Protein AF-0000000083794815 (afdb_homodimer)

InterPro domains:
  IPR000515 ABC transporter type 1, transmembrane domain MetI-like [PF00528] (229-434)
  IPR000515 ABC transporter type 1, transmembrane domain MetI-like [PS50928] (213-435)
  IPR000515 ABC transporter type 1, transmembrane domain MetI-like [cd06261] (213-428)
  IPR035906 MetI-like superfamily [G3DSA:1.10.3720.10] (189-442)
  IPR035906 MetI-like superfamily [SSF161098] (193-431)

Structure (mmCIF, N/CA/C/O backbone):
data_AF-0000000083794815-model_v1
#
loop_
_entity.id
_entity.type
_entity.pdbx_description
1 polymer 'Maltose/maltodextrin transport system permease protein'
#
loop_
_atom_site.group_PDB
_atom_site.id
_atom_site.type_symbol
_atom_site.label_atom_id
_atom_site.label_alt_id
_atom_site.label_comp_id
_atom_site.label_asym_id
_atom_site.label_entity_id
_atom_site.label_seq_id
_atom_site.pdbx_PDB_ins_code
_atom_site.Cartn_x
_atom_site.Cartn_y
_atom_site.Cartn_z
_atom_site.occupancy
_atom_site.B_iso_or_equiv
_atom_site.auth_seq_id
_atom_site.auth_comp_id
_atom_site.auth_asym_id
_atom_site.auth_atom_id
_atom_site.pdbx_PDB_model_num
ATOM 1 N N . MET A 1 1 ? 19.203 52.062 29.016 1 80.19 1 MET A N 1
ATOM 2 C CA . MET A 1 1 ? 17.906 52.625 29.406 1 80.19 1 MET A CA 1
ATOM 3 C C . MET A 1 1 ? 16.891 52.438 28.297 1 80.19 1 MET A C 1
ATOM 5 O O . MET A 1 1 ? 15.734 52.094 28.562 1 80.19 1 MET A O 1
ATOM 9 N N . LYS A 1 2 ? 17.328 52.5 27 1 87.75 2 LYS A N 1
ATOM 10 C CA . LYS A 1 2 ? 16.391 52.438 25.891 1 87.75 2 LYS A CA 1
ATOM 11 C C . LYS A 1 2 ? 15.875 51 25.688 1 87.75 2 LYS A C 1
ATOM 13 O O . LYS A 1 2 ? 14.703 50.812 25.359 1 87.75 2 LYS A O 1
ATOM 18 N N . ARG A 1 3 ? 16.688 50.031 25.984 1 91.44 3 ARG A N 1
ATOM 19 C CA . ARG A 1 3 ? 16.328 48.625 25.766 1 91.44 3 ARG A CA 1
ATOM 20 C C . ARG A 1 3 ? 15.188 48.219 26.688 1 91.44 3 ARG A C 1
ATOM 22 O O . ARG A 1 3 ? 14.242 47.562 26.25 1 91.44 3 ARG A O 1
ATOM 29 N N . LYS A 1 4 ? 15.242 48.562 27.922 1 92 4 LYS A N 1
ATOM 30 C CA . LYS A 1 4 ? 14.203 48.188 28.891 1 92 4 LYS A CA 1
ATOM 31 C C . LYS A 1 4 ? 12.898 48.938 28.578 1 92 4 LYS A C 1
ATOM 33 O O . LYS A 1 4 ? 11.812 48.344 28.688 1 92 4 LYS A O 1
ATOM 38 N N . LYS A 1 5 ? 13 50.25 28.219 1 92.12 5 LYS A N 1
ATOM 39 C CA . LYS A 1 5 ? 11.805 51.031 27.891 1 92.12 5 LYS A CA 1
ATOM 40 C C . LYS A 1 5 ? 11.109 50.469 26.656 1 92.12 5 LYS A C 1
ATOM 42 O O . LYS A 1 5 ? 9.883 50.375 26.625 1 92.12 5 LYS A O 1
ATOM 47 N N . ALA A 1 6 ? 11.906 50.156 25.656 1 93.62 6 ALA A N 1
ATOM 48 C CA . ALA A 1 6 ? 11.352 49.594 24.438 1 93.62 6 ALA A CA 1
ATOM 49 C C . ALA A 1 6 ? 10.648 48.281 24.719 1 93.62 6 ALA A C 1
ATOM 51 O O . ALA A 1 6 ? 9.586 48 24.156 1 93.62 6 ALA A O 1
ATOM 52 N N . LEU A 1 7 ? 11.234 47.406 25.547 1 93.31 7 LEU A N 1
ATOM 53 C CA . LEU A 1 7 ? 10.672 46.125 25.906 1 93.31 7 LEU A CA 1
ATOM 54 C C . LEU A 1 7 ? 9.367 46.281 26.688 1 93.31 7 LEU A C 1
ATOM 56 O O . LEU A 1 7 ? 8.375 45.625 26.391 1 93.31 7 LEU A O 1
ATOM 60 N N . ILE A 1 8 ? 9.398 47.188 27.672 1 93.62 8 ILE A N 1
ATOM 61 C CA . ILE A 1 8 ? 8.234 47.406 28.531 1 93.62 8 ILE A CA 1
ATOM 62 C C . ILE A 1 8 ? 7.066 47.906 27.703 1 93.62 8 ILE A C 1
ATOM 64 O O . ILE A 1 8 ? 5.926 47.469 27.891 1 93.62 8 ILE A O 1
ATOM 68 N N . LEU A 1 9 ? 7.309 48.812 26.766 1 92.75 9 LEU A N 1
ATOM 69 C CA . LEU A 1 9 ? 6.254 49.344 25.906 1 92.75 9 LEU A CA 1
ATOM 70 C C . LEU A 1 9 ? 5.691 48.281 25 1 92.75 9 LEU A C 1
ATOM 72 O O . LEU A 1 9 ? 4.492 48.25 24.719 1 92.75 9 LEU A O 1
ATOM 76 N N . SER A 1 10 ? 6.566 47.438 24.578 1 94.69 10 SER A N 1
ATOM 77 C CA . SER A 1 10 ? 6.176 46.438 23.594 1 94.69 10 SER A CA 1
ATOM 78 C C . SER A 1 10 ? 5.445 45.281 24.266 1 94.69 10 SER A C 1
ATOM 80 O O . SER A 1 10 ? 4.855 44.438 23.578 1 94.69 10 SER A O 1
ATOM 82 N N . ILE A 1 11 ? 5.477 45.125 25.594 1 94 11 ILE A N 1
ATOM 83 C CA . ILE A 1 11 ? 4.805 44.031 26.312 1 94 11 ILE A CA 1
ATOM 84 C C . ILE A 1 11 ? 3.291 44.219 26.188 1 94 11 ILE A C 1
ATOM 86 O O . ILE A 1 11 ? 2.564 43.219 25.984 1 94 11 ILE A O 1
ATOM 90 N N . PHE A 1 12 ? 2.861 45.469 26.25 1 90.75 12 PHE A N 1
ATOM 91 C CA . PHE A 1 12 ? 1.423 45.688 26.266 1 90.75 12 PHE A CA 1
ATOM 92 C C . PHE A 1 12 ? 0.91 46.031 24.859 1 90.75 12 PHE A C 1
ATOM 94 O O . PHE A 1 12 ? -0.138 45.5 24.453 1 90.75 12 PHE A O 1
ATOM 101 N N . PHE A 1 13 ? 1.57 46.875 24.172 1 95 13 PHE A N 1
ATOM 102 C CA . PHE A 1 13 ? 1.242 47.219 22.797 1 95 13 PHE A CA 1
ATOM 103 C C . PHE A 1 13 ? 2.344 46.781 21.844 1 95 13 PHE A C 1
ATOM 105 O O . PHE A 1 13 ? 3.396 47.406 21.766 1 95 13 PHE A O 1
ATOM 112 N N . TRP A 1 14 ? 1.891 45.719 21.125 1 96.56 14 TRP A N 1
ATOM 113 C CA . TRP A 1 14 ? 2.893 45.125 20.25 1 96.56 14 TRP A CA 1
ATOM 114 C C . TRP A 1 14 ? 3.438 46.188 19.281 1 96.56 14 TRP A C 1
ATOM 116 O O . TRP A 1 14 ? 2.67 46.906 18.641 1 96.56 14 TRP A O 1
ATOM 126 N N . GLY A 1 15 ? 4.746 46.281 19.109 1 95.38 15 GLY A N 1
ATOM 127 C CA . GLY A 1 15 ? 5.387 47.156 18.141 1 95.38 15 GLY A CA 1
ATOM 128 C C . GLY A 1 15 ? 5.621 48.562 18.688 1 95.38 15 GLY A C 1
ATOM 129 O O . GLY A 1 15 ? 6.254 49.375 18.031 1 95.38 15 GLY A O 1
ATOM 130 N N . SER A 1 16 ? 5.195 48.969 19.844 1 95.19 16 SER A N 1
ATOM 131 C CA . SER A 1 16 ? 5.316 50.312 20.391 1 95.19 16 SER A CA 1
ATOM 132 C C . SER A 1 16 ? 6.773 50.688 20.672 1 95.19 16 SER A C 1
ATOM 134 O O . SER A 1 16 ? 7.188 51.812 20.453 1 95.19 16 SER A O 1
ATOM 136 N N . GLY A 1 17 ? 7.516 49.688 21.156 1 93.69 17 GLY A N 1
ATOM 137 C CA . GLY A 1 17 ? 8.938 49.938 21.359 1 93.69 17 GLY A CA 1
ATOM 138 C C . GLY A 1 17 ? 9.664 50.25 20.062 1 93.69 17 GLY A C 1
ATOM 139 O O . GLY A 1 17 ? 10.5 51.156 20 1 93.69 17 GLY A O 1
ATOM 140 N N . GLN A 1 18 ? 9.344 49.5 19.078 1 94.94 18 GLN A N 1
ATOM 141 C CA . GLN A 1 18 ? 9.93 49.719 17.75 1 94.94 18 GLN A CA 1
ATOM 142 C C . GLN A 1 18 ? 9.484 51.031 17.156 1 94.94 18 GLN A C 1
ATOM 144 O O . GLN A 1 18 ? 10.273 51.75 16.531 1 94.94 18 GLN A O 1
ATOM 149 N N . PHE A 1 19 ? 8.211 51.406 17.391 1 94.25 19 PHE A N 1
ATOM 150 C CA . PHE A 1 19 ? 7.617 52.594 16.797 1 94.25 19 PHE A CA 1
ATOM 151 C C . PHE A 1 19 ? 8.117 53.844 17.5 1 94.25 19 PHE A C 1
ATOM 153 O O . PHE A 1 19 ? 8.609 54.781 16.844 1 94.25 19 PHE A O 1
ATOM 160 N N . PHE A 1 20 ? 8.148 53.969 18.828 1 93.44 20 PHE A N 1
ATOM 161 C CA . PHE A 1 20 ? 8.391 55.219 19.547 1 93.44 20 PHE A CA 1
ATOM 162 C C . PHE A 1 20 ? 9.859 55.344 19.938 1 93.44 20 PHE A C 1
ATOM 164 O O . PHE A 1 20 ? 10.414 56.438 19.922 1 93.44 20 PHE A O 1
ATOM 171 N N . ILE A 1 21 ? 10.469 54.281 20.25 1 92.75 21 ILE A N 1
ATOM 172 C CA . ILE A 1 21 ? 11.82 54.344 20.781 1 92.75 21 ILE A CA 1
ATOM 173 C C . ILE A 1 21 ? 12.836 54.094 19.672 1 92.75 21 ILE A C 1
ATOM 175 O O . ILE A 1 21 ? 13.781 54.875 19.5 1 92.75 21 ILE A O 1
ATOM 179 N N . CYS A 1 22 ? 12.656 53.062 18.875 1 93.94 22 CYS A N 1
ATOM 180 C CA . CYS A 1 22 ? 13.633 52.688 17.859 1 93.94 22 CYS A CA 1
ATOM 181 C C . CYS A 1 22 ? 13.391 53.406 16.562 1 93.94 22 CYS A C 1
ATOM 183 O O . CYS A 1 22 ? 14.18 53.312 15.617 1 93.94 22 CYS A O 1
ATOM 185 N N . LYS A 1 23 ? 12.344 54.156 16.359 1 93.31 23 LYS A N 1
ATOM 186 C CA . LYS A 1 23 ? 12 54.969 15.211 1 93.31 23 LYS A CA 1
ATOM 187 C C . LYS A 1 23 ? 11.797 54.125 13.969 1 93.31 23 LYS A C 1
ATOM 189 O O . LYS A 1 23 ? 12.141 54.531 12.859 1 93.31 23 LYS A O 1
ATOM 194 N N . GLN A 1 24 ? 11.438 52.938 14.188 1 94.75 24 GLN A N 1
ATOM 195 C CA . GLN A 1 24 ? 11.016 52.062 13.102 1 94.75 24 GLN A CA 1
ATOM 196 C C . GLN A 1 24 ? 9.5 52 12.992 1 94.75 24 GLN A C 1
ATOM 198 O O . GLN A 1 24 ? 8.875 51.031 13.414 1 94.75 24 GLN A O 1
ATOM 203 N N . ARG A 1 25 ? 8.938 52.938 12.375 1 94.19 25 ARG A N 1
ATOM 204 C CA . ARG A 1 25 ? 7.5 53.188 12.398 1 94.19 25 ARG A CA 1
ATOM 205 C C . ARG A 1 25 ? 6.746 52.094 11.641 1 94.19 25 ARG A C 1
ATOM 207 O O . ARG A 1 25 ? 5.727 51.594 12.117 1 94.19 25 ARG A O 1
ATOM 214 N N . LEU A 1 26 ? 7.262 51.75 10.492 1 94.5 26 LEU A N 1
ATOM 215 C CA . LEU A 1 26 ? 6.555 50.75 9.695 1 94.5 26 LEU A CA 1
ATOM 216 C C . LEU A 1 26 ? 6.59 49.375 10.375 1 94.5 26 LEU A C 1
ATOM 218 O O . LEU A 1 26 ? 5.582 48.688 10.398 1 94.5 26 LEU A O 1
ATOM 222 N N . LYS A 1 27 ? 7.699 49.031 10.922 1 94.38 27 LYS A N 1
ATOM 223 C CA . LYS A 1 27 ? 7.824 47.75 11.633 1 94.38 27 LYS A CA 1
ATOM 224 C C . LYS A 1 27 ? 6.914 47.719 12.859 1 94.38 27 LYS A C 1
ATOM 226 O O . LYS A 1 27 ? 6.254 46.719 13.125 1 94.38 27 LYS A O 1
ATOM 231 N N . GLY A 1 28 ? 6.949 48.75 13.555 1 94.88 28 GLY A N 1
ATOM 232 C CA . GLY A 1 28 ? 6.078 48.844 14.719 1 94.88 28 GLY A CA 1
ATOM 233 C C . GLY A 1 28 ? 4.605 48.719 14.375 1 94.88 28 GLY A C 1
ATOM 234 O O . GLY A 1 28 ? 3.846 48.062 15.07 1 94.88 28 GLY A O 1
ATOM 235 N N . LEU A 1 29 ? 4.215 49.344 13.281 1 95.5 29 LEU A N 1
ATOM 236 C CA . LEU A 1 29 ? 2.822 49.312 12.852 1 95.5 29 LEU A CA 1
ATOM 237 C C . LEU A 1 29 ? 2.414 47.906 12.43 1 95.5 29 LEU A C 1
ATOM 239 O O . LEU A 1 29 ? 1.273 47.5 12.656 1 95.5 29 LEU A O 1
ATOM 243 N N . ILE A 1 30 ? 3.289 47.219 11.805 1 94.75 30 ILE A N 1
ATOM 244 C CA . ILE A 1 30 ? 3 45.844 11.375 1 94.75 30 ILE A CA 1
ATOM 245 C C . ILE A 1 30 ? 2.773 44.938 12.594 1 94.75 30 ILE A C 1
ATOM 247 O O . ILE A 1 30 ? 1.829 44.156 12.625 1 94.75 30 ILE A O 1
ATOM 251 N N . LEU A 1 31 ? 3.619 45.094 13.555 1 95.94 31 LEU A N 1
ATOM 252 C CA . LEU A 1 31 ? 3.486 44.281 14.766 1 95.94 31 LEU A CA 1
ATOM 253 C C . LEU A 1 31 ? 2.213 44.656 15.523 1 95.94 31 LEU A C 1
ATOM 255 O O . LEU A 1 31 ? 1.548 43.781 16.078 1 95.94 31 LEU A O 1
ATOM 259 N N . PHE A 1 32 ? 1.9 45.906 15.508 1 95.81 32 PHE A N 1
ATOM 260 C CA . PHE A 1 32 ? 0.659 46.344 16.141 1 95.81 32 PHE A CA 1
ATOM 261 C C . PHE A 1 32 ? -0.549 45.812 15.391 1 95.81 32 PHE A C 1
ATOM 263 O O . PHE A 1 32 ? -1.56 45.438 16 1 95.81 32 PHE A O 1
ATOM 270 N N . ALA A 1 33 ? -0.427 45.75 14.133 1 95.75 33 ALA A N 1
ATOM 271 C CA . ALA A 1 33 ? -1.502 45.219 13.305 1 95.75 33 ALA A CA 1
ATOM 272 C C . ALA A 1 33 ? -1.792 43.781 13.68 1 95.75 33 ALA A C 1
ATOM 274 O O . ALA A 1 33 ? -2.943 43.312 13.633 1 95.75 33 ALA A O 1
ATOM 275 N N . PHE A 1 34 ? -0.787 43 14 1 94.94 34 PHE A N 1
ATOM 276 C CA . PHE A 1 34 ? -0.978 41.625 14.414 1 94.94 34 PHE A CA 1
ATOM 277 C C . PHE A 1 34 ? -1.766 41.531 15.719 1 94.94 34 PHE A C 1
ATOM 279 O O . PHE A 1 34 ? -2.615 40.656 15.891 1 94.94 34 PHE A O 1
ATOM 286 N N . GLN A 1 35 ? -1.425 42.375 16.625 1 95.69 35 GLN A N 1
ATOM 287 C CA . GLN A 1 35 ? -2.17 42.438 17.875 1 95.69 35 GLN A CA 1
ATOM 288 C C . GLN A 1 35 ? -3.633 42.781 17.641 1 95.69 35 GLN A C 1
ATOM 290 O O . GLN A 1 35 ? -4.531 42.188 18.219 1 95.69 35 GLN A O 1
ATOM 295 N N . LEU A 1 36 ? -3.824 43.812 16.781 1 94.5 36 LEU A N 1
ATOM 296 C CA . LEU A 1 36 ? -5.184 44.219 16.453 1 94.5 36 LEU A CA 1
ATOM 297 C C . LEU A 1 36 ? -5.945 43.094 15.773 1 94.5 36 LEU A C 1
ATOM 299 O O . LEU A 1 36 ? -7.148 42.906 15.992 1 94.5 36 LEU A O 1
ATOM 303 N N . LEU A 1 37 ? -5.227 42.406 14.977 1 93.81 37 LEU A N 1
ATOM 304 C CA . LEU A 1 37 ? -5.844 41.281 14.289 1 93.81 37 LEU A CA 1
ATOM 305 C C . LEU A 1 37 ? -6.309 40.219 15.297 1 93.81 37 LEU A C 1
ATOM 307 O O . LEU A 1 37 ? -7.41 39.688 15.172 1 93.81 37 LEU A O 1
ATOM 311 N N . MET A 1 38 ? -5.516 39.875 16.219 1 93.69 38 MET A N 1
ATOM 312 C CA . MET A 1 38 ? -5.852 38.906 17.234 1 93.69 38 MET A CA 1
ATOM 313 C C . MET A 1 38 ? -7.09 39.312 18.016 1 93.69 38 MET A C 1
ATOM 315 O O . MET A 1 38 ? -8.016 38.531 18.203 1 93.69 38 MET A O 1
ATOM 319 N N . ILE A 1 39 ? -7.129 40.562 18.391 1 93.12 39 ILE A N 1
ATOM 320 C CA . ILE A 1 39 ? -8.242 41.094 19.172 1 93.12 39 ILE A CA 1
ATOM 321 C C . ILE A 1 39 ? -9.5 41.156 18.297 1 93.12 39 ILE A C 1
ATOM 323 O O . ILE A 1 39 ? -10.594 40.812 18.766 1 93.12 39 ILE A O 1
ATOM 327 N N . SER A 1 40 ? -9.32 41.562 17.078 1 91.69 40 SER A N 1
ATOM 328 C CA . SER A 1 40 ? -10.445 41.688 16.172 1 91.69 40 SER A CA 1
ATOM 329 C C . SER A 1 40 ? -11.07 40.312 15.891 1 91.69 40 SER A C 1
ATOM 331 O O . SER A 1 40 ? -12.289 40.188 15.797 1 91.69 40 SER A O 1
ATOM 333 N N . ILE A 1 41 ? -10.258 39.312 15.734 1 89.5 41 ILE A N 1
ATOM 334 C CA . ILE A 1 41 ? -10.758 37.969 15.5 1 89.5 41 ILE A CA 1
ATOM 335 C C . ILE A 1 41 ? -11.664 37.531 16.656 1 89.5 41 ILE A C 1
ATOM 337 O O . ILE A 1 41 ? -12.75 37 16.422 1 89.5 41 ILE A O 1
ATOM 341 N N . GLU A 1 42 ? -11.289 37.781 17.859 1 90.5 42 GLU A N 1
ATOM 342 C CA . GLU A 1 42 ? -12.078 37.406 19.031 1 90.5 42 GLU A CA 1
ATOM 343 C C . GLU A 1 42 ? -13.352 38.25 19.125 1 90.5 42 GLU A C 1
ATOM 345 O O . GLU A 1 42 ? -14.438 37.688 19.359 1 90.5 42 GLU A O 1
ATOM 350 N N . LEU A 1 43 ? -13.258 39.5 18.859 1 89.81 43 LEU A N 1
ATOM 351 C CA . LEU A 1 43 ? -14.375 40.406 19.047 1 89.81 43 LEU A CA 1
ATOM 352 C C . LEU A 1 43 ? -15.422 40.219 17.953 1 89.81 43 LEU A C 1
ATOM 354 O O . LEU A 1 43 ? -16.625 40.281 18.234 1 89.81 43 LEU A O 1
ATOM 358 N N . PHE A 1 44 ? -14.977 39.969 16.812 1 86.38 44 PHE A N 1
ATOM 359 C CA . PHE A 1 44 ? -15.922 39.938 15.703 1 86.38 44 PHE A CA 1
ATOM 360 C C . PHE A 1 44 ? -16.469 38.5 15.516 1 86.38 44 PHE A C 1
ATOM 362 O O . PHE A 1 44 ? -17.484 38.312 14.844 1 86.38 44 PHE A O 1
ATOM 369 N N . SER A 1 45 ? -15.875 37.562 16.047 1 87 45 SER A N 1
ATOM 370 C CA . SER A 1 45 ? -16.375 36.188 15.93 1 87 45 SER A CA 1
ATOM 371 C C . SER A 1 45 ? -17.344 35.875 17.062 1 87 45 SER A C 1
ATOM 373 O O . SER A 1 45 ? -18.109 34.906 16.969 1 87 45 SER A O 1
ATOM 375 N N . GLY A 1 46 ? -17.312 36.656 18.062 1 86.62 46 GLY A N 1
ATOM 376 C CA . GLY A 1 46 ? -18.203 36.438 19.188 1 86.62 46 GLY A CA 1
ATOM 377 C C . GLY A 1 46 ? -19.125 37.625 19.453 1 86.62 46 GLY A C 1
ATOM 378 O O . GLY A 1 46 ? -19.328 38.469 18.578 1 86.62 46 GLY A O 1
ATOM 379 N N . TYR A 1 47 ? -19.797 37.562 20.578 1 89.12 47 TYR A N 1
ATOM 380 C CA . TYR A 1 47 ? -20.766 38.594 20.922 1 89.12 47 TYR A CA 1
ATOM 381 C C . TYR A 1 47 ? -20.25 39.438 22.078 1 89.12 47 TYR A C 1
ATOM 383 O O . TYR A 1 47 ? -21.016 39.812 22.969 1 89.12 47 TYR A O 1
ATOM 391 N N . TRP A 1 48 ? -19 39.562 22.078 1 89.44 48 TRP A N 1
ATOM 392 C CA . TRP A 1 48 ? -18.406 40.344 23.156 1 89.44 48 TRP A CA 1
ATOM 393 C C . TRP A 1 48 ? -18.844 41.781 23.094 1 89.44 48 TRP A C 1
ATOM 395 O O . TRP A 1 48 ? -19.172 42.406 24.109 1 89.44 48 TRP A O 1
ATOM 405 N N . LEU A 1 49 ? -18.859 42.406 21.891 1 89.69 49 LEU A N 1
ATOM 406 C CA . LEU A 1 49 ? -19.25 43.781 21.719 1 89.69 49 LEU A CA 1
ATOM 407 C C . LEU A 1 49 ? -20.703 44 22.109 1 89.69 49 LEU A C 1
ATOM 409 O O . LEU A 1 49 ? -21.031 45 22.75 1 89.69 49 LEU A O 1
ATOM 413 N N . GLU A 1 50 ? -21.5 43.094 21.734 1 90.06 50 GLU A N 1
ATOM 414 C CA . GLU A 1 50 ? -22.906 43.156 22.078 1 90.06 50 GLU A CA 1
ATOM 415 C C . GLU A 1 50 ? -23.109 43.031 23.594 1 90.06 50 GLU A C 1
ATOM 417 O O . GLU A 1 50 ? -24 43.656 24.172 1 90.06 50 GLU A O 1
ATOM 422 N N . TYR A 1 51 ? -22.328 42.219 24.172 1 89.75 51 TYR A N 1
ATOM 423 C CA . TYR A 1 51 ? -22.406 42.062 25.625 1 89.75 51 TYR A CA 1
ATOM 424 C C . TYR A 1 51 ? -22 43.344 26.344 1 89.75 51 TYR A C 1
ATOM 426 O O . TYR A 1 51 ? -22.672 43.75 27.281 1 89.75 51 TYR A O 1
ATOM 434 N N . PHE A 1 52 ? -20.938 43.906 25.891 1 89.56 52 PHE A N 1
ATOM 435 C CA . PHE A 1 52 ? -20.453 45.125 26.516 1 89.56 52 PHE A CA 1
ATOM 436 C C . PHE A 1 52 ? -21.422 46.281 26.281 1 89.56 52 PHE A C 1
ATOM 438 O O . PHE A 1 52 ? -21.531 47.188 27.109 1 89.56 52 PHE A O 1
ATOM 445 N N . ALA A 1 53 ? -22.172 46.156 25.219 1 90.62 53 ALA A N 1
ATOM 446 C CA . ALA A 1 53 ? -23.156 47.188 24.891 1 90.62 53 ALA A CA 1
ATOM 447 C C . ALA A 1 53 ? -24.469 46.969 25.656 1 90.62 53 ALA A C 1
ATOM 449 O O . ALA A 1 53 ? -25.359 47.812 25.625 1 90.62 53 ALA A O 1
ATOM 450 N N . GLY A 1 54 ? -24.625 45.812 26.25 1 88.38 54 GLY A N 1
ATOM 451 C CA . GLY A 1 54 ? -25.797 45.531 27.078 1 88.38 54 GLY A CA 1
ATOM 452 C C . GLY A 1 54 ? -26.891 44.812 26.328 1 88.38 54 GLY A C 1
ATOM 453 O O . GLY A 1 54 ? -27.984 44.594 26.875 1 88.38 54 GLY A O 1
ATOM 454 N N . TYR A 1 55 ? -26.609 44.375 25.125 1 89.31 55 TYR A N 1
ATOM 455 C CA . TYR A 1 55 ? -27.641 43.75 24.312 1 89.31 55 TYR A CA 1
ATOM 456 C C . TYR A 1 55 ? -27.812 42.281 24.688 1 89.31 55 TYR A C 1
ATOM 458 O O . TYR A 1 55 ? -28.844 41.656 24.422 1 89.31 55 TYR A O 1
ATOM 466 N N . VAL A 1 56 ? -26.766 41.625 25.266 1 87.31 56 VAL A N 1
ATOM 467 C CA . VAL A 1 56 ? -26.812 40.219 25.703 1 87.31 56 VAL A CA 1
ATOM 468 C C . VAL A 1 56 ? -26.828 40.156 27.219 1 87.31 56 VAL A C 1
ATOM 470 O O . VAL A 1 56 ? -25.875 40.594 27.875 1 87.31 56 VAL A O 1
ATOM 473 N N . LYS A 1 57 ? -27.891 39.844 27.828 1 85.81 57 LYS A N 1
ATOM 474 C CA . LYS A 1 57 ? -28.062 39.844 29.281 1 85.81 57 LYS A CA 1
ATOM 475 C C . LYS A 1 57 ? -27.391 38.625 29.922 1 85.81 57 LYS A C 1
ATOM 477 O O . LYS A 1 57 ? -26.656 38.781 30.906 1 85.81 57 LYS A O 1
ATOM 482 N N . ASP A 1 58 ? -27.531 37.375 29.406 1 88.88 58 ASP A N 1
ATOM 483 C CA . ASP A 1 58 ? -26.906 36.156 29.938 1 88.88 58 ASP A CA 1
ATOM 484 C C . ASP A 1 58 ? -25.812 35.656 29.016 1 88.88 58 ASP A C 1
ATOM 486 O O . ASP A 1 58 ? -26.062 34.812 28.141 1 88.88 58 ASP A O 1
ATOM 490 N N . PHE A 1 59 ? -24.547 36.156 29.438 1 89.62 59 PHE A N 1
ATOM 491 C CA . PHE A 1 59 ? -23.422 35.812 28.578 1 89.62 59 PHE A CA 1
ATOM 492 C C . PHE A 1 59 ? -22.891 34.406 28.906 1 89.62 59 PHE A C 1
ATOM 494 O O . PHE A 1 59 ? -22.609 34.125 30.062 1 89.62 59 PHE A O 1
ATOM 501 N N . SER A 1 60 ? -22.906 33.562 27.969 1 90.81 60 SER A N 1
ATOM 502 C CA . SER A 1 60 ? -22.281 32.25 28.078 1 90.81 60 SER A CA 1
ATOM 503 C C . SER A 1 60 ? -21.25 32.031 26.984 1 90.81 60 SER A C 1
ATOM 505 O O . SER A 1 60 ? -21.484 32.375 25.812 1 90.81 60 SER A O 1
ATOM 507 N N . ILE A 1 61 ? -20.125 31.516 27.344 1 91.5 61 ILE A N 1
ATOM 508 C CA . ILE A 1 61 ? -19.047 31.281 26.375 1 91.5 61 ILE A CA 1
ATOM 509 C C . ILE A 1 61 ? -19.531 30.328 25.281 1 91.5 61 ILE A C 1
ATOM 511 O O . ILE A 1 61 ? -19.156 30.469 24.125 1 91.5 61 ILE A O 1
ATOM 515 N N . ARG A 1 62 ? -20.391 29.422 25.625 1 89.81 62 ARG A N 1
ATOM 516 C CA . ARG A 1 62 ? -20.922 28.438 24.688 1 89.81 62 ARG A CA 1
ATOM 517 C C . ARG A 1 62 ? -21.656 29.109 23.531 1 89.81 62 ARG A C 1
ATOM 519 O O . ARG A 1 62 ? -21.438 28.781 22.375 1 89.81 62 ARG A O 1
ATOM 526 N N . LEU A 1 63 ? -22.438 30.062 23.859 1 86.44 63 LEU A N 1
ATOM 527 C CA . LEU A 1 63 ? -23.312 30.656 22.859 1 86.44 63 LEU A CA 1
ATOM 528 C C . LEU A 1 63 ? -22.719 31.953 22.312 1 86.44 63 LEU A C 1
ATOM 530 O O . LEU A 1 63 ? -22.953 32.312 21.156 1 86.44 63 LEU A O 1
ATOM 534 N N . HIS A 1 64 ? -21.891 32.625 23.172 1 89.62 64 HIS A N 1
ATOM 535 C CA . HIS A 1 64 ? -21.531 34 22.812 1 89.62 64 HIS A CA 1
ATOM 536 C C . HIS A 1 64 ? -20.031 34.156 22.688 1 89.62 64 HIS A C 1
ATOM 538 O O . HIS A 1 64 ? -19.547 35.219 22.312 1 89.62 64 HIS A O 1
ATOM 544 N N . GLY A 1 65 ? -19.234 33.188 23.109 1 90.06 65 GLY A N 1
ATOM 545 C CA . GLY A 1 65 ? -17.797 33.281 23.047 1 90.06 65 GLY A CA 1
ATOM 546 C C . GLY A 1 65 ? -17.266 33.469 21.625 1 90.06 65 GLY A C 1
ATOM 547 O O . GLY A 1 65 ? -17.938 33.094 20.656 1 90.06 65 GLY A O 1
ATOM 548 N N . GLY A 1 66 ? -16.062 34.062 21.547 1 89.69 66 GLY A N 1
ATOM 549 C CA . GLY A 1 66 ? -15.414 34.281 20.266 1 89.69 66 GLY A CA 1
ATOM 550 C C . GLY A 1 66 ? -14.57 33.094 19.812 1 89.69 66 GLY A C 1
ATOM 551 O O . GLY A 1 66 ? -14.711 31.984 20.359 1 89.69 66 GLY A O 1
ATOM 552 N N . PHE A 1 67 ? -13.719 33.312 18.875 1 89.25 67 PHE A N 1
ATOM 553 C CA . PHE A 1 67 ? -12.898 32.281 18.25 1 89.25 67 PHE A CA 1
ATOM 554 C C . PHE A 1 67 ? -12.016 31.594 19.281 1 89.25 67 PHE A C 1
ATOM 556 O O . PHE A 1 67 ? -12.016 30.359 19.391 1 89.25 67 PHE A O 1
ATOM 563 N N . PHE A 1 68 ? -11.297 32.281 20.062 1 93.44 68 PHE A N 1
ATOM 564 C CA . PHE A 1 68 ? -10.367 31.719 21.031 1 93.44 68 PHE A CA 1
ATOM 565 C C . PHE A 1 68 ? -11.102 31.234 22.266 1 93.44 68 PHE A C 1
ATOM 567 O O . PHE A 1 68 ? -10.898 30.094 22.703 1 93.44 68 PHE A O 1
ATOM 574 N N . THR A 1 69 ? -11.961 32.062 22.828 1 94.38 69 THR A N 1
ATOM 575 C CA . THR A 1 69 ? -12.641 31.688 24.062 1 94.38 69 THR A CA 1
ATOM 576 C C . THR A 1 69 ? -13.547 30.484 23.844 1 94.38 69 THR A C 1
ATOM 578 O O . THR A 1 69 ? -13.555 29.547 24.656 1 94.38 69 THR A O 1
ATOM 581 N N . LYS A 1 70 ? -14.328 30.484 22.828 1 91.88 70 LYS A N 1
ATOM 582 C CA . LYS A 1 70 ? -15.18 29.328 22.531 1 91.88 70 LYS A CA 1
ATOM 583 C C . LYS A 1 70 ? -14.344 28.125 22.156 1 91.88 70 LYS A C 1
ATOM 585 O O . LYS A 1 70 ? -14.711 26.984 22.469 1 91.88 70 LYS A O 1
ATOM 590 N N . GLY A 1 71 ? -13.297 28.406 21.438 1 91.69 71 GLY A N 1
ATOM 591 C CA . GLY A 1 71 ? -12.398 27.312 21.094 1 91.69 71 GLY A CA 1
ATOM 592 C C . GLY A 1 71 ? -11.828 26.609 22.297 1 91.69 71 GLY A C 1
ATOM 593 O O . GLY A 1 71 ? -11.852 25.375 22.375 1 91.69 71 GLY A O 1
ATOM 594 N N . PHE A 1 72 ? -11.383 27.375 23.234 1 95.12 72 PHE A N 1
ATOM 595 C CA . PHE A 1 72 ? -10.805 26.797 24.438 1 95.12 72 PHE A CA 1
ATOM 596 C C . PHE A 1 72 ? -11.891 26.141 25.297 1 95.12 72 PHE A C 1
ATOM 598 O O . PHE A 1 72 ? -11.672 25.078 25.891 1 95.12 72 PHE A O 1
ATOM 605 N N . TRP A 1 73 ? -12.992 26.812 25.344 1 95.06 73 TRP A N 1
ATOM 606 C CA . TRP A 1 73 ? -14.133 26.219 26.047 1 95.06 73 TRP A CA 1
ATOM 607 C C . TRP A 1 73 ? -14.5 24.875 25.438 1 95.06 73 TRP A C 1
ATOM 609 O O . TRP A 1 73 ? -14.742 23.906 26.156 1 95.06 73 TRP A O 1
ATOM 619 N N . GLY A 1 74 ? -14.609 24.859 24.188 1 93 74 GLY A N 1
ATOM 620 C CA . GLY A 1 74 ? -14.93 23.641 23.469 1 93 74 GLY A CA 1
ATOM 621 C C . GLY A 1 74 ? -13.906 22.547 23.688 1 93 74 GLY A C 1
ATOM 622 O O . GLY A 1 74 ? -14.266 21.359 23.766 1 93 74 GLY A O 1
ATOM 623 N N . LEU A 1 75 ? -12.68 22.906 23.734 1 93.56 75 LEU A N 1
ATOM 624 C CA . LEU A 1 75 ? -11.602 21.953 23.953 1 93.56 75 LEU A CA 1
ATOM 625 C C . LEU A 1 75 ? -11.688 21.328 25.344 1 93.56 75 LEU A C 1
ATOM 627 O O . LEU A 1 75 ? -11.383 20.156 25.516 1 93.56 75 LEU A O 1
ATOM 631 N N . ILE A 1 76 ? -12.117 22.094 26.234 1 94.38 76 ILE A N 1
ATOM 632 C CA . ILE A 1 76 ? -12.133 21.656 27.625 1 94.38 76 ILE A CA 1
ATOM 633 C C . ILE A 1 76 ? -13.414 20.859 27.891 1 94.38 76 ILE A C 1
ATOM 635 O O . ILE A 1 76 ? -13.375 19.781 28.484 1 94.38 76 ILE A O 1
ATOM 639 N N . THR A 1 77 ? -14.602 21.328 27.422 1 94.38 77 THR A N 1
ATOM 640 C CA . THR A 1 77 ? -15.883 20.75 27.797 1 94.38 77 THR A CA 1
ATOM 641 C C . THR A 1 77 ? -16.359 19.75 26.75 1 94.38 77 THR A C 1
ATOM 643 O O . THR A 1 77 ? -17.094 18.812 27.062 1 94.38 77 THR A O 1
ATOM 646 N N . LEU A 1 78 ? -16.047 19.953 25.531 1 94.06 78 LEU A N 1
ATOM 647 C CA . LEU A 1 78 ? -16.484 19.156 24.406 1 94.06 78 LEU A CA 1
ATOM 648 C C . LEU A 1 78 ? -18 19.234 24.234 1 94.06 78 LEU A C 1
ATOM 650 O O . LEU A 1 78 ? -18.609 18.344 23.641 1 94.06 78 LEU A O 1
ATOM 654 N N . GLY A 1 79 ? -18.562 20.188 24.859 1 91.69 79 GLY A N 1
ATOM 655 C CA . GLY A 1 79 ? -19.984 20.422 24.688 1 91.69 79 GLY A CA 1
ATOM 656 C C . GLY A 1 79 ? -20.781 20.172 25.953 1 91.69 79 GLY A C 1
ATOM 657 O O . GLY A 1 79 ? -20.328 19.453 26.844 1 91.69 79 GLY A O 1
ATOM 658 N N . GLU A 1 80 ? -21.938 20.719 25.984 1 90.94 80 GLU A N 1
ATOM 659 C CA . GLU A 1 80 ? -22.797 20.594 27.156 1 90.94 80 GLU A CA 1
ATOM 660 C C . GLU A 1 80 ? -24.188 20.125 26.766 1 90.94 80 GLU A C 1
ATOM 662 O O . GLU A 1 80 ? -24.875 19.484 27.562 1 90.94 80 GLU A O 1
ATOM 667 N N . LYS A 1 81 ? -24.578 20.344 25.562 1 88.19 81 LYS A N 1
ATOM 668 C CA . LYS A 1 81 ? -25.906 19.984 25.109 1 88.19 81 LYS A CA 1
ATOM 669 C C . LYS A 1 81 ? -25.844 19.047 23.906 1 88.19 81 LYS A C 1
ATOM 671 O O . LYS A 1 81 ? -25.422 19.453 22.828 1 88.19 81 LYS A O 1
ATOM 676 N N . ALA A 1 82 ? -26.25 17.781 24.203 1 83.94 82 ALA A N 1
ATOM 677 C CA . ALA A 1 82 ? -26.203 16.781 23.141 1 83.94 82 ALA A CA 1
ATOM 678 C C . ALA A 1 82 ? -27.422 16.891 22.234 1 83.94 82 ALA A C 1
ATOM 680 O O . ALA A 1 82 ? -28.516 17.234 22.688 1 83.94 82 ALA A O 1
ATOM 681 N N . GLY A 1 83 ? -27.25 16.578 21 1 73.81 83 GLY A N 1
ATOM 682 C CA . GLY A 1 83 ? -28.375 16.281 20.125 1 73.81 83 GLY A CA 1
ATOM 683 C C . GLY A 1 83 ? -29.094 17.516 19.625 1 73.81 83 GLY A C 1
ATOM 684 O O . GLY A 1 83 ? -28.875 18.625 20.141 1 73.81 83 GLY A O 1
ATOM 685 N N . GLY A 1 84 ? -29.828 17.484 18.547 1 60.34 84 GLY A N 1
ATOM 686 C CA . GLY A 1 84 ? -30.797 18.453 18.062 1 60.34 84 GLY A CA 1
ATOM 687 C C . GLY A 1 84 ? -30.203 19.469 17.109 1 60.34 84 GLY A C 1
ATOM 688 O O . GLY A 1 84 ? -29.016 19.391 16.766 1 60.34 84 GLY A O 1
ATOM 689 N N . LYS A 1 85 ? -30.953 20.406 16.484 1 63.16 85 LYS A N 1
ATOM 690 C CA . LYS A 1 85 ? -30.609 21.469 15.547 1 63.16 85 LYS A CA 1
ATOM 691 C C . LYS A 1 85 ? -29.656 22.484 16.188 1 63.16 85 LYS A C 1
ATOM 693 O O . LYS A 1 85 ? -28.766 22.984 15.516 1 63.16 85 LYS A O 1
ATOM 698 N N . TYR A 1 86 ? -29.656 22.578 17.594 1 66.44 86 TYR A N 1
ATOM 699 C CA . TYR A 1 86 ? -28.828 23.562 18.281 1 66.44 86 TYR A CA 1
ATOM 700 C C . TYR A 1 86 ? -27.891 22.891 19.266 1 66.44 86 TYR A C 1
ATOM 702 O O . TYR A 1 86 ? -27.422 23.516 20.219 1 66.44 86 TYR A O 1
ATOM 710 N N . GLY A 1 87 ? -27.703 21.656 19.016 1 82.06 87 GLY A N 1
ATOM 711 C CA . GLY A 1 87 ? -26.828 20.906 19.922 1 82.06 87 GLY A CA 1
ATOM 712 C C . GLY A 1 87 ? -25.359 21.031 19.578 1 82.06 87 GLY A C 1
ATOM 713 O O . GLY A 1 87 ? -25 21.578 18.531 1 82.06 87 GLY A O 1
ATOM 714 N N . ASP A 1 88 ? -24.562 20.688 20.641 1 86.38 88 ASP A N 1
ATOM 715 C CA . ASP A 1 88 ? -23.109 20.734 20.484 1 86.38 88 ASP A CA 1
ATOM 716 C C . ASP A 1 88 ? -22.578 19.484 19.781 1 86.38 88 ASP A C 1
ATOM 718 O O . ASP A 1 88 ? -23.156 18.406 19.938 1 86.38 88 ASP A O 1
ATOM 722 N N . HIS A 1 89 ? -21.688 19.688 18.969 1 86.06 89 HIS A N 1
ATOM 723 C CA . HIS A 1 89 ? -20.984 18.578 18.328 1 86.06 89 HIS A CA 1
ATOM 724 C C . HIS A 1 89 ? -19.547 18.469 18.844 1 86.06 89 HIS A C 1
ATOM 726 O O . HIS A 1 89 ? -18.672 19.234 18.438 1 86.06 89 HIS A O 1
ATOM 732 N N . SER A 1 90 ? -19.234 17.469 19.594 1 89.12 90 SER A N 1
ATOM 733 C CA . SER A 1 90 ? -17.984 17.344 20.328 1 89.12 90 SER A CA 1
ATOM 734 C C . SER A 1 90 ? -16.781 17.344 19.391 1 89.12 90 SER A C 1
ATOM 736 O O . SER A 1 90 ? -15.773 17.984 19.672 1 89.12 90 SER A O 1
ATOM 738 N N . THR A 1 91 ? -16.938 16.625 18.344 1 84.25 91 THR A N 1
ATOM 739 C CA . THR A 1 91 ? -15.797 16.547 17.438 1 84.25 91 THR A CA 1
ATOM 740 C C . THR A 1 91 ? -15.5 17.906 16.812 1 84.25 91 THR A C 1
ATOM 742 O O . THR A 1 91 ? -14.336 18.266 16.625 1 84.25 91 THR A O 1
ATOM 745 N N . MET A 1 92 ? -16.531 18.641 16.578 1 83.44 92 MET A N 1
ATOM 746 C CA . MET A 1 92 ? -16.344 19.969 16.016 1 83.44 92 MET A CA 1
ATOM 747 C C . MET A 1 92 ? -15.719 20.906 17.047 1 83.44 92 MET A C 1
ATOM 749 O O . MET A 1 92 ? -14.836 21.703 16.719 1 83.44 92 MET A O 1
ATOM 753 N N . LEU A 1 93 ? -16.156 20.781 18.156 1 87.88 93 LEU A N 1
ATOM 754 C CA . LEU A 1 93 ? -15.609 21.594 19.234 1 87.88 93 LEU A CA 1
ATOM 755 C C . LEU A 1 93 ? -14.141 21.266 19.469 1 87.88 93 LEU A C 1
ATOM 757 O O . LEU A 1 93 ? -13.336 22.172 19.719 1 87.88 93 LEU A O 1
ATOM 761 N N . LEU A 1 94 ? -13.852 20.016 19.422 1 89.19 94 LEU A N 1
ATOM 762 C CA . LEU A 1 94 ? -12.469 19.578 19.578 1 89.19 94 LEU A CA 1
ATOM 763 C C . LEU A 1 94 ? -11.578 20.172 18.5 1 89.19 94 LEU A C 1
ATOM 765 O O . LEU A 1 94 ? -10.516 20.719 18.797 1 89.19 94 LEU A O 1
ATOM 769 N N . ILE A 1 95 ? -11.961 20.125 17.375 1 83.5 95 ILE A N 1
ATOM 770 C CA . ILE A 1 95 ? -11.172 20.594 16.25 1 83.5 95 ILE A CA 1
ATOM 771 C C . ILE A 1 95 ? -11.023 22.109 16.281 1 83.5 95 ILE A C 1
ATOM 773 O O . ILE A 1 95 ? -9.938 22.641 16.078 1 83.5 95 ILE A O 1
ATOM 777 N N . ASN A 1 96 ? -12.141 22.766 16.562 1 85.06 96 ASN A N 1
ATOM 778 C CA . ASN A 1 96 ? -12.086 24.219 16.688 1 85.06 96 ASN A CA 1
ATOM 779 C C . ASN A 1 96 ? -11.133 24.641 17.812 1 85.06 96 ASN A C 1
ATOM 781 O O . ASN A 1 96 ? -10.461 25.656 17.703 1 85.06 96 ASN A O 1
ATOM 785 N N . GLY A 1 97 ? -11.172 23.906 18.766 1 89.88 97 GLY A N 1
ATOM 786 C CA . GLY A 1 97 ? -10.25 24.188 19.859 1 89.88 97 GLY A CA 1
ATOM 787 C C . GLY A 1 97 ? -8.797 24.031 19.469 1 89.88 97 GLY A C 1
ATOM 788 O O . GLY A 1 97 ? -7.957 24.844 19.859 1 89.88 97 GLY A O 1
ATOM 789 N N . VAL A 1 98 ? -8.539 23.016 18.734 1 88.06 98 VAL A N 1
ATOM 790 C CA . VAL A 1 98 ? -7.168 22.781 18.281 1 88.06 98 VAL A CA 1
ATOM 791 C C . VAL A 1 98 ? -6.73 23.891 17.328 1 88.06 98 VAL A C 1
A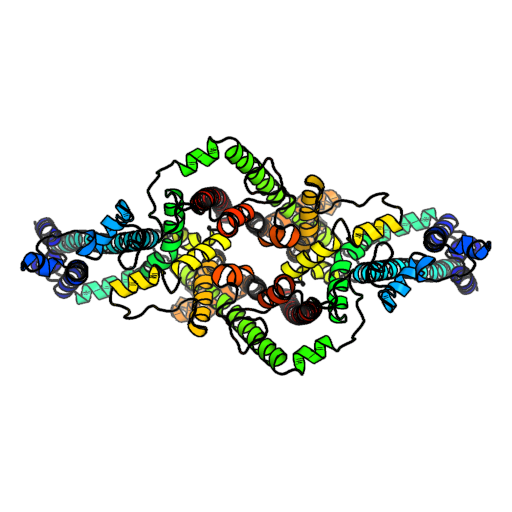TOM 793 O O . VAL A 1 98 ? -5.598 24.359 17.406 1 88.06 98 VAL A O 1
ATOM 796 N N . ILE A 1 99 ? -7.574 24.234 16.516 1 84 99 ILE A N 1
ATOM 797 C CA . ILE A 1 99 ? -7.277 25.312 15.578 1 84 99 ILE A CA 1
ATOM 798 C C . ILE A 1 99 ? -7 26.609 16.344 1 84 99 ILE A C 1
ATOM 800 O O . ILE A 1 99 ? -6.07 27.344 16.016 1 84 99 ILE A O 1
ATOM 804 N N . ALA A 1 100 ? -7.867 26.875 17.281 1 89.25 100 ALA A N 1
ATOM 805 C CA . ALA A 1 100 ? -7.664 28.062 18.109 1 89.25 100 ALA A CA 1
ATOM 806 C C . ALA A 1 100 ? -6.312 28.016 18.828 1 89.25 100 ALA A C 1
ATOM 808 O O . ALA A 1 100 ? -5.629 29.031 18.938 1 89.25 100 ALA A O 1
ATOM 809 N N . LEU A 1 101 ? -5.961 26.875 19.25 1 90.62 101 LEU A N 1
ATOM 810 C CA . LEU A 1 101 ? -4.684 26.688 19.922 1 90.62 101 LEU A CA 1
ATOM 811 C C . LEU A 1 101 ? -3.521 26.938 18.969 1 90.62 101 LEU A C 1
ATOM 813 O O . LEU A 1 101 ? -2.551 27.609 19.328 1 90.62 101 LEU A O 1
ATOM 817 N N . PHE A 1 102 ? -3.602 26.391 17.797 1 87.44 102 PHE A N 1
ATOM 818 C CA . PHE A 1 102 ? -2.553 26.594 16.797 1 87.44 102 PHE A CA 1
ATOM 819 C C . PHE A 1 102 ? -2.424 28.078 16.438 1 87.44 102 PHE A C 1
ATOM 821 O O . PHE A 1 102 ? -1.312 28.594 16.297 1 87.44 102 PHE A O 1
ATOM 828 N N . THR A 1 103 ? -3.549 28.688 16.219 1 87.25 103 THR A N 1
ATOM 829 C CA . THR A 1 103 ? -3.545 30.109 15.891 1 87.25 103 THR A CA 1
ATOM 830 C C . THR A 1 103 ? -2.934 30.922 17.031 1 87.25 103 THR A C 1
ATOM 832 O O . THR A 1 103 ? -2.18 31.859 16.781 1 87.25 103 THR A O 1
ATOM 835 N N . LEU A 1 104 ? -3.279 30.547 18.203 1 91.88 104 LEU A N 1
ATOM 836 C CA . LEU A 1 104 ? -2.721 31.234 19.359 1 91.88 104 LEU A CA 1
ATOM 837 C C . LEU A 1 104 ? -1.207 31.062 19.422 1 91.88 104 LEU A C 1
ATOM 839 O O . LEU A 1 104 ? -0.484 31.984 19.797 1 91.88 104 LEU A O 1
ATOM 843 N N . VAL A 1 105 ? -0.759 29.891 19.109 1 89.44 105 VAL A N 1
ATOM 844 C CA . VAL A 1 105 ? 0.673 29.609 19.109 1 89.44 105 VAL A CA 1
ATOM 845 C C . VAL A 1 105 ? 1.379 30.531 18.125 1 89.44 105 VAL A C 1
ATOM 847 O O . VAL A 1 105 ? 2.477 31.016 18.391 1 89.44 105 VAL A O 1
ATOM 850 N N . ILE A 1 106 ? 0.792 30.734 17.016 1 88.12 106 ILE A N 1
ATOM 851 C CA . ILE A 1 106 ? 1.357 31.641 16.016 1 88.12 106 ILE A CA 1
ATOM 852 C C . ILE A 1 106 ? 1.428 33.062 16.562 1 88.12 106 ILE A C 1
ATOM 854 O O . ILE A 1 106 ? 2.455 33.719 16.438 1 88.12 106 ILE A O 1
ATOM 858 N N . PHE A 1 107 ? 0.367 33.531 17.188 1 93.31 107 PHE A N 1
ATOM 859 C CA . PHE A 1 107 ? 0.344 34.875 17.75 1 93.31 107 PHE A CA 1
ATOM 860 C C . PHE A 1 107 ? 1.348 35 18.891 1 93.31 107 PHE A C 1
ATOM 862 O O . PHE A 1 107 ? 1.96 36.031 19.078 1 93.31 107 PHE A O 1
ATOM 869 N N . ILE A 1 108 ? 1.497 33.938 19.656 1 94.12 108 ILE A N 1
ATOM 870 C CA . ILE A 1 108 ? 2.479 33.938 20.734 1 94.12 108 ILE A CA 1
ATOM 871 C C . ILE A 1 108 ? 3.887 34.031 20.141 1 94.12 108 ILE A C 1
ATOM 873 O O . ILE A 1 108 ? 4.75 34.75 20.688 1 94.12 108 ILE A O 1
ATOM 877 N N . ALA A 1 109 ? 4.07 33.344 19.109 1 89.5 109 ALA A N 1
ATOM 878 C CA . ALA A 1 109 ? 5.367 33.406 18.453 1 89.5 109 ALA A CA 1
ATOM 879 C C . ALA A 1 109 ? 5.664 34.844 17.969 1 89.5 109 ALA A C 1
ATOM 881 O O . ALA A 1 109 ? 6.785 35.312 18.109 1 89.5 109 ALA A O 1
ATOM 882 N N . VAL A 1 110 ? 4.695 35.5 17.391 1 92.31 110 VAL A N 1
ATOM 883 C CA . VAL A 1 110 ? 4.852 36.875 16.938 1 92.31 110 VAL A CA 1
ATOM 884 C C . VAL A 1 110 ? 5.094 37.812 18.125 1 92.31 110 VAL A C 1
ATOM 886 O O . VAL A 1 110 ? 5.898 38.75 18.047 1 92.31 110 VAL A O 1
ATOM 889 N N . TYR A 1 111 ? 4.406 37.469 19.188 1 95.12 111 TYR A N 1
ATOM 890 C CA . TYR A 1 111 ? 4.562 38.25 20.422 1 95.12 111 TYR A CA 1
ATOM 891 C C . TYR A 1 111 ? 5.98 38.156 20.953 1 95.12 111 TYR A C 1
ATOM 893 O O . TYR A 1 111 ? 6.602 39.156 21.297 1 95.12 111 TYR A O 1
ATOM 901 N N . ILE A 1 112 ? 6.477 36.938 20.984 1 94.5 112 ILE A N 1
ATOM 902 C CA . ILE A 1 112 ? 7.832 36.719 21.484 1 94.5 112 ILE A CA 1
ATOM 903 C C . ILE A 1 112 ? 8.836 37.406 20.562 1 94.5 112 ILE A C 1
ATOM 905 O O . ILE A 1 112 ? 9.812 38 21.016 1 94.5 112 ILE A O 1
ATOM 909 N N . PHE A 1 113 ? 8.586 37.281 19.297 1 91.81 113 PHE A N 1
ATOM 910 C CA . PHE A 1 113 ? 9.438 37.938 18.328 1 91.81 113 PHE A CA 1
ATOM 911 C C . PHE A 1 113 ? 9.414 39.438 18.547 1 91.81 113 PHE A C 1
ATOM 913 O O . PHE A 1 113 ? 10.453 40.125 18.469 1 91.81 113 PHE A O 1
ATOM 920 N N . ASN A 1 114 ? 8.211 40.031 18.781 1 94.88 114 ASN A N 1
ATOM 921 C CA . ASN A 1 114 ? 8.031 41.438 19.047 1 94.88 114 ASN A CA 1
ATOM 922 C C . ASN A 1 114 ? 8.875 41.906 20.234 1 94.88 114 ASN A C 1
ATOM 924 O O . ASN A 1 114 ? 9.555 42.938 20.156 1 94.88 114 ASN A O 1
ATOM 928 N N . LEU A 1 115 ? 8.922 41.094 21.219 1 95.44 115 LEU A N 1
ATOM 929 C CA . LEU A 1 115 ? 9.656 41.438 22.438 1 95.44 115 LEU A CA 1
ATOM 930 C C . LEU A 1 115 ? 11.164 41.344 22.203 1 95.44 115 LEU A C 1
ATOM 932 O O . LEU A 1 115 ? 11.922 42.25 22.562 1 95.44 115 LEU A O 1
ATOM 936 N N . LYS A 1 116 ? 11.562 40.25 21.641 1 93.94 116 LYS A N 1
ATOM 937 C CA . LYS A 1 116 ? 12.984 40.031 21.391 1 93.94 116 LYS A CA 1
ATOM 938 C C . LYS A 1 116 ? 13.539 41.094 20.438 1 93.94 116 LYS A C 1
ATOM 940 O O . LYS A 1 116 ? 14.641 41.594 20.625 1 93.94 116 LYS A O 1
ATOM 945 N N . ASP A 1 117 ? 12.797 41.344 19.406 1 93.25 117 ASP A N 1
ATOM 946 C CA . ASP A 1 117 ? 13.219 42.312 18.406 1 93.25 117 ASP A CA 1
ATOM 947 C C . ASP A 1 117 ? 13.312 43.719 19.016 1 93.25 117 ASP A C 1
ATOM 949 O O . ASP A 1 117 ? 14.234 44.469 18.703 1 93.25 117 ASP A O 1
ATOM 953 N N . ALA A 1 118 ? 12.305 44.094 19.797 1 94.75 118 ALA A N 1
ATOM 954 C CA . ALA A 1 118 ? 12.328 45.406 20.438 1 94.75 118 ALA A CA 1
ATOM 955 C C . ALA A 1 118 ? 13.562 45.562 21.328 1 94.75 118 ALA A C 1
ATOM 957 O O . ALA A 1 118 ? 14.227 46.594 21.297 1 94.75 118 ALA A O 1
ATOM 958 N N . TYR A 1 119 ? 13.844 44.531 22.031 1 94.56 119 TYR A N 1
ATOM 959 C CA . TYR A 1 119 ? 15 44.531 22.922 1 94.56 119 TYR A CA 1
ATOM 960 C C . TYR A 1 119 ? 16.297 44.594 22.125 1 94.56 119 TYR A C 1
ATOM 962 O O . TYR A 1 119 ? 17.172 45.438 22.422 1 94.56 119 TYR A O 1
ATOM 970 N N . GLN A 1 120 ? 16.469 43.781 21.141 1 92.88 120 GLN A N 1
ATOM 971 C CA . GLN A 1 120 ? 17.703 43.719 20.375 1 92.88 120 GLN A CA 1
ATOM 972 C C . GLN A 1 120 ? 17.938 44.969 19.562 1 92.88 120 GLN A C 1
ATOM 974 O O . GLN A 1 120 ? 19.078 45.438 19.422 1 92.88 120 GLN A O 1
ATOM 979 N N . THR A 1 121 ? 16.891 45.469 18.922 1 93.12 121 THR A N 1
ATOM 980 C CA . THR A 1 121 ? 17.016 46.688 18.141 1 93.12 121 THR A CA 1
ATOM 981 C C . THR A 1 121 ? 17.422 47.875 19.016 1 93.12 121 THR A C 1
ATOM 983 O O . THR A 1 121 ? 18.281 48.688 18.641 1 93.12 121 THR A O 1
ATOM 986 N N . ALA A 1 122 ? 16.859 48.031 20.172 1 94.31 122 ALA A N 1
ATOM 987 C CA . ALA A 1 122 ? 17.172 49.125 21.094 1 94.31 122 ALA A CA 1
ATOM 988 C C . ALA A 1 122 ? 18.594 48.969 21.641 1 94.31 122 ALA A C 1
ATOM 990 O O . ALA A 1 122 ? 19.297 49.969 21.859 1 94.31 122 ALA A O 1
ATOM 991 N N . LYS A 1 123 ? 18.922 47.719 21.906 1 93.56 123 LYS A N 1
ATOM 992 C CA . LYS A 1 123 ? 20.297 47.438 22.344 1 93.56 123 LYS A CA 1
ATOM 993 C C . LYS A 1 123 ? 21.312 47.844 21.281 1 93.56 123 LYS A C 1
ATOM 995 O O . LYS A 1 123 ? 22.344 48.438 21.609 1 93.56 123 LYS A O 1
ATOM 1000 N N . GLY A 1 124 ? 21.078 47.531 20.078 1 91.38 124 GLY A N 1
ATOM 1001 C CA . GLY A 1 124 ? 21.953 47.969 19 1 91.38 124 GLY A CA 1
ATOM 1002 C C . GLY A 1 124 ? 22.078 49.469 18.891 1 91.38 124 GLY A C 1
ATOM 1003 O O . GLY A 1 124 ? 23.172 50 18.641 1 91.38 124 GLY A O 1
ATOM 1004 N N . ILE A 1 125 ? 20.984 50.219 19.078 1 92.25 125 ILE A N 1
ATOM 1005 C CA . ILE A 1 125 ? 20.984 51.688 19.016 1 92.25 125 ILE A CA 1
ATOM 1006 C C . ILE A 1 125 ? 21.797 52.25 20.188 1 92.25 125 ILE A C 1
ATOM 1008 O O . ILE A 1 125 ? 22.531 53.25 20.016 1 92.25 125 ILE A O 1
ATOM 1012 N N . GLU A 1 126 ? 21.656 51.594 21.328 1 91.69 126 GLU A N 1
ATOM 1013 C CA . GLU A 1 126 ? 22.406 52.062 22.5 1 91.69 126 GLU A CA 1
ATOM 1014 C C . GLU A 1 126 ? 23.906 51.875 22.297 1 91.69 126 GLU A C 1
ATOM 1016 O O . GLU A 1 126 ? 24.703 52.688 22.734 1 91.69 126 GLU A O 1
ATOM 1021 N N . GLU A 1 127 ? 24.234 50.844 21.688 1 91.81 127 GLU A N 1
ATOM 1022 C CA . GLU A 1 127 ? 25.641 50.5 21.516 1 91.81 127 GLU A CA 1
ATOM 1023 C C . GLU A 1 127 ? 26.234 51.25 20.328 1 91.81 127 GLU A C 1
ATOM 1025 O O . GLU A 1 127 ? 27.375 51.75 20.406 1 91.81 127 GLU A O 1
ATOM 1030 N N . SER A 1 128 ? 25.609 51.312 19.25 1 89.31 128 SER A N 1
ATOM 1031 C CA . SER A 1 128 ? 26.172 51.906 18.031 1 89.31 128 SER A CA 1
ATOM 1032 C C . SER A 1 128 ? 25.781 53.375 17.922 1 89.31 128 SER A C 1
ATOM 1034 O O . SER A 1 128 ? 26.453 54.156 17.219 1 89.31 128 SER A O 1
ATOM 1036 N N . GLY A 1 129 ? 24.672 53.781 18.5 1 87.25 129 GLY A N 1
ATOM 1037 C CA . GLY A 1 129 ? 24.172 55.156 18.406 1 87.25 129 GLY A CA 1
ATOM 1038 C C . GLY A 1 129 ? 23.469 55.438 17.094 1 87.25 129 GLY A C 1
ATOM 1039 O O . GLY A 1 129 ? 23 56.562 16.875 1 87.25 129 GLY A O 1
ATOM 1040 N N . GLU A 1 130 ? 23.359 54.5 16.203 1 91 130 GLU A N 1
ATOM 1041 C CA . GLU A 1 130 ? 22.766 54.688 14.891 1 91 130 GLU A CA 1
ATOM 1042 C C . GLU A 1 130 ? 21.375 54.062 14.82 1 91 130 GLU A C 1
ATOM 1044 O O . GLU A 1 130 ? 21.156 52.969 15.344 1 91 130 GLU A O 1
ATOM 1049 N N . TYR A 1 131 ? 20.422 54.906 14.336 1 90.69 131 TYR A N 1
ATOM 1050 C CA . TYR A 1 131 ? 19.078 54.406 14.109 1 90.69 131 TYR A CA 1
ATOM 1051 C C . TYR A 1 131 ? 18.938 53.812 12.711 1 90.69 131 TYR A C 1
ATOM 1053 O O . TYR A 1 131 ? 19.422 54.375 11.734 1 90.69 131 TYR A O 1
ATOM 1061 N N . ILE A 1 132 ? 18.469 52.656 12.703 1 89.19 132 ILE A N 1
ATOM 1062 C CA . ILE A 1 132 ? 18.234 52 11.43 1 89.19 132 ILE A CA 1
ATOM 1063 C C . ILE A 1 132 ? 16.75 52.125 11.055 1 89.19 132 ILE A C 1
ATOM 1065 O O . ILE A 1 132 ? 15.875 51.875 11.875 1 89.19 132 ILE A O 1
ATOM 1069 N N . SER A 1 133 ? 16.422 52.562 9.812 1 90.31 133 SER A N 1
ATOM 1070 C CA . SER A 1 133 ? 15.047 52.75 9.367 1 90.31 133 SER A CA 1
ATOM 1071 C C . SER A 1 133 ? 14.367 51.375 9.164 1 90.31 133 SER A C 1
ATOM 1073 O O . SER A 1 133 ? 15.039 50.375 9.023 1 90.31 133 SER A O 1
ATOM 1075 N N . SER A 1 134 ? 13.016 51.375 9.203 1 91.25 134 SER A N 1
ATOM 1076 C CA . SER A 1 134 ? 12.258 50.156 8.961 1 91.25 134 SER A CA 1
ATOM 1077 C C . SER A 1 134 ? 12.602 49.562 7.605 1 91.25 134 SER A C 1
ATOM 1079 O O . SER A 1 134 ? 12.734 48.344 7.484 1 91.25 134 SER A O 1
ATOM 1081 N N . LYS A 1 135 ? 12.75 50.406 6.562 1 91.19 135 LYS A N 1
ATOM 1082 C CA . LYS A 1 135 ? 13.062 49.938 5.215 1 91.19 135 LYS A CA 1
ATOM 1083 C C . LYS A 1 135 ? 14.414 49.219 5.18 1 91.19 135 LYS A C 1
ATOM 1085 O O . LYS A 1 135 ? 14.531 48.125 4.586 1 91.19 135 LYS A O 1
ATOM 1090 N N . ASP A 1 136 ? 15.391 49.844 5.855 1 89.75 136 ASP A N 1
ATOM 1091 C CA . ASP A 1 136 ? 16.719 49.25 5.887 1 89.75 136 ASP A CA 1
ATOM 1092 C C . ASP A 1 136 ? 16.719 47.938 6.656 1 89.75 136 ASP A C 1
ATOM 1094 O O . ASP A 1 136 ? 17.438 47 6.293 1 89.75 136 ASP A O 1
ATOM 1098 N N . TYR A 1 137 ? 15.922 47.875 7.68 1 89.25 137 TYR A N 1
ATOM 1099 C CA . TYR A 1 137 ? 15.789 46.656 8.461 1 89.25 137 TYR A CA 1
ATOM 1100 C C . TYR A 1 137 ? 15.219 45.531 7.609 1 89.25 137 TYR A C 1
ATOM 1102 O O . TYR A 1 137 ? 15.727 44.406 7.629 1 89.25 137 TYR A O 1
ATOM 1110 N N . PHE A 1 138 ? 14.133 45.875 6.883 1 88.12 138 PHE A N 1
ATOM 1111 C CA . PHE A 1 138 ? 13.461 44.844 6.09 1 88.12 138 PHE A CA 1
ATOM 1112 C C . PHE A 1 138 ? 14.375 44.344 4.973 1 88.12 138 PHE A C 1
ATOM 1114 O O . PHE A 1 138 ? 14.344 43.156 4.625 1 88.12 138 PHE A O 1
ATOM 1121 N N . ILE A 1 139 ? 15.164 45.188 4.371 1 86.06 139 ILE A N 1
ATOM 1122 C CA . ILE A 1 139 ? 16.109 44.781 3.336 1 86.06 139 ILE A CA 1
ATOM 1123 C C . ILE A 1 139 ? 17.172 43.875 3.934 1 86.06 139 ILE A C 1
ATOM 1125 O O . ILE A 1 139 ? 17.5 42.812 3.357 1 86.06 139 ILE A O 1
ATOM 1129 N N . LYS A 1 140 ? 17.688 44.25 5.129 1 82.06 140 LYS A N 1
ATOM 1130 C CA . LYS A 1 140 ? 18.688 43.406 5.797 1 82.06 140 LYS A CA 1
ATOM 1131 C C . LYS A 1 140 ? 18.109 42.094 6.238 1 82.06 140 LYS A C 1
ATOM 1133 O O . LYS A 1 140 ? 18.766 41.062 6.141 1 82.06 140 LYS A O 1
ATOM 1138 N N . PHE A 1 141 ? 16.875 42.219 6.762 1 82.75 141 PHE A N 1
ATOM 1139 C CA . PHE A 1 141 ? 16.203 41.031 7.227 1 82.75 141 PHE A CA 1
ATOM 1140 C C . PHE A 1 141 ? 15.93 40.062 6.07 1 82.75 141 PHE A C 1
ATOM 1142 O O . PHE A 1 141 ? 16.109 38.844 6.207 1 82.75 141 PHE A O 1
ATOM 1149 N N . LYS A 1 142 ? 15.383 40.562 4.996 1 79.56 142 LYS A N 1
ATOM 1150 C CA . LYS A 1 142 ? 15.109 39.75 3.807 1 79.56 142 LYS A CA 1
ATOM 1151 C C . LYS A 1 142 ? 16.375 39.094 3.283 1 79.56 142 LYS A C 1
ATOM 1153 O O . LYS A 1 142 ? 16.359 37.938 2.895 1 79.56 142 LYS A O 1
ATOM 1158 N N . ASN A 1 143 ? 17.453 39.781 3.254 1 74.88 143 ASN A N 1
ATOM 1159 C CA . ASN A 1 143 ? 18.719 39.25 2.74 1 74.88 143 ASN A CA 1
ATOM 1160 C C . ASN A 1 143 ? 19.281 38.188 3.656 1 74.88 143 ASN A C 1
ATOM 1162 O O . ASN A 1 143 ? 19.844 37.188 3.184 1 74.88 143 ASN A O 1
ATOM 1166 N N . LYS A 1 144 ? 19.062 38.406 4.969 1 73.31 144 LYS A N 1
ATOM 1167 C CA . LYS A 1 144 ? 19.656 37.5 5.934 1 73.31 144 LYS A CA 1
ATOM 1168 C C . LYS A 1 144 ? 18.75 36.281 6.168 1 73.31 144 LYS A C 1
ATOM 1170 O O . LYS A 1 144 ? 19.234 35.188 6.398 1 73.31 144 LYS A O 1
ATOM 1175 N N . ASN A 1 145 ? 17.438 36.531 6.145 1 74.44 145 ASN A N 1
ATOM 1176 C CA . ASN A 1 145 ? 16.516 35.5 6.566 1 74.44 145 ASN A CA 1
ATOM 1177 C C . ASN A 1 145 ? 15.57 35.094 5.438 1 74.44 145 ASN A C 1
ATOM 1179 O O . ASN A 1 145 ? 14.438 34.688 5.684 1 74.44 145 ASN A O 1
ATOM 1183 N N . PHE A 1 146 ? 16 35.219 4.254 1 69 146 PHE A N 1
ATOM 1184 C CA . PHE A 1 146 ? 15.172 34.969 3.078 1 69 146 PHE A CA 1
ATOM 1185 C C . PHE A 1 146 ? 14.562 33.562 3.15 1 69 146 PHE A C 1
ATOM 1187 O O . PHE A 1 146 ? 13.352 33.406 2.955 1 69 146 PHE A O 1
ATOM 1194 N N . PRO A 1 147 ? 15.344 32.594 3.553 1 64.94 147 PRO A N 1
ATOM 1195 C CA . PRO A 1 147 ? 14.758 31.25 3.594 1 64.94 147 PRO A CA 1
ATOM 1196 C C . PRO A 1 147 ? 13.633 31.125 4.625 1 64.94 147 PRO A C 1
ATOM 1198 O O . PRO A 1 147 ? 12.641 30.453 4.379 1 64.94 147 PRO A O 1
ATOM 1201 N N . TYR A 1 148 ? 13.758 31.828 5.609 1 69.56 148 TYR A N 1
ATOM 1202 C CA . TYR A 1 148 ? 12.75 31.734 6.66 1 69.56 148 TYR A CA 1
ATOM 1203 C C . TYR A 1 148 ? 11.477 32.469 6.258 1 69.56 148 TYR A C 1
ATOM 1205 O O . TYR A 1 148 ? 10.375 32.062 6.645 1 69.56 148 TYR A O 1
ATOM 1213 N N . LEU A 1 149 ? 11.648 33.5 5.477 1 72.56 149 LEU A N 1
ATOM 1214 C CA . LEU A 1 149 ? 10.484 34.25 5.039 1 72.56 149 LEU A CA 1
ATOM 1215 C C . LEU A 1 149 ? 9.617 33.406 4.102 1 72.56 149 LEU A C 1
ATOM 1217 O O . LEU A 1 149 ? 8.391 33.5 4.145 1 72.56 149 LEU A O 1
ATOM 1221 N N . ILE A 1 150 ? 10.242 32.656 3.404 1 65.44 150 ILE A N 1
ATOM 1222 C CA . ILE A 1 150 ? 9.523 31.797 2.469 1 65.44 150 ILE A CA 1
ATOM 1223 C C . ILE A 1 150 ? 8.922 30.609 3.217 1 65.44 150 ILE A C 1
ATOM 1225 O O . ILE A 1 150 ? 7.805 30.172 2.912 1 65.44 150 ILE A O 1
ATOM 1229 N N . LEU A 1 151 ? 9.516 30.234 4.227 1 67.19 151 LEU A N 1
ATOM 1230 C CA . LEU A 1 151 ? 9.125 29.016 4.941 1 67.19 151 LEU A CA 1
ATOM 1231 C C . LEU A 1 151 ? 7.996 29.297 5.926 1 67.19 151 LEU A C 1
ATOM 1233 O O . LEU A 1 151 ? 7.215 28.406 6.262 1 67.19 151 LEU A O 1
ATOM 1237 N N . MET A 1 152 ? 7.863 30.578 6.277 1 73 152 MET A N 1
ATOM 1238 C CA . MET A 1 152 ? 6.922 30.891 7.348 1 73 152 MET A CA 1
ATOM 1239 C C . MET A 1 152 ? 5.488 30.641 6.902 1 73 152 MET A C 1
ATOM 1241 O O . MET A 1 152 ? 4.723 29.969 7.602 1 73 152 MET A O 1
ATOM 1245 N N . PRO A 1 153 ? 5.145 31.156 5.723 1 66.75 153 PRO A N 1
ATOM 1246 C CA . PRO A 1 153 ? 3.771 30.875 5.293 1 66.75 153 PRO A CA 1
ATOM 1247 C C . PRO A 1 153 ? 3.529 29.391 5.035 1 66.75 153 PRO A C 1
ATOM 1249 O O . PRO A 1 153 ? 2.453 28.875 5.344 1 66.75 153 PRO A O 1
ATOM 1252 N N . ILE A 1 154 ? 4.527 28.797 4.547 1 65 154 ILE A N 1
ATOM 1253 C CA . ILE A 1 154 ? 4.43 27.359 4.254 1 65 154 ILE A CA 1
ATOM 1254 C C . ILE A 1 154 ? 4.352 26.578 5.555 1 65 154 ILE A C 1
ATOM 1256 O O . ILE A 1 154 ? 3.553 25.641 5.676 1 65 154 ILE A O 1
ATOM 1260 N N . GLY A 1 155 ? 5.137 27.062 6.445 1 68.31 155 GLY A N 1
ATOM 1261 C CA . GLY A 1 155 ? 5.137 26.422 7.746 1 68.31 155 GLY A CA 1
ATOM 1262 C C . GLY A 1 155 ? 3.811 26.531 8.469 1 68.31 155 GLY A C 1
ATOM 1263 O O . GLY A 1 155 ? 3.342 25.562 9.078 1 68.31 155 GLY A O 1
ATOM 1264 N N . ALA A 1 156 ? 3.209 27.703 8.336 1 71.5 156 ALA A N 1
ATOM 1265 C CA . ALA A 1 156 ? 1.907 27.906 8.969 1 71.5 156 ALA A CA 1
ATOM 1266 C C . ALA A 1 156 ? 0.846 27 8.336 1 71.5 156 ALA A C 1
ATOM 1268 O O . ALA A 1 156 ? 0.054 26.375 9.039 1 71.5 156 ALA A O 1
ATOM 1269 N N . ALA A 1 157 ? 0.9 26.969 7.07 1 66.5 157 ALA A N 1
ATOM 1270 C CA . ALA A 1 157 ? -0.05 26.109 6.367 1 66.5 157 ALA A CA 1
ATOM 1271 C C . ALA A 1 157 ? 0.179 24.641 6.715 1 66.5 157 ALA A C 1
ATOM 1273 O O . ALA A 1 157 ? -0.777 23.891 6.922 1 66.5 157 ALA A O 1
ATOM 1274 N N . PHE A 1 158 ? 1.421 24.438 6.82 1 67.44 158 PHE A N 1
ATOM 1275 C CA . PHE A 1 158 ? 1.813 23.078 7.141 1 67.44 158 PHE A CA 1
ATOM 1276 C C . PHE A 1 158 ? 1.352 22.688 8.539 1 67.44 158 PHE A C 1
ATOM 1278 O O . PHE A 1 158 ? 0.926 21.562 8.773 1 67.44 158 PHE A O 1
ATOM 1285 N N . LEU A 1 159 ? 1.475 23.672 9.43 1 71 159 LEU A N 1
ATOM 1286 C CA . LEU A 1 159 ? 1.059 23.406 10.805 1 71 159 LEU A CA 1
ATOM 1287 C C . LEU A 1 159 ? -0.411 23 10.859 1 71 159 LEU A C 1
ATOM 1289 O O . LEU A 1 159 ? -0.77 22.047 11.547 1 71 159 LEU A O 1
ATOM 1293 N N . PHE A 1 160 ? -1.152 23.688 10.117 1 71.44 160 PHE A N 1
ATOM 1294 C CA . PHE A 1 160 ? -2.586 23.438 10.188 1 71.44 160 PHE A CA 1
ATOM 1295 C C . PHE A 1 160 ? -2.947 22.156 9.445 1 71.44 160 PHE A C 1
ATOM 1297 O O . PHE A 1 160 ? -3.648 21.297 9.984 1 71.44 160 PHE A O 1
ATOM 1304 N N . VAL A 1 161 ? -2.346 22.078 8.344 1 65.44 161 VAL A N 1
ATOM 1305 C CA . VAL A 1 161 ? -2.783 20.984 7.48 1 65.44 161 VAL A CA 1
ATOM 1306 C C . VAL A 1 161 ? -2.09 19.688 7.891 1 65.44 161 VAL A C 1
ATOM 1308 O O . VAL A 1 161 ? -2.705 18.625 7.891 1 65.44 161 VAL A O 1
ATOM 1311 N N . VAL A 1 162 ? -0.864 19.812 8.266 1 68.69 162 VAL A N 1
ATOM 1312 C CA . VAL A 1 162 ? -0.052 18.609 8.5 1 68.69 162 VAL A CA 1
ATOM 1313 C C . VAL A 1 162 ? -0.254 18.125 9.93 1 68.69 162 VAL A C 1
ATOM 1315 O O . VAL A 1 162 ? -0.418 16.922 10.164 1 68.69 162 VAL A O 1
ATOM 1318 N N . ILE A 1 163 ? -0.344 19.047 10.844 1 77.81 163 ILE A N 1
ATOM 1319 C CA . ILE A 1 163 ? -0.267 18.672 12.25 1 77.81 163 ILE A CA 1
ATOM 1320 C C . ILE A 1 163 ? -1.67 18.391 12.789 1 77.81 163 ILE A C 1
ATOM 1322 O O . ILE A 1 163 ? -1.845 17.578 13.695 1 77.81 163 ILE A O 1
ATOM 1326 N N . MET A 1 164 ? -2.588 18.984 12.148 1 78 164 MET A N 1
ATOM 1327 C CA . MET A 1 164 ? -3.949 18.906 12.672 1 78 164 MET A CA 1
ATOM 1328 C C . MET A 1 164 ? -4.441 17.469 12.695 1 78 164 MET A C 1
ATOM 1330 O O . MET A 1 164 ? -4.938 17 13.719 1 78 164 MET A O 1
ATOM 1334 N N . PRO A 1 165 ? -4.312 16.75 11.594 1 75.88 165 PRO A N 1
ATOM 1335 C CA . PRO A 1 165 ? -4.809 15.367 11.625 1 75.88 165 PRO A CA 1
ATOM 1336 C C . PRO A 1 165 ? -4.098 14.508 12.664 1 75.88 165 PRO A C 1
ATOM 1338 O O . PRO A 1 165 ? -4.715 13.641 13.281 1 75.88 165 PRO A O 1
ATOM 1341 N N . ILE A 1 166 ? -2.91 14.789 12.82 1 82.12 166 ILE A N 1
ATOM 1342 C CA . ILE A 1 166 ? -2.105 14.023 13.773 1 82.12 166 ILE A CA 1
ATOM 1343 C C . ILE A 1 166 ? -2.572 14.32 15.195 1 82.12 166 ILE A C 1
ATOM 1345 O O . ILE A 1 166 ? -2.811 13.391 15.977 1 82.12 166 ILE A O 1
ATOM 1349 N N . ILE A 1 167 ? -2.752 15.586 15.492 1 86.44 167 ILE A N 1
ATOM 1350 C CA . ILE A 1 167 ? -3.162 16 16.828 1 86.44 167 ILE A CA 1
ATOM 1351 C C . ILE A 1 167 ? -4.566 15.477 17.125 1 86.44 167 ILE A C 1
ATOM 1353 O O . ILE A 1 167 ? -4.855 15.039 18.234 1 86.44 167 ILE A O 1
ATOM 1357 N N . PHE A 1 168 ? -5.379 15.555 16.156 1 83.38 168 PHE A N 1
ATOM 1358 C CA . PHE A 1 168 ? -6.738 15.055 16.328 1 83.38 168 PHE A CA 1
ATOM 1359 C C . PHE A 1 168 ? -6.723 13.562 16.656 1 83.38 168 PHE A C 1
ATOM 1361 O O . PHE A 1 168 ? -7.457 13.109 17.547 1 83.38 168 PHE A O 1
ATOM 1368 N N . SER A 1 169 ? -5.938 12.844 15.891 1 84.19 169 SER A N 1
ATOM 1369 C CA . SER A 1 169 ? -5.828 11.406 16.125 1 84.19 169 SER A CA 1
ATOM 1370 C C . SER A 1 169 ? -5.316 11.117 17.531 1 84.19 169 SER A C 1
ATOM 1372 O O . SER A 1 169 ? -5.836 10.227 18.203 1 84.19 169 SER A O 1
ATOM 1374 N N . ILE A 1 170 ? -4.395 11.859 17.984 1 90 170 ILE A N 1
ATOM 1375 C CA . ILE A 1 170 ? -3.807 11.656 19.297 1 90 170 ILE A CA 1
ATOM 1376 C C . ILE A 1 170 ? -4.828 12 20.375 1 90 170 ILE A C 1
ATOM 1378 O O . ILE A 1 170 ? -4.988 11.258 21.359 1 90 170 ILE A O 1
ATOM 1382 N N . LEU A 1 171 ? -5.562 13.078 20.219 1 92.56 171 LEU A N 1
ATOM 1383 C CA . LEU A 1 171 ? -6.527 13.516 21.219 1 92.56 171 LEU A CA 1
ATOM 1384 C C . LEU A 1 171 ? -7.688 12.531 21.328 1 92.56 171 LEU A C 1
ATOM 1386 O O . LEU A 1 171 ? -8.258 12.344 22.406 1 92.56 171 LEU A O 1
ATOM 1390 N N . THR A 1 172 ? -8.016 11.922 20.234 1 91.44 172 THR A N 1
ATOM 1391 C CA . THR A 1 172 ? -9.102 10.953 20.219 1 91.44 172 THR A CA 1
ATOM 1392 C C . THR A 1 172 ? -8.797 9.781 21.141 1 91.44 172 THR A C 1
ATOM 1394 O O . THR A 1 172 ? -9.711 9.172 21.703 1 91.44 172 THR A O 1
ATOM 1397 N N . ALA A 1 173 ? -7.543 9.5 21.344 1 94.62 173 ALA A N 1
ATOM 1398 C CA . ALA A 1 173 ? -7.133 8.406 22.219 1 94.62 173 ALA A CA 1
ATOM 1399 C C . ALA A 1 173 ? -7.512 8.695 23.672 1 94.62 173 ALA A C 1
ATOM 1401 O O . ALA A 1 173 ? -7.605 7.773 24.5 1 94.62 173 ALA A O 1
ATOM 1402 N N . PHE A 1 174 ? -7.809 9.961 23.969 1 96.56 174 PHE A N 1
ATOM 1403 C CA . PHE A 1 174 ? -8.109 10.359 25.328 1 96.56 174 PHE A CA 1
ATOM 1404 C C . PHE A 1 174 ? -9.594 10.664 25.5 1 96.56 174 PHE A C 1
ATOM 1406 O O . PHE A 1 174 ? -10.016 11.234 26.5 1 96.56 174 PHE A O 1
ATOM 1413 N N . LEU A 1 175 ? -10.383 10.297 24.484 1 95.94 175 LEU A N 1
ATOM 1414 C CA . LEU A 1 175 ? -11.82 10.523 24.484 1 95.94 175 LEU A CA 1
ATOM 1415 C C . LEU A 1 175 ? -12.578 9.203 24.5 1 95.94 175 LEU A C 1
ATOM 1417 O O . LEU A 1 175 ? -12.008 8.148 24.203 1 95.94 175 LEU A O 1
ATOM 1421 N N . ASN A 1 176 ? -13.852 9.25 24.922 1 95.19 176 ASN A N 1
ATOM 1422 C CA . ASN A 1 176 ? -14.719 8.078 24.797 1 95.19 176 ASN A CA 1
ATOM 1423 C C . ASN A 1 176 ? -15.461 8.07 23.469 1 95.19 176 ASN A C 1
ATOM 1425 O O . ASN A 1 176 ? -16.688 7.926 23.438 1 95.19 176 ASN A O 1
ATOM 1429 N N . TYR A 1 177 ? -14.711 8.18 22.375 1 92 177 TYR A N 1
ATOM 1430 C CA . TYR A 1 177 ? -15.258 8.211 21.031 1 92 177 TYR A CA 1
ATOM 1431 C C . TYR A 1 177 ? -15.477 6.793 20.5 1 92 177 TYR A C 1
ATOM 1433 O O . TYR A 1 177 ? -14.594 6.227 19.844 1 92 177 TYR A O 1
ATOM 1441 N N . ASN A 1 178 ? -16.656 6.289 20.766 1 92.56 178 ASN A N 1
ATOM 1442 C CA . ASN A 1 178 ? -17 4.941 20.344 1 92.56 178 ASN A CA 1
ATOM 1443 C C . ASN A 1 178 ? -18.469 4.852 19.906 1 92.56 178 ASN A C 1
ATOM 1445 O O . ASN A 1 178 ? -19.156 5.867 19.844 1 92.56 178 ASN A O 1
ATOM 1449 N N . ARG A 1 179 ? -18.875 3.648 19.641 1 88.88 179 ARG A N 1
ATOM 1450 C CA . ARG A 1 179 ? -20.203 3.4 19.078 1 88.88 179 ARG A CA 1
ATOM 1451 C C . ARG A 1 179 ? -21.281 3.918 20.016 1 88.88 179 ARG A C 1
ATOM 1453 O O . ARG A 1 179 ? -22.328 4.391 19.562 1 88.88 179 ARG A O 1
ATOM 1460 N N . ASP A 1 180 ? -21 3.92 21.219 1 87.62 180 ASP A N 1
ATOM 1461 C CA . ASP A 1 180 ? -21.984 4.316 22.219 1 87.62 180 ASP A CA 1
ATOM 1462 C C . ASP A 1 180 ? -21.984 5.832 22.422 1 87.62 180 ASP A C 1
ATOM 1464 O O . ASP A 1 180 ? -22.922 6.387 22.984 1 87.62 180 ASP A O 1
ATOM 1468 N N . HIS A 1 181 ? -20.969 6.445 22.031 1 89.19 181 HIS A N 1
ATOM 1469 C CA . HIS A 1 181 ? -20.844 7.891 22.141 1 89.19 181 HIS A CA 1
ATOM 1470 C C . HIS A 1 181 ? -20.484 8.531 20.812 1 89.19 181 HIS A C 1
ATOM 1472 O O . HIS A 1 181 ? -19.344 8.914 20.578 1 89.19 181 HIS A O 1
ATOM 1478 N N . LEU A 1 182 ? -21.5 8.656 19.969 1 85.31 182 LEU A N 1
ATOM 1479 C CA . LEU A 1 182 ? -21.25 9.227 18.641 1 85.31 182 LEU A CA 1
ATOM 1480 C C . LEU A 1 182 ? -21.906 10.594 18.516 1 85.31 182 LEU A C 1
ATOM 1482 O O . LEU A 1 182 ? -23.125 10.727 18.703 1 85.31 182 LEU A O 1
ATOM 1486 N N . PRO A 1 183 ? -21.141 11.57 18.234 1 80.44 183 PRO A N 1
ATOM 1487 C CA . PRO A 1 183 ? -21.719 12.883 17.953 1 80.44 183 PRO A CA 1
ATOM 1488 C C . PRO A 1 183 ? -22.438 12.914 16.594 1 80.44 183 PRO A C 1
ATOM 1490 O O . PRO A 1 183 ? -22.062 12.195 15.672 1 80.44 183 PRO A O 1
ATOM 1493 N N . PRO A 1 184 ? -23.422 13.688 16.516 1 75.38 184 PRO A N 1
ATOM 1494 C CA . PRO A 1 184 ? -23.906 14.672 17.484 1 75.38 184 PRO A CA 1
ATOM 1495 C C . PRO A 1 184 ? -24.938 14.094 18.453 1 75.38 184 PRO A C 1
ATOM 1497 O O . PRO A 1 184 ? -25.391 14.797 19.359 1 75.38 184 PRO A O 1
ATOM 1500 N N . GLY A 1 185 ? -25.25 12.859 18.219 1 80.25 185 GLY A N 1
ATOM 1501 C CA . GLY A 1 185 ? -26.234 12.234 19.078 1 80.25 185 GLY A CA 1
ATOM 1502 C C . GLY A 1 185 ? -25.844 12.266 20.547 1 80.25 185 GLY A C 1
ATOM 1503 O O . GLY A 1 185 ? -26.672 12.562 21.406 1 80.25 185 GLY A O 1
ATOM 1504 N N . LYS A 1 186 ? -24.641 12.078 20.844 1 88.44 186 LYS A N 1
ATOM 1505 C CA . LYS A 1 186 ? -24.094 12.148 22.188 1 88.44 186 LYS A CA 1
ATOM 1506 C C . LYS A 1 186 ? -22.797 12.961 22.203 1 88.44 186 LYS A C 1
ATOM 1508 O O . LYS A 1 186 ? -22.172 13.172 21.172 1 88.44 186 LYS A O 1
ATOM 1513 N N . LEU A 1 187 ? -22.5 13.352 23.375 1 91.94 187 LEU A N 1
ATOM 1514 C CA . LEU A 1 187 ? -21.281 14.133 23.547 1 91.94 187 LEU A CA 1
ATOM 1515 C C . LEU A 1 187 ? -20.109 13.234 23.969 1 91.94 187 LEU A C 1
ATOM 1517 O O . LEU A 1 187 ? -20.328 12.148 24.5 1 91.94 187 LEU A O 1
ATOM 1521 N N . LEU A 1 188 ? -19.016 13.719 23.625 1 94.06 188 LEU A N 1
ATOM 1522 C CA . LEU A 1 188 ? -17.797 13.039 24.047 1 94.06 188 LEU A CA 1
ATOM 1523 C C . LEU A 1 188 ? -17.266 13.617 25.359 1 94.06 188 LEU A C 1
ATOM 1525 O O . LEU A 1 188 ? -17.531 14.781 25.688 1 94.06 188 LEU A O 1
ATOM 1529 N N . ASP A 1 189 ? -16.547 12.789 26.141 1 95.06 189 ASP A N 1
ATOM 1530 C CA . ASP A 1 189 ? -15.883 13.219 27.359 1 95.06 189 ASP A CA 1
ATOM 1531 C C . ASP A 1 189 ? -14.406 12.844 27.359 1 95.06 189 ASP A C 1
ATOM 1533 O O . ASP A 1 189 ? -14.016 11.852 26.75 1 95.06 189 ASP A O 1
ATOM 1537 N N . TRP A 1 190 ? -13.695 13.719 28.047 1 96.44 190 TRP A N 1
ATOM 1538 C CA . TRP A 1 190 ? -12.297 13.359 28.297 1 96.44 190 TRP A CA 1
ATOM 1539 C C . TRP A 1 190 ? -12.203 12.219 29.312 1 96.44 190 TRP A C 1
ATOM 1541 O O . TRP A 1 190 ? -12.797 12.297 30.391 1 96.44 190 TRP A O 1
ATOM 1551 N N . VAL A 1 191 ? -11.477 11.195 29.016 1 95.94 191 VAL A N 1
ATOM 1552 C CA . VAL A 1 191 ? -11.391 10.047 29.891 1 95.94 191 VAL A CA 1
ATOM 1553 C C . VAL A 1 191 ? -9.938 9.844 30.328 1 95.94 191 VAL A C 1
ATOM 1555 O O . VAL A 1 191 ? -9.602 8.812 30.922 1 95.94 191 VAL A O 1
ATOM 1558 N N . GLY A 1 192 ? -9.102 10.82 29.984 1 94.62 192 GLY A N 1
ATOM 1559 C CA . GLY A 1 192 ? -7.703 10.727 30.359 1 94.62 192 GLY A CA 1
ATOM 1560 C C . GLY A 1 192 ? -7.008 9.508 29.781 1 94.62 192 GLY A C 1
ATOM 1561 O O . GLY A 1 192 ? -7.066 9.273 28.562 1 94.62 192 GLY A O 1
ATOM 1562 N N . LEU A 1 193 ? -6.418 8.664 30.734 1 95.62 193 LEU A N 1
ATOM 1563 C CA . LEU A 1 193 ? -5.629 7.52 30.281 1 95.62 193 LEU A CA 1
ATOM 1564 C C . LEU A 1 193 ? -6.438 6.23 30.391 1 95.62 193 LEU A C 1
ATOM 1566 O O . LEU A 1 193 ? -5.875 5.133 30.328 1 95.62 193 LEU A O 1
ATOM 1570 N N . ALA A 1 194 ? -7.703 6.352 30.469 1 95.62 194 ALA A N 1
ATOM 1571 C CA . ALA A 1 194 ? -8.57 5.191 30.672 1 95.62 194 ALA A CA 1
ATOM 1572 C C . ALA A 1 194 ? -8.469 4.223 29.5 1 95.62 194 ALA A C 1
ATOM 1574 O O . ALA A 1 194 ? -8.445 3.004 29.703 1 95.62 194 ALA A O 1
ATOM 1575 N N . ASN A 1 195 ? -8.461 4.766 28.312 1 95.88 195 ASN A N 1
ATOM 1576 C CA . ASN A 1 195 ? -8.359 3.92 27.125 1 95.88 195 ASN A CA 1
ATOM 1577 C C . ASN A 1 195 ? -7.027 3.172 27.094 1 95.88 195 ASN A C 1
ATOM 1579 O O . ASN A 1 195 ? -6.977 2.008 26.688 1 95.88 195 ASN A O 1
ATOM 1583 N N . PHE A 1 196 ? -5.988 3.809 27.484 1 95.31 196 PHE A N 1
ATOM 1584 C CA . PHE A 1 196 ? -4.676 3.18 27.547 1 95.31 196 PHE A CA 1
ATOM 1585 C C . PHE A 1 196 ? -4.656 2.076 28.609 1 95.31 196 PHE A C 1
ATOM 1587 O O . PHE A 1 196 ? -4.129 0.989 28.359 1 95.31 196 PHE A O 1
ATOM 1594 N N . LYS A 1 197 ? -5.207 2.396 29.703 1 95.06 197 LYS A N 1
ATOM 1595 C CA . LYS A 1 197 ? -5.266 1.416 30.781 1 95.06 197 LYS A CA 1
ATOM 1596 C C . LYS A 1 197 ? -6.066 0.185 30.375 1 95.06 197 LYS A C 1
ATOM 1598 O O . LYS A 1 197 ? -5.723 -0.94 30.734 1 95.06 197 LYS A O 1
ATOM 1603 N N . LYS A 1 198 ? -7.109 0.411 29.688 1 94 198 LYS A N 1
ATOM 1604 C CA . LYS A 1 198 ? -7.961 -0.678 29.219 1 94 198 LYS A CA 1
ATOM 1605 C C . LYS A 1 198 ? -7.168 -1.682 28.391 1 94 198 LYS A C 1
ATOM 1607 O O . LYS A 1 198 ? -7.305 -2.893 28.562 1 94 198 LYS A O 1
ATOM 1612 N N . ILE A 1 199 ? -6.352 -1.283 27.547 1 93.19 199 ILE A N 1
ATOM 1613 C CA . ILE A 1 199 ? -5.578 -2.131 26.641 1 93.19 199 ILE A CA 1
ATOM 1614 C C . ILE A 1 199 ? -4.566 -2.949 27.438 1 93.19 199 ILE A C 1
ATOM 1616 O O . ILE A 1 199 ? -4.289 -4.102 27.109 1 93.19 199 ILE A O 1
ATOM 1620 N N . PHE A 1 200 ? -4.074 -2.434 28.578 1 93.5 200 PHE A N 1
ATOM 1621 C CA . PHE A 1 200 ? -2.986 -3.098 29.281 1 93.5 200 PHE A CA 1
ATOM 1622 C C . PHE A 1 200 ? -3.514 -3.834 30.516 1 93.5 200 PHE A C 1
ATOM 1624 O O . PHE A 1 200 ? -2.826 -4.691 31.062 1 93.5 200 PHE A O 1
ATOM 1631 N N . THR A 1 201 ? -4.73 -3.562 30.969 1 93 201 THR A N 1
ATOM 1632 C CA . THR A 1 201 ? -5.207 -4.129 32.219 1 93 201 THR A CA 1
ATOM 1633 C C . THR A 1 201 ? -6.348 -5.109 31.984 1 93 201 THR A C 1
ATOM 1635 O O . THR A 1 201 ? -6.539 -6.055 32.75 1 93 201 THR A O 1
ATOM 1638 N N . VAL A 1 202 ? -7.195 -4.836 31.062 1 93.94 202 VAL A N 1
ATOM 1639 C CA . VAL A 1 202 ? -8.281 -5.762 30.75 1 93.94 202 VAL A CA 1
ATOM 1640 C C . VAL A 1 202 ? -7.727 -6.973 30 1 93.94 202 VAL A C 1
ATOM 1642 O O . VAL A 1 202 ? -7.152 -6.836 28.922 1 93.94 202 VAL A O 1
ATOM 1645 N N . PRO A 1 203 ? -7.914 -8.117 30.453 1 94.12 203 PRO A N 1
ATOM 1646 C CA . PRO A 1 203 ? -7.227 -9.32 29.984 1 94.12 203 PRO A CA 1
ATOM 1647 C C . PRO A 1 203 ? -7.457 -9.586 28.484 1 94.12 203 PRO A C 1
ATOM 1649 O O . PRO A 1 203 ? -6.504 -9.836 27.75 1 94.12 203 PRO A O 1
ATOM 1652 N N . ILE A 1 204 ? -8.625 -9.516 28 1 94.06 204 ILE A N 1
ATOM 1653 C CA . ILE A 1 204 ? -8.906 -9.852 26.609 1 94.06 204 ILE A CA 1
ATOM 1654 C C . ILE A 1 204 ? -8.227 -8.844 25.688 1 94.06 204 ILE A C 1
ATOM 1656 O O . ILE A 1 204 ? -7.727 -9.211 24.609 1 94.06 204 ILE A O 1
ATOM 1660 N N . TRP A 1 205 ? -8.234 -7.633 26.078 1 94.44 205 TRP A N 1
ATOM 1661 C CA . TRP A 1 205 ? -7.609 -6.586 25.266 1 94.44 205 TRP A CA 1
ATOM 1662 C C . TRP A 1 205 ? -6.09 -6.707 25.312 1 94.44 205 TRP A C 1
ATOM 1664 O O . TRP A 1 205 ? -5.426 -6.578 24.281 1 94.44 205 TRP A O 1
ATOM 1674 N N . SER A 1 206 ? -5.582 -6.984 26.469 1 94.75 206 SER A N 1
ATOM 1675 C CA . SER A 1 206 ? -4.137 -7.117 26.625 1 94.75 206 SER A CA 1
ATOM 1676 C C . SER A 1 206 ? -3.607 -8.328 25.875 1 94.75 206 SER A C 1
ATOM 1678 O O . SER A 1 206 ? -2.6 -8.234 25.172 1 94.75 206 SER A O 1
ATOM 1680 N N . LYS A 1 207 ? -4.27 -9.406 26.016 1 95.69 207 LYS A N 1
ATOM 1681 C CA . LYS A 1 207 ? -3.877 -10.625 25.312 1 95.69 207 LYS A CA 1
ATOM 1682 C C . LYS A 1 207 ? -3.945 -10.43 23.797 1 95.69 207 LYS A C 1
ATOM 1684 O O . LYS A 1 207 ? -3.051 -10.859 23.062 1 95.69 207 LYS A O 1
ATOM 1689 N N . THR A 1 208 ? -5.027 -9.828 23.328 1 96.38 208 THR A N 1
ATOM 1690 C CA . THR A 1 208 ? -5.188 -9.578 21.906 1 96.38 208 THR A CA 1
ATOM 1691 C C . THR A 1 208 ? -4.066 -8.68 21.391 1 96.38 208 THR A C 1
ATOM 1693 O O . THR A 1 208 ? -3.48 -8.953 20.328 1 96.38 208 THR A O 1
ATOM 1696 N N . PHE A 1 209 ? -3.797 -7.691 22.188 1 95.19 209 PHE A N 1
ATOM 1697 C CA . PHE A 1 209 ? -2.764 -6.746 21.781 1 95.19 209 PHE A CA 1
ATOM 1698 C C . PHE A 1 209 ? -1.415 -7.445 21.641 1 95.19 209 PHE A C 1
ATOM 1700 O O . PHE A 1 209 ? -0.725 -7.285 20.641 1 95.19 209 PHE A O 1
ATOM 1707 N N . ILE A 1 210 ? -1.016 -8.195 22.547 1 94.94 210 ILE A N 1
ATOM 1708 C CA . ILE A 1 210 ? 0.282 -8.859 22.562 1 94.94 210 ILE A CA 1
ATOM 1709 C C . ILE A 1 210 ? 0.352 -9.867 21.422 1 94.94 210 ILE A C 1
ATOM 1711 O O . ILE A 1 210 ? 1.376 -9.984 20.734 1 94.94 210 ILE A O 1
ATOM 1715 N N . LYS A 1 211 ? -0.667 -10.586 21.188 1 96.31 211 LYS A N 1
ATOM 1716 C CA . LYS A 1 211 ? -0.694 -11.594 20.141 1 96.31 211 LYS A CA 1
ATOM 1717 C C . LYS A 1 211 ? -0.604 -10.945 18.75 1 96.31 211 LYS A C 1
ATOM 1719 O O . LYS A 1 211 ? 0.151 -11.406 17.891 1 96.31 211 LYS A O 1
ATOM 1724 N N . VAL A 1 212 ? -1.396 -9.914 18.547 1 96.56 212 VAL A N 1
ATOM 1725 C CA . VAL A 1 212 ? -1.399 -9.219 17.25 1 96.56 212 VAL A CA 1
ATOM 1726 C C . VAL A 1 212 ? -0.049 -8.547 17.031 1 96.56 212 VAL A C 1
ATOM 1728 O O . VAL A 1 212 ? 0.482 -8.562 15.914 1 96.56 212 VAL A O 1
ATOM 1731 N N . LEU A 1 213 ? 0.48 -7.961 18.078 1 94.62 213 LEU A N 1
ATOM 1732 C CA . LEU A 1 213 ? 1.794 -7.336 17.984 1 94.62 213 LEU A CA 1
ATOM 1733 C C . LEU A 1 213 ? 2.863 -8.367 17.641 1 94.62 213 LEU A C 1
ATOM 1735 O O . LEU A 1 213 ? 3.705 -8.141 16.781 1 94.62 213 LEU A O 1
ATOM 1739 N N . ALA A 1 214 ? 2.842 -9.43 18.344 1 96.38 214 ALA A N 1
ATOM 1740 C CA . ALA A 1 214 ? 3.809 -10.5 18.109 1 96.38 214 ALA A CA 1
ATOM 1741 C C . ALA A 1 214 ? 3.715 -11.008 16.672 1 96.38 214 ALA A C 1
ATOM 1743 O O . ALA A 1 214 ? 4.738 -11.234 16.016 1 96.38 214 ALA A O 1
ATOM 1744 N N . TRP A 1 215 ? 2.547 -11.227 16.234 1 97.12 215 TRP A N 1
ATOM 1745 C CA . TRP A 1 215 ? 2.359 -11.672 14.859 1 97.12 215 TRP A CA 1
ATOM 1746 C C . TRP A 1 215 ? 2.816 -10.602 13.875 1 97.12 215 TRP A C 1
ATOM 1748 O O . TRP A 1 215 ? 3.402 -10.914 12.836 1 97.12 215 TRP A O 1
ATOM 1758 N N . THR A 1 216 ? 2.533 -9.352 14.195 1 95.94 216 THR A N 1
ATOM 1759 C CA . THR A 1 216 ? 2.965 -8.25 13.336 1 95.94 216 THR A CA 1
ATOM 1760 C C . THR A 1 216 ? 4.484 -8.258 13.172 1 95.94 216 THR A C 1
ATOM 1762 O O . THR A 1 216 ? 4.996 -8.102 12.062 1 95.94 216 THR A O 1
ATOM 1765 N N . ILE A 1 217 ? 5.164 -8.43 14.227 1 94.19 217 ILE A N 1
ATOM 1766 C CA . ILE A 1 217 ? 6.625 -8.461 14.203 1 94.19 217 ILE A CA 1
ATOM 1767 C C . ILE A 1 217 ? 7.105 -9.672 13.414 1 94.19 217 ILE A C 1
ATOM 1769 O O . ILE A 1 217 ? 7.98 -9.555 12.555 1 94.19 217 ILE A O 1
ATOM 1773 N N . THR A 1 218 ? 6.543 -10.812 13.688 1 97.38 218 THR A N 1
ATOM 1774 C CA . THR A 1 218 ? 6.898 -12.031 12.977 1 97.38 218 THR A CA 1
ATOM 1775 C C . THR A 1 218 ? 6.633 -11.891 11.484 1 97.38 218 THR A C 1
ATOM 1777 O O . THR A 1 218 ? 7.484 -12.227 10.664 1 97.38 218 THR A O 1
ATOM 1780 N N . TRP A 1 219 ? 5.418 -11.414 11.211 1 97.12 219 TRP A N 1
ATOM 1781 C CA . TRP A 1 219 ? 5.02 -11.164 9.828 1 97.12 219 TRP A CA 1
ATOM 1782 C C . TRP A 1 219 ? 6.016 -10.242 9.125 1 97.12 219 TRP A C 1
ATOM 1784 O O . TRP A 1 219 ? 6.461 -10.531 8.016 1 97.12 219 TRP A O 1
ATOM 1794 N N . THR A 1 220 ? 6.375 -9.18 9.742 1 94.81 220 THR A N 1
ATOM 1795 C CA . THR A 1 220 ? 7.262 -8.172 9.156 1 94.81 220 THR A CA 1
ATOM 1796 C C . THR A 1 220 ? 8.641 -8.766 8.898 1 94.81 220 THR A C 1
ATOM 1798 O O . THR A 1 220 ? 9.18 -8.633 7.793 1 94.81 220 THR A O 1
ATOM 1801 N N . LEU A 1 221 ? 9.164 -9.422 9.859 1 95.81 221 LEU A N 1
ATOM 1802 C CA . LEU A 1 221 ? 10.516 -9.961 9.75 1 95.81 221 LEU A CA 1
ATOM 1803 C C . LEU A 1 221 ? 10.57 -11.094 8.734 1 95.81 221 LEU A C 1
ATOM 1805 O O . LEU A 1 221 ? 11.422 -11.094 7.84 1 95.81 221 LEU A O 1
ATOM 1809 N N . VAL A 1 222 ? 9.695 -11.992 8.836 1 97.5 222 VAL A N 1
ATOM 1810 C CA . VAL A 1 222 ? 9.734 -13.172 7.984 1 97.5 222 VAL A CA 1
ATOM 1811 C C . VAL A 1 222 ? 9.398 -12.789 6.543 1 97.5 222 VAL A C 1
ATOM 1813 O O . VAL A 1 222 ? 10.047 -13.25 5.602 1 97.5 222 VAL A O 1
ATOM 1816 N N . SER A 1 223 ? 8.352 -11.984 6.34 1 97.06 223 SER A N 1
ATOM 1817 C CA . SER A 1 223 ? 7.961 -11.586 4.992 1 97.06 223 SER A CA 1
ATOM 1818 C C . SER A 1 223 ? 9.086 -10.812 4.301 1 97.06 223 SER A C 1
ATOM 1820 O O . SER A 1 223 ? 9.344 -11.016 3.115 1 97.06 223 SER A O 1
ATOM 1822 N N . THR A 1 224 ? 9.742 -9.953 5.043 1 95.19 224 THR A N 1
ATOM 1823 C CA . THR A 1 224 ? 10.805 -9.133 4.457 1 95.19 224 THR A CA 1
ATOM 1824 C C . THR A 1 224 ? 12.055 -9.969 4.203 1 95.19 224 THR A C 1
ATOM 1826 O O . THR A 1 224 ? 12.602 -9.953 3.102 1 95.19 224 THR A O 1
ATOM 1829 N N . LEU A 1 225 ? 12.477 -10.734 5.184 1 96.38 225 LEU A N 1
ATOM 1830 C CA . LEU A 1 225 ? 13.727 -11.484 5.082 1 96.38 225 LEU A CA 1
ATOM 1831 C C . LEU A 1 225 ? 13.594 -12.633 4.094 1 96.38 225 LEU A C 1
ATOM 1833 O O . LEU A 1 225 ? 14.531 -12.922 3.34 1 96.38 225 LEU A O 1
ATOM 1837 N N . SER A 1 226 ? 12.508 -13.289 4.141 1 96.25 226 SER A N 1
ATOM 1838 C CA . SER A 1 226 ? 12.336 -14.375 3.182 1 96.25 226 SER A CA 1
ATOM 1839 C C . SER A 1 226 ? 12.359 -13.859 1.748 1 96.25 226 SER A C 1
ATOM 1841 O O . SER A 1 226 ? 12.992 -14.461 0.875 1 96.25 226 SER A O 1
ATOM 1843 N N . SER A 1 227 ? 11.648 -12.75 1.502 1 95.19 227 SER A N 1
ATOM 1844 C CA . SER A 1 227 ? 11.656 -12.148 0.171 1 95.19 227 SER A CA 1
ATOM 1845 C C . SER A 1 227 ? 13.055 -11.664 -0.208 1 95.19 227 SER A C 1
ATOM 1847 O O . SER A 1 227 ? 13.469 -11.789 -1.362 1 95.19 227 SER A O 1
ATOM 1849 N N . TYR A 1 228 ? 13.742 -11.117 0.762 1 94.31 228 TYR A N 1
ATOM 1850 C CA . TYR A 1 228 ? 15.094 -10.617 0.538 1 94.31 228 TYR A CA 1
ATOM 1851 C C . TYR A 1 228 ? 16.031 -11.742 0.143 1 94.31 228 TYR A C 1
ATOM 1853 O O . TYR A 1 228 ? 16.75 -11.641 -0.856 1 94.31 228 TYR A O 1
ATOM 1861 N N . PHE A 1 229 ? 16.016 -12.812 0.842 1 94.44 229 PHE A N 1
ATOM 1862 C CA . PHE A 1 229 ? 16.953 -13.898 0.614 1 94.44 229 PHE A CA 1
ATOM 1863 C C . PHE A 1 229 ? 16.594 -14.688 -0.634 1 94.44 229 PHE A C 1
ATOM 1865 O O . PHE A 1 229 ? 17.469 -15.172 -1.354 1 94.44 229 PHE A O 1
ATOM 1872 N N . LEU A 1 230 ? 15.312 -14.867 -0.828 1 91.44 230 LEU A N 1
ATOM 1873 C CA . LEU A 1 230 ? 14.93 -15.523 -2.076 1 91.44 230 LEU A CA 1
ATOM 1874 C C . LEU A 1 230 ? 15.312 -14.656 -3.277 1 91.44 230 LEU A C 1
ATOM 1876 O O . LEU A 1 230 ? 15.734 -15.18 -4.312 1 91.44 230 LEU A O 1
ATOM 1880 N N . GLY A 1 231 ? 15.07 -13.375 -3.141 1 91.5 231 GLY A N 1
ATOM 1881 C CA . GLY A 1 231 ? 15.523 -12.469 -4.188 1 91.5 231 GLY A CA 1
ATOM 1882 C C . GLY A 1 231 ? 17.016 -12.555 -4.438 1 91.5 231 GLY A C 1
ATOM 1883 O O . GLY A 1 231 ? 17.453 -12.57 -5.586 1 91.5 231 GLY A O 1
ATOM 1884 N N . LEU A 1 232 ? 17.781 -12.625 -3.371 1 92.62 232 LEU A N 1
ATOM 1885 C CA . LEU A 1 232 ? 19.234 -12.75 -3.475 1 92.62 232 LEU A CA 1
ATOM 1886 C C . LEU A 1 232 ? 19.609 -14.055 -4.18 1 92.62 232 LEU A C 1
ATOM 1888 O O . LEU A 1 232 ? 20.469 -14.055 -5.066 1 92.62 232 LEU A O 1
ATOM 1892 N N . LEU A 1 233 ? 18.984 -15.102 -3.738 1 89 233 LEU A N 1
ATOM 1893 C CA . LEU A 1 233 ? 19.266 -16.391 -4.34 1 89 233 LEU A CA 1
ATOM 1894 C C . LEU A 1 233 ? 19 -16.359 -5.844 1 89 233 LEU A C 1
ATOM 1896 O O . LEU A 1 233 ? 19.828 -16.828 -6.629 1 89 233 LEU A O 1
ATOM 1900 N N . GLN A 1 234 ? 17.906 -15.805 -6.195 1 86.44 234 GLN A N 1
ATOM 1901 C CA . GLN A 1 234 ? 17.562 -15.742 -7.609 1 86.44 234 GLN A CA 1
ATOM 1902 C C . GLN A 1 234 ? 18.516 -14.828 -8.367 1 86.44 234 GLN A C 1
ATOM 1904 O O . GLN A 1 234 ? 18.859 -15.102 -9.516 1 86.44 234 GLN A O 1
ATOM 1909 N N . ALA A 1 235 ? 18.891 -13.758 -7.766 1 88.19 235 ALA A N 1
ATOM 1910 C CA . ALA A 1 235 ? 19.812 -12.828 -8.398 1 88.19 235 ALA A CA 1
ATOM 1911 C C . ALA A 1 235 ? 21.156 -13.484 -8.648 1 88.19 235 ALA A C 1
ATOM 1913 O O . ALA A 1 235 ? 21.766 -13.297 -9.711 1 88.19 235 ALA A O 1
ATOM 1914 N N . ILE A 1 236 ? 21.641 -14.242 -7.73 1 86.31 236 ILE A N 1
ATOM 1915 C CA . ILE A 1 236 ? 22.938 -14.922 -7.852 1 86.31 236 ILE A CA 1
ATOM 1916 C C . ILE A 1 236 ? 22.875 -15.945 -8.977 1 86.31 236 ILE A C 1
ATOM 1918 O O . ILE A 1 236 ? 23.797 -16.047 -9.781 1 86.31 236 ILE A O 1
ATOM 1922 N N . ILE A 1 237 ? 21.797 -16.656 -9.016 1 83.69 237 ILE A N 1
ATOM 1923 C CA . ILE A 1 237 ? 21.625 -17.688 -10.047 1 83.69 237 ILE A CA 1
ATOM 1924 C C . ILE A 1 237 ? 21.609 -17.016 -11.422 1 83.69 237 ILE A C 1
ATOM 1926 O O . ILE A 1 237 ? 22.297 -17.469 -12.336 1 83.69 237 ILE A O 1
ATOM 1930 N N . LEU A 1 238 ? 20.891 -16 -11.539 1 83.12 238 LEU A N 1
ATOM 1931 C CA . LEU A 1 238 ? 20.75 -15.328 -12.828 1 83.12 238 LEU A CA 1
ATOM 1932 C C . LEU A 1 238 ? 22.047 -14.641 -13.234 1 83.12 238 LEU A C 1
ATOM 1934 O O . LEU A 1 238 ? 22.312 -14.477 -14.422 1 83.12 238 LEU A O 1
ATOM 1938 N N . ASN A 1 239 ? 22.781 -14.219 -12.234 1 83.44 239 ASN A N 1
ATOM 1939 C CA . ASN A 1 239 ? 24.031 -13.516 -12.5 1 83.44 239 ASN A CA 1
ATOM 1940 C C . ASN A 1 239 ? 25.141 -14.484 -12.875 1 83.44 239 ASN A C 1
ATOM 1942 O O . ASN A 1 239 ? 26.188 -14.062 -13.383 1 83.44 239 ASN A O 1
ATOM 1946 N N . HIS A 1 240 ? 24.938 -15.711 -12.734 1 79.62 240 HIS A N 1
ATOM 1947 C CA . HIS A 1 240 ? 25.969 -16.703 -13.039 1 79.62 240 HIS A CA 1
ATOM 1948 C C . HIS A 1 240 ? 26.219 -16.797 -14.539 1 79.62 240 HIS A C 1
ATOM 1950 O O . HIS A 1 240 ? 25.266 -16.734 -15.336 1 79.62 240 HIS A O 1
ATOM 1956 N N . LYS A 1 241 ? 27.406 -16.953 -14.945 1 75.69 241 LYS A N 1
ATOM 1957 C CA . LYS A 1 241 ? 27.828 -16.969 -16.344 1 75.69 241 LYS A CA 1
ATOM 1958 C C . LYS A 1 241 ? 27.281 -18.188 -17.078 1 75.69 241 LYS A C 1
ATOM 1960 O O . LYS A 1 241 ? 27.047 -18.125 -18.297 1 75.69 241 LYS A O 1
ATOM 1965 N N . GLY A 1 242 ? 27 -19.188 -16.453 1 73.81 242 GLY A N 1
ATOM 1966 C CA . GLY A 1 242 ? 26.562 -20.422 -17.062 1 73.81 242 GLY A CA 1
ATOM 1967 C C . GLY A 1 242 ? 25.094 -20.422 -17.453 1 73.81 242 GLY A C 1
ATOM 1968 O O . GLY A 1 242 ? 24.641 -21.281 -18.219 1 73.81 242 GLY A O 1
ATOM 1969 N N . VAL A 1 243 ? 24.328 -19.562 -16.891 1 76.19 243 VAL A N 1
ATOM 1970 C CA . VAL A 1 243 ? 22.906 -19.547 -17.172 1 76.19 243 VAL A CA 1
ATOM 1971 C C . VAL A 1 243 ? 22.641 -19 -18.562 1 76.19 243 VAL A C 1
ATOM 1973 O O . VAL A 1 243 ? 23.141 -17.922 -18.922 1 76.19 243 VAL A O 1
ATOM 1976 N N . LYS A 1 244 ? 21.906 -20.016 -19.297 1 74.94 244 LYS A N 1
ATOM 1977 C CA . LYS A 1 244 ? 21.5 -19.609 -20.641 1 74.94 244 LYS A CA 1
ATOM 1978 C C . LYS A 1 244 ? 20.094 -19.016 -20.625 1 74.94 244 LYS A C 1
ATOM 1980 O O . LYS A 1 244 ? 19.312 -19.266 -19.703 1 74.94 244 LYS A O 1
ATOM 1985 N N . PHE A 1 245 ? 19.766 -18 -21.391 1 78.75 245 PHE A N 1
ATOM 1986 C CA . PHE A 1 245 ? 18.469 -17.359 -21.562 1 78.75 245 PHE A CA 1
ATOM 1987 C C . PHE A 1 245 ? 18.156 -16.469 -20.359 1 78.75 245 PHE A C 1
ATOM 1989 O O . PHE A 1 245 ? 17.062 -16.531 -19.812 1 78.75 245 PHE A O 1
ATOM 1996 N N . LYS A 1 246 ? 19.031 -15.828 -19.844 1 79.12 246 LYS A N 1
ATOM 1997 C CA . LYS A 1 246 ? 18.922 -14.945 -18.688 1 79.12 246 LYS A CA 1
ATOM 1998 C C . LYS A 1 246 ? 17.734 -14 -18.828 1 79.12 246 LYS A C 1
ATOM 2000 O O . LYS A 1 246 ? 16.984 -13.781 -17.859 1 79.12 246 LYS A O 1
ATOM 2005 N N . LYS A 1 247 ? 17.516 -13.602 -19.969 1 78.12 247 LYS A N 1
ATOM 2006 C CA . LYS A 1 247 ? 16.453 -12.641 -20.219 1 78.12 247 LYS A CA 1
ATOM 2007 C C . LYS A 1 247 ? 15.086 -13.273 -20 1 78.12 247 LYS A C 1
ATOM 2009 O O . LYS A 1 247 ? 14.188 -12.641 -19.438 1 78.12 247 LYS A O 1
ATOM 2014 N N . LEU A 1 248 ? 14.953 -14.43 -20.438 1 77.06 248 LEU A N 1
ATOM 2015 C CA . LEU A 1 248 ? 13.672 -15.125 -20.297 1 77.06 248 LEU A CA 1
ATOM 2016 C C . LEU A 1 248 ? 13.367 -15.391 -18.828 1 77.06 248 LEU A C 1
ATOM 2018 O O . LEU A 1 248 ? 12.242 -15.156 -18.375 1 77.06 248 LEU A O 1
ATOM 2022 N N . PHE A 1 249 ? 14.344 -15.875 -18.141 1 77.81 249 PHE A N 1
ATOM 2023 C CA . PHE A 1 249 ? 14.141 -16.172 -16.719 1 77.81 249 PHE A CA 1
ATOM 2024 C C . PHE A 1 249 ? 13.844 -14.898 -15.938 1 77.81 249 PHE A C 1
ATOM 2026 O O . PHE A 1 249 ? 12.977 -14.891 -15.062 1 77.81 249 PHE A O 1
ATOM 2033 N N . ARG A 1 250 ? 14.516 -13.914 -16.266 1 78.62 250 ARG A N 1
ATOM 2034 C CA . ARG A 1 250 ? 14.312 -12.633 -15.602 1 78.62 250 ARG A CA 1
ATOM 2035 C C . ARG A 1 250 ? 12.891 -12.117 -15.836 1 78.62 250 ARG A C 1
ATOM 2037 O O . ARG A 1 250 ? 12.25 -11.617 -14.914 1 78.62 250 ARG A O 1
ATOM 2044 N N . THR A 1 251 ? 12.406 -12.297 -17.016 1 74.94 251 THR A N 1
ATOM 2045 C CA . THR A 1 251 ? 11.078 -11.812 -17.359 1 74.94 251 THR A CA 1
ATOM 2046 C C . THR A 1 251 ? 10.008 -12.602 -16.609 1 74.94 251 THR A C 1
ATOM 2048 O O . THR A 1 251 ? 9.039 -12.016 -16.109 1 74.94 251 THR A O 1
ATOM 2051 N N . ILE A 1 252 ? 10.203 -13.82 -16.484 1 76.69 252 ILE A N 1
ATOM 2052 C CA . ILE A 1 252 ? 9.234 -14.68 -15.82 1 76.69 252 ILE A CA 1
ATOM 2053 C C . ILE A 1 252 ? 9.219 -14.375 -14.32 1 76.69 252 ILE A C 1
ATOM 2055 O O . ILE A 1 252 ? 8.156 -14.297 -13.703 1 76.69 252 ILE A O 1
ATOM 2059 N N . LEU A 1 253 ? 10.406 -14.141 -13.805 1 81 253 LEU A N 1
ATOM 2060 C CA . LEU A 1 253 ? 10.531 -13.984 -12.359 1 81 253 LEU A CA 1
ATOM 2061 C C . LEU A 1 253 ? 10.062 -12.609 -11.922 1 81 253 LEU A C 1
ATOM 2063 O O . LEU A 1 253 ? 9.75 -12.398 -10.75 1 81 253 LEU A O 1
ATOM 2067 N N . ILE A 1 254 ? 9.914 -11.719 -12.844 1 79.5 254 ILE A N 1
ATOM 2068 C CA . ILE A 1 254 ? 9.492 -10.359 -12.508 1 79.5 254 ILE A CA 1
ATOM 2069 C C . ILE A 1 254 ? 7.973 -10.258 -12.578 1 79.5 254 ILE A C 1
ATOM 2071 O O . ILE A 1 254 ? 7.379 -9.328 -12.023 1 79.5 254 ILE A O 1
ATOM 2075 N N . LEU A 1 255 ? 7.258 -11.188 -13.117 1 78.31 255 LEU A N 1
ATOM 2076 C CA . LEU A 1 255 ? 5.836 -11.148 -13.445 1 78.31 255 LEU A CA 1
ATOM 2077 C C . LEU A 1 255 ? 5 -10.906 -12.188 1 78.31 255 LEU A C 1
ATOM 2079 O O . LEU A 1 255 ? 4.035 -10.141 -12.219 1 78.31 255 LEU A O 1
ATOM 2083 N N . PRO A 1 256 ? 5.344 -11.562 -11.047 1 80.75 256 PRO A N 1
ATOM 2084 C CA . PRO A 1 256 ? 4.523 -11.352 -9.852 1 80.75 256 PRO A CA 1
ATOM 2085 C C . PRO A 1 256 ? 4.453 -9.883 -9.438 1 80.75 256 PRO A C 1
ATOM 2087 O O . PRO A 1 256 ? 3.441 -9.445 -8.883 1 80.75 256 PRO A O 1
ATOM 2090 N N . TRP A 1 257 ? 5.484 -9.25 -9.719 1 78.06 257 TRP A N 1
ATOM 2091 C CA . TRP A 1 257 ? 5.543 -7.848 -9.328 1 78.06 257 TRP A CA 1
ATOM 2092 C C . TRP A 1 257 ? 4.824 -6.969 -10.344 1 78.06 257 TRP A C 1
ATOM 2094 O O . TRP A 1 257 ? 4.406 -5.852 -10.023 1 78.06 257 TRP A O 1
ATOM 2104 N N . ALA A 1 258 ? 4.676 -7.469 -11.57 1 71.88 258 ALA A N 1
ATOM 2105 C CA . ALA A 1 258 ? 4.055 -6.703 -12.648 1 71.88 258 ALA A CA 1
ATOM 2106 C C . ALA A 1 258 ? 2.541 -6.617 -12.461 1 71.88 258 ALA A C 1
ATOM 2108 O O . ALA A 1 258 ? 1.896 -5.695 -12.961 1 71.88 258 ALA A O 1
A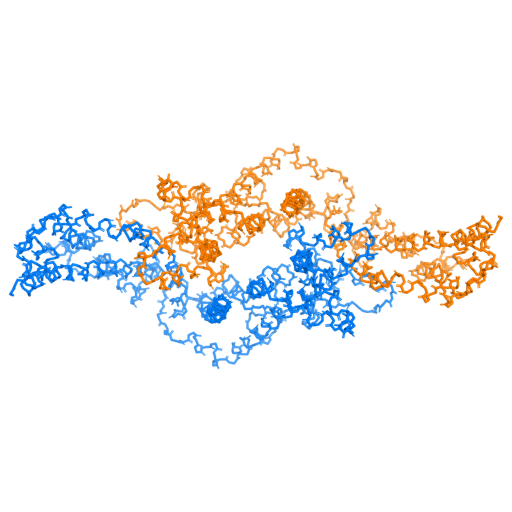TOM 2109 N N . ILE A 1 259 ? 1.965 -7.52 -11.703 1 76.06 259 ILE A N 1
ATOM 2110 C CA . ILE A 1 259 ? 0.53 -7.562 -11.445 1 76.06 259 ILE A CA 1
ATOM 2111 C C . ILE A 1 259 ? 0.211 -6.746 -10.195 1 76.06 259 ILE A C 1
ATOM 2113 O O . ILE A 1 259 ? 0.905 -6.855 -9.18 1 76.06 259 ILE A O 1
ATOM 2117 N N . PRO A 1 260 ? -0.863 -5.938 -10.305 1 78.56 260 PRO A N 1
ATOM 2118 C CA . PRO A 1 260 ? -1.263 -5.234 -9.086 1 78.56 260 PRO A CA 1
ATOM 2119 C C . PRO A 1 260 ? -1.483 -6.176 -7.902 1 78.56 260 PRO A C 1
ATOM 2121 O O . PRO A 1 260 ? -2.107 -7.23 -8.055 1 78.56 260 PRO A O 1
ATOM 2124 N N . GLN A 1 261 ? -0.923 -5.785 -6.855 1 85.81 261 GLN A N 1
ATOM 2125 C CA . GLN A 1 261 ? -0.913 -6.637 -5.672 1 85.81 261 GLN A CA 1
ATOM 2126 C C . GLN A 1 261 ? -2.33 -7.031 -5.266 1 85.81 261 GLN A C 1
ATOM 2128 O O . GLN A 1 261 ? -2.582 -8.188 -4.914 1 85.81 261 GLN A O 1
ATOM 2133 N N . MET A 1 262 ? -3.223 -6.086 -5.297 1 87.25 262 MET A N 1
ATOM 2134 C CA . MET A 1 262 ? -4.598 -6.352 -4.883 1 87.25 262 MET A CA 1
ATOM 2135 C C . MET A 1 262 ? -5.211 -7.465 -5.727 1 87.25 262 MET A C 1
ATOM 2137 O O . MET A 1 262 ? -5.859 -8.367 -5.191 1 87.25 262 MET A O 1
ATOM 2141 N N . ILE A 1 263 ? -4.977 -7.387 -6.98 1 81.5 263 ILE A N 1
ATOM 2142 C CA . ILE A 1 263 ? -5.543 -8.367 -7.902 1 81.5 263 ILE A CA 1
ATOM 2143 C C . ILE A 1 263 ? -4.961 -9.75 -7.605 1 81.5 263 ILE A C 1
ATOM 2145 O O . ILE A 1 263 ? -5.695 -10.734 -7.512 1 81.5 263 ILE A O 1
ATOM 2149 N N . SER A 1 264 ? -3.666 -9.789 -7.469 1 85.25 264 SER A N 1
ATOM 2150 C CA . SER A 1 264 ? -3.012 -11.055 -7.152 1 85.25 264 SER A CA 1
ATOM 2151 C C . SER A 1 264 ? -3.566 -11.656 -5.867 1 85.25 264 SER A C 1
ATOM 2153 O O . SER A 1 264 ? -3.852 -12.859 -5.809 1 85.25 264 SER A O 1
ATOM 2155 N N . LEU A 1 265 ? -3.738 -10.859 -4.91 1 90.75 265 LEU A N 1
ATOM 2156 C CA . LEU A 1 265 ? -4.195 -11.336 -3.611 1 90.75 265 LEU A CA 1
ATOM 2157 C C . LEU A 1 265 ? -5.629 -11.844 -3.689 1 90.75 265 LEU A C 1
ATOM 2159 O O . LEU A 1 265 ? -5.965 -12.867 -3.082 1 90.75 265 LEU A O 1
ATOM 2163 N N . LEU A 1 266 ? -6.477 -11.195 -4.406 1 85.75 266 LEU A N 1
ATOM 2164 C CA . LEU A 1 266 ? -7.855 -11.648 -4.57 1 85.75 266 LEU A CA 1
ATOM 2165 C C . LEU A 1 266 ? -7.91 -12.969 -5.336 1 85.75 266 LEU A C 1
ATOM 2167 O O . LEU A 1 266 ? -8.734 -13.828 -5.035 1 85.75 266 LEU A O 1
ATOM 2171 N N . VAL A 1 267 ? -7.043 -13.039 -6.277 1 83.25 267 VAL A N 1
ATOM 2172 C CA . VAL A 1 267 ? -6.98 -14.281 -7.039 1 83.25 267 VAL A CA 1
ATOM 2173 C C . VAL A 1 267 ? -6.523 -15.422 -6.137 1 83.25 267 VAL A C 1
ATOM 2175 O O . VAL A 1 267 ? -7.109 -16.516 -6.152 1 83.25 267 VAL A O 1
ATOM 2178 N N . PHE A 1 268 ? -5.477 -15.203 -5.332 1 87.81 268 PHE A N 1
ATOM 2179 C CA . PHE A 1 268 ? -5.008 -16.219 -4.395 1 87.81 268 PHE A CA 1
ATOM 2180 C C . PHE A 1 268 ? -6.113 -16.609 -3.416 1 87.81 268 PHE A C 1
ATOM 2182 O O . PHE A 1 268 ? -6.23 -17.766 -3.033 1 87.81 268 PHE A O 1
ATOM 2189 N N . ARG A 1 269 ? -6.844 -15.648 -3.006 1 87.56 269 ARG A N 1
ATOM 2190 C CA . ARG A 1 269 ? -7.953 -15.914 -2.094 1 87.56 269 ARG A CA 1
ATOM 2191 C C . ARG A 1 269 ? -8.922 -16.922 -2.689 1 87.56 269 ARG A C 1
ATOM 2193 O O . ARG A 1 269 ? -9.406 -17.812 -1.986 1 87.56 269 ARG A O 1
ATOM 2200 N N . ASN A 1 270 ? -9.18 -16.781 -3.922 1 78.75 270 ASN A N 1
ATOM 2201 C CA . ASN A 1 270 ? -10.086 -17.703 -4.609 1 78.75 270 ASN A CA 1
ATOM 2202 C C . ASN A 1 270 ? -9.445 -19.062 -4.824 1 78.75 270 ASN A C 1
ATOM 2204 O O . ASN A 1 270 ? -10.094 -20.094 -4.637 1 78.75 270 ASN A O 1
ATOM 2208 N N . LEU A 1 271 ? -8.211 -19.016 -5.125 1 81.44 271 LEU A N 1
ATOM 2209 C CA . LEU A 1 271 ? -7.504 -20.266 -5.43 1 81.44 271 LEU A CA 1
ATOM 2210 C C . LEU A 1 271 ? -7.32 -21.109 -4.176 1 81.44 271 LEU A C 1
ATOM 2212 O O . LEU A 1 271 ? -7.32 -22.344 -4.246 1 81.44 271 LEU A O 1
ATOM 2216 N N . LEU A 1 272 ? -7.188 -20.453 -3.051 1 86.5 272 LEU A N 1
ATOM 2217 C CA . LEU A 1 272 ? -6.82 -21.141 -1.822 1 86.5 272 LEU A CA 1
ATOM 2218 C C . LEU A 1 272 ? -8.039 -21.344 -0.925 1 86.5 272 LEU A C 1
ATOM 2220 O O . LEU A 1 272 ? -7.898 -21.719 0.241 1 86.5 272 LEU A O 1
ATOM 2224 N N . ASN A 1 273 ? -9.102 -21.125 -1.524 1 80.25 273 ASN A N 1
ATOM 2225 C CA . ASN A 1 273 ? -10.328 -21.344 -0.766 1 80.25 273 ASN A CA 1
ATOM 2226 C C . ASN A 1 273 ? -10.445 -22.781 -0.289 1 80.25 273 ASN A C 1
ATOM 2228 O O . ASN A 1 273 ? -10.18 -23.719 -1.05 1 80.25 273 ASN A O 1
ATOM 2232 N N . GLY A 1 274 ? -10.742 -23.094 0.919 1 68.69 274 GLY A N 1
ATOM 2233 C CA . GLY A 1 274 ? -10.734 -24.406 1.547 1 68.69 274 GLY A CA 1
ATOM 2234 C C . GLY A 1 274 ? -11.82 -25.312 1.016 1 68.69 274 GLY A C 1
ATOM 2235 O O . GLY A 1 274 ? -11.633 -26.531 0.936 1 68.69 274 GLY A O 1
ATOM 2236 N N . GLN A 1 275 ? -12.938 -24.75 0.847 1 63.38 275 GLN A N 1
ATOM 2237 C CA . GLN A 1 275 ? -14.062 -25.594 0.453 1 63.38 275 GLN A CA 1
ATOM 2238 C C . GLN A 1 275 ? -14.031 -25.891 -1.046 1 63.38 275 GLN A C 1
ATOM 2240 O O . GLN A 1 275 ? -14.203 -27.031 -1.467 1 63.38 275 GLN A O 1
ATOM 2245 N N . PHE A 1 276 ? -13.711 -24.859 -1.758 1 61.06 276 PHE A N 1
ATOM 2246 C CA . PHE A 1 276 ? -13.797 -25.016 -3.205 1 61.06 276 PHE A CA 1
ATOM 2247 C C . PHE A 1 276 ? -12.547 -24.453 -3.885 1 61.06 276 PHE A C 1
ATOM 2249 O O . PHE A 1 276 ? -12.633 -23.906 -4.988 1 61.06 276 PHE A O 1
ATOM 2256 N N . GLY A 1 277 ? -11.383 -24.766 -3.154 1 68.44 277 GLY A N 1
ATOM 2257 C CA . GLY A 1 277 ? -10.18 -24.188 -3.73 1 68.44 277 GLY A CA 1
ATOM 2258 C C . GLY A 1 277 ? -9.531 -25.062 -4.777 1 68.44 277 GLY A C 1
ATOM 2259 O O . GLY A 1 277 ? -9.422 -26.281 -4.594 1 68.44 277 GLY A O 1
ATOM 2260 N N . PRO A 1 278 ? -9.133 -24.516 -5.816 1 65.81 278 PRO A N 1
ATOM 2261 C CA . PRO A 1 278 ? -8.531 -25.281 -6.91 1 65.81 278 PRO A CA 1
ATOM 2262 C C . PRO A 1 278 ? -7.246 -25.984 -6.496 1 65.81 278 PRO A C 1
ATOM 2264 O O . PRO A 1 278 ? -6.953 -27.078 -6.992 1 65.81 278 PRO A O 1
ATOM 2267 N N . LEU A 1 279 ? -6.609 -25.422 -5.637 1 74.81 279 LEU A N 1
ATOM 2268 C CA . LEU A 1 279 ? -5.355 -26.047 -5.234 1 74.81 279 LEU A CA 1
ATOM 2269 C C . LEU A 1 279 ? -5.613 -27.359 -4.477 1 74.81 279 LEU A C 1
ATOM 2271 O O . LEU A 1 279 ? -4.957 -28.359 -4.734 1 74.81 279 LEU A O 1
ATOM 2275 N N . ASN A 1 280 ? -6.531 -27.328 -3.602 1 76.75 280 ASN A N 1
ATOM 2276 C CA . ASN A 1 280 ? -6.895 -28.547 -2.879 1 76.75 280 ASN A CA 1
ATOM 2277 C C . ASN A 1 280 ? -7.418 -29.625 -3.824 1 76.75 280 ASN A C 1
ATOM 2279 O O . ASN A 1 280 ? -7.059 -30.781 -3.697 1 76.75 280 ASN A O 1
ATOM 2283 N N . SER A 1 281 ? -8.211 -29.203 -4.668 1 69.62 281 SER A N 1
ATOM 2284 C CA . SER A 1 281 ? -8.766 -30.141 -5.637 1 69.62 281 SER A CA 1
ATOM 2285 C C . SER A 1 281 ? -7.664 -30.812 -6.449 1 69.62 281 SER A C 1
ATOM 2287 O O . SER A 1 281 ? -7.711 -32.031 -6.688 1 69.62 281 SER A O 1
ATOM 2289 N N . PHE A 1 282 ? -6.711 -30.047 -6.758 1 68.56 282 PHE A N 1
ATOM 2290 C CA . PHE A 1 282 ? -5.57 -30.531 -7.523 1 68.56 282 PHE A CA 1
ATOM 2291 C C . PHE A 1 282 ? -4.766 -31.547 -6.707 1 68.56 282 PHE A C 1
ATOM 2293 O O . PHE A 1 282 ? -4.43 -32.625 -7.199 1 68.56 282 PHE A O 1
ATOM 2300 N N . LEU A 1 283 ? -4.512 -31.188 -5.578 1 75.5 283 LEU A N 1
ATOM 2301 C CA . LEU A 1 283 ? -3.695 -32.031 -4.723 1 75.5 283 LEU A CA 1
ATOM 2302 C C . LEU A 1 283 ? -4.434 -33.312 -4.387 1 75.5 283 LEU A C 1
ATOM 2304 O O . LEU A 1 283 ? -3.816 -34.406 -4.285 1 75.5 283 LEU A O 1
ATOM 2308 N N . LEU A 1 284 ? -5.746 -33.25 -4.203 1 74.81 284 LEU A N 1
ATOM 2309 C CA . LEU A 1 284 ? -6.562 -34.438 -3.924 1 74.81 284 LEU A CA 1
ATOM 2310 C C . LEU A 1 284 ? -6.57 -35.375 -5.113 1 74.81 284 LEU A C 1
ATOM 2312 O O . LEU A 1 284 ? -6.422 -36.594 -4.949 1 74.81 284 LEU A O 1
ATOM 2316 N N . LYS A 1 285 ? -6.617 -34.781 -6.23 1 67.31 285 LYS A N 1
ATOM 2317 C CA . LYS A 1 285 ? -6.672 -35.594 -7.453 1 67.31 285 LYS A CA 1
ATOM 2318 C C . LYS A 1 285 ? -5.352 -36.312 -7.703 1 67.31 285 LYS A C 1
ATOM 2320 O O . LYS A 1 285 ? -5.328 -37.406 -8.25 1 67.31 285 LYS A O 1
ATOM 2325 N N . LEU A 1 286 ? -4.34 -35.625 -7.234 1 68 286 LEU A N 1
ATOM 2326 C CA . LEU A 1 286 ? -3.02 -36.25 -7.391 1 68 286 LEU A CA 1
ATOM 2327 C C . LEU A 1 286 ? -2.76 -37.25 -6.293 1 68 286 LEU A C 1
ATOM 2329 O O . LEU A 1 286 ? -1.771 -38 -6.344 1 68 286 LEU A O 1
ATOM 2333 N N . GLY A 1 287 ? -3.707 -37.25 -5.426 1 69.94 287 GLY A N 1
ATOM 2334 C CA . GLY A 1 287 ? -3.553 -38.188 -4.32 1 69.94 287 GLY A CA 1
ATOM 2335 C C . GLY A 1 287 ? -2.49 -37.781 -3.326 1 69.94 287 GLY A C 1
ATOM 2336 O O . GLY A 1 287 ? -2.014 -38.594 -2.535 1 69.94 287 GLY A O 1
ATOM 2337 N N . ILE A 1 288 ? -2.064 -36.562 -3.488 1 72.88 288 ILE A N 1
ATOM 2338 C CA . ILE A 1 288 ? -1.017 -36.062 -2.604 1 72.88 288 ILE A CA 1
ATOM 2339 C C . ILE A 1 288 ? -1.595 -35.812 -1.215 1 72.88 288 ILE A C 1
ATOM 2341 O O . ILE A 1 288 ? -0.92 -36.031 -0.204 1 72.88 288 ILE A O 1
ATOM 2345 N N . ILE A 1 289 ? -2.855 -35.375 -1.272 1 80.5 289 ILE A N 1
ATOM 2346 C CA . ILE A 1 289 ? -3.527 -35.156 -0 1 80.5 289 ILE A CA 1
ATOM 2347 C C . ILE A 1 289 ? -4.828 -35.938 0.057 1 80.5 289 ILE A C 1
ATOM 2349 O O . ILE A 1 289 ? -5.383 -36.312 -0.98 1 80.5 289 ILE A O 1
ATOM 2353 N N . SER A 1 290 ? -5.25 -36.25 1.233 1 82.94 290 SER A N 1
ATOM 2354 C CA . SER A 1 290 ? -6.48 -37 1.426 1 82.94 290 SER A CA 1
ATOM 2355 C C . SER A 1 290 ? -7.625 -36.094 1.859 1 82.94 290 SER A C 1
ATOM 2357 O O . SER A 1 290 ? -8.797 -36.438 1.706 1 82.94 290 SER A O 1
ATOM 2359 N N . GLU A 1 291 ? -7.148 -34.969 2.424 1 85.38 291 GLU A N 1
ATOM 2360 C CA . GLU A 1 291 ? -8.133 -34 2.857 1 85.38 291 GLU A CA 1
ATOM 2361 C C . GLU A 1 291 ? -7.715 -32.562 2.461 1 85.38 291 GLU A C 1
ATOM 2363 O O . GLU A 1 291 ? -6.531 -32.312 2.246 1 85.38 291 GLU A O 1
ATOM 2368 N N . ASN A 1 292 ? -8.742 -31.781 2.352 1 86.5 292 ASN A N 1
ATOM 2369 C CA . ASN A 1 292 ? -8.461 -30.391 1.975 1 86.5 292 ASN A CA 1
ATOM 2370 C C . ASN A 1 292 ? -7.547 -29.703 2.99 1 86.5 292 ASN A C 1
ATOM 2372 O O . ASN A 1 292 ? -7.715 -29.891 4.199 1 86.5 292 ASN A O 1
ATOM 2376 N N . ILE A 1 293 ? -6.641 -29.109 2.447 1 87.75 293 ILE A N 1
ATOM 2377 C CA . ILE A 1 293 ? -5.797 -28.281 3.305 1 87.75 293 ILE A CA 1
ATOM 2378 C C . ILE A 1 293 ? -6.496 -26.953 3.588 1 87.75 293 ILE A C 1
ATOM 2380 O O . ILE A 1 293 ? -6.918 -26.25 2.662 1 87.75 293 ILE A O 1
ATOM 2384 N N . PRO A 1 294 ? -6.73 -26.578 4.82 1 90 294 PRO A N 1
ATOM 2385 C CA . PRO A 1 294 ? -7.391 -25.328 5.156 1 90 294 PRO A CA 1
ATOM 2386 C C . PRO A 1 294 ? -6.449 -24.125 5.074 1 90 294 PRO A C 1
ATOM 2388 O O . PRO A 1 294 ? -6.121 -23.516 6.102 1 90 294 PRO A O 1
ATOM 2391 N N . PHE A 1 295 ? -6.117 -23.688 3.957 1 91.12 295 PHE A N 1
ATOM 2392 C CA . PHE A 1 295 ? -5.121 -22.656 3.693 1 91.12 295 PHE A CA 1
ATOM 2393 C C . PHE A 1 295 ? -5.508 -21.344 4.367 1 91.12 295 PHE A C 1
ATOM 2395 O O . PHE A 1 295 ? -4.637 -20.578 4.797 1 91.12 295 PHE A O 1
ATOM 2402 N N . LEU A 1 296 ? -6.84 -21.062 4.465 1 92.94 296 LEU A N 1
ATOM 2403 C CA . LEU A 1 296 ? -7.27 -19.75 4.941 1 92.94 296 LEU A CA 1
ATOM 2404 C C . LEU A 1 296 ? -8.117 -19.875 6.203 1 92.94 296 LEU A C 1
ATOM 2406 O O . LEU A 1 296 ? -8.406 -18.891 6.871 1 92.94 296 LEU A O 1
ATOM 2410 N N . SER A 1 297 ? -8.477 -21.094 6.613 1 90.81 297 SER A N 1
ATOM 2411 C CA . SER A 1 297 ? -9.43 -21.281 7.699 1 90.81 297 SER A CA 1
ATOM 2412 C C . SER A 1 297 ? -8.734 -21.75 8.969 1 90.81 297 SER A C 1
ATOM 2414 O O . SER A 1 297 ? -9.258 -21.578 10.07 1 90.81 297 SER A O 1
ATOM 2416 N N . ASP A 1 298 ? -7.617 -22.422 8.734 1 94.19 298 ASP A N 1
ATOM 2417 C CA . ASP A 1 298 ? -6.816 -22.812 9.898 1 94.19 298 ASP A CA 1
ATOM 2418 C C . ASP A 1 298 ? -5.832 -21.703 10.281 1 94.19 298 ASP A C 1
ATOM 2420 O O . ASP A 1 298 ? -5.125 -21.172 9.422 1 94.19 298 ASP A O 1
ATOM 2424 N N . PRO A 1 299 ? -5.754 -21.391 11.531 1 95.56 299 PRO A N 1
ATOM 2425 C CA . PRO A 1 299 ? -4.938 -20.266 11.984 1 95.56 299 PRO A CA 1
ATOM 2426 C C . PRO A 1 299 ? -3.469 -20.391 11.586 1 95.56 299 PRO A C 1
ATOM 2428 O O . PRO A 1 299 ? -2.891 -19.453 11.023 1 95.56 299 PRO A O 1
ATOM 2431 N N . ASN A 1 300 ? -2.867 -21.484 11.867 1 95.69 300 ASN A N 1
ATOM 2432 C CA . ASN A 1 300 ? -1.446 -21.656 11.586 1 95.69 300 ASN A CA 1
ATOM 2433 C C . ASN A 1 300 ? -1.177 -21.75 10.086 1 95.69 300 ASN A C 1
ATOM 2435 O O . ASN A 1 300 ? -0.224 -21.141 9.586 1 95.69 300 ASN A O 1
ATOM 2439 N N . ILE A 1 301 ? -1.983 -22.469 9.383 1 94.81 301 ILE A N 1
ATOM 2440 C CA . ILE A 1 301 ? -1.8 -22.625 7.941 1 94.81 301 ILE A CA 1
ATOM 2441 C C . ILE A 1 301 ? -2.064 -21.297 7.238 1 94.81 301 ILE A C 1
ATOM 2443 O O . ILE A 1 301 ? -1.384 -20.953 6.266 1 94.81 301 ILE A O 1
ATOM 2447 N N . ALA A 1 302 ? -3.057 -20.609 7.758 1 96.06 302 ALA A N 1
ATOM 2448 C CA . ALA A 1 302 ? -3.355 -19.312 7.184 1 96.06 302 ALA A CA 1
ATOM 2449 C C . ALA A 1 302 ? -2.164 -18.359 7.32 1 96.06 302 ALA A C 1
ATOM 2451 O O . ALA A 1 302 ? -1.841 -17.625 6.391 1 96.06 302 ALA A O 1
ATOM 2452 N N . LYS A 1 303 ? -1.539 -18.391 8.453 1 97.38 303 LYS A N 1
ATOM 2453 C CA . LYS A 1 303 ? -0.365 -17.562 8.688 1 97.38 303 LYS A CA 1
ATOM 2454 C C . LYS A 1 303 ? 0.764 -17.922 7.727 1 97.38 303 LYS A C 1
ATOM 2456 O O . LYS A 1 303 ? 1.406 -17.031 7.156 1 97.38 303 LYS A O 1
ATOM 2461 N N . VAL A 1 304 ? 0.968 -19.109 7.516 1 96.12 304 VAL A N 1
ATOM 2462 C CA . VAL A 1 304 ? 2 -19.562 6.59 1 96.12 304 VAL A CA 1
ATOM 2463 C C . VAL A 1 304 ? 1.624 -19.156 5.164 1 96.12 304 VAL A C 1
ATOM 2465 O O . VAL A 1 304 ? 2.482 -18.75 4.383 1 96.12 304 VAL A O 1
ATOM 2468 N N . THR A 1 305 ? 0.376 -19.328 4.883 1 94.31 305 THR A N 1
ATOM 2469 C CA . THR A 1 305 ? -0.116 -19 3.551 1 94.31 305 THR A CA 1
ATOM 2470 C C . THR A 1 305 ? 0.132 -17.531 3.229 1 94.31 305 THR A C 1
ATOM 2472 O O . THR A 1 305 ? 0.604 -17.203 2.139 1 94.31 305 THR A O 1
ATOM 2475 N N . VAL A 1 306 ? -0.185 -16.672 4.211 1 96.44 306 VAL A N 1
ATOM 2476 C CA . VAL A 1 306 ? 0.01 -15.242 3.994 1 96.44 306 VAL A CA 1
ATOM 2477 C C . VAL A 1 306 ? 1.489 -14.953 3.752 1 96.44 306 VAL A C 1
ATOM 2479 O O . VAL A 1 306 ? 1.835 -14.125 2.902 1 96.44 306 VAL A O 1
ATOM 2482 N N . LEU A 1 307 ? 2.361 -15.609 4.418 1 96.88 307 LEU A N 1
ATOM 2483 C CA . LEU A 1 307 ? 3.801 -15.414 4.277 1 96.88 307 LEU A CA 1
ATOM 2484 C C . LEU A 1 307 ? 4.281 -15.883 2.908 1 96.88 307 LEU A C 1
ATOM 2486 O O . LEU A 1 307 ? 5.078 -15.203 2.258 1 96.88 307 LEU A O 1
ATOM 2490 N N . VAL A 1 308 ? 3.775 -16.969 2.436 1 92.69 308 VAL A N 1
ATOM 2491 C CA . VAL A 1 308 ? 4.203 -17.547 1.166 1 92.69 308 VAL A CA 1
ATOM 2492 C C . VAL A 1 308 ? 3.723 -16.672 0.011 1 92.69 308 VAL A C 1
ATOM 2494 O O . VAL A 1 308 ? 4.465 -16.438 -0.945 1 92.69 308 VAL A O 1
ATOM 2497 N N . VAL A 1 309 ? 2.477 -16.281 0.13 1 92 309 VAL A N 1
ATOM 2498 C CA . VAL A 1 309 ? 1.934 -15.422 -0.916 1 92 309 VAL A CA 1
ATOM 2499 C C . VAL A 1 309 ? 2.725 -14.117 -0.973 1 92 309 VAL A C 1
ATOM 2501 O O . VAL A 1 309 ? 3.037 -13.617 -2.059 1 92 309 VAL A O 1
ATOM 2504 N N . ASN A 1 310 ? 3.031 -13.57 0.195 1 94.19 310 ASN A N 1
ATOM 2505 C CA . ASN A 1 310 ? 3.838 -12.352 0.231 1 94.19 310 ASN A CA 1
ATOM 2506 C C . ASN A 1 310 ? 5.227 -12.586 -0.359 1 94.19 310 ASN A C 1
ATOM 2508 O O . ASN A 1 310 ? 5.797 -11.688 -0.98 1 94.19 310 ASN A O 1
ATOM 2512 N N . LEU A 1 311 ? 5.762 -13.711 -0.104 1 92.5 311 LEU A N 1
ATOM 2513 C CA . LEU A 1 311 ? 7.047 -14.078 -0.689 1 92.5 311 LEU A CA 1
ATOM 2514 C C . LEU A 1 311 ? 6.984 -14.023 -2.213 1 92.5 311 LEU A C 1
ATOM 2516 O O . LEU A 1 311 ? 7.902 -13.516 -2.857 1 92.5 311 LEU A O 1
ATOM 2520 N N . TRP A 1 312 ? 5.922 -14.57 -2.676 1 88.69 312 TRP A N 1
ATOM 2521 C CA . TRP A 1 312 ? 5.691 -14.555 -4.117 1 88.69 312 TRP A CA 1
ATOM 2522 C C . TRP A 1 312 ? 5.613 -13.125 -4.645 1 88.69 312 TRP A C 1
ATOM 2524 O O . TRP A 1 312 ? 6.18 -12.82 -5.695 1 88.69 312 TRP A O 1
ATOM 2534 N N . LEU A 1 313 ? 5.062 -12.289 -3.938 1 89.06 313 LEU A N 1
ATOM 2535 C CA . LEU A 1 313 ? 4.84 -10.914 -4.363 1 89.06 313 LEU A CA 1
ATOM 2536 C C . LEU A 1 313 ? 6.105 -10.078 -4.199 1 89.06 313 LEU A C 1
ATOM 2538 O O . LEU A 1 313 ? 6.34 -9.141 -4.965 1 89.06 313 LEU A O 1
ATOM 2542 N N . GLY A 1 314 ? 6.922 -10.422 -3.25 1 90.06 314 GLY A N 1
ATOM 2543 C CA . GLY A 1 314 ? 7.934 -9.484 -2.789 1 90.06 314 GLY A CA 1
ATOM 2544 C C . GLY A 1 314 ? 9.32 -9.789 -3.328 1 90.06 314 GLY A C 1
ATOM 2545 O O . GLY A 1 314 ? 10.156 -8.891 -3.441 1 90.06 314 GLY A O 1
ATOM 2546 N N . PHE A 1 315 ? 9.617 -10.984 -3.717 1 91 315 PHE A N 1
ATOM 2547 C CA . PHE A 1 315 ? 11 -11.359 -3.984 1 91 315 PHE A CA 1
ATOM 2548 C C . PHE A 1 315 ? 11.5 -10.695 -5.262 1 91 315 PHE A C 1
ATOM 2550 O O . PHE A 1 315 ? 12.688 -10.391 -5.387 1 91 315 PHE A O 1
ATOM 2557 N N . PRO A 1 316 ? 10.648 -10.453 -6.285 1 87.31 316 PRO A N 1
ATOM 2558 C CA . PRO A 1 316 ? 11.172 -9.914 -7.543 1 87.31 316 PRO A CA 1
ATOM 2559 C C . PRO A 1 316 ? 11.836 -8.547 -7.375 1 87.31 316 PRO A C 1
ATOM 2561 O O . PRO A 1 316 ? 12.844 -8.266 -8.031 1 87.31 316 PRO A O 1
ATOM 2564 N N . VAL A 1 317 ? 11.273 -7.75 -6.523 1 83.94 317 VAL A N 1
ATOM 2565 C CA . VAL A 1 317 ? 11.844 -6.418 -6.324 1 83.94 317 VAL A CA 1
ATOM 2566 C C . VAL A 1 317 ? 13.258 -6.539 -5.777 1 83.94 317 VAL A C 1
ATOM 2568 O O . VAL A 1 317 ? 14.172 -5.855 -6.246 1 83.94 317 VAL A O 1
ATOM 2571 N N . PHE A 1 318 ? 13.453 -7.34 -4.855 1 89.25 318 PHE A N 1
ATOM 2572 C CA . PHE A 1 318 ? 14.773 -7.543 -4.277 1 89.25 318 PHE A CA 1
ATOM 2573 C C . PHE A 1 318 ? 15.711 -8.188 -5.293 1 89.25 318 PHE A C 1
ATOM 2575 O O . PHE A 1 318 ? 16.906 -7.859 -5.34 1 89.25 318 PHE A O 1
ATOM 2582 N N . MET A 1 319 ? 15.156 -9.055 -6.051 1 89.38 319 MET A N 1
ATOM 2583 C CA . MET A 1 319 ? 15.961 -9.711 -7.074 1 89.38 319 MET A CA 1
ATOM 2584 C C . MET A 1 319 ? 16.531 -8.695 -8.055 1 89.38 319 MET A C 1
ATOM 2586 O O . MET A 1 319 ? 17.734 -8.688 -8.312 1 89.38 319 MET A O 1
ATOM 2590 N N . VAL A 1 320 ? 15.719 -7.875 -8.508 1 82 320 VAL A N 1
ATOM 2591 C CA . VAL A 1 320 ? 16.125 -6.891 -9.508 1 82 320 VAL A CA 1
ATOM 2592 C C . VAL A 1 320 ? 17.125 -5.922 -8.898 1 82 320 VAL A C 1
ATOM 2594 O O . VAL A 1 320 ? 18.141 -5.582 -9.531 1 82 320 VAL A O 1
ATOM 2597 N N . MET A 1 321 ? 16.828 -5.484 -7.742 1 81.62 321 MET A N 1
ATOM 2598 C CA . MET A 1 321 ? 17.734 -4.562 -7.051 1 81.62 321 MET A CA 1
ATOM 2599 C C . MET A 1 321 ? 19.109 -5.191 -6.852 1 81.62 321 MET A C 1
ATOM 2601 O O . MET A 1 321 ? 20.125 -4.555 -7.121 1 81.62 321 MET A O 1
ATOM 2605 N N . MET A 1 322 ? 19.172 -6.363 -6.504 1 89.44 322 MET A N 1
ATOM 2606 C CA . MET A 1 322 ? 20.422 -7.027 -6.188 1 89.44 322 MET A CA 1
ATOM 2607 C C . MET A 1 322 ? 21.172 -7.434 -7.461 1 89.44 322 MET A C 1
ATOM 2609 O O . MET A 1 322 ? 22.391 -7.473 -7.484 1 89.44 322 MET A O 1
ATOM 2613 N N . LEU A 1 323 ? 20.422 -7.746 -8.477 1 85.25 323 LEU A N 1
ATOM 2614 C CA . LEU A 1 323 ? 21.062 -7.973 -9.773 1 85.25 323 LEU A CA 1
ATOM 2615 C C . LEU A 1 323 ? 21.828 -6.738 -10.227 1 85.25 323 LEU A C 1
ATOM 2617 O O . LEU A 1 323 ? 22.922 -6.855 -10.789 1 85.25 323 LEU A O 1
ATOM 2621 N N . GLY A 1 324 ? 21.188 -5.633 -10 1 78.56 324 GLY A N 1
ATOM 2622 C CA . GLY A 1 324 ? 21.891 -4.395 -10.312 1 78.56 324 GLY A CA 1
ATOM 2623 C C . GLY A 1 324 ? 23.172 -4.215 -9.531 1 78.56 324 GLY A C 1
ATOM 2624 O O . GLY A 1 324 ? 24.188 -3.805 -10.094 1 78.56 324 GLY A O 1
ATOM 2625 N N . VAL A 1 325 ? 23.172 -4.555 -8.297 1 81.25 325 VAL A N 1
ATOM 2626 C CA . VAL A 1 325 ? 24.344 -4.422 -7.438 1 81.25 325 VAL A CA 1
ATOM 2627 C C . VAL A 1 325 ? 25.406 -5.426 -7.863 1 81.25 325 VAL A C 1
ATOM 2629 O O . VAL A 1 325 ? 26.594 -5.078 -7.977 1 81.25 325 VAL A O 1
ATOM 2632 N N . LEU A 1 326 ? 25.047 -6.609 -8.141 1 86.25 326 LEU A N 1
ATOM 2633 C CA . LEU A 1 326 ? 25.969 -7.688 -8.484 1 86.25 326 LEU A CA 1
ATOM 2634 C C . LEU A 1 326 ? 26.641 -7.414 -9.82 1 86.25 326 LEU A C 1
ATOM 2636 O O . LEU A 1 326 ? 27.828 -7.734 -9.992 1 86.25 326 LEU A O 1
ATOM 2640 N N . SER A 1 327 ? 25.906 -6.84 -10.641 1 80.19 327 SER A N 1
ATOM 2641 C CA . SER A 1 327 ? 26.438 -6.566 -11.969 1 80.19 327 SER A CA 1
ATOM 2642 C C . SER A 1 327 ? 27.5 -5.469 -11.922 1 80.19 327 SER A C 1
ATOM 2644 O O . SER A 1 327 ? 28.328 -5.363 -12.82 1 80.19 327 SER A O 1
ATOM 2646 N N . ASN A 1 328 ? 27.484 -4.77 -10.875 1 77.94 328 ASN A N 1
ATOM 2647 C CA . ASN A 1 328 ? 28.422 -3.654 -10.758 1 77.94 328 ASN A CA 1
ATOM 2648 C C . ASN A 1 328 ? 29.625 -4.027 -9.898 1 77.94 328 ASN A C 1
ATOM 2650 O O . ASN A 1 328 ? 30.547 -3.223 -9.734 1 77.94 328 ASN A O 1
ATOM 2654 N N . LEU A 1 329 ? 29.656 -5.234 -9.492 1 82.81 329 LEU A N 1
ATOM 2655 C CA . LEU A 1 329 ? 30.781 -5.648 -8.656 1 82.81 329 LEU A CA 1
ATOM 2656 C C . LEU A 1 329 ? 32 -5.953 -9.5 1 82.81 329 LEU A C 1
ATOM 2658 O O . LEU A 1 329 ? 31.891 -6.531 -10.586 1 82.81 329 LEU A O 1
ATOM 2662 N N . ASP A 1 330 ? 33.125 -5.492 -9.008 1 84.56 330 ASP A N 1
ATOM 2663 C CA . ASP A 1 330 ? 34.375 -5.672 -9.703 1 84.56 330 ASP A CA 1
ATOM 2664 C C . ASP A 1 330 ? 34.812 -7.137 -9.703 1 84.56 330 ASP A C 1
ATOM 2666 O O . ASP A 1 330 ? 35.031 -7.723 -8.641 1 84.56 330 ASP A O 1
ATOM 2670 N N . LYS A 1 331 ? 35.125 -7.672 -10.812 1 84.62 331 LYS A N 1
ATOM 2671 C CA . LYS A 1 331 ? 35.531 -9.062 -10.969 1 84.62 331 LYS A CA 1
ATOM 2672 C C . LYS A 1 331 ? 36.969 -9.289 -10.43 1 84.62 331 LYS A C 1
ATOM 2674 O O . LYS A 1 331 ? 37.312 -10.406 -10.039 1 84.62 331 LYS A O 1
ATOM 2679 N N . SER A 1 332 ? 37.625 -8.164 -10.375 1 88 332 SER A N 1
ATOM 2680 C CA . SER A 1 332 ? 39.031 -8.266 -9.914 1 88 332 SER A CA 1
ATOM 2681 C C . SER A 1 332 ? 39.094 -8.688 -8.453 1 88 332 SER A C 1
ATOM 2683 O O . SER A 1 332 ? 40.031 -9.336 -8.023 1 88 332 SER A O 1
ATOM 2685 N N . LEU A 1 333 ? 38.031 -8.328 -7.746 1 88.94 333 LEU A N 1
ATOM 2686 C CA . LEU A 1 333 ? 37.969 -8.703 -6.34 1 88.94 333 LEU A CA 1
ATOM 2687 C C . LEU A 1 333 ? 37.875 -10.219 -6.184 1 88.94 333 LEU A C 1
ATOM 2689 O O . LEU A 1 333 ? 38.469 -10.789 -5.27 1 88.94 333 LEU A O 1
ATOM 2693 N N . TYR A 1 334 ? 37.25 -10.828 -7.125 1 87.06 334 TYR A N 1
ATOM 2694 C CA . TYR A 1 334 ? 37.062 -12.273 -7.055 1 87.06 334 TYR A CA 1
ATOM 2695 C C . TYR A 1 334 ? 38.281 -13.023 -7.547 1 87.06 334 TYR A C 1
ATOM 2697 O O . TYR A 1 334 ? 38.656 -14.055 -6.98 1 87.06 334 TYR A O 1
ATOM 2705 N N . GLU A 1 335 ? 38.875 -12.461 -8.57 1 88.88 335 GLU A N 1
ATOM 2706 C CA . GLU A 1 335 ? 40.094 -13.055 -9.078 1 88.88 335 GLU A CA 1
ATOM 2707 C C . GLU A 1 335 ? 41.188 -13.039 -8.016 1 88.88 335 GLU A C 1
ATOM 2709 O O . GLU A 1 335 ? 41.906 -14.023 -7.832 1 88.88 335 GLU A O 1
ATOM 2714 N N . ALA A 1 336 ? 41.25 -11.93 -7.352 1 91.19 336 ALA A N 1
ATOM 2715 C CA . ALA A 1 336 ? 42.219 -11.789 -6.277 1 91.19 336 ALA A CA 1
ATOM 2716 C C . ALA A 1 336 ? 41.969 -12.781 -5.148 1 91.19 336 ALA A C 1
ATOM 2718 O O . ALA A 1 336 ? 42.875 -13.367 -4.586 1 91.19 336 ALA A O 1
ATOM 2719 N N . ALA A 1 337 ? 40.719 -13.008 -4.855 1 91.06 337 ALA A N 1
ATOM 2720 C CA . ALA A 1 337 ? 40.344 -13.93 -3.787 1 91.06 337 ALA A CA 1
ATOM 2721 C C . ALA A 1 337 ? 40.656 -15.367 -4.156 1 91.06 337 ALA A C 1
ATOM 2723 O O . ALA A 1 337 ? 41.094 -16.156 -3.311 1 91.06 337 ALA A O 1
ATOM 2724 N N . TYR A 1 338 ? 40.5 -15.656 -5.402 1 89.94 338 TYR A N 1
ATOM 2725 C CA . TYR A 1 338 ? 40.781 -17.016 -5.863 1 89.94 338 TYR A CA 1
ATOM 2726 C C . TYR A 1 338 ? 42.281 -17.281 -5.891 1 89.94 338 TYR A C 1
ATOM 2728 O O . TYR A 1 338 ? 42.719 -18.391 -5.605 1 89.94 338 TYR A O 1
ATOM 2736 N N . ILE A 1 339 ? 43 -16.266 -6.176 1 91.44 339 ILE A N 1
ATOM 2737 C CA . ILE A 1 339 ? 44.469 -16.359 -6.145 1 91.44 339 ILE A CA 1
ATOM 2738 C C . ILE A 1 339 ? 44.938 -16.609 -4.711 1 91.44 339 ILE A C 1
ATOM 2740 O O . ILE A 1 339 ? 45.875 -17.359 -4.477 1 91.44 339 ILE A O 1
ATOM 2744 N N . ASP A 1 340 ? 44.25 -16.094 -3.734 1 92.06 340 ASP A N 1
ATOM 2745 C CA . ASP A 1 340 ? 44.562 -16.25 -2.318 1 92.06 340 ASP A CA 1
ATOM 2746 C C . ASP A 1 340 ? 44.062 -17.609 -1.798 1 92.06 340 ASP A C 1
ATOM 2748 O O . ASP A 1 340 ? 44.281 -17.938 -0.628 1 92.06 340 ASP A O 1
ATOM 2752 N N . GLY A 1 341 ? 43.375 -18.344 -2.629 1 90.31 341 GLY A N 1
ATOM 2753 C CA . GLY A 1 341 ? 42.969 -19.688 -2.273 1 90.31 341 GLY A CA 1
ATOM 2754 C C . GLY A 1 341 ? 41.562 -19.781 -1.782 1 90.31 341 GLY A C 1
ATOM 2755 O O . GLY A 1 341 ? 41.125 -20.812 -1.243 1 90.31 341 GLY A O 1
ATOM 2756 N N . ALA A 1 342 ? 40.812 -18.75 -1.937 1 89.25 342 ALA A N 1
ATOM 2757 C CA . ALA A 1 342 ? 39.438 -18.75 -1.47 1 89.25 342 ALA A CA 1
ATOM 2758 C C . ALA A 1 342 ? 38.531 -19.594 -2.383 1 89.25 342 ALA A C 1
ATOM 2760 O O . ALA A 1 342 ? 38.719 -19.594 -3.604 1 89.25 342 ALA A O 1
ATOM 2761 N N . ASP A 1 343 ? 37.656 -20.328 -1.7 1 90.25 343 ASP A N 1
ATOM 2762 C CA . ASP A 1 343 ? 36.688 -21.078 -2.5 1 90.25 343 ASP A CA 1
ATOM 2763 C C . ASP A 1 343 ? 35.438 -20.234 -2.811 1 90.25 343 ASP A C 1
ATOM 2765 O O . ASP A 1 343 ? 35.344 -19.094 -2.355 1 90.25 343 ASP A O 1
ATOM 2769 N N . LYS A 1 344 ? 34.531 -20.781 -3.68 1 84 344 LYS A N 1
ATOM 2770 C CA . LYS A 1 344 ? 33.375 -20.016 -4.164 1 84 344 LYS A CA 1
ATOM 2771 C C . LYS A 1 344 ? 32.469 -19.625 -3.01 1 84 344 LYS A C 1
ATOM 2773 O O . LYS A 1 344 ? 31.906 -18.516 -3.008 1 84 344 LYS A O 1
ATOM 2778 N N . PHE A 1 345 ? 32.312 -20.5 -2.078 1 88.5 345 PHE A N 1
ATOM 2779 C CA . PHE A 1 345 ? 31.453 -20.203 -0.937 1 88.5 345 PHE A CA 1
ATOM 2780 C C . PHE A 1 345 ? 32.094 -19.141 -0.049 1 88.5 345 PHE A C 1
ATOM 2782 O O . PHE A 1 345 ? 31.375 -18.266 0.467 1 88.5 345 PHE A O 1
ATOM 2789 N N . GLN A 1 346 ? 33.375 -19.172 0.118 1 90.25 346 GLN A N 1
ATOM 2790 C CA . GLN A 1 346 ? 34.094 -18.172 0.902 1 90.25 346 GLN A CA 1
ATOM 2791 C C . GLN A 1 346 ? 34.031 -16.797 0.239 1 90.25 346 GLN A C 1
ATOM 2793 O O . GLN A 1 346 ? 33.844 -15.781 0.917 1 90.25 346 GLN A O 1
ATOM 2798 N N . ALA A 1 347 ? 34.219 -16.844 -1.055 1 90.62 347 ALA A N 1
ATOM 2799 C CA . ALA A 1 347 ? 34.125 -15.594 -1.803 1 90.62 347 ALA A CA 1
ATOM 2800 C C . ALA A 1 347 ? 32.75 -14.984 -1.683 1 90.62 347 ALA A C 1
ATOM 2802 O O . ALA A 1 347 ? 32.594 -13.766 -1.566 1 90.62 347 ALA A O 1
ATOM 2803 N N . PHE A 1 348 ? 31.734 -15.883 -1.686 1 88.62 348 PHE A N 1
ATOM 2804 C CA . PHE A 1 348 ? 30.359 -15.406 -1.562 1 88.62 348 PHE A CA 1
ATOM 2805 C C . PHE A 1 348 ? 30.109 -14.805 -0.185 1 88.62 348 PHE A C 1
ATOM 2807 O O . PHE A 1 348 ? 29.578 -13.695 -0.072 1 88.62 348 PHE A O 1
ATOM 2814 N N . MET A 1 349 ? 30.484 -15.406 0.865 1 91 349 MET A N 1
ATOM 2815 C CA . MET A 1 349 ? 30.172 -15.023 2.238 1 91 349 MET A CA 1
ATOM 2816 C C . MET A 1 349 ? 31.016 -13.82 2.672 1 91 349 MET A C 1
ATOM 2818 O O . MET A 1 349 ? 30.547 -13 3.467 1 91 349 MET A O 1
ATOM 2822 N N . LYS A 1 350 ? 32.188 -13.648 2.105 1 91.62 350 LYS A N 1
ATOM 2823 C CA . LYS A 1 350 ? 33.125 -12.633 2.613 1 91.62 350 LYS A CA 1
ATOM 2824 C C . LYS A 1 350 ? 33.156 -11.422 1.687 1 91.62 350 LYS A C 1
ATOM 2826 O O . LYS A 1 350 ? 33.531 -10.328 2.107 1 91.62 350 LYS A O 1
ATOM 2831 N N . ILE A 1 351 ? 32.781 -11.625 0.459 1 91.19 351 ILE A N 1
ATOM 2832 C CA . ILE A 1 351 ? 32.875 -10.516 -0.487 1 91.19 351 ILE A CA 1
ATOM 2833 C C . ILE A 1 351 ? 31.484 -10.148 -0.997 1 91.19 351 ILE A C 1
ATOM 2835 O O . ILE A 1 351 ? 30.969 -9.078 -0.677 1 91.19 351 ILE A O 1
ATOM 2839 N N . THR A 1 352 ? 30.812 -11.109 -1.645 1 90.06 352 THR A N 1
ATOM 2840 C CA . THR A 1 352 ? 29.562 -10.828 -2.334 1 90.06 352 THR A CA 1
ATOM 2841 C C . THR A 1 352 ? 28.484 -10.422 -1.339 1 90.06 352 THR A C 1
ATOM 2843 O O . THR A 1 352 ? 27.875 -9.352 -1.469 1 90.06 352 THR A O 1
ATOM 2846 N N . LEU A 1 353 ? 28.266 -11.211 -0.372 1 91.25 353 LEU A N 1
ATOM 2847 C CA . LEU A 1 353 ? 27.156 -11.016 0.557 1 91.25 353 LEU A CA 1
ATOM 2848 C C . LEU A 1 353 ? 27.312 -9.703 1.32 1 91.25 353 LEU A C 1
ATOM 2850 O O . LEU A 1 353 ? 26.359 -8.914 1.396 1 91.25 353 LEU A O 1
ATOM 2854 N N . PRO A 1 354 ? 28.438 -9.43 1.848 1 90.31 354 PRO A N 1
ATOM 2855 C CA . PRO A 1 354 ? 28.594 -8.164 2.564 1 90.31 354 PRO A CA 1
ATOM 2856 C C . PRO A 1 354 ? 28.438 -6.949 1.656 1 90.31 354 PRO A C 1
ATOM 2858 O O . PRO A 1 354 ? 27.859 -5.938 2.068 1 90.31 354 PRO A O 1
ATOM 2861 N N . LEU A 1 355 ? 28.938 -6.977 0.483 1 87.88 355 LEU A N 1
ATOM 2862 C CA . LEU A 1 355 ? 28.828 -5.855 -0.445 1 87.88 355 LEU A CA 1
ATOM 2863 C C . LEU A 1 355 ? 27.375 -5.633 -0.865 1 87.88 355 LEU A C 1
ATOM 2865 O O . LEU A 1 355 ? 26.922 -4.492 -0.943 1 87.88 355 LEU A O 1
ATOM 2869 N N . VAL A 1 356 ? 26.688 -6.75 -1.111 1 89.81 356 VAL A N 1
ATOM 2870 C CA . VAL A 1 356 ? 25.297 -6.656 -1.499 1 89.81 356 VAL A CA 1
ATOM 2871 C C . VAL A 1 356 ? 24.469 -6.133 -0.325 1 89.81 356 VAL A C 1
ATOM 2873 O O . VAL A 1 356 ? 23.594 -5.277 -0.501 1 89.81 356 VAL A O 1
ATOM 2876 N N . PHE A 1 357 ? 24.734 -6.609 0.813 1 89.56 357 PHE A N 1
ATOM 2877 C CA . PHE A 1 357 ? 24.016 -6.199 2.008 1 89.56 357 PHE A CA 1
ATOM 2878 C C . PHE A 1 357 ? 24.203 -4.715 2.285 1 89.56 357 PHE A C 1
ATOM 2880 O O . PHE A 1 357 ? 23.25 -4.004 2.6 1 89.56 357 PHE A O 1
ATOM 2887 N N . LYS A 1 358 ? 25.375 -4.262 2.209 1 82.12 358 LYS A N 1
ATOM 2888 C CA . LYS A 1 358 ? 25.672 -2.852 2.445 1 82.12 358 LYS A CA 1
ATOM 2889 C C . LYS A 1 358 ? 24.953 -1.962 1.435 1 82.12 358 LYS A C 1
ATOM 2891 O O . LYS A 1 358 ? 24.422 -0.91 1.795 1 82.12 358 LYS A O 1
ATOM 2896 N N . ALA A 1 359 ? 24.938 -2.424 0.254 1 78.62 359 ALA A N 1
ATOM 2897 C CA . ALA A 1 359 ? 24.359 -1.629 -0.82 1 78.62 359 ALA A CA 1
ATOM 2898 C C . ALA A 1 359 ? 22.828 -1.628 -0.727 1 78.62 359 ALA A C 1
ATOM 2900 O O . ALA A 1 359 ? 22.172 -0.66 -1.126 1 78.62 359 ALA A O 1
ATOM 2901 N N . THR A 1 360 ? 22.188 -2.688 -0.128 1 85.38 360 THR A N 1
ATOM 2902 C CA . THR A 1 360 ? 20.734 -2.832 -0.193 1 85.38 360 THR A CA 1
ATOM 2903 C C . THR A 1 360 ? 20.109 -2.639 1.186 1 85.38 360 THR A C 1
ATOM 2905 O O . THR A 1 360 ? 18.891 -2.725 1.337 1 85.38 360 THR A O 1
ATOM 2908 N N . LEU A 1 361 ? 20.891 -2.277 2.135 1 81.62 361 LEU A N 1
ATOM 2909 C CA . LEU A 1 361 ? 20.422 -2.15 3.51 1 81.62 361 LEU A CA 1
ATOM 2910 C C . LEU A 1 361 ? 19.297 -1.112 3.609 1 81.62 361 LEU A C 1
ATOM 2912 O O . LEU A 1 361 ? 18.281 -1.345 4.27 1 81.62 361 LEU A O 1
ATOM 2916 N N . PRO A 1 362 ? 19.391 0.078 3.008 1 72.06 362 PRO A N 1
ATOM 2917 C CA . PRO A 1 362 ? 18.312 1.057 3.08 1 72.06 362 PRO A CA 1
ATOM 2918 C C . PRO A 1 362 ? 17 0.519 2.52 1 72.06 362 PRO A C 1
ATOM 2920 O O . PRO A 1 362 ? 15.93 0.773 3.084 1 72.06 362 PRO A O 1
ATOM 2923 N N . ASN A 1 363 ? 17.172 -0.204 1.469 1 76.5 363 ASN A N 1
ATOM 2924 C CA . ASN A 1 363 ? 15.984 -0.785 0.868 1 76.5 363 ASN A CA 1
ATOM 2925 C C . ASN A 1 363 ? 15.359 -1.844 1.773 1 76.5 363 ASN A C 1
ATOM 2927 O O . ASN A 1 363 ? 14.133 -1.987 1.817 1 76.5 363 ASN A O 1
ATOM 2931 N N . LEU A 1 364 ? 16.219 -2.586 2.402 1 84.88 364 LEU A N 1
ATOM 2932 C CA . LEU A 1 364 ? 15.75 -3.598 3.34 1 84.88 364 LEU A CA 1
ATOM 2933 C C . LEU A 1 364 ? 14.961 -2.959 4.48 1 84.88 364 LEU A C 1
ATOM 2935 O O . LEU A 1 364 ? 13.898 -3.449 4.859 1 84.88 364 LEU A O 1
ATOM 2939 N N . ILE A 1 365 ? 15.422 -1.911 4.926 1 78.19 365 ILE A N 1
ATOM 2940 C CA . ILE A 1 365 ? 14.773 -1.201 6.027 1 78.19 365 ILE A CA 1
ATOM 2941 C C . ILE A 1 365 ? 13.438 -0.627 5.559 1 78.19 365 ILE A C 1
ATOM 2943 O O . ILE A 1 365 ? 12.43 -0.732 6.262 1 78.19 365 ILE A O 1
ATOM 2947 N N . MET A 1 366 ? 13.414 -0.02 4.43 1 75.56 366 MET A N 1
ATOM 2948 C CA . MET A 1 366 ? 12.188 0.54 3.869 1 75.56 366 MET A CA 1
ATOM 2949 C C . MET A 1 366 ? 11.148 -0.548 3.652 1 75.56 366 MET A C 1
ATOM 2951 O O . MET A 1 366 ? 9.953 -0.324 3.873 1 75.56 366 MET A O 1
ATOM 2955 N N . SER A 1 367 ? 11.633 -1.693 3.217 1 85.12 367 SER A N 1
ATOM 2956 C CA . SER A 1 367 ? 10.719 -2.812 2.998 1 85.12 367 SER A CA 1
ATOM 2957 C C . SER A 1 367 ? 10.141 -3.316 4.316 1 85.12 367 SER A C 1
ATOM 2959 O O . SER A 1 367 ? 8.984 -3.752 4.367 1 85.12 367 SER A O 1
ATOM 2961 N N . MET A 1 368 ? 10.969 -3.318 5.32 1 87.12 368 MET A N 1
ATOM 2962 C CA . MET A 1 368 ? 10.477 -3.721 6.633 1 87.12 368 MET A CA 1
ATOM 2963 C C . MET A 1 368 ? 9.383 -2.777 7.117 1 87.12 368 MET A C 1
ATOM 2965 O O . MET A 1 368 ? 8.352 -3.223 7.637 1 87.12 368 MET A O 1
ATOM 2969 N N . ALA A 1 369 ? 9.555 -1.555 6.945 1 79.56 369 ALA A N 1
ATOM 2970 C CA . ALA A 1 369 ? 8.547 -0.569 7.324 1 79.56 369 ALA A CA 1
ATOM 2971 C C . ALA A 1 369 ? 7.27 -0.749 6.508 1 79.56 369 ALA A C 1
ATOM 2973 O O . ALA A 1 369 ? 6.164 -0.65 7.043 1 79.56 369 ALA A O 1
ATOM 2974 N N . ALA A 1 370 ? 7.473 -0.98 5.309 1 82.69 370 ALA A N 1
ATOM 2975 C CA . ALA A 1 370 ? 6.332 -1.168 4.414 1 82.69 370 ALA A CA 1
ATOM 2976 C C . ALA A 1 370 ? 5.523 -2.398 4.809 1 82.69 370 ALA A C 1
ATOM 2978 O O . ALA A 1 370 ? 4.289 -2.361 4.816 1 82.69 370 ALA A O 1
ATOM 2979 N N . ASN A 1 371 ? 6.207 -3.459 5.102 1 90.75 371 ASN A N 1
ATOM 2980 C CA . ASN A 1 371 ? 5.508 -4.684 5.48 1 90.75 371 ASN A CA 1
ATOM 2981 C C . ASN A 1 371 ? 4.816 -4.539 6.832 1 90.75 371 ASN A C 1
ATOM 2983 O O . ASN A 1 371 ? 3.752 -5.121 7.055 1 90.75 371 ASN A O 1
ATOM 2987 N N . PHE A 1 372 ? 5.445 -3.834 7.691 1 88.94 372 PHE A N 1
ATOM 2988 C CA . PHE A 1 372 ? 4.844 -3.574 8.992 1 88.94 372 PHE A CA 1
ATOM 2989 C C . PHE A 1 372 ? 3.482 -2.904 8.836 1 88.94 372 PHE A C 1
ATOM 2991 O O . PHE A 1 372 ? 2.57 -3.15 9.625 1 88.94 372 PHE A O 1
ATOM 2998 N N . ASN A 1 373 ? 3.344 -2.141 7.785 1 86.75 373 ASN A N 1
ATOM 2999 C CA . ASN A 1 373 ? 2.117 -1.397 7.52 1 86.75 373 ASN A CA 1
ATOM 3000 C C . ASN A 1 373 ? 1.387 -1.942 6.297 1 86.75 373 ASN A C 1
ATOM 3002 O O . ASN A 1 373 ? 0.684 -1.201 5.605 1 86.75 373 ASN A O 1
ATOM 3006 N N . SER A 1 374 ? 1.579 -3.143 6.004 1 90.19 374 SER A N 1
ATOM 3007 C CA . SER A 1 374 ? 1.025 -3.711 4.781 1 90.19 374 SER A CA 1
ATOM 3008 C C . SER A 1 374 ? -0.425 -4.137 4.977 1 90.19 374 SER A C 1
ATOM 3010 O O . SER A 1 374 ? -0.726 -5.332 5.02 1 90.19 374 SER A O 1
ATOM 3012 N N . PHE A 1 375 ? -1.321 -3.303 4.992 1 90.31 375 PHE A N 1
ATOM 3013 C CA . PHE A 1 375 ? -2.748 -3.551 5.172 1 90.31 375 PHE A CA 1
ATOM 3014 C C . PHE A 1 375 ? -3.275 -4.477 4.078 1 90.31 375 PHE A C 1
ATOM 3016 O O . PHE A 1 375 ? -3.996 -5.434 4.363 1 90.31 375 PHE A O 1
ATOM 3023 N N . GLY A 1 376 ? -2.914 -4.137 2.84 1 91.06 376 GLY A N 1
ATOM 3024 C CA . GLY A 1 376 ? -3.463 -4.836 1.688 1 91.06 376 GLY A CA 1
ATOM 3025 C C . GLY A 1 376 ? -3.131 -6.316 1.678 1 91.06 376 GLY A C 1
ATOM 3026 O O . GLY A 1 376 ? -3.973 -7.145 1.323 1 91.06 376 GLY A O 1
ATOM 3027 N N . ALA A 1 377 ? -1.948 -6.691 2.123 1 93 377 ALA A N 1
ATOM 3028 C CA . ALA A 1 377 ? -1.491 -8.078 2.107 1 93 377 ALA A CA 1
ATOM 3029 C C . ALA A 1 377 ? -2.391 -8.961 2.965 1 93 377 ALA A C 1
ATOM 3031 O O . ALA A 1 377 ? -2.613 -10.133 2.643 1 93 377 ALA A O 1
ATOM 3032 N N . ILE A 1 378 ? -2.889 -8.406 4.02 1 95.31 378 ILE A N 1
ATOM 3033 C CA . ILE A 1 378 ? -3.721 -9.172 4.941 1 95.31 378 ILE A CA 1
ATOM 3034 C C . ILE A 1 378 ? -5.191 -9.031 4.547 1 95.31 378 ILE A C 1
ATOM 3036 O O . ILE A 1 378 ? -5.898 -10.031 4.398 1 95.31 378 ILE A O 1
ATOM 3040 N N . TYR A 1 379 ? -5.633 -7.883 4.262 1 93 379 TYR A N 1
ATOM 3041 C CA . TYR A 1 379 ? -7.043 -7.582 4.039 1 93 379 TYR A CA 1
ATOM 3042 C C . TYR A 1 379 ? -7.555 -8.273 2.783 1 93 379 TYR A C 1
ATOM 3044 O O . TYR A 1 379 ? -8.625 -8.883 2.797 1 93 379 TYR A O 1
ATOM 3052 N N . PHE A 1 380 ? -6.836 -8.195 1.735 1 92.31 380 PHE A N 1
ATOM 3053 C CA . PHE A 1 380 ? -7.332 -8.711 0.465 1 92.31 380 PHE A CA 1
ATOM 3054 C C . PHE A 1 380 ? -7.266 -10.227 0.433 1 92.31 380 PHE A C 1
ATOM 3056 O O . PHE A 1 380 ? -8.094 -10.883 -0.211 1 92.31 380 PHE A O 1
ATOM 3063 N N . LEU A 1 381 ? -6.359 -10.805 1.228 1 93.75 381 LEU A N 1
ATOM 3064 C CA . LEU A 1 381 ? -6.176 -12.25 1.176 1 93.75 381 LEU A CA 1
ATOM 3065 C C . LEU A 1 381 ? -7.062 -12.945 2.199 1 93.75 381 LEU A C 1
ATOM 3067 O O . LEU A 1 381 ? -7.773 -13.898 1.866 1 93.75 381 LEU A O 1
ATOM 3071 N N . THR A 1 382 ? -7.066 -12.453 3.486 1 95.19 382 THR A N 1
ATOM 3072 C CA . THR A 1 382 ? -7.738 -13.195 4.547 1 95.19 382 THR A CA 1
ATOM 3073 C C . THR A 1 382 ? -8.742 -12.312 5.277 1 95.19 382 THR A C 1
ATOM 3075 O O . THR A 1 382 ? -9.523 -12.797 6.094 1 95.19 382 THR A O 1
ATOM 3078 N N . GLN A 1 383 ? -8.672 -11.039 5.035 1 92.5 383 GLN A N 1
ATOM 3079 C CA . GLN A 1 383 ? -9.445 -10.078 5.809 1 92.5 383 GLN A CA 1
ATOM 3080 C C . GLN A 1 383 ? -9.188 -10.242 7.305 1 92.5 383 GLN A C 1
ATOM 3082 O O . GLN A 1 383 ? -10.109 -10.109 8.117 1 92.5 383 GLN A O 1
ATOM 3087 N N . GLY A 1 384 ? -8.016 -10.742 7.613 1 94.44 384 GLY A N 1
ATOM 3088 C CA . GLY A 1 384 ? -7.598 -10.914 8.992 1 94.44 384 GLY A CA 1
ATOM 3089 C C . GLY A 1 384 ? -8.023 -12.25 9.586 1 94.44 384 GLY A C 1
ATOM 3090 O O . GLY A 1 384 ? -7.676 -12.562 10.727 1 94.44 384 GLY A O 1
ATOM 3091 N N . GLY A 1 385 ? -8.703 -13.039 8.852 1 93.75 385 GLY A N 1
ATOM 3092 C CA . GLY A 1 385 ? -9.211 -14.312 9.344 1 93.75 385 GLY A CA 1
ATOM 3093 C C . GLY A 1 385 ? -8.141 -15.367 9.5 1 93.75 385 GLY A C 1
ATOM 3094 O O . GLY A 1 385 ? -6.965 -15.109 9.211 1 93.75 385 GLY A O 1
ATOM 3095 N N . PRO A 1 386 ? -8.516 -16.484 10.016 1 93.88 386 PRO A N 1
ATOM 3096 C CA . PRO A 1 386 ? -9.82 -16.875 10.539 1 93.88 386 PRO A CA 1
ATOM 3097 C C . PRO A 1 386 ? -10.18 -16.141 11.836 1 93.88 386 PRO A C 1
ATOM 3099 O O . PRO A 1 386 ? -9.297 -15.617 12.516 1 93.88 386 PRO A O 1
ATOM 3102 N N . ILE A 1 387 ? -11.391 -16.219 12.141 1 92.56 387 ILE A N 1
ATOM 3103 C CA . ILE A 1 387 ? -11.898 -15.578 13.352 1 92.56 387 ILE A CA 1
ATOM 3104 C C . ILE A 1 387 ? -11.359 -16.297 14.586 1 92.56 387 ILE A C 1
ATOM 3106 O O . ILE A 1 387 ? -11.297 -17.531 14.609 1 92.56 387 ILE A O 1
ATOM 3110 N N . ASN A 1 388 ? -10.891 -15.57 15.492 1 94.31 388 ASN A N 1
ATOM 3111 C CA . ASN A 1 388 ? -10.398 -16.078 16.766 1 94.31 388 ASN A CA 1
ATOM 3112 C C . ASN A 1 388 ? -11.25 -15.594 17.938 1 94.31 388 ASN A C 1
ATOM 3114 O O . ASN A 1 388 ? -11.195 -14.422 18.297 1 94.31 388 ASN A O 1
ATOM 3118 N N . GLU A 1 389 ? -11.938 -16.438 18.547 1 90.44 389 GLU A N 1
ATOM 3119 C CA . GLU A 1 389 ? -12.875 -16.094 19.609 1 90.44 389 GLU A CA 1
ATOM 3120 C C . GLU A 1 389 ? -12.141 -15.648 20.859 1 90.44 389 GLU A C 1
ATOM 3122 O O . GLU A 1 389 ? -12.734 -15.008 21.734 1 90.44 389 GLU A O 1
ATOM 3127 N N . LYS A 1 390 ? -10.93 -15.984 20.984 1 93.38 390 LYS A N 1
ATOM 3128 C CA . LYS A 1 390 ? -10.148 -15.633 22.172 1 93.38 390 LYS A CA 1
ATOM 3129 C C . LYS A 1 390 ? -9.555 -14.234 22.047 1 93.38 390 LYS A C 1
ATOM 3131 O O . LYS A 1 390 ? -8.906 -13.742 22.969 1 93.38 390 LYS A O 1
ATOM 3136 N N . MET A 1 391 ? -9.805 -13.617 20.875 1 94.56 391 MET A N 1
ATOM 3137 C CA . MET A 1 391 ? -9.281 -12.273 20.656 1 94.56 391 MET A CA 1
ATOM 3138 C C . MET A 1 391 ? -10.414 -11.273 20.453 1 94.56 391 MET A C 1
ATOM 3140 O O . MET A 1 391 ? -11.516 -11.641 20.031 1 94.56 391 MET A O 1
ATOM 3144 N N . GLN A 1 392 ? -10.094 -10.023 20.797 1 94 392 GLN A N 1
ATOM 3145 C CA . GLN A 1 392 ? -11.094 -8.969 20.688 1 94 392 GLN A CA 1
ATOM 3146 C C . GLN A 1 392 ? -11.102 -8.352 19.297 1 94 392 GLN A C 1
ATOM 3148 O O . GLN A 1 392 ? -10.25 -7.523 18.969 1 94 392 GLN A O 1
ATOM 3153 N N . PHE A 1 393 ? -12.078 -8.68 18.516 1 93.88 393 PHE A N 1
ATOM 3154 C CA . PHE A 1 393 ? -12.344 -8.141 17.188 1 93.88 393 PHE A CA 1
ATOM 3155 C C . PHE A 1 393 ? -11.148 -8.336 16.266 1 93.88 393 PHE A C 1
ATOM 3157 O O . PHE A 1 393 ? -10.875 -7.496 15.406 1 93.88 393 PHE A O 1
ATOM 3164 N N . ALA A 1 394 ? -10.297 -9.289 16.484 1 96.25 394 ALA A N 1
ATOM 3165 C CA . ALA A 1 394 ? -9.133 -9.586 15.648 1 96.25 394 ALA A CA 1
ATOM 3166 C C . ALA A 1 394 ? -9.117 -11.055 15.234 1 96.25 394 ALA A C 1
ATOM 3168 O O . ALA A 1 394 ? -9.609 -11.922 15.969 1 96.25 394 ALA A O 1
ATOM 3169 N N . GLY A 1 395 ? -8.648 -11.258 14.062 1 96.88 395 GLY A N 1
ATOM 3170 C CA . GLY A 1 395 ? -8.43 -12.617 13.594 1 96.88 395 GLY A CA 1
ATOM 3171 C C . GLY A 1 395 ? -6.984 -13.062 13.703 1 96.88 395 GLY A C 1
ATOM 3172 O O . GLY A 1 395 ? -6.117 -12.281 14.109 1 96.88 395 GLY A O 1
ATOM 3173 N N . ASP A 1 396 ? -6.73 -14.234 13.281 1 97.12 396 ASP A N 1
ATOM 3174 C CA . ASP A 1 396 ? -5.434 -14.859 13.516 1 97.12 396 ASP A CA 1
ATOM 3175 C C . ASP A 1 396 ? -4.359 -14.258 12.617 1 97.12 396 ASP A C 1
ATOM 3177 O O . ASP A 1 396 ? -3.174 -14.273 12.961 1 97.12 396 ASP A O 1
ATOM 3181 N N . THR A 1 397 ? -4.754 -13.711 11.492 1 97.69 397 THR A N 1
ATOM 3182 C CA . THR A 1 397 ? -3.742 -13.188 10.586 1 97.69 397 THR A CA 1
ATOM 3183 C C . THR A 1 397 ? -3.721 -11.664 10.609 1 97.69 397 THR A C 1
ATOM 3185 O O . THR A 1 397 ? -2.977 -11.031 9.859 1 97.69 397 THR A O 1
ATOM 3188 N N . ASP A 1 398 ? -4.504 -11.094 11.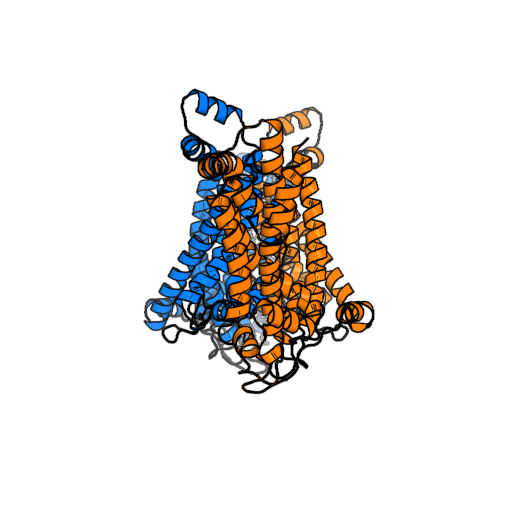508 1 97.69 398 ASP A N 1
ATOM 3189 C CA . ASP A 1 398 ? -4.512 -9.641 11.625 1 97.69 398 ASP A CA 1
ATOM 3190 C C . ASP A 1 398 ? -3.172 -9.117 12.141 1 97.69 398 ASP A C 1
ATOM 3192 O O . ASP A 1 398 ? -2.613 -9.672 13.094 1 97.69 398 ASP A O 1
ATOM 3196 N N . ILE A 1 399 ? -2.672 -8.156 11.477 1 96.31 399 ILE A N 1
ATOM 3197 C CA . ILE A 1 399 ? -1.58 -7.355 12.016 1 96.31 399 ILE A CA 1
ATOM 3198 C C . ILE A 1 399 ? -2.137 -6.078 12.641 1 96.31 399 ILE A C 1
ATOM 3200 O O . ILE A 1 399 ? -3.348 -5.844 12.609 1 96.31 399 ILE A O 1
ATOM 3204 N N . LEU A 1 400 ? -1.308 -5.301 13.203 1 94.12 400 LEU A N 1
ATOM 3205 C CA . LEU A 1 400 ? -1.772 -4.141 13.953 1 94.12 400 LEU A CA 1
ATOM 3206 C C . LEU A 1 400 ? -2.617 -3.225 13.07 1 94.12 400 LEU A C 1
ATOM 3208 O O . LEU A 1 400 ? -3.707 -2.809 13.461 1 94.12 400 LEU A O 1
ATOM 3212 N N . ILE A 1 401 ? -2.219 -2.967 11.875 1 92.44 401 ILE A N 1
ATOM 3213 C CA . ILE A 1 401 ? -2.887 -1.999 11.016 1 92.44 401 ILE A CA 1
ATOM 3214 C C . ILE A 1 401 ? -4.246 -2.549 10.578 1 92.44 401 ILE A C 1
ATOM 3216 O O . ILE A 1 401 ? -5.219 -1.801 10.484 1 92.44 401 ILE A O 1
ATOM 3220 N N . SER A 1 402 ? -4.344 -3.814 10.242 1 94.5 402 SER A N 1
ATOM 3221 C CA . SER A 1 402 ? -5.633 -4.375 9.852 1 94.5 402 SER A CA 1
ATOM 3222 C C . SER A 1 402 ? -6.582 -4.465 11.047 1 94.5 402 SER A C 1
ATOM 3224 O O . SER A 1 402 ? -7.797 -4.332 10.891 1 94.5 402 SER A O 1
ATOM 3226 N N . TRP A 1 403 ? -6.031 -4.711 12.234 1 95.38 403 TRP A N 1
ATOM 3227 C CA . TRP A 1 403 ? -6.844 -4.684 13.445 1 95.38 403 TRP A CA 1
ATOM 3228 C C . TRP A 1 403 ? -7.395 -3.287 13.703 1 95.38 403 TRP A C 1
ATOM 3230 O O . TRP A 1 403 ? -8.578 -3.127 14.031 1 95.38 403 TRP A O 1
ATOM 3240 N N . ILE A 1 404 ? -6.594 -2.289 13.539 1 93.38 404 ILE A N 1
ATOM 3241 C CA . ILE A 1 404 ? -7.012 -0.9 13.695 1 93.38 404 ILE A CA 1
ATOM 3242 C C . ILE A 1 404 ? -8.133 -0.586 12.711 1 93.38 404 ILE A C 1
ATOM 3244 O O . ILE A 1 404 ? -9.109 0.089 13.062 1 93.38 404 ILE A O 1
ATOM 3248 N N . TYR A 1 405 ? -8 -1.102 11.609 1 91.75 405 TYR A N 1
ATOM 3249 C CA . TYR A 1 405 ? -9.031 -0.914 10.594 1 91.75 405 TYR A CA 1
ATOM 3250 C C . TYR A 1 405 ? -10.367 -1.476 11.055 1 91.75 405 TYR A C 1
ATOM 3252 O O . TYR A 1 405 ? -11.406 -0.814 10.938 1 91.75 405 TYR A O 1
ATOM 3260 N N . LYS A 1 406 ? -10.398 -2.633 11.562 1 94.12 406 LYS A N 1
ATOM 3261 C CA . LYS A 1 406 ? -11.625 -3.275 12.039 1 94.12 406 LYS A CA 1
ATOM 3262 C C . LYS A 1 406 ? -12.219 -2.514 13.219 1 94.12 406 LYS A C 1
ATOM 3264 O O . LYS A 1 406 ? -13.438 -2.346 13.297 1 94.12 406 LYS A O 1
ATOM 3269 N N . LEU A 1 407 ? -11.344 -2.102 14.055 1 93.31 407 LEU A N 1
ATOM 3270 C CA . LEU A 1 407 ? -11.805 -1.327 15.203 1 93.31 407 LEU A CA 1
ATOM 3271 C C . LEU A 1 407 ? -12.453 -0.023 14.758 1 93.31 407 LEU A C 1
ATOM 3273 O O . LEU A 1 407 ? -13.461 0.402 15.328 1 93.31 407 LEU A O 1
ATOM 3277 N N . THR A 1 408 ? -11.914 0.578 13.711 1 88.38 408 THR A N 1
ATOM 3278 C CA . THR A 1 408 ? -12.359 1.891 13.258 1 88.38 408 THR A CA 1
ATOM 3279 C C . THR A 1 408 ? -13.633 1.773 12.438 1 88.38 408 THR A C 1
ATOM 3281 O O . THR A 1 408 ? -14.633 2.438 12.727 1 88.38 408 THR A O 1
ATOM 3284 N N . LEU A 1 409 ? -13.672 0.941 11.469 1 84.12 409 LEU A N 1
ATOM 3285 C CA . LEU A 1 409 ? -14.75 0.979 10.492 1 84.12 409 LEU A CA 1
ATOM 3286 C C . LEU A 1 409 ? -15.805 -0.078 10.805 1 84.12 409 LEU A C 1
ATOM 3288 O O . LEU A 1 409 ? -17 0.159 10.625 1 84.12 409 LEU A O 1
ATOM 3292 N N . ASN A 1 410 ? -15.328 -1.208 11.297 1 85.88 410 ASN A N 1
ATOM 3293 C CA . ASN A 1 410 ? -16.297 -2.266 11.578 1 85.88 410 ASN A CA 1
ATOM 3294 C C . ASN A 1 410 ? -16.953 -2.084 12.945 1 85.88 410 ASN A C 1
ATOM 3296 O O . ASN A 1 410 ? -18.172 -2.236 13.078 1 85.88 410 ASN A O 1
ATOM 3300 N N . GLN A 1 411 ? -16.156 -1.671 13.914 1 88.5 411 GLN A N 1
ATOM 3301 C CA . GLN A 1 411 ? -16.641 -1.65 15.289 1 88.5 411 GLN A CA 1
ATOM 3302 C C . GLN A 1 411 ? -16.891 -0.221 15.766 1 88.5 411 GLN A C 1
ATOM 3304 O O . GLN A 1 411 ? -17.516 -0.006 16.797 1 88.5 411 GLN A O 1
ATOM 3309 N N . GLN A 1 412 ? -16.375 0.765 15.055 1 89.81 412 GLN A N 1
ATOM 3310 C CA . GLN A 1 412 ? -16.5 2.182 15.391 1 89.81 412 GLN A CA 1
ATOM 3311 C C . GLN A 1 412 ? -15.938 2.469 16.781 1 89.81 412 GLN A C 1
ATOM 3313 O O . GLN A 1 412 ? -16.562 3.178 17.562 1 89.81 412 GLN A O 1
ATOM 3318 N N . MET A 1 413 ? -14.977 1.734 17.125 1 92.94 413 MET A N 1
ATOM 3319 C CA . MET A 1 413 ? -14.227 2.002 18.344 1 92.94 413 MET A CA 1
ATOM 3320 C C . MET A 1 413 ? -13.055 2.938 18.078 1 92.94 413 MET A C 1
ATOM 3322 O O . MET A 1 413 ? -11.891 2.545 18.219 1 92.94 413 MET A O 1
ATOM 3326 N N . TYR A 1 414 ? -13.391 4.133 17.891 1 90.69 414 TYR A N 1
ATOM 3327 C CA . TYR A 1 414 ? -12.414 5.125 17.469 1 90.69 414 TYR A CA 1
ATOM 3328 C C . TYR A 1 414 ? -11.406 5.422 18.562 1 90.69 414 TYR A C 1
ATOM 3330 O O . TYR A 1 414 ? -10.234 5.695 18.297 1 90.69 414 TYR A O 1
ATOM 3338 N N . ASP A 1 415 ? -11.82 5.387 19.766 1 93.56 415 ASP A N 1
ATOM 3339 C CA . ASP A 1 415 ? -10.945 5.676 20.891 1 93.56 415 ASP A CA 1
ATOM 3340 C C . ASP A 1 415 ? -9.844 4.625 21.031 1 93.56 415 ASP A C 1
ATOM 3342 O O . ASP A 1 415 ? -8.664 4.965 21.047 1 93.56 415 ASP A O 1
ATOM 3346 N N . ILE A 1 416 ? -10.25 3.381 20.969 1 93.19 416 ILE A N 1
ATOM 3347 C CA . ILE A 1 416 ? -9.273 2.303 21.094 1 93.19 416 ILE A CA 1
ATOM 3348 C C . ILE A 1 416 ? -8.375 2.264 19.859 1 93.19 416 ILE A C 1
ATOM 3350 O O . ILE A 1 416 ? -7.172 2.02 19.969 1 93.19 416 ILE A O 1
ATOM 3354 N N . ALA A 1 417 ? -8.992 2.449 18.719 1 92.31 417 ALA A N 1
ATOM 3355 C CA . ALA A 1 417 ? -8.219 2.516 17.484 1 92.31 417 ALA A CA 1
ATOM 3356 C C . ALA A 1 417 ? -7.164 3.621 17.547 1 92.31 417 ALA A C 1
ATOM 3358 O O . ALA A 1 417 ? -6.043 3.451 17.062 1 92.31 417 ALA A O 1
ATOM 3359 N N . ALA A 1 418 ? -7.539 4.688 18.125 1 92.62 418 ALA A N 1
ATOM 3360 C CA . ALA A 1 418 ? -6.617 5.812 18.266 1 92.62 418 ALA A CA 1
ATOM 3361 C C . ALA A 1 418 ? -5.465 5.461 19.203 1 92.62 418 ALA A C 1
ATOM 3363 O O . ALA A 1 418 ? -4.312 5.816 18.953 1 92.62 418 ALA A O 1
ATOM 3364 N N . VAL A 1 419 ? -5.77 4.84 20.266 1 93.94 419 VAL A N 1
ATOM 3365 C CA . VAL A 1 419 ? -4.73 4.398 21.188 1 93.94 419 VAL A CA 1
ATOM 3366 C C . VAL A 1 419 ? -3.732 3.506 20.453 1 93.94 419 VAL A C 1
ATOM 3368 O O . VAL A 1 419 ? -2.52 3.699 20.562 1 93.94 419 VAL A O 1
ATOM 3371 N N . MET A 1 420 ? -4.277 2.562 19.766 1 90.81 420 MET A N 1
ATOM 3372 C CA . MET A 1 420 ? -3.422 1.642 19.016 1 90.81 420 MET A CA 1
ATOM 3373 C C . MET A 1 420 ? -2.576 2.391 18 1 90.81 420 MET A C 1
ATOM 3375 O O . MET A 1 420 ? -1.418 2.039 17.766 1 90.81 420 MET A O 1
ATOM 3379 N N . SER A 1 421 ? -3.154 3.336 17.359 1 87.81 421 SER A N 1
ATOM 3380 C CA . SER A 1 421 ? -2.434 4.145 16.375 1 87.81 421 SER A CA 1
ATOM 3381 C C . SER A 1 421 ? -1.278 4.898 17.031 1 87.81 421 SER A C 1
ATOM 3383 O O . SER A 1 421 ? -0.192 4.992 16.453 1 87.81 421 SER A O 1
ATOM 3385 N N . VAL A 1 422 ? -1.513 5.43 18.141 1 88.69 422 VAL A N 1
ATOM 3386 C CA . VAL A 1 422 ? -0.473 6.152 18.859 1 88.69 422 VAL A CA 1
ATOM 3387 C C . VAL A 1 422 ? 0.659 5.195 19.234 1 88.69 422 VAL A C 1
ATOM 3389 O O . VAL A 1 422 ? 1.837 5.531 19.078 1 88.69 422 VAL A O 1
ATOM 3392 N N . LEU A 1 423 ? 0.287 4.082 19.688 1 88.06 423 LEU A N 1
ATOM 3393 C CA . LEU A 1 423 ? 1.291 3.086 20.047 1 88.06 423 LEU A CA 1
ATOM 3394 C C . LEU A 1 423 ? 2.096 2.664 18.812 1 88.06 423 LEU A C 1
ATOM 3396 O O . LEU A 1 423 ? 3.316 2.514 18.891 1 88.06 423 LEU A O 1
ATOM 3400 N N . LEU A 1 424 ? 1.338 2.438 17.781 1 84.88 424 LEU A N 1
ATOM 3401 C CA . LEU A 1 424 ? 1.989 2.08 16.531 1 84.88 424 LEU A CA 1
ATOM 3402 C C . LEU A 1 424 ? 2.947 3.18 16.078 1 84.88 424 LEU A C 1
ATOM 3404 O O . LEU A 1 424 ? 4.043 2.893 15.594 1 84.88 424 LEU A O 1
ATOM 3408 N N . PHE A 1 425 ? 2.506 4.383 16.234 1 79.31 425 PHE A N 1
ATOM 3409 C CA . PHE A 1 425 ? 3.328 5.535 15.875 1 79.31 425 PHE A CA 1
ATOM 3410 C C . PHE A 1 425 ? 4.613 5.555 16.703 1 79.31 425 PHE A C 1
ATOM 3412 O O . PHE A 1 425 ? 5.691 5.832 16.156 1 79.31 425 PHE A O 1
ATOM 3419 N N . ILE A 1 426 ? 4.555 5.309 17.875 1 81.44 426 ILE A N 1
ATOM 3420 C CA . ILE A 1 426 ? 5.707 5.312 18.766 1 81.44 426 ILE A CA 1
ATOM 3421 C C . ILE A 1 426 ? 6.676 4.199 18.375 1 81.44 426 ILE A C 1
ATOM 3423 O O . ILE A 1 426 ? 7.887 4.418 18.297 1 81.44 426 ILE A O 1
ATOM 3427 N N . ILE A 1 427 ? 6.137 3.082 18.047 1 78.56 427 ILE A N 1
ATOM 3428 C CA . ILE A 1 427 ? 6.961 1.939 17.672 1 78.56 427 ILE A CA 1
ATOM 3429 C C . ILE A 1 427 ? 7.672 2.223 16.359 1 78.56 427 ILE A C 1
ATOM 3431 O O . ILE A 1 427 ? 8.891 2.064 16.25 1 78.56 427 ILE A O 1
ATOM 3435 N N . ILE A 1 428 ? 6.918 2.646 15.383 1 73.81 428 ILE A N 1
ATOM 3436 C CA . ILE A 1 428 ? 7.477 2.928 14.07 1 73.81 428 ILE A CA 1
ATOM 3437 C C . ILE A 1 428 ? 8.453 4.098 14.164 1 73.81 428 ILE A C 1
ATOM 3439 O O . ILE A 1 428 ? 9.5 4.094 13.508 1 73.81 428 ILE A O 1
ATOM 3443 N N . GLY A 1 429 ? 8.062 5.152 14.93 1 72.19 429 GLY A N 1
ATOM 3444 C CA . GLY A 1 429 ? 8.953 6.281 15.148 1 72.19 429 GLY A CA 1
ATOM 3445 C C . GLY A 1 429 ? 10.281 5.887 15.766 1 72.19 429 GLY A C 1
ATOM 3446 O O . GLY A 1 429 ? 11.336 6.355 15.344 1 72.19 429 GLY A O 1
ATOM 3447 N N . ALA A 1 430 ? 10.281 5.027 16.641 1 73.31 430 ALA A N 1
ATOM 3448 C CA . ALA A 1 430 ? 11.492 4.562 17.312 1 73.31 430 ALA A CA 1
ATOM 3449 C C . ALA A 1 430 ? 12.391 3.787 16.359 1 73.31 430 ALA A C 1
ATOM 3451 O O . ALA A 1 430 ? 13.602 4 16.328 1 73.31 430 ALA A O 1
ATOM 3452 N N . VAL A 1 431 ? 11.75 2.99 15.555 1 68.69 431 VAL A N 1
ATOM 3453 C CA . VAL A 1 431 ? 12.508 2.199 14.594 1 68.69 431 VAL A CA 1
ATOM 3454 C C . VAL A 1 431 ? 13.086 3.113 13.516 1 68.69 431 VAL A C 1
ATOM 3456 O O . VAL A 1 431 ? 14.242 2.959 13.117 1 68.69 431 VAL A O 1
ATOM 3459 N N . SER A 1 432 ? 12.234 4 13.047 1 63.5 432 SER A N 1
ATOM 3460 C CA . SER A 1 432 ? 12.68 4.949 12.031 1 63.5 432 SER A CA 1
ATOM 3461 C C . SER A 1 432 ? 13.828 5.805 12.547 1 63.5 432 SER A C 1
ATOM 3463 O O . SER A 1 432 ? 14.789 6.078 11.82 1 63.5 432 SER A O 1
ATOM 3465 N N . TYR A 1 433 ? 13.742 6.309 13.703 1 65.25 433 TYR A N 1
ATOM 3466 C CA . TYR A 1 433 ? 14.797 7.102 14.328 1 65.25 433 TYR A CA 1
ATOM 3467 C C . TYR A 1 433 ? 16.094 6.305 14.438 1 65.25 433 TYR A C 1
ATOM 3469 O O . TYR A 1 433 ? 17.172 6.82 14.141 1 65.25 433 TYR A O 1
ATOM 3477 N N . TRP A 1 434 ? 15.922 5.098 14.812 1 64.19 434 TRP A N 1
ATOM 3478 C CA . TRP A 1 434 ? 17.078 4.215 14.945 1 64.19 434 TRP A CA 1
ATOM 3479 C C . TRP A 1 434 ? 17.734 3.99 13.586 1 64.19 434 TRP A C 1
ATOM 3481 O O . TRP A 1 434 ? 18.969 4.039 13.477 1 64.19 434 TRP A O 1
ATOM 3491 N N . ASN A 1 435 ? 16.953 3.768 12.625 1 60.56 435 ASN A N 1
ATOM 3492 C CA . ASN A 1 435 ? 17.453 3.533 11.281 1 60.56 435 ASN A CA 1
ATOM 3493 C C . ASN A 1 435 ? 18.141 4.777 10.711 1 60.56 435 ASN A C 1
ATOM 3495 O O . ASN A 1 435 ? 19.172 4.68 10.039 1 60.56 435 ASN A O 1
ATOM 3499 N N . PHE A 1 436 ? 17.547 5.887 10.922 1 57.62 436 PHE A N 1
ATOM 3500 C CA . PHE A 1 436 ? 18.094 7.141 10.414 1 57.62 436 PHE A CA 1
ATOM 3501 C C . PHE A 1 436 ? 19.438 7.449 11.055 1 57.62 436 PHE A C 1
ATOM 3503 O O . PHE A 1 436 ? 20.359 7.918 10.375 1 57.62 436 PHE A O 1
ATOM 3510 N N . ARG A 1 437 ? 19.547 7.242 12.227 1 57.22 437 ARG A N 1
ATOM 3511 C CA . ARG A 1 437 ? 20.812 7.484 12.922 1 57.22 437 ARG A CA 1
ATOM 3512 C C . ARG A 1 437 ? 21.922 6.582 12.391 1 57.22 437 ARG A C 1
ATOM 3514 O O . ARG A 1 437 ? 23.078 7 12.289 1 57.22 437 ARG A O 1
ATOM 3521 N N . ARG A 1 438 ? 21.469 5.461 11.977 1 54.81 438 ARG A N 1
ATOM 3522 C CA . ARG A 1 438 ? 22.469 4.52 11.484 1 54.81 438 ARG A CA 1
ATOM 3523 C C . ARG A 1 438 ? 22.797 4.793 10.023 1 54.81 438 ARG A C 1
ATOM 3525 O O . ARG A 1 438 ? 23.922 4.527 9.578 1 54.81 438 ARG A O 1
ATOM 3532 N N . THR A 1 439 ? 21.812 5.09 9.297 1 50.75 439 THR A N 1
ATOM 3533 C CA . THR A 1 439 ? 22.094 5.387 7.898 1 50.75 439 THR A CA 1
ATOM 3534 C C . THR A 1 439 ? 22.953 6.641 7.777 1 50.75 439 THR A C 1
ATOM 3536 O O . THR A 1 439 ? 23.859 6.703 6.941 1 50.75 439 THR A O 1
ATOM 3539 N N . VAL A 1 440 ? 22.688 7.691 8.445 1 46.19 440 VAL A N 1
ATOM 3540 C CA . VAL A 1 440 ? 23.516 8.883 8.422 1 46.19 440 VAL A CA 1
ATOM 3541 C C . VAL A 1 440 ? 24.891 8.57 9.031 1 46.19 440 VAL A C 1
ATOM 3543 O O . VAL A 1 440 ? 25.906 9.086 8.578 1 46.19 440 VAL A O 1
ATOM 3546 N N . ALA A 1 441 ? 25.016 7.844 10.055 1 41.41 441 ALA A N 1
ATOM 3547 C CA . ALA A 1 441 ? 26.312 7.461 10.602 1 41.41 441 ALA A CA 1
ATOM 3548 C C . ALA A 1 441 ? 27.141 6.727 9.562 1 41.41 441 ALA A C 1
ATOM 3550 O O . ALA A 1 441 ? 28.375 6.801 9.578 1 41.41 441 ALA A O 1
ATOM 3551 N N . PHE A 1 442 ? 26.547 5.898 8.828 1 37.75 442 PHE A N 1
ATOM 3552 C CA . PHE A 1 442 ? 27.375 5.195 7.863 1 37.75 442 PHE A CA 1
ATOM 3553 C C . PHE A 1 442 ? 28 6.176 6.879 1 37.75 442 PHE A C 1
ATOM 3555 O O . PHE A 1 442 ? 28.922 5.816 6.129 1 37.75 442 PHE A O 1
ATOM 3562 N N . LYS A 1 443 ? 27.562 7.406 6.68 1 38.88 443 LYS A N 1
ATOM 3563 C CA . LYS A 1 443 ? 28.125 8.406 5.781 1 38.88 443 LYS A CA 1
ATOM 3564 C C . LYS A 1 443 ? 29.375 9.039 6.391 1 38.88 443 LYS A C 1
ATOM 3566 O O . LYS A 1 443 ? 30.219 9.57 5.668 1 38.88 443 LYS A O 1
ATOM 3571 N N . GLU A 1 444 ? 29.438 9.211 7.695 1 34.84 444 GLU A N 1
ATOM 3572 C CA . GLU A 1 444 ? 30.641 9.844 8.211 1 34.84 444 GLU A CA 1
ATOM 3573 C C . GLU A 1 444 ? 31.812 8.875 8.219 1 34.84 444 GLU A C 1
ATOM 3575 O O . GLU A 1 444 ? 32.938 9.258 8.523 1 34.84 444 GLU A O 1
ATOM 3580 N N . LEU A 1 445 ? 31.578 7.59 8.023 1 27.73 445 LEU A N 1
ATOM 3581 C CA . LEU A 1 445 ? 32.844 6.895 7.91 1 27.73 445 LEU A CA 1
ATOM 3582 C C . LEU A 1 445 ? 33.312 6.84 6.457 1 27.73 445 LEU A C 1
ATOM 3584 O O . LEU A 1 445 ? 32.531 6.586 5.555 1 27.73 445 LEU A O 1
ATOM 3588 N N . MET B 1 1 ? 23.984 -43.812 -38.562 1 80.56 1 MET B N 1
ATOM 3589 C CA . MET B 1 1 ? 22.953 -44.844 -38.469 1 80.56 1 MET B CA 1
ATOM 3590 C C . MET B 1 1 ? 22.438 -44.938 -37.031 1 80.56 1 MET B C 1
ATOM 3592 O O . MET B 1 1 ? 21.234 -45.031 -36.781 1 80.56 1 MET B O 1
ATOM 3596 N N . LYS B 1 2 ? 23.344 -44.75 -36.031 1 87.62 2 LYS B N 1
ATOM 3597 C CA . LYS B 1 2 ? 22.938 -44.938 -34.625 1 87.62 2 LYS B CA 1
ATOM 3598 C C . LYS B 1 2 ? 22.062 -43.812 -34.156 1 87.62 2 LYS B C 1
ATOM 3600 O O . LYS B 1 2 ? 21.125 -44 -33.375 1 87.62 2 LYS B O 1
ATOM 3605 N N . ARG B 1 3 ? 22.312 -42.594 -34.688 1 91.25 3 ARG B N 1
ATOM 3606 C CA . ARG B 1 3 ? 21.578 -41.406 -34.25 1 91.25 3 ARG B CA 1
ATOM 3607 C C . ARG B 1 3 ? 20.109 -41.5 -34.625 1 91.25 3 ARG B C 1
ATOM 3609 O O . ARG B 1 3 ? 19.234 -41.219 -33.781 1 91.25 3 ARG B O 1
ATOM 3616 N N . LYS B 1 4 ? 19.797 -41.906 -35.781 1 92.25 4 LYS B N 1
ATOM 3617 C CA . LYS B 1 4 ? 18.422 -42.031 -36.25 1 92.25 4 LYS B CA 1
ATOM 3618 C C . LYS B 1 4 ? 17.688 -43.156 -35.5 1 92.25 4 LYS B C 1
ATOM 3620 O O . LYS B 1 4 ? 16.516 -43 -35.156 1 92.25 4 LYS B O 1
ATOM 3625 N N . LYS B 1 5 ? 18.391 -44.281 -35.312 1 92 5 LYS B N 1
ATOM 3626 C CA . LYS B 1 5 ? 17.781 -45.406 -34.625 1 92 5 LYS B CA 1
ATOM 3627 C C . LYS B 1 5 ? 17.453 -45.062 -33.156 1 92 5 LYS B C 1
ATOM 3629 O O . LYS B 1 5 ? 16.391 -45.406 -32.656 1 92 5 LYS B O 1
ATOM 3634 N N . ALA B 1 6 ? 18.406 -44.438 -32.531 1 93.5 6 ALA B N 1
ATOM 3635 C CA . ALA B 1 6 ? 18.188 -44.031 -31.141 1 93.5 6 ALA B CA 1
ATOM 3636 C C . ALA B 1 6 ? 17 -43.062 -31.031 1 93.5 6 ALA B C 1
ATOM 3638 O O . ALA B 1 6 ? 16.219 -43.156 -30.094 1 93.5 6 ALA B O 1
ATOM 3639 N N . LEU B 1 7 ? 16.875 -42.125 -31.953 1 93.25 7 LEU B N 1
ATOM 3640 C CA . LEU B 1 7 ? 15.797 -41.156 -31.969 1 93.25 7 LEU B CA 1
ATOM 3641 C C . LEU B 1 7 ? 14.453 -41.844 -32.188 1 93.25 7 LEU B C 1
ATOM 3643 O O . LEU B 1 7 ? 13.484 -41.562 -31.484 1 93.25 7 LEU B O 1
ATOM 3647 N N . ILE B 1 8 ? 14.414 -42.75 -33.188 1 93.62 8 ILE B N 1
ATOM 3648 C CA . ILE B 1 8 ? 13.172 -43.406 -33.531 1 93.62 8 ILE B CA 1
ATOM 3649 C C . ILE B 1 8 ? 12.68 -44.25 -32.375 1 93.62 8 ILE B C 1
ATOM 3651 O O . ILE B 1 8 ? 11.484 -44.281 -32.062 1 93.62 8 ILE B O 1
ATOM 3655 N N . LEU B 1 9 ? 13.578 -44.938 -31.672 1 92.75 9 LEU B N 1
ATOM 3656 C CA . LEU B 1 9 ? 13.203 -45.75 -30.516 1 92.75 9 LEU B CA 1
ATOM 3657 C C . LEU B 1 9 ? 12.68 -44.875 -29.391 1 92.75 9 LEU B C 1
ATOM 3659 O O . LEU B 1 9 ? 11.758 -45.281 -28.672 1 92.75 9 LEU B O 1
ATOM 3663 N N . SER B 1 10 ? 13.281 -43.75 -29.25 1 94.62 10 SER B N 1
ATOM 3664 C CA . SER B 1 10 ? 12.953 -42.875 -28.125 1 94.62 10 SER B CA 1
ATOM 3665 C C . SER B 1 10 ? 11.656 -42.125 -28.375 1 94.62 10 SER B C 1
ATOM 3667 O O . SER B 1 10 ? 11.117 -41.5 -27.453 1 94.62 10 SER B O 1
ATOM 3669 N N . ILE B 1 11 ? 11.117 -42.062 -29.594 1 94 11 ILE B N 1
ATOM 3670 C CA . ILE B 1 11 ? 9.883 -41.375 -29.906 1 94 11 ILE B CA 1
ATOM 3671 C C . ILE B 1 11 ? 8.703 -42.062 -29.234 1 94 11 ILE B C 1
ATOM 3673 O O . ILE B 1 11 ? 7.816 -41.406 -28.688 1 94 11 ILE B O 1
ATOM 3677 N N . PHE B 1 12 ? 8.773 -43.375 -29.203 1 90.69 12 PHE B N 1
ATOM 3678 C CA . PHE B 1 12 ? 7.629 -44.125 -28.672 1 90.69 12 PHE B CA 1
ATOM 3679 C C . PHE B 1 12 ? 7.852 -44.5 -27.219 1 90.69 12 PHE B C 1
ATOM 3681 O O . PHE B 1 12 ? 6.941 -44.375 -26.391 1 90.69 12 PHE B O 1
ATOM 3688 N N . PHE B 1 13 ? 8.977 -45 -26.922 1 95 13 PHE B N 1
ATOM 3689 C CA . PHE B 1 13 ? 9.359 -45.344 -25.547 1 95 13 PHE B CA 1
ATOM 3690 C C . PHE B 1 13 ? 10.492 -44.469 -25.062 1 95 13 PHE B C 1
ATOM 3692 O O . PHE B 1 13 ? 11.648 -44.656 -25.438 1 95 13 PHE B O 1
ATOM 3699 N N . TRP B 1 14 ? 10 -43.594 -24.156 1 96.5 14 TRP B N 1
ATOM 3700 C CA . TRP B 1 14 ? 10.984 -42.625 -23.688 1 96.5 14 TRP B CA 1
ATOM 3701 C C . TRP B 1 14 ? 12.195 -43.312 -23.094 1 96.5 14 TRP B C 1
ATOM 3703 O O . TRP B 1 14 ? 12.055 -44.219 -22.266 1 96.5 14 TRP B O 1
ATOM 3713 N N . GLY B 1 15 ? 13.414 -42.906 -23.453 1 95.38 15 GLY B N 1
ATOM 3714 C CA . GLY B 1 15 ? 14.648 -43.438 -22.875 1 95.38 15 GLY B CA 1
ATOM 3715 C C . GLY B 1 15 ? 15.141 -44.688 -23.562 1 95.38 15 GLY B C 1
ATOM 3716 O O . GLY B 1 15 ? 16.234 -45.188 -23.266 1 95.38 15 GLY B O 1
ATOM 3717 N N . SER B 1 16 ? 14.477 -45.312 -24.5 1 95.19 16 SER B N 1
ATOM 3718 C CA . SER B 1 16 ? 14.859 -46.562 -25.141 1 95.19 16 SER B CA 1
ATOM 3719 C C . SER B 1 16 ? 16.125 -46.375 -25.984 1 95.19 16 SER B C 1
ATOM 3721 O O . SER B 1 16 ? 16.969 -47.281 -26.031 1 95.19 16 SER B O 1
ATOM 3723 N N . GLY B 1 17 ? 16.219 -45.25 -26.656 1 93.62 17 GLY B N 1
ATOM 3724 C CA . GLY B 1 17 ? 17.438 -45 -27.406 1 93.62 17 GLY B CA 1
ATOM 3725 C C . GLY B 1 17 ? 18.656 -44.906 -26.516 1 93.62 17 GLY B C 1
ATOM 3726 O O . GLY B 1 17 ? 19.719 -45.438 -26.844 1 93.62 17 GLY B O 1
ATOM 3727 N N . GLN B 1 18 ? 18.5 -44.25 -25.438 1 95.06 18 GLN B N 1
ATOM 3728 C CA . GLN B 1 18 ? 19.594 -44.125 -24.469 1 95.06 18 GLN B CA 1
ATOM 3729 C C . GLN B 1 18 ? 19.922 -45.5 -23.844 1 95.06 18 GLN B C 1
ATOM 3731 O O . GLN B 1 18 ? 21.094 -45.812 -23.625 1 95.06 18 GLN B O 1
ATOM 3736 N N . PHE B 1 19 ? 18.891 -46.312 -23.578 1 94.31 19 PHE B N 1
ATOM 3737 C CA . PHE B 1 19 ? 19.031 -47.594 -22.891 1 94.31 19 PHE B CA 1
ATOM 3738 C C . PHE B 1 19 ? 19.656 -48.625 -23.828 1 94.31 19 PHE B C 1
ATOM 3740 O O . PHE B 1 19 ? 20.656 -49.25 -23.484 1 94.31 19 PHE B O 1
ATOM 3747 N N . PHE B 1 20 ? 19.203 -48.812 -25.062 1 93.44 20 PHE B N 1
ATOM 3748 C CA . PHE B 1 20 ? 19.578 -49.938 -25.922 1 93.44 20 PHE B CA 1
ATOM 3749 C C . PHE B 1 20 ? 20.719 -49.562 -26.844 1 93.44 20 PHE B C 1
ATOM 3751 O O . PHE B 1 20 ? 21.594 -50.375 -27.125 1 93.44 20 PHE B O 1
ATOM 3758 N N . ILE B 1 21 ? 20.734 -48.375 -27.297 1 92.75 21 ILE B N 1
ATOM 3759 C CA . ILE B 1 21 ? 21.703 -48 -28.312 1 92.75 21 ILE B CA 1
ATOM 3760 C C . ILE B 1 21 ? 22.906 -47.312 -27.656 1 92.75 21 ILE B C 1
ATOM 3762 O O . ILE B 1 21 ? 24.047 -47.688 -27.922 1 92.75 21 ILE B O 1
ATOM 3766 N N . CYS B 1 22 ? 22.688 -46.344 -26.781 1 93.94 22 CYS B N 1
ATOM 3767 C CA . CYS B 1 22 ? 23.766 -45.562 -26.203 1 93.94 22 CYS B CA 1
ATOM 3768 C C . CYS B 1 22 ? 24.328 -46.25 -24.953 1 93.94 22 CYS B C 1
ATOM 3770 O O . CYS B 1 22 ? 25.312 -45.781 -24.391 1 93.94 22 CYS B O 1
ATOM 3772 N N . LYS B 1 23 ? 23.766 -47.281 -24.438 1 93.31 23 LYS B N 1
ATOM 3773 C CA . LYS B 1 23 ? 24.203 -48.094 -23.297 1 93.31 23 LYS B CA 1
ATOM 3774 C C . LYS B 1 23 ? 24.203 -47.25 -22.016 1 93.31 23 LYS B C 1
ATOM 3776 O O . LYS B 1 23 ? 25.062 -47.438 -21.156 1 93.31 23 LYS B O 1
ATOM 3781 N N . GLN B 1 24 ? 23.391 -46.312 -21.984 1 94.75 24 GLN B N 1
ATOM 3782 C CA . GLN B 1 24 ? 23.125 -45.562 -20.766 1 94.75 24 GLN B CA 1
ATOM 3783 C C . GLN B 1 24 ? 21.859 -46.062 -20.078 1 94.75 24 GLN B C 1
ATOM 3785 O O . GLN B 1 24 ? 20.812 -45.406 -20.156 1 94.75 24 GLN B O 1
ATOM 3790 N N . ARG B 1 25 ? 21.953 -47.062 -19.344 1 94.12 25 ARG B N 1
ATOM 3791 C CA . ARG B 1 25 ? 20.812 -47.812 -18.844 1 94.12 25 ARG B CA 1
ATOM 3792 C C . ARG B 1 25 ? 20.078 -47 -17.766 1 94.12 25 ARG B C 1
ATOM 3794 O O . ARG B 1 25 ? 18.844 -46.938 -17.781 1 94.12 25 ARG B O 1
ATOM 3801 N N . LEU B 1 26 ? 20.812 -46.438 -16.891 1 94.5 26 LEU B N 1
ATOM 3802 C CA . LEU B 1 26 ? 20.156 -45.688 -15.812 1 94.5 26 LEU B CA 1
ATOM 3803 C C . LEU B 1 26 ? 19.438 -44.469 -16.359 1 94.5 26 LEU B C 1
ATOM 3805 O O . LEU B 1 26 ? 18.312 -44.156 -15.93 1 94.5 26 LEU B O 1
ATOM 3809 N N . LYS B 1 27 ? 20.047 -43.75 -17.25 1 94.38 27 LYS B N 1
ATOM 3810 C CA . LYS B 1 27 ? 19.422 -42.594 -17.859 1 94.38 27 LYS B CA 1
ATOM 3811 C C . LYS B 1 27 ? 18.172 -42.969 -18.625 1 94.38 27 LYS B C 1
ATOM 3813 O O . LYS B 1 27 ? 17.141 -42.281 -18.547 1 94.38 27 LYS B O 1
ATOM 3818 N N . GLY B 1 28 ? 18.297 -43.969 -19.375 1 94.88 28 GLY B N 1
ATOM 3819 C CA . GLY B 1 28 ? 17.141 -44.469 -20.109 1 94.88 28 GLY B CA 1
ATOM 3820 C C . GLY B 1 28 ? 15.984 -44.875 -19.219 1 94.88 28 GLY B C 1
ATOM 3821 O O . GLY B 1 28 ? 14.828 -44.562 -19.516 1 94.88 28 GLY B O 1
ATOM 3822 N N . LEU B 1 29 ? 16.297 -45.5 -18.109 1 95.5 29 LEU B N 1
ATOM 3823 C CA . LEU B 1 29 ? 15.266 -45.938 -17.172 1 95.5 29 LEU B CA 1
ATOM 3824 C C . LEU B 1 29 ? 14.57 -44.75 -16.531 1 95.5 29 LEU B C 1
ATOM 3826 O O . LEU B 1 29 ? 13.367 -44.781 -16.266 1 95.5 29 LEU B O 1
ATOM 3830 N N . ILE B 1 30 ? 15.297 -43.719 -16.219 1 94.69 30 ILE B N 1
ATOM 3831 C CA . ILE B 1 30 ? 14.719 -42.531 -15.609 1 94.69 30 ILE B CA 1
ATOM 3832 C C . ILE B 1 30 ? 13.734 -41.875 -16.578 1 94.69 30 ILE B C 1
ATOM 3834 O O . ILE B 1 30 ? 12.633 -41.5 -16.188 1 94.69 30 ILE B O 1
ATOM 3838 N N . LEU B 1 31 ? 14.133 -41.781 -17.797 1 95.88 31 LEU B N 1
ATOM 3839 C CA . LEU B 1 31 ? 13.266 -41.188 -18.797 1 95.88 31 LEU B CA 1
ATOM 3840 C C . LEU B 1 31 ? 12.023 -42.031 -19.031 1 95.88 31 LEU B C 1
ATOM 3842 O O . LEU B 1 31 ? 10.93 -41.5 -19.234 1 95.88 31 LEU B O 1
ATOM 3846 N N . PHE B 1 32 ? 12.227 -43.312 -19 1 95.75 32 PHE B N 1
ATOM 3847 C CA . PHE B 1 32 ? 11.094 -44.219 -19.141 1 95.75 32 PHE B CA 1
ATOM 3848 C C . PHE B 1 32 ? 10.148 -44.094 -17.953 1 95.75 32 PHE B C 1
ATOM 3850 O O . PHE B 1 32 ? 8.93 -44.188 -18.094 1 95.75 32 PHE B O 1
ATOM 3857 N N . ALA B 1 33 ? 10.727 -43.906 -16.828 1 95.69 33 ALA B N 1
ATOM 3858 C CA . ALA B 1 33 ? 9.93 -43.719 -15.617 1 95.69 33 ALA B CA 1
ATOM 3859 C C . ALA B 1 33 ? 9.016 -42.5 -15.75 1 95.69 33 ALA B C 1
ATOM 3861 O O . ALA B 1 33 ? 7.891 -42.531 -15.234 1 95.69 33 ALA B O 1
ATOM 3862 N N . PHE B 1 34 ? 9.453 -41.469 -16.375 1 94.81 34 PHE B N 1
ATOM 3863 C CA . PHE B 1 34 ? 8.633 -40.281 -16.578 1 94.81 34 PHE B CA 1
ATOM 3864 C C . PHE B 1 34 ? 7.438 -40.594 -17.469 1 94.81 34 PHE B C 1
ATOM 3866 O O . PHE B 1 34 ? 6.332 -40.094 -17.234 1 94.81 34 PHE B O 1
ATOM 3873 N N . GLN B 1 35 ? 7.676 -41.344 -18.5 1 95.62 35 GLN B N 1
ATOM 3874 C CA . GLN B 1 35 ? 6.578 -41.75 -19.359 1 95.62 35 GLN B CA 1
ATOM 3875 C C . GLN B 1 35 ? 5.559 -42.594 -18.609 1 95.62 35 GLN B C 1
ATOM 3877 O O . GLN B 1 35 ? 4.348 -42.375 -18.75 1 95.62 35 GLN B O 1
ATOM 3882 N N . LEU B 1 36 ? 6.09 -43.5 -17.828 1 94.38 36 LEU B N 1
ATOM 3883 C CA . LEU B 1 36 ? 5.207 -44.344 -17.031 1 94.38 36 LEU B CA 1
ATOM 3884 C C . LEU B 1 36 ? 4.414 -43.531 -16.031 1 94.38 36 LEU B C 1
ATOM 3886 O O . LEU B 1 36 ? 3.252 -43.844 -15.742 1 94.38 36 LEU B O 1
ATOM 3890 N N . LEU B 1 37 ? 5.086 -42.594 -15.508 1 93.56 37 LEU B N 1
ATOM 3891 C CA . LEU B 1 37 ? 4.41 -41.719 -14.562 1 93.56 37 LEU B CA 1
ATOM 3892 C C . LEU B 1 37 ? 3.25 -40.969 -15.227 1 93.56 37 LEU B C 1
ATOM 3894 O O . LEU B 1 37 ? 2.168 -40.875 -14.648 1 93.56 37 LEU B O 1
ATOM 3898 N N . MET B 1 38 ? 3.438 -40.438 -16.359 1 93.5 38 MET B N 1
ATOM 3899 C CA . MET B 1 38 ? 2.4 -39.719 -17.094 1 93.5 38 MET B CA 1
ATOM 3900 C C . MET B 1 38 ? 1.203 -40.625 -17.375 1 93.5 38 MET B C 1
ATOM 3902 O O . MET B 1 38 ? 0.059 -40.25 -17.125 1 93.5 38 MET B O 1
ATOM 3906 N N . ILE B 1 39 ? 1.478 -41.812 -17.781 1 93 39 ILE B N 1
ATOM 3907 C CA . ILE B 1 39 ? 0.432 -42.781 -18.109 1 93 39 ILE B CA 1
ATOM 3908 C C . ILE B 1 39 ? -0.281 -43.219 -16.844 1 93 39 ILE B C 1
ATOM 3910 O O . ILE B 1 39 ? -1.508 -43.344 -16.812 1 93 39 ILE B O 1
ATOM 3914 N N . SER B 1 40 ? 0.494 -43.438 -15.812 1 91.62 40 SER B N 1
ATOM 3915 C CA . SER B 1 40 ? -0.074 -43.875 -14.547 1 91.62 40 SER B CA 1
ATOM 3916 C C . SER B 1 40 ? -0.995 -42.812 -13.961 1 91.62 40 SER B C 1
ATOM 3918 O O . SER B 1 40 ? -2.041 -43.156 -13.391 1 91.62 40 SER B O 1
ATOM 3920 N N . ILE B 1 41 ? -0.605 -41.594 -14.047 1 89.38 41 ILE B N 1
ATOM 3921 C CA . ILE B 1 41 ? -1.43 -40.5 -13.539 1 89.38 41 ILE B CA 1
ATOM 3922 C C . ILE B 1 41 ? -2.795 -40.531 -14.227 1 89.38 41 ILE B C 1
ATOM 3924 O O . ILE B 1 41 ? -3.83 -40.406 -13.562 1 89.38 41 ILE B O 1
ATOM 3928 N N . GLU B 1 42 ? -2.848 -40.688 -15.492 1 90.5 42 GLU B N 1
ATOM 3929 C CA . GLU B 1 42 ? -4.098 -40.719 -16.25 1 90.5 42 GLU B CA 1
ATOM 3930 C C . GLU B 1 42 ? -4.918 -41.969 -15.914 1 90.5 42 GLU B C 1
ATOM 3932 O O . GLU B 1 42 ? -6.121 -41.875 -15.664 1 90.5 42 GLU B O 1
ATOM 3937 N N . LEU B 1 43 ? -4.285 -43.062 -15.789 1 89.75 43 LEU B N 1
ATOM 3938 C CA . LEU B 1 43 ? -4.977 -44.344 -15.602 1 89.75 43 LEU B CA 1
ATOM 3939 C C . LEU B 1 43 ? -5.512 -44.469 -14.18 1 89.75 43 LEU B C 1
ATOM 3941 O O . LEU B 1 43 ? -6.609 -45 -13.977 1 89.75 43 LEU B O 1
ATOM 3945 N N . PHE B 1 44 ? -4.777 -44 -13.273 1 86.38 44 PHE B N 1
ATOM 3946 C CA . PHE B 1 44 ? -5.172 -44.188 -11.891 1 86.38 44 PHE B CA 1
ATOM 3947 C C . PHE B 1 44 ? -6.078 -43.062 -11.406 1 86.38 44 PHE B C 1
ATOM 3949 O O . PHE B 1 44 ? -6.758 -43.219 -10.383 1 86.38 44 PHE B O 1
ATOM 3956 N N . SER B 1 45 ? -6.121 -42.031 -12.047 1 87 45 SER B N 1
ATOM 3957 C CA . SER B 1 45 ? -7 -40.938 -11.648 1 87 45 SER B CA 1
ATOM 3958 C C . SER B 1 45 ? -8.375 -41.062 -12.297 1 87 45 SER B C 1
ATOM 3960 O O . SER B 1 45 ? -9.336 -40.438 -11.844 1 87 45 SER B O 1
ATOM 3962 N N . GLY B 1 46 ? -8.438 -41.844 -13.289 1 86.69 46 GLY B N 1
ATOM 3963 C CA . GLY B 1 46 ? -9.703 -42.062 -13.977 1 86.69 46 GLY B CA 1
ATOM 3964 C C . GLY B 1 46 ? -10.172 -43.5 -13.938 1 86.69 46 GLY B C 1
ATOM 3965 O O . GLY B 1 46 ? -9.695 -44.281 -13.117 1 86.69 46 GLY B O 1
ATOM 3966 N N . TYR B 1 47 ? -11.188 -43.781 -14.727 1 89.06 47 TYR B N 1
ATOM 3967 C CA . TYR B 1 47 ? -11.766 -45.094 -14.75 1 89.06 47 TYR B CA 1
ATOM 3968 C C . TYR B 1 47 ? -11.469 -45.812 -16.078 1 89.06 47 TYR B C 1
ATOM 3970 O O . TYR B 1 47 ? -12.32 -46.5 -16.609 1 89.06 47 TYR B O 1
ATOM 3978 N N . TRP B 1 48 ? -10.359 -45.469 -16.562 1 89.44 48 TRP B N 1
ATOM 3979 C CA . TRP B 1 48 ? -9.984 -46.062 -17.844 1 89.44 48 TRP B CA 1
ATOM 3980 C C . TRP B 1 48 ? -9.805 -47.562 -17.719 1 89.44 48 TRP B C 1
ATOM 3982 O O . TRP B 1 48 ? -10.25 -48.344 -18.578 1 89.44 48 TRP B O 1
ATOM 3992 N N . LEU B 1 49 ? -9.141 -48.031 -16.672 1 89.69 49 LEU B N 1
ATOM 3993 C CA . LEU B 1 49 ? -8.891 -49.469 -16.453 1 89.69 49 LEU B CA 1
ATOM 3994 C C . LEU B 1 49 ? -10.195 -50.219 -16.266 1 89.69 49 LEU B C 1
ATOM 3996 O O . LEU B 1 49 ? -10.367 -51.312 -16.812 1 89.69 49 LEU B O 1
ATOM 4000 N N . GLU B 1 50 ? -11.047 -49.625 -15.539 1 90 50 GLU B N 1
ATOM 4001 C CA . GLU B 1 50 ? -12.359 -50.219 -15.328 1 90 50 GLU B CA 1
ATOM 4002 C C . GLU B 1 50 ? -13.156 -50.281 -16.625 1 90 50 GLU B C 1
ATOM 4004 O O . GLU B 1 50 ? -13.898 -51.219 -16.859 1 90 50 GLU B O 1
ATOM 4009 N N . TYR B 1 51 ? -13.016 -49.312 -17.422 1 89.81 51 TYR B N 1
ATOM 4010 C CA . TYR B 1 51 ? -13.695 -49.281 -18.719 1 89.81 51 TYR B CA 1
ATOM 4011 C C . TYR B 1 51 ? -13.164 -50.375 -19.625 1 89.81 51 TYR B C 1
ATOM 4013 O O . TYR B 1 51 ? -13.938 -51.094 -20.25 1 89.81 51 TYR B O 1
ATOM 4021 N N . PHE B 1 52 ? -11.883 -50.5 -19.656 1 89.62 52 PHE B N 1
ATOM 4022 C CA . PHE B 1 52 ? -11.266 -51.5 -20.516 1 89.62 52 PHE B CA 1
ATOM 4023 C C . PHE B 1 52 ? -11.57 -52.906 -20 1 89.62 52 PHE B C 1
ATOM 4025 O O . PHE B 1 52 ? -11.648 -53.844 -20.781 1 89.62 52 PHE B O 1
ATOM 4032 N N . ALA B 1 53 ? -11.836 -53 -18.734 1 90.69 53 ALA B N 1
ATOM 4033 C CA . ALA B 1 53 ? -12.172 -54.281 -18.125 1 90.69 53 ALA B CA 1
ATOM 4034 C C . ALA B 1 53 ? -13.656 -54.594 -18.297 1 90.69 53 ALA B C 1
ATOM 4036 O O . ALA B 1 53 ? -14.102 -55.719 -18 1 90.69 53 ALA B O 1
ATOM 4037 N N . GLY B 1 54 ? -14.453 -53.625 -18.719 1 88.38 54 GLY B N 1
ATOM 4038 C CA . GLY B 1 54 ? -15.859 -53.875 -19.016 1 88.38 54 GLY B CA 1
ATOM 4039 C C . GLY B 1 54 ? -16.781 -53.531 -17.844 1 88.38 54 GLY B C 1
ATOM 4040 O O . GLY B 1 54 ? -17.984 -53.781 -17.906 1 88.38 54 GLY B O 1
ATOM 4041 N N . TYR B 1 55 ? -16.234 -52.938 -16.812 1 89.44 55 TYR B N 1
ATOM 4042 C CA . TYR B 1 55 ? -17.016 -52.625 -15.609 1 89.44 55 TYR B CA 1
ATOM 4043 C C . TYR B 1 55 ? -17.828 -51.375 -15.789 1 89.44 55 TYR B C 1
ATOM 4045 O O . TYR B 1 55 ? -18.828 -51.156 -15.094 1 89.44 55 TYR B O 1
ATOM 4053 N N . VAL B 1 56 ? -17.422 -50.438 -16.672 1 87.31 56 VAL B N 1
ATOM 4054 C CA . VAL B 1 56 ? -18.125 -49.188 -16.953 1 87.31 56 VAL B CA 1
ATOM 4055 C C . VAL B 1 56 ? -18.75 -49.25 -18.344 1 87.31 56 VAL B C 1
ATOM 4057 O O . VAL B 1 56 ? -18.047 -49.344 -19.344 1 87.31 56 VAL B O 1
ATOM 4060 N N . LYS B 1 57 ? -20.016 -49.375 -18.469 1 85.19 57 LYS B N 1
ATOM 4061 C CA . LYS B 1 57 ? -20.734 -49.531 -19.734 1 85.19 57 LYS B CA 1
ATOM 4062 C C . LYS B 1 57 ? -20.828 -48.219 -20.484 1 85.19 57 LYS B C 1
ATOM 4064 O O . LYS B 1 57 ? -20.547 -48.156 -21.688 1 85.19 57 LYS B O 1
ATOM 4069 N N . ASP B 1 58 ? -21.203 -47.062 -19.875 1 88.75 58 ASP B N 1
ATOM 4070 C CA . ASP B 1 58 ? -21.328 -45.781 -20.516 1 88.75 58 ASP B CA 1
ATOM 4071 C C . ASP B 1 58 ? -20.234 -44.812 -20.047 1 88.75 58 ASP B C 1
ATOM 4073 O O . ASP B 1 58 ? -20.406 -44.094 -19.078 1 88.75 58 ASP B O 1
ATOM 4077 N N . PHE B 1 59 ? -19.125 -44.875 -20.953 1 89.5 59 PHE B N 1
ATOM 4078 C CA . PHE B 1 59 ? -17.969 -44.094 -20.562 1 89.5 59 PHE B CA 1
ATOM 4079 C C . PHE B 1 59 ? -18.156 -42.625 -20.969 1 89.5 59 PHE B C 1
ATOM 4081 O O . PHE B 1 59 ? -18.469 -42.312 -22.125 1 89.5 59 PHE B O 1
ATOM 4088 N N . SER B 1 60 ? -18.109 -41.75 -20.031 1 90.88 60 SER B N 1
ATOM 4089 C CA . SER B 1 60 ? -18.094 -40.312 -20.281 1 90.88 60 SER B CA 1
ATOM 4090 C C . SER B 1 60 ? -16.875 -39.656 -19.641 1 90.88 60 SER B C 1
ATOM 4092 O O . SER B 1 60 ? -16.516 -39.969 -18.5 1 90.88 60 SER B O 1
ATOM 4094 N N . ILE B 1 61 ? -16.25 -38.812 -20.359 1 91.38 61 ILE B N 1
ATOM 4095 C CA . ILE B 1 61 ? -15.047 -38.125 -19.875 1 91.38 61 ILE B CA 1
ATOM 4096 C C . ILE B 1 61 ? -15.383 -37.344 -18.609 1 91.38 61 ILE B C 1
ATOM 4098 O O . ILE B 1 61 ? -14.562 -37.25 -17.688 1 91.38 61 ILE B O 1
ATOM 4102 N N . ARG B 1 62 ? -16.562 -36.812 -18.531 1 89.75 62 ARG B N 1
ATOM 4103 C CA . ARG B 1 62 ? -17.016 -36.031 -17.391 1 89.75 62 ARG B CA 1
ATOM 4104 C C . ARG B 1 62 ? -16.969 -36.844 -16.094 1 89.75 62 ARG B C 1
ATOM 4106 O O . ARG B 1 62 ? -16.438 -36.375 -15.086 1 89.75 62 ARG B O 1
ATOM 4113 N N . LEU B 1 63 ? -17.406 -38 -16.172 1 86.44 63 LEU B N 1
ATOM 4114 C CA . LEU B 1 63 ? -17.562 -38.812 -14.953 1 86.44 63 LEU B CA 1
ATOM 4115 C C . LEU B 1 63 ? -16.375 -39.75 -14.773 1 86.44 63 LEU B C 1
ATOM 4117 O O . LEU B 1 63 ? -16 -40.094 -13.648 1 86.44 63 LEU B O 1
ATOM 4121 N N . HIS B 1 64 ? -15.742 -40.156 -15.922 1 89.69 64 HIS B N 1
ATOM 4122 C CA . HIS B 1 64 ? -14.812 -41.25 -15.828 1 89.69 64 HIS B CA 1
ATOM 4123 C C . HIS B 1 64 ? -13.422 -40.875 -16.312 1 89.69 64 HIS B C 1
ATOM 4125 O O . HIS B 1 64 ? -12.477 -41.656 -16.219 1 89.69 64 HIS B O 1
ATOM 4131 N N . GLY B 1 65 ? -13.266 -39.719 -16.922 1 90.12 65 GLY B N 1
ATOM 4132 C CA . GLY B 1 65 ? -11.984 -39.281 -17.422 1 90.12 65 GLY B CA 1
ATOM 4133 C C . GLY B 1 65 ? -10.922 -39.125 -16.344 1 90.12 65 GLY B C 1
ATOM 4134 O O . GLY B 1 65 ? -11.25 -39 -15.164 1 90.12 65 GLY B O 1
ATOM 4135 N N . GLY B 1 66 ? -9.648 -39.25 -16.781 1 89.62 66 GLY B N 1
ATOM 4136 C CA . GLY B 1 66 ? -8.531 -39.094 -15.859 1 89.62 66 GLY B CA 1
ATOM 4137 C C . GLY B 1 66 ? -8.078 -37.656 -15.688 1 89.62 66 GLY B C 1
ATOM 4138 O O . GLY B 1 66 ? -8.805 -36.75 -16.047 1 89.62 66 GLY B O 1
ATOM 4139 N N . PHE B 1 67 ? -6.918 -37.531 -15.164 1 89.19 67 PHE B N 1
ATOM 4140 C CA . PHE B 1 67 ? -6.363 -36.219 -14.828 1 89.19 67 PHE B CA 1
ATOM 4141 C C . PHE B 1 67 ? -6.262 -35.344 -16.062 1 89.19 67 PHE B C 1
ATOM 4143 O O . PHE B 1 67 ? -6.746 -34.188 -16.062 1 89.19 67 PHE B O 1
ATOM 4150 N N . PHE B 1 68 ? -5.688 -35.75 -17.109 1 93.38 68 PHE B N 1
ATOM 4151 C CA . PHE B 1 68 ? -5.473 -34.969 -18.328 1 93.38 68 PHE B CA 1
ATOM 4152 C C . PHE B 1 68 ? -6.758 -34.875 -19.141 1 93.38 68 PHE B C 1
ATOM 4154 O O . PHE B 1 68 ? -7.164 -33.781 -19.531 1 93.38 68 PHE B O 1
ATOM 4161 N N . THR B 1 69 ? -7.402 -36 -19.375 1 94.31 69 THR B N 1
ATOM 4162 C CA . THR B 1 69 ? -8.586 -36 -20.219 1 94.31 69 THR B CA 1
ATOM 4163 C C . THR B 1 69 ? -9.711 -35.188 -19.594 1 94.31 69 THR B C 1
ATOM 4165 O O . THR B 1 69 ? -10.359 -34.375 -20.266 1 94.31 69 THR B O 1
ATOM 4168 N N . LYS B 1 70 ? -9.984 -35.406 -18.359 1 91.81 70 LYS B N 1
ATOM 4169 C CA . LYS B 1 70 ? -11.008 -34.625 -17.672 1 91.81 70 LYS B CA 1
ATOM 4170 C C . LYS B 1 70 ? -10.594 -33.156 -17.547 1 91.81 70 LYS B C 1
ATOM 4172 O O . LYS B 1 70 ? -11.438 -32.25 -17.609 1 91.81 70 LYS B O 1
ATOM 4177 N N . GLY B 1 71 ? -9.32 -33 -17.312 1 91.62 71 GLY B N 1
ATOM 4178 C CA . GLY B 1 71 ? -8.82 -31.625 -17.266 1 91.62 71 GLY B CA 1
ATOM 4179 C C . GLY B 1 71 ? -9.062 -30.859 -18.547 1 91.62 71 GLY B C 1
ATOM 4180 O O . GLY B 1 71 ? -9.562 -29.734 -18.5 1 91.62 71 GLY B O 1
ATOM 4181 N N . PHE B 1 72 ? -8.766 -31.484 -19.625 1 95.06 72 PHE B N 1
ATOM 4182 C CA . PHE B 1 72 ? -8.953 -30.812 -20.906 1 95.06 72 PHE B CA 1
ATOM 4183 C C . PHE B 1 72 ? -10.438 -30.672 -21.234 1 95.06 72 PHE B C 1
ATOM 4185 O O . PHE B 1 72 ? -10.859 -29.656 -21.781 1 95.06 72 PHE B O 1
ATOM 4192 N N . TRP B 1 73 ? -11.148 -31.703 -20.922 1 95 73 TRP B N 1
ATOM 4193 C CA . TRP B 1 73 ? -12.594 -31.609 -21.078 1 95 73 TRP B CA 1
ATOM 4194 C C . TRP B 1 73 ? -13.164 -30.453 -20.266 1 95 73 TRP B C 1
ATOM 4196 O O . TRP B 1 73 ? -13.992 -29.688 -20.766 1 95 73 TRP B O 1
ATOM 4206 N N . GLY B 1 74 ? -12.773 -30.391 -19.078 1 92.94 74 GLY B N 1
ATOM 4207 C CA . GLY B 1 74 ? -13.211 -29.312 -18.203 1 92.94 74 GLY B CA 1
ATOM 4208 C C . GLY B 1 74 ? -12.828 -27.938 -18.703 1 92.94 74 GLY B C 1
ATOM 4209 O O . GLY B 1 74 ? -13.594 -26.984 -18.562 1 92.94 74 GLY B O 1
ATOM 4210 N N . LEU B 1 75 ? -11.672 -27.859 -19.25 1 93.5 75 LEU B N 1
ATOM 4211 C CA . LEU B 1 75 ? -11.188 -26.594 -19.797 1 93.5 75 LEU B CA 1
ATOM 4212 C C . LEU B 1 75 ? -12.016 -26.141 -21 1 93.5 75 LEU B C 1
ATOM 4214 O O . LEU B 1 75 ? -12.258 -24.953 -21.188 1 93.5 75 LEU B O 1
ATOM 4218 N N . ILE B 1 76 ? -12.445 -27.078 -21.719 1 94.38 76 ILE B N 1
ATOM 4219 C CA . ILE B 1 76 ? -13.156 -26.766 -22.953 1 94.38 76 ILE B CA 1
ATOM 4220 C C . ILE B 1 76 ? -14.633 -26.531 -22.656 1 94.38 76 ILE B C 1
ATOM 4222 O O . ILE B 1 76 ? -15.219 -25.547 -23.109 1 94.38 76 ILE B O 1
ATOM 4226 N N . THR B 1 77 ? -15.289 -27.359 -21.797 1 94.31 77 THR B N 1
ATOM 4227 C CA . THR B 1 77 ? -16.734 -27.312 -21.609 1 94.31 77 THR B CA 1
ATOM 4228 C C . THR B 1 77 ? -17.094 -26.469 -20.391 1 94.31 77 THR B C 1
ATOM 4230 O O . THR B 1 77 ? -18.188 -25.906 -20.312 1 94.31 77 THR B O 1
ATOM 4233 N N . LEU B 1 78 ? -16.281 -26.453 -19.406 1 94.06 78 LEU B N 1
ATOM 4234 C CA . LEU B 1 78 ? -16.516 -25.781 -18.141 1 94.06 78 LEU B CA 1
ATOM 4235 C C . LEU B 1 78 ? -17.703 -26.391 -17.406 1 94.06 78 LEU B C 1
ATOM 4237 O O . LEU B 1 78 ? -18.328 -25.734 -16.562 1 94.06 78 LEU B O 1
ATOM 4241 N N . GLY B 1 79 ? -18.062 -27.531 -17.828 1 91.62 79 GLY B N 1
ATOM 4242 C CA . GLY B 1 79 ? -19.125 -28.25 -17.141 1 91.62 79 GLY B CA 1
ATOM 4243 C C . GLY B 1 79 ? -20.375 -28.406 -17.984 1 91.62 79 GLY B C 1
ATOM 4244 O O . GLY B 1 79 ? -20.594 -27.641 -18.922 1 91.62 79 GLY B O 1
ATOM 4245 N N . GLU B 1 80 ? -21.172 -29.328 -17.609 1 90.88 80 GLU B N 1
ATOM 4246 C CA . GLU B 1 80 ? -22.391 -29.594 -18.344 1 90.88 80 GLU B CA 1
ATOM 4247 C C . GLU B 1 80 ? -23.609 -29.656 -17.406 1 90.88 80 GLU B C 1
ATOM 4249 O O . GLU B 1 80 ? -24.734 -29.375 -17.828 1 90.88 80 GLU B O 1
ATOM 4254 N N . LYS B 1 81 ? -23.391 -29.891 -16.172 1 88.25 81 LYS B N 1
ATOM 4255 C CA . LYS B 1 81 ? -24.484 -30.016 -15.203 1 88.25 81 LYS B CA 1
ATOM 4256 C C . LYS B 1 81 ? -24.297 -29.031 -14.055 1 88.25 81 LYS B C 1
ATOM 4258 O O . LYS B 1 81 ? -23.375 -29.172 -13.242 1 88.25 81 LYS B O 1
ATOM 4263 N N . ALA B 1 82 ? -25.219 -28.031 -14.086 1 84.06 82 ALA B N 1
ATOM 4264 C CA . ALA B 1 82 ? -25.141 -27.016 -13.047 1 84.06 82 ALA B CA 1
ATOM 4265 C C . ALA B 1 82 ? -25.781 -27.484 -11.758 1 84.06 82 ALA B C 1
ATOM 4267 O O . ALA B 1 82 ? -26.766 -28.234 -11.781 1 84.06 82 ALA B O 1
ATOM 4268 N N . GLY B 1 83 ? -25.266 -27.031 -10.664 1 73.69 83 GLY B N 1
ATOM 4269 C CA . GLY B 1 83 ? -26 -27.094 -9.406 1 73.69 83 GLY B CA 1
ATOM 4270 C C . GLY B 1 83 ? -25.953 -28.469 -8.766 1 73.69 83 GLY B C 1
ATOM 4271 O O . GLY B 1 83 ? -25.562 -29.453 -9.406 1 73.69 83 GLY B O 1
ATOM 4272 N N . GLY B 1 84 ? -26.203 -28.609 -7.492 1 60.28 84 GLY B N 1
ATOM 4273 C CA . GLY B 1 84 ? -26.5 -29.828 -6.754 1 60.28 84 GLY B CA 1
ATOM 4274 C C . GLY B 1 84 ? -25.266 -30.5 -6.184 1 60.28 84 GLY B C 1
ATOM 4275 O O . GLY B 1 84 ? -24.156 -29.969 -6.312 1 60.28 84 GLY B O 1
ATOM 4276 N N . LYS B 1 85 ? -25.328 -31.562 -5.363 1 62.75 85 LYS B N 1
ATOM 4277 C CA . LYS B 1 85 ? -24.297 -32.375 -4.703 1 62.75 85 LYS B CA 1
ATOM 4278 C C . LYS B 1 85 ? -23.359 -33 -5.723 1 62.75 85 LYS B C 1
ATOM 4280 O O . LYS B 1 85 ? -22.156 -33.094 -5.488 1 62.75 85 LYS B O 1
ATOM 4285 N N . TYR B 1 86 ? -23.859 -33.188 -7.027 1 66.25 86 TYR B N 1
ATOM 4286 C CA . TYR B 1 86 ? -23.047 -33.875 -8.047 1 66.25 86 TYR B CA 1
ATOM 4287 C C . TYR B 1 86 ? -22.875 -32.969 -9.273 1 66.25 86 TYR B C 1
ATOM 4289 O O . TYR B 1 86 ? -22.625 -33.469 -10.375 1 66.25 86 TYR B O 1
ATOM 4297 N N . GLY B 1 87 ? -23.078 -31.734 -9.039 1 81.81 87 GLY B N 1
ATOM 4298 C CA . GLY B 1 87 ? -22.953 -30.812 -10.148 1 81.81 87 GLY B CA 1
ATOM 4299 C C . GLY B 1 87 ? -21.531 -30.375 -10.414 1 81.81 87 GLY B C 1
ATOM 4300 O O . GLY B 1 87 ? -20.625 -30.656 -9.617 1 81.81 87 GLY B O 1
ATOM 4301 N N . ASP B 1 88 ? -21.375 -29.844 -11.68 1 86.12 88 ASP B N 1
ATOM 4302 C CA . ASP B 1 88 ? -20.078 -29.359 -12.102 1 86.12 88 ASP B CA 1
ATOM 4303 C C . ASP B 1 88 ? -19.812 -27.953 -11.562 1 86.12 88 ASP B C 1
ATOM 4305 O O . ASP B 1 88 ? -20.75 -27.172 -11.383 1 86.12 88 ASP B O 1
ATOM 4309 N N . HIS B 1 89 ? -18.656 -27.75 -11.172 1 85.81 89 HIS B N 1
ATOM 4310 C CA . HIS B 1 89 ? -18.219 -26.422 -10.758 1 85.81 89 HIS B CA 1
ATOM 4311 C C . HIS B 1 89 ? -17.234 -25.844 -11.766 1 85.81 89 HIS B C 1
ATOM 4313 O O . HIS B 1 89 ? -16.062 -26.219 -11.797 1 85.81 89 HIS B O 1
ATOM 4319 N N . SER B 1 90 ? -17.625 -24.859 -12.508 1 88.94 90 SER B N 1
ATOM 4320 C CA . SER B 1 90 ? -16.891 -24.344 -13.656 1 88.94 90 SER B CA 1
ATOM 4321 C C . SER B 1 90 ? -15.516 -23.844 -13.258 1 88.94 90 SER B C 1
ATOM 4323 O O . SER B 1 90 ? -14.531 -24.094 -13.961 1 88.94 90 SER B O 1
ATOM 4325 N N . THR B 1 91 ? -15.492 -23.156 -12.195 1 84.12 91 THR B N 1
ATOM 4326 C CA . THR B 1 91 ? -14.211 -22.594 -11.781 1 84.12 91 THR B CA 1
ATOM 4327 C C . THR B 1 91 ? -13.227 -23.703 -11.438 1 84.12 91 THR B C 1
ATOM 4329 O O . THR B 1 91 ? -12.031 -23.594 -11.734 1 84.12 91 THR B O 1
ATOM 4332 N N . MET B 1 92 ? -13.734 -24.734 -10.859 1 83.19 92 MET B N 1
ATOM 4333 C CA . MET B 1 92 ? -12.867 -25.859 -10.523 1 83.19 92 MET B CA 1
ATOM 4334 C C . MET B 1 92 ? -12.398 -26.578 -11.781 1 83.19 92 MET B C 1
ATOM 4336 O O . MET B 1 92 ? -11.234 -26.969 -11.875 1 83.19 92 MET B O 1
ATOM 4340 N N . LEU B 1 93 ? -13.25 -26.703 -12.617 1 87.69 93 LEU B N 1
ATOM 4341 C CA . LEU B 1 93 ? -12.906 -27.359 -13.883 1 87.69 93 LEU B CA 1
ATOM 4342 C C . LEU B 1 93 ? -11.867 -26.531 -14.641 1 87.69 93 LEU B C 1
ATOM 4344 O O . LEU B 1 93 ? -10.945 -27.094 -15.242 1 87.69 93 LEU B O 1
ATOM 4348 N N . LEU B 1 94 ? -12.055 -25.25 -14.625 1 89.06 94 LEU B N 1
ATOM 4349 C CA . LEU B 1 94 ? -11.102 -24.359 -15.273 1 89.06 94 LEU B CA 1
ATOM 4350 C C . LEU B 1 94 ? -9.711 -24.516 -14.664 1 89.06 94 LEU B C 1
ATOM 4352 O O . LEU B 1 94 ? -8.727 -24.656 -15.391 1 89.06 94 LEU B O 1
ATOM 4356 N N . ILE B 1 95 ? -9.625 -24.531 -13.484 1 83.19 95 ILE B N 1
ATOM 4357 C CA . ILE B 1 95 ? -8.352 -24.578 -12.773 1 83.19 95 ILE B CA 1
ATOM 4358 C C . ILE B 1 95 ? -7.699 -25.938 -12.984 1 83.19 95 ILE B C 1
ATOM 4360 O O . ILE B 1 95 ? -6.496 -26.031 -13.25 1 83.19 95 ILE B O 1
ATOM 4364 N N . ASN B 1 96 ? -8.508 -26.969 -12.859 1 84.88 96 ASN B N 1
ATOM 4365 C CA . ASN B 1 96 ? -7.988 -28.312 -13.109 1 84.88 96 ASN B CA 1
ATOM 4366 C C . ASN B 1 96 ? -7.457 -28.438 -14.531 1 84.88 96 ASN B C 1
ATOM 4368 O O . ASN B 1 96 ? -6.465 -29.141 -14.766 1 84.88 96 ASN B O 1
ATOM 4372 N N . GLY B 1 97 ? -8.117 -27.844 -15.352 1 89.81 97 GLY B N 1
ATOM 4373 C CA . GLY B 1 97 ? -7.656 -27.859 -16.734 1 89.81 97 GLY B CA 1
ATOM 4374 C C . GLY B 1 97 ? -6.324 -27.156 -16.922 1 89.81 97 GLY B C 1
ATOM 4375 O O . GLY B 1 97 ? -5.461 -27.641 -17.656 1 89.81 97 GLY B O 1
ATOM 4376 N N . VAL B 1 98 ? -6.184 -26.078 -16.266 1 87.88 98 VAL B N 1
ATOM 4377 C CA . VAL B 1 98 ? -4.934 -25.312 -16.359 1 87.88 98 VAL B CA 1
ATOM 4378 C C . VAL B 1 98 ? -3.797 -26.125 -15.734 1 87.88 98 VAL B C 1
ATOM 4380 O O . VAL B 1 98 ? -2.688 -26.156 -16.266 1 87.88 98 VAL B O 1
ATOM 4383 N N . ILE B 1 99 ? -4.078 -26.688 -14.688 1 83.81 99 ILE B N 1
ATOM 4384 C CA . ILE B 1 99 ? -3.074 -27.5 -14.016 1 83.81 99 ILE B CA 1
ATOM 4385 C C . ILE B 1 99 ? -2.67 -28.656 -14.93 1 83.81 99 ILE B C 1
ATOM 4387 O O . ILE B 1 99 ? -1.485 -28.984 -15.039 1 83.81 99 ILE B O 1
ATOM 4391 N N . ALA B 1 100 ? -3.662 -29.297 -15.477 1 89.06 100 ALA B N 1
ATOM 4392 C CA . ALA B 1 100 ? -3.387 -30.391 -16.406 1 89.06 100 ALA B CA 1
ATOM 4393 C C . ALA B 1 100 ? -2.525 -29.906 -17.578 1 89.06 100 ALA B C 1
ATOM 4395 O O . ALA B 1 100 ? -1.616 -30.609 -18.016 1 89.06 100 ALA B O 1
ATOM 4396 N N . LEU B 1 101 ? -2.803 -28.766 -18.016 1 90.5 101 LEU B N 1
ATOM 4397 C CA . LEU B 1 101 ? -2.041 -28.188 -19.125 1 90.5 101 LEU B CA 1
ATOM 4398 C C . LEU B 1 101 ? -0.596 -27.922 -18.703 1 90.5 101 LEU B C 1
ATOM 4400 O O . LEU B 1 101 ? 0.334 -28.234 -19.453 1 90.5 101 LEU B O 1
ATOM 4404 N N . PHE B 1 102 ? -0.406 -27.359 -17.547 1 87.25 102 PHE B N 1
ATOM 4405 C CA . PHE B 1 102 ? 0.939 -27.094 -17.062 1 87.25 102 PHE B CA 1
ATOM 4406 C C . PHE B 1 102 ? 1.721 -28.391 -16.891 1 87.25 102 PHE B C 1
ATOM 4408 O O . PHE B 1 102 ? 2.904 -28.453 -17.219 1 87.25 102 PHE B O 1
ATOM 4415 N N . THR B 1 103 ? 1.064 -29.344 -16.297 1 87.06 103 THR B N 1
ATOM 4416 C CA . THR B 1 103 ? 1.709 -30.641 -16.094 1 87.06 103 THR B CA 1
ATOM 4417 C C . THR B 1 103 ? 2.088 -31.266 -17.438 1 87.06 103 THR B C 1
ATOM 4419 O O . THR B 1 103 ? 3.164 -31.844 -17.578 1 87.06 103 THR B O 1
ATOM 4422 N N . LEU B 1 104 ? 1.214 -31.125 -18.359 1 91.75 104 LEU B N 1
ATOM 4423 C CA . LEU B 1 104 ? 1.492 -31.656 -19.688 1 91.75 104 LEU B CA 1
ATOM 4424 C C . LEU B 1 104 ? 2.691 -30.953 -20.312 1 91.75 104 LEU B C 1
ATOM 4426 O O . LEU B 1 104 ? 3.498 -31.578 -21 1 91.75 104 LEU B O 1
ATOM 4430 N N . VAL B 1 105 ? 2.768 -29.672 -20.125 1 89.38 105 VAL B N 1
ATOM 4431 C CA . VAL B 1 105 ? 3.883 -28.906 -20.656 1 89.38 105 VAL B CA 1
ATOM 4432 C C . VAL B 1 105 ? 5.195 -29.422 -20.078 1 89.38 105 VAL B C 1
ATOM 4434 O O . VAL B 1 105 ? 6.203 -29.5 -20.781 1 89.38 105 VAL B O 1
ATOM 4437 N N . ILE B 1 106 ? 5.195 -29.75 -18.844 1 87.94 106 ILE B N 1
ATOM 4438 C CA . ILE B 1 106 ? 6.383 -30.297 -18.203 1 87.94 106 ILE B CA 1
ATOM 4439 C C . ILE B 1 106 ? 6.746 -31.641 -18.844 1 87.94 106 ILE B C 1
ATOM 4441 O O . ILE B 1 106 ? 7.906 -31.875 -19.188 1 87.94 106 ILE B O 1
ATOM 4445 N N . PHE B 1 107 ? 5.773 -32.5 -19.047 1 93.25 107 PHE B N 1
ATOM 4446 C CA . PHE B 1 107 ? 6.023 -33.812 -19.656 1 93.25 107 PHE B CA 1
ATOM 4447 C C . PHE B 1 107 ? 6.484 -33.656 -21.094 1 93.25 107 PHE B C 1
ATOM 4449 O O . PHE B 1 107 ? 7.32 -34.406 -21.578 1 93.25 107 PHE B O 1
ATOM 4456 N N . ILE B 1 108 ? 5.953 -32.656 -21.781 1 94.12 108 ILE B N 1
ATOM 4457 C CA . ILE B 1 108 ? 6.375 -32.406 -23.156 1 94.12 108 ILE B CA 1
ATOM 4458 C C . ILE B 1 108 ? 7.828 -31.938 -23.172 1 94.12 108 ILE B C 1
ATOM 4460 O O . ILE B 1 108 ? 8.609 -32.312 -24.047 1 94.12 108 ILE B O 1
ATOM 4464 N N . ALA B 1 109 ? 8.133 -31.125 -22.234 1 89.44 109 ALA B N 1
ATOM 4465 C CA . ALA B 1 109 ? 9.516 -30.672 -22.125 1 89.44 109 ALA B CA 1
ATOM 4466 C C . ALA B 1 109 ? 10.461 -31.859 -21.906 1 89.44 109 ALA B C 1
ATOM 4468 O O . ALA B 1 109 ? 11.539 -31.922 -22.5 1 89.44 109 ALA B O 1
ATOM 4469 N N . VAL B 1 110 ? 10.117 -32.812 -21.047 1 92.12 110 VAL B N 1
ATOM 4470 C CA . VAL B 1 110 ? 10.922 -34 -20.781 1 92.12 110 VAL B CA 1
ATOM 4471 C C . VAL B 1 110 ? 11 -34.844 -22.047 1 92.12 110 VAL B C 1
ATOM 4473 O O . VAL B 1 110 ? 12.055 -35.406 -22.344 1 92.12 110 VAL B O 1
ATOM 4476 N N . TYR B 1 111 ? 9.891 -34.875 -22.734 1 95.06 111 TYR B N 1
ATOM 4477 C CA . TYR B 1 111 ? 9.836 -35.625 -23.969 1 95.06 111 TYR B CA 1
ATOM 4478 C C . TYR B 1 111 ? 10.797 -35.062 -25 1 95.06 111 TYR B C 1
ATOM 4480 O O . TYR B 1 111 ? 11.555 -35.812 -25.625 1 95.06 111 TYR B O 1
ATOM 4488 N N . ILE B 1 112 ? 10.773 -33.781 -25.156 1 94.44 112 ILE B N 1
ATOM 4489 C CA . ILE B 1 112 ? 11.648 -33.094 -26.109 1 94.44 112 ILE B CA 1
ATOM 4490 C C . ILE B 1 112 ? 13.109 -33.312 -25.703 1 94.44 112 ILE B C 1
ATOM 4492 O O . ILE B 1 112 ? 13.977 -33.562 -26.531 1 94.44 112 ILE B O 1
ATOM 4496 N N . PHE B 1 113 ? 13.336 -33.188 -24.422 1 91.75 113 PHE B N 1
ATOM 4497 C CA . PHE B 1 113 ? 14.68 -33.438 -23.906 1 91.75 113 PHE B CA 1
ATOM 4498 C C . PHE B 1 113 ? 15.125 -34.844 -24.203 1 91.75 113 PHE B C 1
ATOM 4500 O O . PHE B 1 113 ? 16.266 -35.094 -24.594 1 91.75 113 PHE B O 1
ATOM 4507 N N . ASN B 1 114 ? 14.211 -35.844 -24 1 94.88 114 ASN B N 1
ATOM 4508 C CA . ASN B 1 114 ? 14.477 -37.25 -24.281 1 94.88 114 ASN B CA 1
ATOM 4509 C C . ASN B 1 114 ? 14.906 -37.469 -25.734 1 94.88 114 ASN B C 1
ATOM 4511 O O . ASN B 1 114 ? 15.891 -38.156 -26 1 94.88 114 ASN B O 1
ATOM 4515 N N . LEU B 1 115 ? 14.273 -36.75 -26.609 1 95.44 115 LEU B N 1
ATOM 4516 C CA . LEU B 1 115 ? 14.562 -36.906 -28.031 1 95.44 115 LEU B CA 1
ATOM 4517 C C . LEU B 1 115 ? 15.891 -36.25 -28.391 1 95.44 115 LEU B C 1
ATOM 4519 O O . LEU B 1 115 ? 16.719 -36.844 -29.078 1 95.44 115 LEU B O 1
ATOM 4523 N N . LYS B 1 116 ? 16.062 -35.062 -27.953 1 94 116 LYS B N 1
ATOM 4524 C CA . LYS B 1 116 ? 17.281 -34.312 -28.266 1 94 116 LYS B CA 1
ATOM 4525 C C . LYS B 1 116 ? 18.5 -35.031 -27.672 1 94 116 LYS B C 1
ATOM 4527 O O . LYS B 1 116 ? 19.547 -35.125 -28.312 1 94 116 LYS B O 1
ATOM 4532 N N . ASP B 1 117 ? 18.344 -35.438 -26.453 1 93.25 117 ASP B N 1
ATOM 4533 C CA . ASP B 1 117 ? 19.438 -36.125 -25.766 1 93.25 117 ASP B CA 1
ATOM 4534 C C . ASP B 1 117 ? 19.797 -37.438 -26.453 1 93.25 117 ASP B C 1
ATOM 4536 O O . ASP B 1 117 ? 20.969 -37.781 -26.578 1 93.25 117 ASP B O 1
ATOM 4540 N N . ALA B 1 118 ? 18.797 -38.219 -26.812 1 94.75 118 ALA B N 1
ATOM 4541 C CA . ALA B 1 118 ? 19.031 -39.469 -27.516 1 94.75 118 ALA B CA 1
ATOM 4542 C C . ALA B 1 118 ? 19.797 -39.25 -28.812 1 94.75 118 ALA B C 1
ATOM 4544 O O . ALA B 1 118 ? 20.766 -39.938 -29.109 1 94.75 118 ALA B O 1
ATOM 4545 N N . TYR B 1 119 ? 19.391 -38.219 -29.5 1 94.5 119 TYR B N 1
ATOM 4546 C CA . TYR B 1 119 ? 20.047 -37.906 -30.766 1 94.5 119 TYR B CA 1
ATOM 4547 C C . TYR B 1 119 ? 21.484 -37.438 -30.547 1 94.5 119 TYR B C 1
ATOM 4549 O O . TYR B 1 119 ? 22.406 -37.906 -31.203 1 94.5 119 TYR B O 1
ATOM 4557 N N . GLN B 1 120 ? 21.703 -36.531 -29.641 1 92.94 120 GLN B N 1
ATOM 4558 C CA . GLN B 1 120 ? 23.016 -35.938 -29.406 1 92.94 120 GLN B CA 1
ATOM 4559 C C . GLN B 1 120 ? 23.984 -36.969 -28.844 1 92.94 120 GLN B C 1
ATOM 4561 O O . GLN B 1 120 ? 25.172 -37 -29.188 1 92.94 120 GLN B O 1
ATOM 4566 N N . THR B 1 121 ? 23.516 -37.781 -27.891 1 93.19 121 THR B N 1
ATOM 4567 C CA . THR B 1 121 ? 24.375 -38.812 -27.312 1 93.19 121 THR B CA 1
ATOM 4568 C C . THR B 1 121 ? 24.812 -39.844 -28.359 1 93.19 121 THR B C 1
ATOM 4570 O O . THR B 1 121 ? 25.969 -40.219 -28.406 1 93.19 121 THR B O 1
ATOM 4573 N N . ALA B 1 122 ? 23.938 -40.281 -29.203 1 94.25 122 ALA B N 1
ATOM 4574 C CA . ALA B 1 122 ? 24.25 -41.219 -30.266 1 94.25 122 ALA B CA 1
ATOM 4575 C C . ALA B 1 122 ? 25.188 -40.625 -31.297 1 94.25 122 ALA B C 1
ATOM 4577 O O . ALA B 1 122 ? 26.062 -41.312 -31.828 1 94.25 122 ALA B O 1
ATOM 4578 N N . LYS B 1 123 ? 24.922 -39.344 -31.578 1 93.56 123 LYS B N 1
ATOM 4579 C CA . LYS B 1 123 ? 25.812 -38.625 -32.5 1 93.56 123 LYS B CA 1
ATOM 4580 C C . LYS B 1 123 ? 27.234 -38.562 -31.938 1 93.56 123 LYS B C 1
ATOM 4582 O O . LYS B 1 123 ? 28.203 -38.75 -32.656 1 93.56 123 LYS B O 1
ATOM 4587 N N . GLY B 1 124 ? 27.391 -38.281 -30.734 1 91.31 124 GLY B N 1
ATOM 4588 C CA . GLY B 1 124 ? 28.688 -38.281 -30.094 1 91.31 124 GLY B CA 1
ATOM 4589 C C . GLY B 1 124 ? 29.391 -39.625 -30.156 1 91.31 124 GLY B C 1
ATOM 4590 O O . GLY B 1 124 ? 30.594 -39.688 -30.391 1 91.31 124 GLY B O 1
ATOM 4591 N N . ILE B 1 125 ? 28.672 -40.719 -29.953 1 92.12 125 ILE B N 1
ATOM 4592 C CA . ILE B 1 125 ? 29.219 -42.094 -30.016 1 92.12 125 ILE B CA 1
ATOM 4593 C C . ILE B 1 125 ? 29.672 -42.406 -31.438 1 92.12 125 ILE B C 1
ATOM 4595 O O . ILE B 1 125 ? 30.703 -43.031 -31.641 1 92.12 125 ILE B O 1
ATOM 4599 N N . GLU B 1 126 ? 28.891 -41.938 -32.406 1 91.62 126 GLU B N 1
ATOM 4600 C CA . GLU B 1 126 ? 29.234 -42.156 -33.781 1 91.62 126 GLU B CA 1
ATOM 4601 C C . GLU B 1 126 ? 30.516 -41.438 -34.188 1 91.62 126 GLU B C 1
ATOM 4603 O O . GLU B 1 126 ? 31.328 -41.938 -34.938 1 91.62 126 GLU B O 1
ATOM 4608 N N . GLU B 1 127 ? 30.656 -40.312 -33.656 1 91.88 127 GLU B N 1
ATOM 4609 C CA . GLU B 1 127 ? 31.797 -39.469 -34 1 91.88 127 GLU B CA 1
ATOM 4610 C C . GLU B 1 127 ? 33.031 -39.875 -33.219 1 91.88 127 GLU B C 1
ATOM 4612 O O . GLU B 1 127 ? 34.125 -39.906 -33.75 1 91.88 127 GLU B O 1
ATOM 4617 N N . SER B 1 128 ? 32.938 -40.062 -31.984 1 89.25 128 SER B N 1
ATOM 4618 C CA . SER B 1 128 ? 34.094 -40.312 -31.141 1 89.25 128 SER B CA 1
ATOM 4619 C C . SER B 1 128 ? 34.344 -41.812 -30.984 1 89.25 128 SER B C 1
ATOM 4621 O O . SER B 1 128 ? 35.438 -42.25 -30.656 1 89.25 128 SER B O 1
ATOM 4623 N N . GLY B 1 129 ? 33.312 -42.656 -31.109 1 87.31 129 GLY B N 1
ATOM 4624 C CA . GLY B 1 129 ? 33.406 -44.094 -30.938 1 87.31 129 GLY B CA 1
ATOM 4625 C C . GLY B 1 129 ? 33.438 -44.5 -29.469 1 87.31 129 GLY B C 1
ATOM 4626 O O . GLY B 1 129 ? 33.531 -45.688 -29.172 1 87.31 129 GLY B O 1
ATOM 4627 N N . GLU B 1 130 ? 33.312 -43.594 -28.547 1 91.06 130 GLU B N 1
ATOM 4628 C CA . GLU B 1 130 ? 33.375 -43.906 -27.125 1 91.06 130 GLU B CA 1
ATOM 4629 C C . GLU B 1 130 ? 32 -43.812 -26.484 1 91.06 130 GLU B C 1
ATOM 4631 O O . GLU B 1 130 ? 31.219 -42.906 -26.797 1 91.06 130 GLU B O 1
ATOM 4636 N N . TYR B 1 131 ? 31.703 -44.906 -25.734 1 90.75 131 TYR B N 1
ATOM 4637 C CA . TYR B 1 131 ? 30.453 -44.906 -24.969 1 90.75 131 TYR B CA 1
ATOM 4638 C C . TYR B 1 131 ? 30.656 -44.312 -23.578 1 90.75 131 TYR B C 1
ATOM 4640 O O . TYR B 1 131 ? 31.641 -44.594 -22.906 1 90.75 131 TYR B O 1
ATOM 4648 N N . ILE B 1 132 ? 29.844 -43.406 -23.297 1 89.5 132 ILE B N 1
ATOM 4649 C CA . ILE B 1 132 ? 29.891 -42.781 -21.984 1 89.5 132 ILE B CA 1
ATOM 4650 C C . ILE B 1 132 ? 28.828 -43.406 -21.078 1 89.5 132 ILE B C 1
ATOM 4652 O O . ILE B 1 132 ? 27.672 -43.562 -21.484 1 89.5 132 ILE B O 1
ATOM 4656 N N . SER B 1 133 ? 29.172 -43.844 -19.844 1 90.44 133 SER B N 1
ATOM 4657 C CA . SER B 1 133 ? 28.234 -44.469 -18.922 1 90.44 133 SER B CA 1
ATOM 4658 C C . SER B 1 133 ? 27.25 -43.438 -18.375 1 90.44 133 SER B C 1
ATOM 4660 O O . SER B 1 133 ? 27.5 -42.219 -18.438 1 90.44 133 SER B O 1
ATOM 4662 N N . SER B 1 134 ? 26.078 -43.906 -17.891 1 91.31 134 SER B N 1
ATOM 4663 C CA . SER B 1 134 ? 25.078 -43.031 -17.281 1 91.31 134 SER B CA 1
ATOM 4664 C C . SER B 1 134 ? 25.672 -42.25 -16.125 1 91.31 134 SER B C 1
ATOM 4666 O O . SER B 1 134 ? 25.391 -41.062 -15.977 1 91.31 134 SER B O 1
ATOM 4668 N N . LYS B 1 135 ? 26.5 -42.906 -15.281 1 91.25 135 LYS B N 1
ATOM 4669 C CA . LYS B 1 135 ? 27.109 -42.25 -14.125 1 91.25 135 LYS B CA 1
ATOM 4670 C C . LYS B 1 135 ? 28 -41.094 -14.555 1 91.25 135 LYS B C 1
ATOM 4672 O O . LYS B 1 135 ? 27.953 -40 -13.969 1 91.25 135 LYS B O 1
ATOM 4677 N N . ASP B 1 136 ? 28.812 -41.375 -15.594 1 89.69 136 ASP B N 1
ATOM 4678 C CA . ASP B 1 136 ? 29.719 -40.344 -16.078 1 89.69 136 ASP B CA 1
ATOM 4679 C C . ASP B 1 136 ? 28.953 -39.188 -16.703 1 89.69 136 ASP B C 1
ATOM 4681 O O . ASP B 1 136 ? 29.344 -38.031 -16.562 1 89.69 136 ASP B O 1
ATOM 4685 N N . TYR B 1 137 ? 27.859 -39.5 -17.328 1 89.25 137 TYR B N 1
ATOM 4686 C CA . TYR B 1 137 ? 27 -38.469 -17.906 1 89.25 137 TYR B CA 1
ATOM 4687 C C . TYR B 1 137 ? 26.438 -37.562 -16.828 1 89.25 137 TYR B C 1
ATOM 4689 O O . TYR B 1 137 ? 26.453 -36.344 -16.953 1 89.25 137 TYR B O 1
ATOM 4697 N N . PHE B 1 138 ? 25.906 -38.219 -15.766 1 88.19 138 PHE B N 1
ATOM 4698 C CA . PHE B 1 138 ? 25.266 -37.438 -14.703 1 88.19 138 PHE B CA 1
ATOM 4699 C C . PHE B 1 138 ? 26.281 -36.562 -13.984 1 88.19 138 PHE B C 1
ATOM 4701 O O . PHE B 1 138 ? 25.969 -35.469 -13.562 1 88.19 138 PHE B O 1
ATOM 4708 N N . ILE B 1 139 ? 27.484 -37.031 -13.797 1 86.06 139 ILE B N 1
ATOM 4709 C CA . ILE B 1 139 ? 28.562 -36.25 -13.188 1 86.06 139 ILE B CA 1
ATOM 4710 C C . ILE B 1 139 ? 28.891 -35.031 -14.07 1 86.06 139 ILE B C 1
ATOM 4712 O O . ILE B 1 139 ? 29.016 -33.906 -13.594 1 86.06 139 ILE B O 1
ATOM 4716 N N . LYS B 1 140 ? 29 -35.312 -15.391 1 82.19 140 LYS B N 1
ATOM 4717 C CA . LYS B 1 140 ? 29.297 -34.219 -16.328 1 82.19 140 LYS B CA 1
ATOM 4718 C C . LYS B 1 140 ? 28.156 -33.219 -16.406 1 82.19 140 LYS B C 1
ATOM 4720 O O . LYS B 1 140 ? 28.375 -32 -16.484 1 82.19 140 LYS B O 1
ATOM 4725 N N . PHE B 1 141 ? 26.969 -33.844 -16.438 1 82.81 141 PHE B N 1
ATOM 4726 C CA . PHE B 1 141 ? 25.766 -33 -16.516 1 82.81 141 PHE B CA 1
ATOM 4727 C C . PHE B 1 141 ? 25.641 -32.125 -15.273 1 82.81 141 PHE B C 1
ATOM 4729 O O . PHE B 1 141 ? 25.312 -30.938 -15.367 1 82.81 141 PHE B O 1
ATOM 4736 N N . LYS B 1 142 ? 25.75 -32.688 -14.109 1 79.44 142 LYS B N 1
ATOM 4737 C CA . LYS B 1 142 ? 25.688 -31.969 -12.844 1 79.44 142 LYS B CA 1
ATOM 4738 C C . LYS B 1 142 ? 26.719 -30.859 -12.797 1 79.44 142 LYS B C 1
ATOM 4740 O O . LYS B 1 142 ? 26.438 -29.75 -12.336 1 79.44 142 LYS B O 1
ATOM 4745 N N . ASN B 1 143 ? 27.891 -31.109 -13.234 1 74.75 143 ASN B N 1
ATOM 4746 C CA . ASN B 1 143 ? 28.984 -30.125 -13.195 1 74.75 143 ASN B CA 1
ATOM 4747 C C . ASN B 1 143 ? 28.734 -28.984 -14.18 1 74.75 143 ASN B C 1
ATOM 4749 O O . ASN B 1 143 ? 29.016 -27.828 -13.883 1 74.75 143 ASN B O 1
ATOM 4753 N N . LYS B 1 144 ? 28.125 -29.391 -15.328 1 73.44 144 LYS B N 1
ATOM 4754 C CA . LYS B 1 144 ? 27.922 -28.375 -16.375 1 73.44 144 LYS B CA 1
ATOM 4755 C C . LYS B 1 144 ? 26.641 -27.594 -16.141 1 73.44 144 LYS B C 1
ATOM 4757 O O . LYS B 1 144 ? 26.562 -26.406 -16.453 1 73.44 144 LYS B O 1
ATOM 4762 N N . ASN B 1 145 ? 25.625 -28.312 -15.633 1 74.31 145 ASN B N 1
ATOM 4763 C CA . ASN B 1 145 ? 24.297 -27.719 -15.586 1 74.31 145 ASN B CA 1
ATOM 4764 C C . ASN B 1 145 ? 23.781 -27.594 -14.148 1 74.31 145 ASN B C 1
ATOM 4766 O O . ASN B 1 145 ? 22.578 -27.625 -13.914 1 74.31 145 ASN B O 1
ATOM 4770 N N . PHE B 1 146 ? 24.641 -27.484 -13.234 1 68.69 146 PHE B N 1
ATOM 4771 C CA . PHE B 1 146 ? 24.297 -27.453 -11.82 1 68.69 146 PHE B CA 1
ATOM 4772 C C . PHE B 1 146 ? 23.25 -26.391 -11.547 1 68.69 146 PHE B C 1
ATOM 4774 O O . PHE B 1 146 ? 22.234 -26.656 -10.898 1 68.69 146 PHE B O 1
ATOM 4781 N N . PRO B 1 147 ? 23.406 -25.219 -12.125 1 64.62 147 PRO B N 1
ATOM 4782 C CA . PRO B 1 147 ? 22.406 -24.188 -11.836 1 64.62 147 PRO B CA 1
ATOM 4783 C C . PRO B 1 147 ? 21.016 -24.547 -12.344 1 64.62 147 PRO B C 1
ATOM 4785 O O . PRO B 1 147 ? 20.016 -24.266 -11.688 1 64.62 147 PRO B O 1
ATOM 4788 N N . TYR B 1 148 ? 20.984 -25.234 -13.359 1 69.62 148 TYR B N 1
ATOM 4789 C CA . TYR B 1 148 ? 19.688 -25.594 -13.938 1 69.62 148 TYR B CA 1
ATOM 4790 C C . TYR B 1 148 ? 19.031 -26.703 -13.141 1 69.62 148 TYR B C 1
ATOM 4792 O O . TYR B 1 148 ? 17.797 -26.766 -13.047 1 69.62 148 TYR B O 1
ATOM 4800 N N . LEU B 1 149 ? 19.844 -27.531 -12.57 1 72.5 149 LEU B N 1
ATOM 4801 C CA . LEU B 1 149 ? 19.297 -28.625 -11.789 1 72.5 149 LEU B CA 1
ATOM 4802 C C . LEU B 1 149 ? 18.609 -28.109 -10.523 1 72.5 149 LEU B C 1
ATOM 4804 O O . LEU B 1 149 ? 17.578 -28.641 -10.109 1 72.5 149 LEU B O 1
ATOM 4808 N N . ILE B 1 150 ? 19.141 -27.125 -10.047 1 65.12 150 ILE B N 1
ATOM 4809 C CA . ILE B 1 150 ? 18.578 -26.531 -8.844 1 65.12 150 ILE B CA 1
ATOM 4810 C C . ILE B 1 150 ? 17.344 -25.703 -9.211 1 65.12 150 ILE B C 1
ATOM 4812 O O . ILE B 1 150 ? 16.359 -25.688 -8.469 1 65.12 150 ILE B O 1
ATOM 4816 N N . LEU B 1 151 ? 17.328 -25.203 -10.336 1 66.75 151 LEU B N 1
ATOM 4817 C CA . LEU B 1 151 ? 16.297 -24.266 -10.75 1 66.75 151 LEU B CA 1
ATOM 4818 C C . LEU B 1 151 ? 15.055 -25 -11.25 1 66.75 151 LEU B C 1
ATOM 4820 O O . LEU B 1 151 ? 13.945 -24.484 -11.188 1 66.75 151 LEU B O 1
ATOM 4824 N N . MET B 1 152 ? 15.273 -26.25 -11.617 1 72.88 152 MET B N 1
ATOM 4825 C CA . MET B 1 152 ? 14.172 -26.953 -12.273 1 72.88 152 MET B CA 1
ATOM 4826 C C . MET B 1 152 ? 13.031 -27.203 -11.297 1 72.88 152 MET B C 1
ATOM 4828 O O . MET B 1 152 ? 11.867 -26.922 -11.602 1 72.88 152 MET B O 1
ATOM 4832 N N . PRO B 1 153 ? 13.359 -27.734 -10.125 1 66.5 153 PRO B N 1
ATOM 4833 C CA . PRO B 1 153 ? 12.25 -27.953 -9.188 1 66.5 153 PRO B CA 1
ATOM 4834 C C . PRO B 1 153 ? 11.609 -26.641 -8.734 1 66.5 153 PRO B C 1
ATOM 4836 O O . PRO B 1 153 ? 10.383 -26.578 -8.578 1 66.5 153 PRO B O 1
ATOM 4839 N N . ILE B 1 154 ? 12.438 -25.703 -8.609 1 64.69 154 ILE B N 1
ATOM 4840 C CA . ILE B 1 154 ? 11.945 -24.391 -8.18 1 64.69 154 ILE B CA 1
ATOM 4841 C C . ILE B 1 154 ? 11.102 -23.766 -9.281 1 64.69 154 ILE B C 1
ATOM 4843 O O . ILE B 1 154 ? 10.039 -23.203 -9.016 1 64.69 154 ILE B O 1
ATOM 4847 N N . GLY B 1 155 ? 11.609 -24.016 -10.445 1 67.88 155 GLY B N 1
ATOM 4848 C CA . GLY B 1 155 ? 10.883 -23.484 -11.586 1 67.88 155 GLY B CA 1
ATOM 4849 C C . GLY B 1 155 ? 9.523 -24.125 -11.773 1 67.88 155 GLY B C 1
ATOM 4850 O O . GLY B 1 155 ? 8.547 -23.438 -12.078 1 67.88 155 GLY B O 1
ATOM 4851 N N . ALA B 1 156 ? 9.484 -25.406 -11.523 1 71.19 156 ALA B N 1
ATOM 4852 C CA . ALA B 1 156 ? 8.211 -26.109 -11.641 1 71.19 156 ALA B CA 1
ATOM 4853 C C . ALA B 1 156 ? 7.223 -25.641 -10.586 1 71.19 156 ALA B C 1
ATOM 4855 O O . ALA B 1 156 ? 6.055 -25.375 -10.891 1 71.19 156 ALA B O 1
ATOM 4856 N N . ALA B 1 157 ? 7.723 -25.516 -9.43 1 66.06 157 ALA B N 1
ATOM 4857 C CA . ALA B 1 157 ? 6.863 -25.016 -8.352 1 66.06 157 ALA B CA 1
ATOM 4858 C C . ALA B 1 157 ? 6.402 -23.594 -8.633 1 66.06 157 ALA B C 1
ATOM 4860 O O . ALA B 1 157 ? 5.234 -23.266 -8.414 1 66.06 157 ALA B O 1
ATOM 4861 N N . PHE B 1 158 ? 7.363 -22.969 -9.156 1 66.81 158 PHE B N 1
ATOM 4862 C CA . PHE B 1 158 ? 7.09 -21.562 -9.477 1 66.81 158 PHE B CA 1
ATOM 4863 C C . PHE B 1 158 ? 6.039 -21.453 -10.57 1 66.81 158 PHE B C 1
ATOM 4865 O O . PHE B 1 158 ? 5.18 -20.578 -10.531 1 66.81 158 PHE B O 1
ATOM 4872 N N . LEU B 1 159 ? 6.156 -22.359 -11.523 1 70.38 159 LEU B N 1
ATOM 4873 C CA . LEU B 1 159 ? 5.199 -22.344 -12.625 1 70.38 159 LEU B CA 1
ATOM 4874 C C . LEU B 1 159 ? 3.775 -22.516 -12.109 1 70.38 159 LEU B C 1
ATOM 4876 O O . LEU B 1 159 ? 2.873 -21.781 -12.523 1 70.38 159 LEU B O 1
ATOM 4880 N N . PHE B 1 160 ? 3.658 -23.391 -11.203 1 71 160 PHE B N 1
ATOM 4881 C CA . PHE B 1 160 ? 2.312 -23.672 -10.719 1 71 160 PHE B CA 1
ATOM 4882 C C . PHE B 1 160 ? 1.816 -22.562 -9.812 1 71 160 PHE B C 1
ATOM 4884 O O . PHE B 1 160 ? 0.705 -22.047 -9.984 1 71 160 PHE B O 1
ATOM 4891 N N . VAL B 1 161 ? 2.717 -22.203 -9.008 1 65.19 161 VAL B N 1
ATOM 4892 C CA . VAL B 1 161 ? 2.273 -21.281 -7.969 1 65.19 161 VAL B CA 1
ATOM 4893 C C . VAL B 1 161 ? 2.232 -19.859 -8.516 1 65.19 161 VAL B C 1
ATOM 4895 O O . VAL B 1 161 ? 1.315 -19.094 -8.211 1 65.19 161 VAL B O 1
ATOM 4898 N N . VAL B 1 162 ? 3.18 -19.531 -9.344 1 68.38 162 VAL B N 1
ATOM 4899 C CA . VAL B 1 162 ? 3.346 -18.156 -9.781 1 68.38 162 VAL B CA 1
ATOM 4900 C C . VAL B 1 162 ? 2.441 -17.875 -10.977 1 68.38 162 VAL B C 1
ATOM 4902 O O . VAL B 1 162 ? 1.779 -16.844 -11.039 1 68.38 162 VAL B O 1
ATOM 4905 N N . ILE B 1 163 ? 2.354 -18.844 -11.852 1 77.5 163 ILE B N 1
ATOM 4906 C CA . ILE B 1 163 ? 1.738 -18.562 -13.141 1 77.5 163 ILE B CA 1
ATOM 4907 C C . ILE B 1 163 ? 0.241 -18.859 -13.07 1 77.5 163 ILE B C 1
ATOM 4909 O O . ILE B 1 163 ? -0.553 -18.234 -13.781 1 77.5 163 ILE B O 1
ATOM 4913 N N . MET B 1 164 ? -0.077 -19.703 -12.172 1 77.62 164 MET B N 1
ATOM 4914 C CA . MET B 1 164 ? -1.462 -20.156 -12.117 1 77.62 164 MET B CA 1
ATOM 4915 C C . MET B 1 164 ? -2.408 -18.984 -11.844 1 77.62 164 MET B C 1
ATOM 4917 O O . MET B 1 164 ? -3.395 -18.812 -12.562 1 77.62 164 MET B O 1
ATOM 4921 N N . PRO B 1 165 ? -2.139 -18.188 -10.828 1 75.56 165 PRO B N 1
ATOM 4922 C CA . PRO B 1 165 ? -3.066 -17.094 -10.57 1 75.56 165 PRO B CA 1
ATOM 4923 C C . PRO B 1 165 ? -3.17 -16.109 -11.734 1 75.56 165 PRO B C 1
ATOM 4925 O O . PRO B 1 165 ? -4.246 -15.57 -12 1 75.56 165 PRO B O 1
ATOM 4928 N N . ILE B 1 166 ? -2.119 -15.953 -12.359 1 81.81 166 ILE B N 1
ATOM 4929 C CA . ILE B 1 166 ? -2.072 -15.031 -13.484 1 81.81 166 ILE B CA 1
ATOM 4930 C C . ILE B 1 166 ? -2.91 -15.578 -14.641 1 81.81 166 ILE B C 1
ATOM 4932 O O . ILE B 1 166 ? -3.748 -14.867 -15.195 1 81.81 166 ILE B O 1
ATOM 4936 N N . ILE B 1 167 ? -2.723 -16.844 -14.93 1 86.19 167 ILE B N 1
ATOM 4937 C CA . ILE B 1 167 ? -3.438 -17.484 -16.031 1 86.19 167 ILE B CA 1
ATOM 4938 C C . ILE B 1 167 ? -4.934 -17.516 -15.727 1 86.19 167 ILE B C 1
ATOM 4940 O O . ILE B 1 167 ? -5.762 -17.297 -16.609 1 86.19 167 ILE B O 1
ATOM 4944 N N . PHE B 1 168 ? -5.227 -17.812 -14.539 1 83.12 168 PHE B N 1
ATOM 4945 C CA . PHE B 1 168 ? -6.629 -17.844 -14.133 1 83.12 168 PHE B CA 1
ATOM 4946 C C . PHE B 1 168 ? -7.281 -16.484 -14.336 1 83.12 168 PHE B C 1
ATOM 4948 O O . PHE B 1 168 ? -8.406 -16.391 -14.828 1 83.12 168 PHE B O 1
ATOM 4955 N N . SER B 1 169 ? -6.57 -15.477 -13.867 1 83.88 169 SER B N 1
ATOM 4956 C CA . SER B 1 169 ? -7.086 -14.125 -14.016 1 83.88 169 SER B CA 1
ATOM 4957 C C . SER B 1 169 ? -7.297 -13.773 -15.484 1 83.88 169 SER B C 1
ATOM 4959 O O . SER B 1 169 ? -8.32 -13.18 -15.852 1 83.88 169 SER B O 1
ATOM 4961 N N . ILE B 1 170 ? -6.418 -14.164 -16.312 1 89.75 170 ILE B N 1
ATOM 4962 C CA . ILE B 1 170 ? -6.496 -13.867 -17.734 1 89.75 170 ILE B CA 1
ATOM 4963 C C . ILE B 1 170 ? -7.656 -14.641 -18.359 1 89.75 170 ILE B C 1
ATOM 4965 O O . ILE B 1 170 ? -8.438 -14.086 -19.141 1 89.75 170 ILE B O 1
ATOM 4969 N N . LEU B 1 171 ? -7.828 -15.883 -18 1 92.38 171 LEU B N 1
ATOM 4970 C CA . LEU B 1 171 ? -8.875 -16.719 -18.578 1 92.38 171 LEU B CA 1
ATOM 4971 C C . LEU B 1 171 ? -10.258 -16.234 -18.156 1 92.38 171 LEU B C 1
ATOM 4973 O O . LEU B 1 171 ? -11.219 -16.344 -18.922 1 92.38 171 LEU B O 1
ATOM 4977 N N . THR B 1 172 ? -10.328 -15.711 -16.984 1 91.25 172 THR B N 1
ATOM 4978 C CA . THR B 1 172 ? -11.602 -15.195 -16.484 1 91.25 172 THR B CA 1
ATOM 4979 C C . THR B 1 172 ? -12.117 -14.062 -17.359 1 91.25 172 THR B C 1
ATOM 4981 O O . THR B 1 172 ? -13.328 -13.875 -17.484 1 91.25 172 THR B O 1
ATOM 4984 N N . ALA B 1 173 ? -11.242 -13.359 -18 1 94.5 173 ALA B N 1
ATOM 4985 C CA . ALA B 1 173 ? -11.625 -12.266 -18.891 1 94.5 173 ALA B CA 1
ATOM 4986 C C . ALA B 1 173 ? -12.398 -12.781 -20.094 1 94.5 173 ALA B C 1
ATOM 4988 O O . ALA B 1 173 ? -13.125 -12.023 -20.75 1 94.5 173 ALA B O 1
ATOM 4989 N N . PHE B 1 174 ? -12.305 -14.078 -20.359 1 96.5 174 PHE B N 1
ATOM 4990 C CA . PHE B 1 174 ? -12.945 -14.664 -21.531 1 96.5 174 PHE B CA 1
ATOM 4991 C C . PHE B 1 174 ? -14.156 -15.5 -21.125 1 96.5 174 PHE B C 1
ATOM 4993 O O . PHE B 1 174 ? -14.695 -16.25 -21.938 1 96.5 174 PHE B O 1
ATOM 5000 N N . LEU B 1 175 ? -14.57 -15.367 -19.875 1 95.81 175 LEU B N 1
ATOM 5001 C CA . LEU B 1 175 ? -15.711 -16.109 -19.344 1 95.81 175 LEU B CA 1
ATOM 5002 C C . LEU B 1 175 ? -16.828 -15.148 -18.953 1 95.81 175 LEU B C 1
ATOM 5004 O O . LEU B 1 175 ? -16.625 -13.945 -18.828 1 95.81 175 LEU B O 1
ATOM 5008 N N . ASN B 1 176 ? -18.062 -15.695 -18.859 1 95.06 176 ASN B N 1
ATOM 5009 C CA . ASN B 1 176 ? -19.172 -14.922 -18.328 1 95.06 176 ASN B CA 1
ATOM 5010 C C . ASN B 1 176 ? -19.297 -15.078 -16.812 1 95.06 176 ASN B C 1
ATOM 5012 O O . ASN B 1 176 ? -20.375 -15.391 -16.297 1 95.06 176 ASN B O 1
ATOM 5016 N N . TYR B 1 177 ? -18.203 -14.828 -16.109 1 91.81 177 TYR B N 1
ATOM 5017 C CA . TYR B 1 177 ? -18.141 -14.953 -14.648 1 91.81 177 TYR B CA 1
ATOM 5018 C C . TYR B 1 177 ? -18.625 -13.672 -13.977 1 91.81 177 TYR B C 1
ATOM 5020 O O . TYR B 1 177 ? -17.828 -12.781 -13.672 1 91.81 177 TYR B O 1
ATOM 5028 N N . ASN B 1 178 ? -19.906 -13.648 -13.734 1 92.38 178 ASN B N 1
ATOM 5029 C CA . ASN B 1 178 ? -20.531 -12.484 -13.102 1 92.38 178 ASN B CA 1
ATOM 5030 C C . ASN B 1 178 ? -21.625 -12.906 -12.133 1 92.38 178 ASN B C 1
ATOM 5032 O O . ASN B 1 178 ? -21.828 -14.094 -11.891 1 92.38 178 ASN B O 1
ATOM 5036 N N . ARG B 1 179 ? -22.297 -11.906 -11.641 1 88.69 179 ARG B N 1
ATOM 5037 C CA . ARG B 1 179 ? -23.297 -12.117 -10.602 1 88.69 179 ARG B CA 1
ATOM 5038 C C . ARG B 1 179 ? -24.406 -13.062 -11.086 1 88.69 179 ARG B C 1
ATOM 5040 O O . ARG B 1 179 ? -24.938 -13.844 -10.297 1 88.69 179 ARG B O 1
ATOM 5047 N N . ASP B 1 180 ? -24.625 -13.047 -12.305 1 87.56 180 ASP B N 1
ATOM 5048 C CA . ASP B 1 180 ? -25.703 -13.852 -12.875 1 87.56 180 ASP B CA 1
ATOM 5049 C C . ASP B 1 180 ? -25.234 -15.273 -13.18 1 87.56 180 ASP B C 1
ATOM 5051 O O . ASP B 1 180 ? -26.047 -16.172 -13.383 1 87.56 180 ASP B O 1
ATOM 5055 N N . HIS B 1 181 ? -24 -15.445 -13.242 1 89.06 181 HIS B N 1
ATOM 5056 C CA . HIS B 1 181 ? -23.406 -16.75 -13.516 1 89.06 181 HIS B CA 1
ATOM 5057 C C . HIS B 1 181 ? -22.375 -17.125 -12.469 1 89.06 181 HIS B C 1
ATOM 5059 O O . HIS B 1 181 ? -21.172 -17.062 -12.727 1 89.06 181 HIS B O 1
ATOM 5065 N N . LEU B 1 182 ? -22.859 -17.516 -11.32 1 85 182 LEU B N 1
ATOM 5066 C CA . LEU B 1 182 ? -21.953 -17.875 -10.234 1 85 182 LEU B CA 1
ATOM 5067 C C . LEU B 1 182 ? -21.969 -19.375 -9.969 1 85 182 LEU B C 1
ATOM 5069 O O . LEU B 1 182 ? -23.016 -19.953 -9.703 1 85 182 LEU B O 1
ATOM 5073 N N . PRO B 1 183 ? -20.844 -19.969 -10.086 1 80.38 183 PRO B N 1
ATOM 5074 C CA . PRO B 1 183 ? -20.75 -21.375 -9.695 1 80.38 183 PRO B CA 1
ATOM 5075 C C . PRO B 1 183 ? -20.844 -21.578 -8.188 1 80.38 183 PRO B C 1
ATOM 5077 O O . PRO B 1 183 ? -20.422 -20.703 -7.418 1 80.38 183 PRO B O 1
ATOM 5080 N N . PRO B 1 184 ? -21.359 -22.641 -7.785 1 75.19 184 PRO B N 1
ATOM 5081 C CA . PRO B 1 184 ? -21.781 -23.812 -8.57 1 75.19 184 PRO B CA 1
ATOM 5082 C C . PRO B 1 184 ? -23.234 -23.719 -9.031 1 75.19 184 PRO B C 1
ATOM 5084 O O . PRO B 1 184 ? -23.719 -24.609 -9.734 1 75.19 184 PRO B O 1
ATOM 5087 N N . GLY B 1 185 ? -23.859 -22.656 -8.586 1 80.12 185 GLY B N 1
ATOM 5088 C CA . GLY B 1 185 ? -25.266 -22.5 -8.969 1 80.12 185 GLY B CA 1
ATOM 5089 C C . GLY B 1 185 ? -25.484 -22.484 -10.469 1 80.12 185 GLY B C 1
ATOM 5090 O O . GLY B 1 185 ? -26.406 -23.125 -10.969 1 80.12 185 GLY B O 1
ATOM 5091 N N . LYS B 1 186 ? -24.625 -21.906 -11.172 1 88.5 186 LYS B N 1
ATOM 5092 C CA . LYS B 1 186 ? -24.641 -21.859 -12.633 1 88.5 186 LYS B CA 1
ATOM 5093 C C . LYS B 1 186 ? -23.266 -22.156 -13.211 1 88.5 186 LYS B C 1
ATOM 5095 O O . LYS B 1 186 ? -22.25 -22.047 -12.508 1 88.5 186 LYS B O 1
ATOM 5100 N N . LEU B 1 187 ? -23.312 -22.516 -14.43 1 91.88 187 LEU B N 1
ATOM 5101 C CA . LEU B 1 187 ? -22.062 -22.812 -15.109 1 91.88 187 LEU B CA 1
ATOM 5102 C C . LEU B 1 187 ? -21.562 -21.594 -15.891 1 91.88 187 LEU B C 1
ATOM 5104 O O . LEU B 1 187 ? -22.359 -20.703 -16.234 1 91.88 187 LEU B O 1
ATOM 5108 N N . LEU B 1 188 ? -20.328 -21.594 -16.031 1 93.94 188 LEU B N 1
ATOM 5109 C CA . LEU B 1 188 ? -19.703 -20.562 -16.828 1 93.94 188 LEU B CA 1
ATOM 5110 C C . LEU B 1 188 ? -19.562 -21 -18.281 1 93.94 188 LEU B C 1
ATOM 5112 O O . LEU B 1 188 ? -19.484 -22.203 -18.562 1 93.94 188 LEU B O 1
ATOM 5116 N N . ASP B 1 189 ? -19.531 -20.031 -19.203 1 94.88 189 ASP B N 1
ATOM 5117 C CA . ASP B 1 189 ? -19.297 -20.281 -20.625 1 94.88 189 ASP B CA 1
ATOM 5118 C C . ASP B 1 189 ? -18.172 -19.406 -21.156 1 94.88 189 ASP B C 1
ATOM 5120 O O . ASP B 1 189 ? -17.969 -18.281 -20.672 1 94.88 189 ASP B O 1
ATOM 5124 N N . TRP B 1 190 ? -17.5 -20.016 -22.125 1 96.31 190 TRP B N 1
ATOM 5125 C CA . TRP B 1 190 ? -16.547 -19.188 -22.859 1 96.31 190 TRP B CA 1
ATOM 5126 C C . TRP B 1 190 ? -17.266 -18.172 -23.75 1 96.31 190 TRP B C 1
ATOM 5128 O O . TRP B 1 190 ? -18.156 -18.547 -24.531 1 96.31 190 TRP B O 1
ATOM 5138 N N . VAL B 1 191 ? -16.906 -16.938 -23.672 1 95.88 191 VAL B N 1
ATOM 5139 C CA . VAL B 1 191 ? -17.594 -15.898 -24.438 1 95.88 191 VAL B CA 1
ATOM 5140 C C . VAL B 1 191 ? -16.609 -15.219 -25.375 1 95.88 191 VAL B C 1
ATOM 5142 O O . VAL B 1 191 ? -16.922 -14.18 -25.969 1 95.88 191 VAL B O 1
ATOM 5145 N N . GLY B 1 192 ? -15.398 -15.805 -25.438 1 94.56 192 GLY B N 1
ATOM 5146 C CA . GLY B 1 192 ? -14.398 -15.234 -26.328 1 94.56 192 GLY B CA 1
ATOM 5147 C C . GLY B 1 192 ? -14.016 -13.812 -25.969 1 94.56 192 GLY B C 1
ATOM 5148 O O . GLY B 1 192 ? -13.68 -13.531 -24.812 1 94.56 192 GLY B O 1
ATOM 5149 N N . LEU B 1 193 ? -14.188 -12.898 -27.016 1 95.56 193 LEU B N 1
ATOM 5150 C CA . LEU B 1 193 ? -13.758 -11.516 -26.812 1 95.56 193 LEU B CA 1
ATOM 5151 C C . LEU B 1 193 ? -14.953 -10.617 -26.5 1 95.56 193 LEU B C 1
ATOM 5153 O O . LEU B 1 193 ? -14.844 -9.391 -26.578 1 95.56 193 LEU B O 1
ATOM 5157 N N . ALA B 1 194 ? -16.016 -11.188 -26.109 1 95.5 194 ALA B N 1
ATOM 5158 C CA . ALA B 1 194 ? -17.25 -10.438 -25.875 1 95.5 194 ALA B CA 1
ATOM 5159 C C . ALA B 1 194 ? -17.062 -9.414 -24.75 1 95.5 194 ALA B C 1
ATOM 5161 O O . ALA B 1 194 ? -17.562 -8.289 -24.844 1 95.5 194 ALA B O 1
ATOM 5162 N N . ASN B 1 195 ? -16.406 -9.836 -23.703 1 95.81 195 ASN B N 1
ATOM 5163 C CA . ASN B 1 195 ? -16.172 -8.922 -22.594 1 95.81 195 ASN B CA 1
ATOM 5164 C C . ASN B 1 195 ? -15.297 -7.742 -23 1 95.81 195 ASN B C 1
ATOM 5166 O O . ASN B 1 195 ? -15.516 -6.613 -22.562 1 95.81 195 ASN B O 1
ATOM 5170 N N . PHE B 1 196 ? -14.336 -7.992 -23.812 1 95.25 196 PHE B N 1
ATOM 5171 C CA . PHE B 1 196 ? -13.477 -6.938 -24.344 1 95.25 196 PHE B CA 1
ATOM 5172 C C . PHE B 1 196 ? -14.258 -5.98 -25.219 1 95.25 196 PHE B C 1
ATOM 5174 O O . PHE B 1 196 ? -14.117 -4.762 -25.109 1 95.25 196 PHE B O 1
ATOM 5181 N N . LYS B 1 197 ? -15.031 -6.566 -26.047 1 94.94 197 LYS B N 1
ATOM 5182 C CA . LYS B 1 197 ? -15.852 -5.758 -26.953 1 94.94 197 LYS B CA 1
ATOM 5183 C C . LYS B 1 197 ? -16.812 -4.871 -26.172 1 94.94 197 LYS B C 1
ATOM 5185 O O . LYS B 1 197 ? -17.062 -3.729 -26.547 1 94.94 197 LYS B O 1
ATOM 5190 N N . LYS B 1 198 ? -17.359 -5.402 -25.156 1 93.94 198 LYS B N 1
ATOM 5191 C CA . LYS B 1 198 ? -18.297 -4.668 -24.312 1 93.94 198 LYS B CA 1
ATOM 5192 C C . LYS B 1 198 ? -17.672 -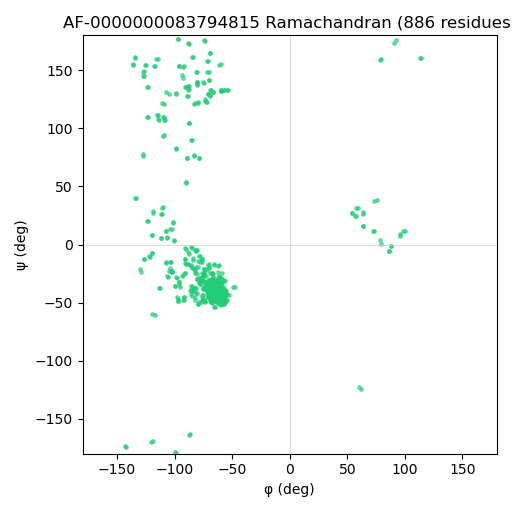3.385 -23.781 1 93.94 198 LYS B C 1
ATOM 5194 O O . LYS B 1 198 ? -18.297 -2.326 -23.797 1 93.94 198 LYS B O 1
ATOM 5199 N N . ILE B 1 199 ? -16.516 -3.4 -23.359 1 93 199 ILE B N 1
ATOM 5200 C CA . ILE B 1 199 ? -15.812 -2.264 -22.75 1 93 199 ILE B CA 1
ATOM 5201 C C . ILE B 1 199 ? -15.555 -1.2 -23.828 1 93 199 ILE B C 1
ATOM 5203 O O . ILE B 1 199 ? -15.609 -0.001 -23.531 1 93 199 ILE B O 1
ATOM 5207 N N . PHE B 1 200 ? -15.383 -1.586 -25.078 1 93.44 200 PHE B N 1
ATOM 5208 C CA . PHE B 1 200 ? -14.977 -0.629 -26.094 1 93.44 200 PHE B CA 1
ATOM 5209 C C . PHE B 1 200 ? -16.156 -0.23 -26.969 1 93.44 200 PHE B C 1
ATOM 5211 O O . PHE B 1 200 ? -16.094 0.774 -27.688 1 93.44 200 PHE B O 1
ATOM 5218 N N . THR B 1 201 ? -17.266 -0.96 -26.953 1 92.81 201 THR B N 1
ATOM 5219 C CA . THR B 1 201 ? -18.359 -0.703 -27.875 1 92.81 201 THR B CA 1
ATOM 5220 C C . THR B 1 201 ? -19.594 -0.18 -27.141 1 92.81 201 THR B C 1
ATOM 5222 O O . THR B 1 201 ? -20.391 0.576 -27.703 1 92.81 201 THR B O 1
ATOM 5225 N N . VAL B 1 202 ? -19.859 -0.682 -25.984 1 93.75 202 VAL B N 1
ATOM 5226 C CA . VAL B 1 202 ? -21 -0.186 -25.219 1 93.75 202 VAL B CA 1
ATOM 5227 C C . VAL B 1 202 ? -20.672 1.196 -24.656 1 93.75 202 VAL B C 1
ATOM 5229 O O . VAL B 1 202 ? -19.719 1.354 -23.891 1 93.75 202 VAL B O 1
ATOM 5232 N N . PRO B 1 203 ? -21.438 2.164 -24.906 1 93.94 203 PRO B N 1
ATOM 5233 C CA . PRO B 1 203 ? -21.094 3.564 -24.656 1 93.94 203 PRO B CA 1
ATOM 5234 C C . PRO B 1 203 ? -20.812 3.836 -23.172 1 93.94 203 PRO B C 1
ATOM 5236 O O . PRO B 1 203 ? -19.812 4.469 -22.844 1 93.94 203 PRO B O 1
ATOM 5239 N N . ILE B 1 204 ? -21.594 3.379 -22.281 1 94 204 ILE B N 1
ATOM 5240 C CA . ILE B 1 204 ? -21.406 3.697 -20.859 1 94 204 ILE B CA 1
ATOM 5241 C C . ILE B 1 204 ? -20.109 3.078 -20.359 1 94 204 ILE B C 1
ATOM 5243 O O . ILE B 1 204 ? -19.422 3.68 -19.531 1 94 204 ILE B O 1
ATOM 5247 N N . TRP B 1 205 ? -19.844 1.921 -20.797 1 94.25 205 TRP B N 1
ATOM 5248 C CA . TRP B 1 205 ? -18.625 1.233 -20.375 1 94.25 205 TRP B CA 1
ATOM 5249 C C . TRP B 1 205 ? -17.391 1.89 -20.984 1 94.25 205 TRP B C 1
ATOM 5251 O O . TRP B 1 205 ? -16.375 2.088 -20.297 1 94.25 205 TRP B O 1
ATOM 5261 N N . SER B 1 206 ? -17.5 2.244 -22.234 1 94.69 206 SER B N 1
ATOM 5262 C CA . SER B 1 206 ? -16.391 2.879 -22.922 1 94.69 206 SER B CA 1
ATOM 5263 C C . SER B 1 206 ? -16.078 4.254 -22.328 1 94.69 206 SER B C 1
ATOM 5265 O O . SER B 1 206 ? -14.922 4.582 -22.078 1 94.69 206 SER B O 1
ATOM 5267 N N . LYS B 1 207 ? -17.094 4.992 -22.125 1 95.62 207 LYS B N 1
ATOM 5268 C CA . LYS B 1 207 ? -16.922 6.32 -21.531 1 95.62 207 LYS B CA 1
ATOM 5269 C C . LYS B 1 207 ? -16.344 6.227 -20.125 1 95.62 207 LYS B C 1
ATOM 5271 O O . LYS B 1 207 ? -15.453 7.008 -19.766 1 95.62 207 LYS B O 1
ATOM 5276 N N . THR B 1 208 ? -16.859 5.316 -19.344 1 96.38 208 THR B N 1
ATOM 5277 C CA . THR B 1 208 ? -16.344 5.133 -17.984 1 96.38 208 THR B CA 1
ATOM 5278 C C . THR B 1 208 ? -14.875 4.746 -18 1 96.38 208 THR B C 1
ATOM 5280 O O . THR B 1 208 ? -14.078 5.289 -17.234 1 96.38 208 THR B O 1
ATOM 5283 N N . PHE B 1 209 ? -14.594 3.855 -18.906 1 95.19 209 PHE B N 1
ATOM 5284 C CA . PHE B 1 209 ? -13.219 3.381 -19 1 95.19 209 PHE B CA 1
ATOM 5285 C C . PHE B 1 209 ? -12.273 4.527 -19.344 1 95.19 209 PHE B C 1
ATOM 5287 O O . PHE B 1 209 ? -11.242 4.703 -18.688 1 95.19 209 PHE B O 1
ATOM 5294 N N . ILE B 1 210 ? -12.547 5.301 -20.266 1 94.81 210 ILE B N 1
ATOM 5295 C CA . ILE B 1 210 ? -11.688 6.391 -20.734 1 94.81 210 ILE B CA 1
ATOM 5296 C C . ILE B 1 210 ? -11.562 7.441 -19.625 1 94.81 210 ILE B C 1
ATOM 5298 O O . ILE B 1 210 ? -10.469 7.961 -19.391 1 94.81 210 ILE B O 1
ATOM 5302 N N . LYS B 1 211 ? -12.609 7.746 -18.984 1 96.25 211 LYS B N 1
ATOM 5303 C CA . LYS B 1 211 ? -12.594 8.75 -17.922 1 96.25 211 LYS B CA 1
ATOM 5304 C C . LYS B 1 211 ? -11.758 8.289 -16.734 1 96.25 211 LYS B C 1
ATOM 5306 O O . LYS B 1 211 ? -10.953 9.055 -16.203 1 96.25 211 LYS B O 1
ATOM 5311 N N . VAL B 1 212 ? -11.969 7.059 -16.312 1 96.56 212 VAL B N 1
ATOM 5312 C CA . VAL B 1 212 ? -11.227 6.512 -15.18 1 96.56 212 VAL B CA 1
ATOM 5313 C C . VAL B 1 212 ? -9.75 6.391 -15.539 1 96.56 212 VAL B C 1
ATOM 5315 O O . VAL B 1 212 ? -8.883 6.68 -14.719 1 96.56 212 VAL B O 1
ATOM 5318 N N . LEU B 1 213 ? -9.484 5.961 -16.766 1 94.56 213 LEU B N 1
ATOM 5319 C CA . LEU B 1 213 ? -8.102 5.863 -17.219 1 94.56 213 LEU B CA 1
ATOM 5320 C C . LEU B 1 213 ? -7.441 7.238 -17.234 1 94.56 213 LEU B C 1
ATOM 5322 O O . LEU B 1 213 ? -6.309 7.395 -16.781 1 94.56 213 LEU B O 1
ATOM 5326 N N . ALA B 1 214 ? -8.117 8.172 -17.797 1 96.31 214 ALA B N 1
ATOM 5327 C CA . ALA B 1 214 ? -7.594 9.531 -17.859 1 96.31 214 ALA B CA 1
ATOM 5328 C C . ALA B 1 214 ? -7.305 10.078 -16.469 1 96.31 214 ALA B C 1
ATOM 5330 O O . ALA B 1 214 ? -6.266 10.703 -16.234 1 96.31 214 ALA B O 1
ATOM 5331 N N . TRP B 1 215 ? -8.203 9.875 -15.602 1 97.12 215 TRP B N 1
ATOM 5332 C CA . TRP B 1 215 ? -7.996 10.328 -14.234 1 97.12 215 TRP B CA 1
ATOM 5333 C C . TRP B 1 215 ? -6.844 9.57 -13.578 1 97.12 215 TRP B C 1
ATOM 5335 O O . TRP B 1 215 ? -6.062 10.148 -12.82 1 97.12 215 TRP B O 1
ATOM 5345 N N . THR B 1 216 ? -6.75 8.281 -13.859 1 95.94 216 THR B N 1
ATOM 5346 C CA . THR B 1 216 ? -5.66 7.484 -13.32 1 95.94 216 THR B CA 1
ATOM 5347 C C . THR B 1 216 ? -4.309 8.047 -13.75 1 95.94 216 THR B C 1
ATOM 5349 O O . THR B 1 216 ? -3.393 8.18 -12.938 1 95.94 216 THR B O 1
ATOM 5352 N N . ILE B 1 217 ? -4.191 8.375 -14.969 1 94.12 217 ILE B N 1
ATOM 5353 C CA . ILE B 1 217 ? -2.951 8.938 -15.5 1 94.12 217 ILE B CA 1
ATOM 5354 C C . ILE B 1 217 ? -2.68 10.297 -14.867 1 94.12 217 ILE B C 1
ATOM 5356 O O . ILE B 1 217 ? -1.562 10.57 -14.414 1 94.12 217 ILE B O 1
ATOM 5360 N N . THR B 1 218 ? -3.68 11.133 -14.812 1 97.31 218 THR B N 1
ATOM 5361 C CA . THR B 1 218 ? -3.547 12.453 -14.211 1 97.31 218 THR B CA 1
ATOM 5362 C C . THR B 1 218 ? -3.152 12.336 -12.742 1 97.31 218 THR B C 1
ATOM 5364 O O . THR B 1 218 ? -2.232 13.016 -12.281 1 97.31 218 THR B O 1
ATOM 5367 N N . TRP B 1 219 ? -3.898 11.469 -12.055 1 97.06 219 TRP B N 1
ATOM 5368 C CA . TRP B 1 219 ? -3.619 11.195 -10.648 1 97.06 219 TRP B CA 1
ATOM 5369 C C . TRP B 1 219 ? -2.174 10.75 -10.461 1 97.06 219 TRP B C 1
ATOM 5371 O O . TRP B 1 219 ? -1.473 11.266 -9.586 1 97.06 219 TRP B O 1
ATOM 5381 N N . THR B 1 220 ? -1.718 9.852 -11.25 1 94.75 220 THR B N 1
ATOM 5382 C CA . THR B 1 220 ? -0.379 9.281 -11.125 1 94.75 220 THR B CA 1
ATOM 5383 C C . THR B 1 220 ? 0.685 10.352 -11.367 1 94.75 220 THR B C 1
ATOM 5385 O O . THR B 1 220 ? 1.613 10.5 -10.57 1 94.75 220 THR B O 1
ATOM 5388 N N . LEU B 1 221 ? 0.526 11.07 -12.398 1 95.75 221 LEU B N 1
ATOM 5389 C CA . LEU B 1 221 ? 1.52 12.07 -12.781 1 95.75 221 LEU B CA 1
ATOM 5390 C C . LEU B 1 221 ? 1.543 13.219 -11.781 1 95.75 221 LEU B C 1
ATOM 5392 O O . LEU B 1 221 ? 2.607 13.602 -11.281 1 95.75 221 LEU B O 1
ATOM 5396 N N . VAL B 1 222 ? 0.433 13.734 -11.469 1 97.5 222 VAL B N 1
ATOM 5397 C CA . VAL B 1 222 ? 0.362 14.906 -10.609 1 97.5 222 VAL B CA 1
ATOM 5398 C C . VAL B 1 222 ? 0.771 14.539 -9.188 1 97.5 222 VAL B C 1
ATOM 5400 O O . VAL B 1 222 ? 1.516 15.281 -8.539 1 97.5 222 VAL B O 1
ATOM 5403 N N . SER B 1 223 ? 0.259 13.43 -8.664 1 97.06 223 SER B N 1
ATOM 5404 C CA . SER B 1 223 ? 0.595 13.016 -7.301 1 97.06 223 SER B CA 1
ATOM 5405 C C . SER B 1 223 ? 2.092 12.758 -7.156 1 97.06 223 SER B C 1
ATOM 5407 O O . SER B 1 2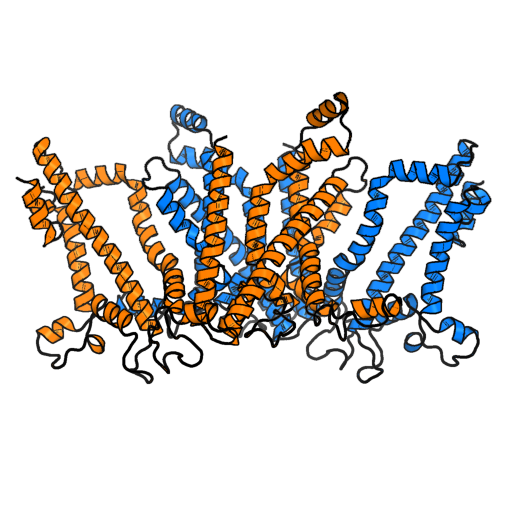23 ? 2.695 13.141 -6.148 1 97.06 223 SER B O 1
ATOM 5409 N N . THR B 1 224 ? 2.678 12.148 -8.156 1 95.19 224 THR B N 1
ATOM 5410 C CA . THR B 1 224 ? 4.098 11.812 -8.086 1 95.19 224 THR B CA 1
ATOM 5411 C C . THR B 1 224 ? 4.953 13.062 -8.266 1 95.19 224 THR B C 1
ATOM 5413 O O . THR B 1 224 ? 5.852 13.328 -7.465 1 95.19 224 THR B O 1
ATOM 5416 N N . LEU B 1 225 ? 4.664 13.859 -9.273 1 96.38 225 LEU B N 1
ATOM 5417 C CA . LEU B 1 225 ? 5.492 15.016 -9.602 1 96.38 225 LEU B CA 1
ATOM 5418 C C . LEU B 1 225 ? 5.344 16.109 -8.547 1 96.38 225 LEU B C 1
ATOM 5420 O O . LEU B 1 225 ? 6.32 16.766 -8.195 1 96.38 225 LEU B O 1
ATOM 5424 N N . SER B 1 226 ? 4.164 16.312 -8.133 1 96.25 226 SER B N 1
ATOM 5425 C CA . SER B 1 226 ? 3.99 17.344 -7.102 1 96.25 226 SER B CA 1
ATOM 5426 C C . SER B 1 226 ? 4.75 16.969 -5.828 1 96.25 226 SER B C 1
ATOM 5428 O O . SER B 1 226 ? 5.402 17.828 -5.219 1 96.25 226 SER B O 1
ATOM 5430 N N . SER B 1 227 ? 4.637 15.695 -5.414 1 95.25 227 SER B N 1
ATOM 5431 C CA . SER B 1 227 ? 5.371 15.242 -4.234 1 95.25 227 SER B CA 1
ATOM 5432 C C . SER B 1 227 ? 6.875 15.328 -4.457 1 95.25 227 SER B C 1
ATOM 5434 O O . SER B 1 227 ? 7.625 15.68 -3.541 1 95.25 227 SER B O 1
ATOM 5436 N N . TYR B 1 228 ? 7.289 15 -5.652 1 94.31 228 TYR B N 1
ATOM 5437 C CA . TYR B 1 228 ? 8.703 15.039 -6 1 94.31 228 TYR B CA 1
ATOM 5438 C C . TYR B 1 228 ? 9.25 16.453 -5.914 1 94.31 228 TYR B C 1
ATOM 5440 O O . TYR B 1 228 ? 10.273 16.703 -5.277 1 94.31 228 TYR B O 1
ATOM 5448 N N . PHE B 1 229 ? 8.57 17.391 -6.469 1 94.44 229 PHE B N 1
ATOM 5449 C CA . PHE B 1 229 ? 9.062 18.766 -6.543 1 94.44 229 PHE B CA 1
ATOM 5450 C C . PHE B 1 229 ? 8.945 19.453 -5.191 1 94.44 229 PHE B C 1
ATOM 5452 O O . PHE B 1 229 ? 9.789 20.281 -4.828 1 94.44 229 PHE B O 1
ATOM 5459 N N . LEU B 1 230 ? 7.867 19.156 -4.508 1 91.5 230 LEU B N 1
ATOM 5460 C CA . LEU B 1 230 ? 7.789 19.719 -3.166 1 91.5 230 LEU B CA 1
ATOM 5461 C C . LEU B 1 230 ? 8.883 19.156 -2.271 1 91.5 230 LEU B C 1
ATOM 5463 O O . LEU B 1 230 ? 9.445 19.875 -1.44 1 91.5 230 LEU B O 1
ATOM 5467 N N . GLY B 1 231 ? 9.086 17.859 -2.402 1 91.5 231 GLY B N 1
ATOM 5468 C CA . GLY B 1 231 ? 10.203 17.266 -1.684 1 91.5 231 GLY B CA 1
ATOM 5469 C C . GLY B 1 231 ? 11.539 17.922 -2.02 1 91.5 231 GLY B C 1
ATOM 5470 O O . GLY B 1 231 ? 12.352 18.188 -1.13 1 91.5 231 GLY B O 1
ATOM 5471 N N . LEU B 1 232 ? 11.758 18.172 -3.285 1 92.56 232 LEU B N 1
ATOM 5472 C CA . LEU B 1 232 ? 12.977 18.828 -3.738 1 92.56 232 LEU B CA 1
ATOM 5473 C C . LEU B 1 232 ? 13.102 20.219 -3.139 1 92.56 232 LEU B C 1
ATOM 5475 O O . LEU B 1 232 ? 14.172 20.609 -2.648 1 92.56 232 LEU B O 1
ATOM 5479 N N . LEU B 1 233 ? 12.023 20.938 -3.221 1 88.94 233 LEU B N 1
ATOM 5480 C CA . LEU B 1 233 ? 12.016 22.297 -2.676 1 88.94 233 LEU B CA 1
ATOM 5481 C C . LEU B 1 233 ? 12.383 22.281 -1.195 1 88.94 233 LEU B C 1
ATOM 5483 O O . LEU B 1 233 ? 13.219 23.078 -0.754 1 88.94 233 LEU B O 1
ATOM 5487 N N . GLN B 1 234 ? 11.797 21.391 -0.493 1 86.44 234 GLN B N 1
ATOM 5488 C CA . GLN B 1 234 ? 12.062 21.312 0.938 1 86.44 234 GLN B CA 1
ATOM 5489 C C . GLN B 1 234 ? 13.5 20.875 1.203 1 86.44 234 GLN B C 1
ATOM 5491 O O . GLN B 1 234 ? 14.141 21.344 2.148 1 86.44 234 GLN B O 1
ATOM 5496 N N . ALA B 1 235 ? 13.953 19.969 0.423 1 88.5 235 ALA B N 1
ATOM 5497 C CA . ALA B 1 235 ? 15.32 19.484 0.579 1 88.5 235 ALA B CA 1
ATOM 5498 C C . ALA B 1 235 ? 16.328 20.609 0.343 1 88.5 235 ALA B C 1
ATOM 5500 O O . ALA B 1 235 ? 17.312 20.719 1.074 1 88.5 235 ALA B O 1
ATOM 5501 N N . ILE B 1 236 ? 16.109 21.406 -0.626 1 86.38 236 ILE B N 1
ATOM 5502 C CA . ILE B 1 236 ? 17.016 22.516 -0.958 1 86.38 236 ILE B CA 1
ATOM 5503 C C . ILE B 1 236 ? 17.016 23.531 0.179 1 86.38 236 ILE B C 1
ATOM 5505 O O . ILE B 1 236 ? 18.078 24.031 0.572 1 86.38 236 ILE B O 1
ATOM 5509 N N . ILE B 1 237 ? 15.859 23.797 0.671 1 83.62 237 ILE B N 1
ATOM 5510 C CA . ILE B 1 237 ? 15.742 24.766 1.76 1 83.62 237 ILE B CA 1
ATOM 5511 C C . ILE B 1 237 ? 16.484 24.25 2.988 1 83.62 237 ILE B C 1
ATOM 5513 O O . ILE B 1 237 ? 17.266 24.984 3.598 1 83.62 237 ILE B O 1
ATOM 5517 N N . LEU B 1 238 ? 16.297 23.062 3.289 1 83.25 238 LEU B N 1
ATOM 5518 C CA . LEU B 1 238 ? 16.906 22.484 4.48 1 83.25 238 LEU B CA 1
ATOM 5519 C C . LEU B 1 238 ? 18.422 22.344 4.305 1 83.25 238 LEU B C 1
ATOM 5521 O O . LEU B 1 238 ? 19.172 22.391 5.285 1 83.25 238 LEU B O 1
ATOM 5525 N N . ASN B 1 239 ? 18.797 22.141 3.082 1 83.62 239 ASN B N 1
ATOM 5526 C CA . ASN B 1 239 ? 20.219 21.953 2.799 1 83.62 239 ASN B CA 1
ATOM 5527 C C . ASN B 1 239 ? 20.969 23.281 2.779 1 83.62 239 ASN B C 1
ATOM 5529 O O . ASN B 1 239 ? 22.203 23.312 2.812 1 83.62 239 ASN B O 1
ATOM 5533 N N . HIS B 1 240 ? 20.297 24.344 2.812 1 79.81 240 HIS B N 1
ATOM 5534 C CA . HIS B 1 240 ? 20.922 25.656 2.771 1 79.81 240 HIS B CA 1
ATOM 5535 C C . HIS B 1 240 ? 21.672 25.953 4.062 1 79.81 240 HIS B C 1
ATOM 5537 O O . HIS B 1 240 ? 21.203 25.609 5.152 1 79.81 240 HIS B O 1
ATOM 5543 N N . LYS B 1 241 ? 22.797 26.578 3.992 1 75.62 241 LYS B N 1
ATOM 5544 C CA . LYS B 1 241 ? 23.688 26.844 5.113 1 75.62 241 LYS B CA 1
ATOM 5545 C C . LYS B 1 241 ? 23.062 27.828 6.098 1 75.62 241 LYS B C 1
ATOM 5547 O O . LYS B 1 241 ? 23.344 27.781 7.293 1 75.62 241 LYS B O 1
ATOM 5552 N N . GLY B 1 242 ? 22.203 28.594 5.695 1 74 242 GLY B N 1
ATOM 5553 C CA . GLY B 1 242 ? 21.625 29.641 6.523 1 74 242 GLY B CA 1
ATOM 5554 C C . GLY B 1 242 ? 20.531 29.125 7.449 1 74 242 GLY B C 1
ATOM 5555 O O . GLY B 1 242 ? 20.125 29.828 8.383 1 74 242 GLY B O 1
ATOM 5556 N N . VAL B 1 243 ? 19.984 28.016 7.16 1 76.44 243 VAL B N 1
ATOM 5557 C CA . VAL B 1 243 ? 18.875 27.484 7.949 1 76.44 243 VAL B CA 1
ATOM 5558 C C . VAL B 1 243 ? 19.391 27 9.297 1 76.44 243 VAL B C 1
ATOM 5560 O O . VAL B 1 243 ? 20.328 26.203 9.359 1 76.44 243 VAL B O 1
ATOM 5563 N N . LYS B 1 244 ? 18.688 27.703 10.32 1 75.62 244 LYS B N 1
ATOM 5564 C CA . LYS B 1 244 ? 19 27.281 11.68 1 75.62 244 LYS B CA 1
ATOM 5565 C C . LYS B 1 244 ? 18.016 26.219 12.156 1 75.62 244 LYS B C 1
ATOM 5567 O O . LYS B 1 244 ? 16.922 26.078 11.602 1 75.62 244 LYS B O 1
ATOM 5572 N N . PHE B 1 245 ? 18.359 25.25 12.953 1 78.75 245 PHE B N 1
ATOM 5573 C CA . PHE B 1 245 ? 17.547 24.203 13.555 1 78.75 245 PHE B CA 1
ATOM 5574 C C . PHE B 1 245 ? 17.141 23.156 12.508 1 78.75 245 PHE B C 1
ATOM 5576 O O . PHE B 1 245 ? 15.977 22.781 12.414 1 78.75 245 PHE B O 1
ATOM 5583 N N . LYS B 1 246 ? 17.938 22.844 11.656 1 79.5 246 LYS B N 1
ATOM 5584 C CA . LYS B 1 246 ? 17.719 21.906 10.562 1 79.5 246 LYS B CA 1
ATOM 5585 C C . LYS B 1 246 ? 17.109 20.594 11.07 1 79.5 246 LYS B C 1
ATOM 5587 O O . LYS B 1 246 ? 16.188 20.062 10.453 1 79.5 246 LYS B O 1
ATOM 5592 N N . LYS B 1 247 ? 17.516 20.234 12.156 1 78.38 247 LYS B N 1
ATOM 5593 C CA . LYS B 1 247 ? 17.047 18.969 12.727 1 78.38 247 LYS B CA 1
ATOM 5594 C C . LYS B 1 247 ? 15.57 19.047 13.102 1 78.38 247 LYS B C 1
ATOM 5596 O O . LYS B 1 247 ? 14.82 18.094 12.875 1 78.38 247 LYS B O 1
ATOM 5601 N N . LEU B 1 248 ? 15.211 20.109 13.641 1 77.44 248 LEU B N 1
ATOM 5602 C CA . LEU B 1 248 ? 13.82 20.281 14.047 1 77.44 248 LEU B CA 1
ATOM 5603 C C . LEU B 1 248 ? 12.898 20.312 12.836 1 77.44 248 LEU B C 1
ATOM 5605 O O . LEU B 1 248 ? 11.859 19.656 12.828 1 77.44 248 LEU B O 1
ATOM 5609 N N . PHE B 1 249 ? 13.297 21.062 11.859 1 78 249 PHE B N 1
ATOM 5610 C CA . PHE B 1 249 ? 12.469 21.156 10.656 1 78 249 PHE B CA 1
ATOM 5611 C C . PHE B 1 249 ? 12.383 19.812 9.953 1 78 249 PHE B C 1
ATOM 5613 O O . PHE B 1 249 ? 11.32 19.422 9.477 1 78 249 PHE B O 1
ATOM 5620 N N . ARG B 1 250 ? 13.445 19.172 9.93 1 78.94 250 ARG B N 1
ATOM 5621 C CA . ARG B 1 250 ? 13.477 17.844 9.297 1 78.94 250 ARG B CA 1
ATOM 5622 C C . ARG B 1 250 ? 12.547 16.875 10.008 1 78.94 250 ARG B C 1
ATOM 5624 O O . ARG B 1 250 ? 11.836 16.109 9.367 1 78.94 250 ARG B O 1
ATOM 5631 N N . THR B 1 251 ? 12.531 16.953 11.297 1 75.12 251 THR B N 1
ATOM 5632 C CA . THR B 1 251 ? 11.703 16.047 12.086 1 75.12 251 THR B CA 1
ATOM 5633 C C . THR B 1 251 ? 10.219 16.328 11.859 1 75.12 251 THR B C 1
ATOM 5635 O O . THR B 1 251 ? 9.422 15.406 11.719 1 75.12 251 THR B O 1
ATOM 5638 N N . ILE B 1 252 ? 9.898 17.531 11.766 1 76.88 252 ILE B N 1
ATOM 5639 C CA . ILE B 1 252 ? 8.5 17.922 11.586 1 76.88 252 ILE B CA 1
ATOM 5640 C C . ILE B 1 252 ? 8.031 17.516 10.188 1 76.88 252 ILE B C 1
ATOM 5642 O O . ILE B 1 252 ? 6.918 17.016 10.016 1 76.88 252 ILE B O 1
ATOM 5646 N N . LEU B 1 253 ? 8.93 17.703 9.258 1 81.31 253 LEU B N 1
ATOM 5647 C CA . LEU B 1 253 ? 8.547 17.484 7.863 1 81.31 253 LEU B CA 1
ATOM 5648 C C . LEU B 1 253 ? 8.477 16 7.539 1 81.31 253 LEU B C 1
ATOM 5650 O O . LEU B 1 253 ? 7.84 15.609 6.559 1 81.31 253 LEU B O 1
ATOM 5654 N N . ILE B 1 254 ? 9.031 15.195 8.375 1 79.94 254 ILE B N 1
ATOM 5655 C CA . ILE B 1 254 ? 9.039 13.758 8.125 1 79.94 254 ILE B CA 1
ATOM 5656 C C . ILE B 1 254 ? 7.809 13.117 8.766 1 79.94 254 ILE B C 1
ATOM 5658 O O . ILE B 1 254 ? 7.43 11.992 8.406 1 79.94 254 ILE B O 1
ATOM 5662 N N . LEU B 1 255 ? 7.086 13.766 9.602 1 78.69 255 LEU B N 1
ATOM 5663 C CA . LEU B 1 255 ? 6.016 13.234 10.438 1 78.69 255 LEU B CA 1
ATOM 5664 C C . LEU B 1 255 ? 4.914 12.617 9.586 1 78.69 255 LEU B C 1
ATOM 5666 O O . LEU B 1 255 ? 4.383 11.555 9.93 1 78.69 255 LEU B O 1
ATOM 5670 N N . PRO B 1 256 ? 4.531 13.25 8.461 1 81.19 256 PRO B N 1
ATOM 5671 C CA . PRO B 1 256 ? 3.453 12.664 7.66 1 81.19 256 PRO B CA 1
ATOM 5672 C C . PRO B 1 256 ? 3.77 11.242 7.191 1 81.19 256 PRO B C 1
ATOM 5674 O O . PRO B 1 256 ? 2.861 10.422 7.039 1 81.19 256 PRO B O 1
ATOM 5677 N N . TRP B 1 257 ? 4.977 11.055 7.004 1 78.31 257 TRP B N 1
ATOM 5678 C CA . TRP B 1 257 ? 5.391 9.75 6.516 1 78.31 257 TRP B CA 1
ATOM 5679 C C . TRP B 1 257 ? 5.492 8.742 7.66 1 78.31 257 TRP B C 1
ATOM 5681 O O . TRP B 1 257 ? 5.422 7.535 7.441 1 78.31 257 TRP B O 1
ATOM 5691 N N . ALA B 1 258 ? 5.664 9.25 8.883 1 72.06 258 ALA B N 1
ATOM 5692 C CA . ALA B 1 258 ? 5.828 8.391 10.047 1 72.06 258 ALA B CA 1
ATOM 5693 C C . ALA B 1 258 ? 4.5 7.754 10.453 1 72.06 258 ALA B C 1
ATOM 5695 O O . ALA B 1 258 ? 4.477 6.703 11.094 1 72.06 258 ALA B O 1
ATOM 5696 N N . ILE B 1 259 ? 3.393 8.328 10.047 1 76.62 259 ILE B N 1
ATOM 5697 C CA . ILE B 1 259 ? 2.057 7.828 10.359 1 76.62 259 ILE B CA 1
ATOM 5698 C C . ILE B 1 259 ? 1.604 6.859 9.266 1 76.62 259 ILE B C 1
ATOM 5700 O O . ILE B 1 259 ? 1.767 7.133 8.078 1 76.62 259 ILE B O 1
ATOM 5704 N N . PRO B 1 260 ? 1.023 5.723 9.727 1 79.12 260 PRO B N 1
ATOM 5705 C CA . PRO B 1 260 ? 0.471 4.832 8.703 1 79.12 260 PRO B CA 1
ATOM 5706 C C . PRO B 1 260 ? -0.513 5.539 7.773 1 79.12 260 PRO B C 1
ATOM 5708 O O . PRO B 1 260 ? -1.364 6.305 8.234 1 79.12 260 PRO B O 1
ATOM 5711 N N . GLN B 1 261 ? -0.303 5.305 6.566 1 86.25 261 GLN B N 1
ATOM 5712 C CA . GLN B 1 261 ? -1.059 6.012 5.539 1 86.25 261 GLN B CA 1
ATOM 5713 C C . GLN B 1 261 ? -2.561 5.836 5.738 1 86.25 261 GLN B C 1
ATOM 5715 O O . GLN B 1 261 ? -3.328 6.789 5.602 1 86.25 261 GLN B O 1
ATOM 5720 N N . MET B 1 262 ? -2.961 4.633 6.039 1 87.5 262 MET B N 1
ATOM 5721 C CA . MET B 1 262 ? -4.383 4.352 6.207 1 87.5 262 MET B CA 1
ATOM 5722 C C . MET B 1 262 ? -4.98 5.223 7.305 1 87.5 262 MET B C 1
ATOM 5724 O O . MET B 1 262 ? -6.066 5.785 7.137 1 87.5 262 MET B O 1
ATOM 5728 N N . ILE B 1 263 ? -4.266 5.332 8.359 1 82.19 263 ILE B N 1
ATOM 5729 C CA . ILE B 1 263 ? -4.746 6.105 9.5 1 82.19 263 ILE B CA 1
ATOM 5730 C C . ILE B 1 263 ? -4.867 7.578 9.109 1 82.19 263 ILE B C 1
ATOM 5732 O O . ILE B 1 263 ? -5.887 8.219 9.383 1 82.19 263 ILE B O 1
ATOM 5736 N N . SER B 1 264 ? -3.85 8.07 8.484 1 85.69 264 SER B N 1
ATOM 5737 C CA . SER B 1 264 ? -3.875 9.461 8.047 1 85.69 264 SER B CA 1
ATOM 5738 C C . SER B 1 264 ? -5.059 9.719 7.121 1 85.69 264 SER B C 1
ATOM 5740 O O . SER B 1 264 ? -5.758 10.727 7.266 1 85.69 264 SER B O 1
ATOM 5742 N N . LEU B 1 265 ? -5.281 8.852 6.246 1 91 265 LEU B N 1
ATOM 5743 C CA . LEU B 1 265 ? -6.34 9.031 5.262 1 91 265 LEU B CA 1
ATOM 5744 C C . LEU B 1 265 ? -7.715 8.984 5.926 1 91 265 LEU B C 1
ATOM 5746 O O . LEU B 1 265 ? -8.602 9.766 5.574 1 91 265 LEU B O 1
ATOM 5750 N N . LEU B 1 266 ? -7.926 8.133 6.859 1 86.25 266 LEU B N 1
ATOM 5751 C CA . LEU B 1 266 ? -9.195 8.062 7.578 1 86.25 266 LEU B CA 1
ATOM 5752 C C . LEU B 1 266 ? -9.43 9.32 8.398 1 86.25 266 LEU B C 1
ATOM 5754 O O . LEU B 1 266 ? -10.562 9.797 8.508 1 86.25 266 LEU B O 1
ATOM 5758 N N . VAL B 1 267 ? -8.352 9.781 8.938 1 83.75 267 VAL B N 1
ATOM 5759 C CA . VAL B 1 267 ? -8.461 11.016 9.711 1 83.75 267 VAL B CA 1
ATOM 5760 C C . VAL B 1 267 ? -8.836 12.172 8.789 1 83.75 267 VAL B C 1
ATOM 5762 O O . VAL B 1 267 ? -9.719 12.977 9.109 1 83.75 267 VAL B O 1
ATOM 5765 N N . PHE B 1 268 ? -8.188 12.281 7.629 1 88.12 268 PHE B N 1
ATOM 5766 C CA . PHE B 1 268 ? -8.516 13.32 6.66 1 88.12 268 PHE B CA 1
ATOM 5767 C C . PHE B 1 268 ? -9.969 13.203 6.215 1 88.12 268 PHE B C 1
ATOM 5769 O O . PHE B 1 268 ? -10.641 14.211 5.992 1 88.12 268 PHE B O 1
ATOM 5776 N N . ARG B 1 269 ? -10.406 12.023 6.051 1 87.75 269 ARG B N 1
ATOM 5777 C CA . ARG B 1 269 ? -11.789 11.797 5.656 1 87.75 269 ARG B CA 1
ATOM 5778 C C . ARG B 1 269 ? -12.758 12.43 6.652 1 87.75 269 ARG B C 1
ATOM 5780 O O . ARG B 1 269 ? -13.758 13.023 6.258 1 87.75 269 ARG B O 1
ATOM 5787 N N . ASN B 1 270 ? -12.445 12.305 7.867 1 79.12 270 ASN B N 1
ATOM 5788 C CA . ASN B 1 270 ? -13.281 12.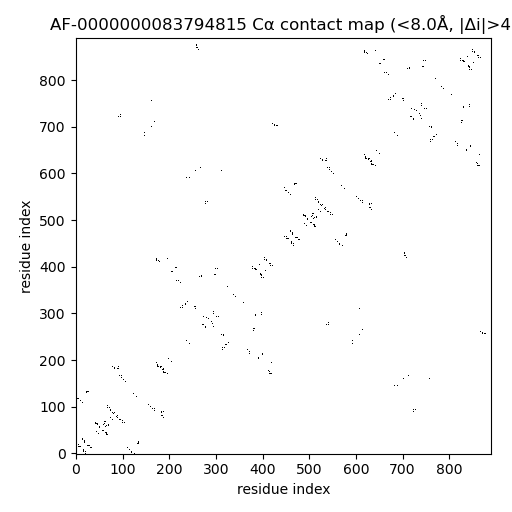883 8.914 1 79.12 270 ASN B CA 1
ATOM 5789 C C . ASN B 1 270 ? -13.156 14.398 8.969 1 79.12 270 ASN B C 1
ATOM 5791 O O . ASN B 1 270 ? -14.148 15.109 9.125 1 79.12 270 ASN B O 1
ATOM 5795 N N . LEU B 1 271 ? -11.977 14.82 8.773 1 81.75 271 LEU B N 1
ATOM 5796 C CA . LEU B 1 271 ? -11.703 16.25 8.867 1 81.75 271 LEU B CA 1
ATOM 5797 C C . LEU B 1 271 ? -12.336 17.016 7.707 1 81.75 271 LEU B C 1
ATOM 5799 O O . LEU B 1 271 ? -12.758 18.156 7.859 1 81.75 271 LEU B O 1
ATOM 5803 N N . LEU B 1 272 ? -12.43 16.359 6.574 1 86.56 272 LEU B N 1
ATOM 5804 C CA . LEU B 1 272 ? -12.836 17.047 5.352 1 86.56 272 LEU B CA 1
ATOM 5805 C C . LEU B 1 272 ? -14.289 16.719 5.008 1 86.56 272 LEU B C 1
ATOM 5807 O O . LEU B 1 272 ? -14.75 17.016 3.908 1 86.56 272 LEU B O 1
ATOM 5811 N N . ASN B 1 273 ? -14.883 16.172 5.953 1 80.25 273 ASN B N 1
ATOM 5812 C CA . ASN B 1 273 ? -16.297 15.867 5.742 1 80.25 273 ASN B CA 1
ATOM 5813 C C . ASN B 1 273 ? -17.094 17.125 5.453 1 80.25 273 ASN B C 1
ATOM 5815 O O . ASN B 1 273 ? -16.922 18.156 6.121 1 80.25 273 ASN B O 1
ATOM 5819 N N . GLY B 1 274 ? -17.922 17.203 4.488 1 68.56 274 GLY B N 1
ATOM 5820 C CA . GLY B 1 274 ? -18.641 18.375 4.008 1 68.56 274 GLY B CA 1
ATOM 5821 C C . GLY B 1 274 ? -19.688 18.875 4.98 1 68.56 274 GLY B C 1
ATOM 5822 O O . GLY B 1 274 ? -19.938 20.078 5.07 1 68.56 274 GLY B O 1
ATOM 5823 N N . GLN B 1 275 ? -20.344 17.969 5.52 1 63.31 275 GLN B N 1
ATOM 5824 C CA . GLN B 1 275 ? -21.453 18.359 6.379 1 63.31 275 GLN B CA 1
ATOM 5825 C C . GLN B 1 275 ? -20.953 18.75 7.77 1 63.31 275 GLN B C 1
ATOM 5827 O O . GLN B 1 275 ? -21.359 19.781 8.312 1 63.31 275 GLN B O 1
ATOM 5832 N N . PHE B 1 276 ? -20.047 17.984 8.227 1 60.94 276 PHE B N 1
ATOM 5833 C CA . PHE B 1 276 ? -19.609 18.203 9.602 1 60.94 276 PHE B CA 1
ATOM 5834 C C . PHE B 1 276 ? -18.094 18.188 9.703 1 60.94 276 PHE B C 1
ATOM 5836 O O . PHE B 1 276 ? -17.531 17.75 10.719 1 60.94 276 PHE B O 1
ATOM 5843 N N . GLY B 1 277 ? -17.5 18.844 8.609 1 68.69 277 GLY B N 1
ATOM 5844 C CA . GLY B 1 277 ? -16.047 18.797 8.641 1 68.69 277 GLY B CA 1
ATOM 5845 C C . GLY B 1 277 ? -15.422 19.938 9.414 1 68.69 277 GLY B C 1
ATOM 5846 O O . GLY B 1 277 ? -15.844 21.094 9.289 1 68.69 277 GLY B O 1
ATOM 5847 N N . PRO B 1 278 ? -14.492 19.641 10.18 1 66.19 278 PRO B N 1
ATOM 5848 C CA . PRO B 1 278 ? -13.844 20.656 11.016 1 66.19 278 PRO B CA 1
ATOM 5849 C C . PRO B 1 278 ? -13.164 21.75 10.195 1 66.19 278 PRO B C 1
ATOM 5851 O O . PRO B 1 278 ? -13.125 22.906 10.609 1 66.19 278 PRO B O 1
ATOM 5854 N N . LEU B 1 279 ? -12.766 21.391 9.102 1 74.81 279 LEU B N 1
ATOM 5855 C CA . LEU B 1 279 ? -12.078 22.391 8.305 1 74.81 279 LEU B CA 1
ATOM 5856 C C . LEU B 1 279 ? -13.055 23.438 7.797 1 74.81 279 LEU B C 1
ATOM 5858 O O . LEU B 1 279 ? -12.766 24.641 7.855 1 74.81 279 LEU B O 1
ATOM 5862 N N . ASN B 1 280 ? -14.156 23.016 7.344 1 76.75 280 ASN B N 1
ATOM 5863 C CA . ASN B 1 280 ? -15.18 23.953 6.906 1 76.75 280 ASN B CA 1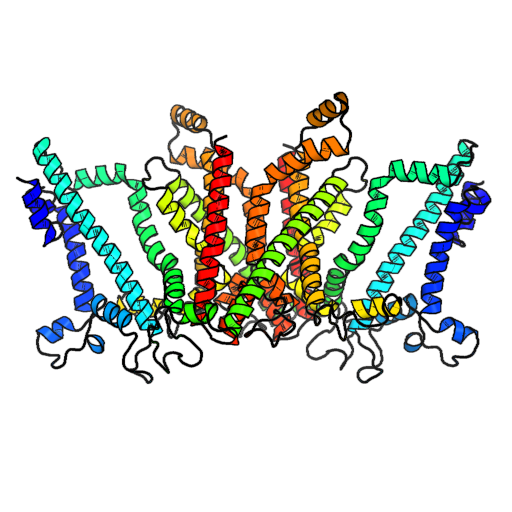
ATOM 5864 C C . ASN B 1 280 ? -15.656 24.844 8.055 1 76.75 280 ASN B C 1
ATOM 5866 O O . ASN B 1 280 ? -15.82 26.047 7.883 1 76.75 280 ASN B O 1
ATOM 5870 N N . SER B 1 281 ? -15.867 24.234 9.086 1 69.75 281 SER B N 1
ATOM 5871 C CA . SER B 1 281 ? -16.312 24.984 10.258 1 69.75 281 SER B CA 1
ATOM 5872 C C . SER B 1 281 ? -15.305 26.062 10.633 1 69.75 281 SER B C 1
ATOM 5874 O O . SER B 1 281 ? -15.695 27.188 10.969 1 69.75 281 SER B O 1
ATOM 5876 N N . PHE B 1 282 ? -14.102 25.719 10.492 1 68.5 282 PHE B N 1
ATOM 5877 C CA . PHE B 1 282 ? -13.023 26.656 10.797 1 68.5 282 PHE B CA 1
ATOM 5878 C C . PHE B 1 282 ? -13.016 27.812 9.812 1 68.5 282 PHE B C 1
ATOM 5880 O O . PHE B 1 282 ? -12.938 28.984 10.211 1 68.5 282 PHE B O 1
ATOM 5887 N N . LEU B 1 283 ? -13.102 27.484 8.656 1 75.19 283 LEU B N 1
ATOM 5888 C CA . LEU B 1 283 ? -13.047 28.5 7.621 1 75.19 283 LEU B CA 1
ATOM 5889 C C . LEU B 1 283 ? -14.273 29.406 7.684 1 75.19 283 LEU B C 1
ATOM 5891 O O . LEU B 1 283 ? -14.18 30.609 7.426 1 75.19 283 LEU B O 1
ATOM 5895 N N . LEU B 1 284 ? -15.414 28.844 8.016 1 74.62 284 LEU B N 1
ATOM 5896 C CA . LEU B 1 284 ? -16.641 29.609 8.156 1 74.62 284 LEU B CA 1
ATOM 5897 C C . LEU B 1 284 ? -16.547 30.578 9.328 1 74.62 284 LEU B C 1
ATOM 5899 O O . LEU B 1 284 ? -16.938 31.75 9.203 1 74.62 284 LEU B O 1
ATOM 5903 N N . LYS B 1 285 ? -15.953 30.125 10.328 1 67 285 LYS B N 1
ATOM 5904 C CA . LYS B 1 285 ? -15.828 30.938 11.531 1 67 285 LYS B CA 1
ATOM 5905 C C . LYS B 1 285 ? -14.867 32.125 11.305 1 67 285 LYS B C 1
ATOM 5907 O O . LYS B 1 285 ? -15.039 33.188 11.883 1 67 285 LYS B O 1
ATOM 5912 N N . LEU B 1 286 ? -13.945 31.797 10.43 1 67.5 286 LEU B N 1
ATOM 5913 C CA . LEU B 1 286 ? -12.984 32.844 10.109 1 67.5 286 LEU B CA 1
ATOM 5914 C C . LEU B 1 286 ? -13.555 33.812 9.07 1 67.5 286 LEU B C 1
ATOM 5916 O O . LEU B 1 286 ? -12.961 34.844 8.797 1 67.5 286 LEU B O 1
ATOM 5920 N N . GLY B 1 287 ? -14.688 33.406 8.641 1 69.5 287 GLY B N 1
ATOM 5921 C CA . GLY B 1 287 ? -15.32 34.25 7.633 1 69.5 287 GLY B CA 1
ATOM 5922 C C . GLY B 1 287 ? -14.641 34.156 6.277 1 69.5 287 GLY B C 1
ATOM 5923 O O . GLY B 1 287 ? -14.836 35.031 5.426 1 69.5 287 GLY B O 1
ATOM 5924 N N . ILE B 1 288 ? -13.781 33.188 6.18 1 72.5 288 ILE B N 1
ATOM 5925 C CA . ILE B 1 288 ? -13.039 33.031 4.93 1 72.5 288 ILE B CA 1
ATOM 5926 C C . ILE B 1 288 ? -13.969 32.469 3.852 1 72.5 288 ILE B C 1
ATOM 5928 O O . ILE B 1 288 ? -13.859 32.844 2.68 1 72.5 288 ILE B O 1
ATOM 5932 N N . ILE B 1 289 ? -14.852 31.641 4.355 1 80.31 289 ILE B N 1
ATOM 5933 C CA . ILE B 1 289 ? -15.812 31.078 3.424 1 80.31 289 ILE B CA 1
ATOM 5934 C C . ILE B 1 289 ? -17.234 31.344 3.928 1 80.31 289 ILE B C 1
ATOM 5936 O O . ILE B 1 289 ? -17.438 31.562 5.121 1 80.31 289 ILE B O 1
ATOM 5940 N N . SER B 1 290 ? -18.156 31.375 3.033 1 82.94 290 SER B N 1
ATOM 5941 C CA . SER B 1 290 ? -19.562 31.625 3.383 1 82.94 290 SER B CA 1
ATOM 5942 C C . SER B 1 290 ? -20.375 30.328 3.357 1 82.94 290 SER B C 1
ATOM 5944 O O . SER B 1 290 ? -21.438 30.25 3.973 1 82.94 290 SER B O 1
ATOM 5946 N N . GLU B 1 291 ? -19.766 29.438 2.576 1 85.38 291 GLU B N 1
ATOM 5947 C CA . GLU B 1 291 ? -20.406 28.125 2.484 1 85.38 291 GLU B CA 1
ATOM 5948 C C . GLU B 1 291 ? -19.391 27 2.588 1 85.38 291 GLU B C 1
ATOM 5950 O O . GLU B 1 291 ? -18.203 27.203 2.316 1 85.38 291 GLU B O 1
ATOM 5955 N N . ASN B 1 292 ? -19.922 25.906 3.02 1 86.31 292 ASN B N 1
ATOM 5956 C CA . ASN B 1 292 ? -19.047 24.75 3.158 1 86.31 292 ASN B CA 1
ATOM 5957 C C . ASN B 1 292 ? -18.406 24.359 1.825 1 86.31 292 ASN B C 1
ATOM 5959 O O . ASN B 1 292 ? -19.078 24.391 0.788 1 86.31 292 ASN B O 1
ATOM 5963 N N . ILE B 1 293 ? -17.203 24.172 1.938 1 87.56 293 ILE B N 1
ATOM 5964 C CA . ILE B 1 293 ? -16.516 23.641 0.766 1 87.56 293 ILE B CA 1
ATOM 5965 C C . ILE B 1 293 ? -16.734 22.125 0.676 1 87.56 293 ILE B C 1
ATOM 5967 O O . ILE B 1 293 ? -16.5 21.406 1.639 1 87.56 293 ILE B O 1
ATOM 5971 N N . PRO B 1 294 ? -17.281 21.625 -0.394 1 89.94 294 PRO B N 1
ATOM 5972 C CA . PRO B 1 294 ? -17.516 20.188 -0.544 1 89.94 294 PRO B CA 1
ATOM 5973 C C . PRO B 1 294 ? -16.25 19.422 -0.919 1 89.94 294 PRO B C 1
ATOM 5975 O O . PRO B 1 294 ? -16.141 18.906 -2.033 1 89.94 294 PRO B O 1
ATOM 5978 N N . PHE B 1 295 ? -15.383 19.234 -0.048 1 91 295 PHE B N 1
ATOM 5979 C CA . PHE B 1 295 ? -14.055 18.656 -0.261 1 91 295 PHE B CA 1
ATOM 5980 C C . PHE B 1 295 ? -14.164 17.25 -0.833 1 91 295 PHE B C 1
ATOM 5982 O O . PHE B 1 295 ? -13.312 16.828 -1.616 1 91 295 PHE B O 1
ATOM 5989 N N . LEU B 1 296 ? -15.227 16.484 -0.431 1 92.81 296 LEU B N 1
ATOM 5990 C CA . LEU B 1 296 ? -15.297 15.086 -0.807 1 92.81 296 LEU B CA 1
ATOM 5991 C C . LEU B 1 296 ? -16.547 14.805 -1.633 1 92.81 296 LEU B C 1
ATOM 5993 O O . LEU B 1 296 ? -16.688 13.727 -2.209 1 92.81 296 LEU B O 1
ATOM 5997 N N . SER B 1 297 ? -17.453 15.773 -1.765 1 90.62 297 SER B N 1
ATOM 5998 C CA . SER B 1 297 ? -18.75 15.523 -2.383 1 90.62 297 SER B CA 1
ATOM 5999 C C . SER B 1 297 ? -18.812 16.109 -3.785 1 90.62 297 SER B C 1
ATOM 6001 O O . SER B 1 297 ? -19.609 15.672 -4.617 1 90.62 297 SER B O 1
ATOM 6003 N N . ASP B 1 298 ? -18.016 17.156 -3.959 1 94.06 298 ASP B N 1
ATOM 6004 C CA . ASP B 1 298 ? -17.922 17.719 -5.305 1 94.06 298 ASP B CA 1
ATOM 6005 C C . ASP B 1 298 ? -16.828 17.031 -6.113 1 94.06 298 ASP B C 1
ATOM 6007 O O . ASP B 1 298 ? -15.711 16.844 -5.637 1 94.06 298 ASP B O 1
ATOM 6011 N N . PRO B 1 299 ? -17.125 16.656 -7.32 1 95.5 299 PRO B N 1
ATOM 6012 C CA . PRO B 1 299 ? -16.188 15.875 -8.133 1 95.5 299 PRO B CA 1
ATOM 6013 C C . PRO B 1 299 ? -14.844 16.562 -8.32 1 95.5 299 PRO B C 1
ATOM 6015 O O . PRO B 1 299 ? -13.797 15.953 -8.086 1 95.5 299 PRO B O 1
ATOM 6018 N N . ASN B 1 300 ? -14.836 17.766 -8.727 1 95.56 300 ASN B N 1
ATOM 6019 C CA . ASN B 1 300 ? -13.586 18.469 -9.008 1 95.56 300 ASN B CA 1
ATOM 6020 C C . ASN B 1 300 ? -12.82 18.766 -7.723 1 95.56 300 ASN B C 1
ATOM 6022 O O . ASN B 1 300 ? -11.602 18.594 -7.668 1 95.56 300 ASN B O 1
ATOM 6026 N N . ILE B 1 301 ? -13.492 19.188 -6.711 1 94.69 301 ILE B N 1
ATOM 6027 C CA . ILE B 1 301 ? -12.844 19.516 -5.445 1 94.69 301 ILE B CA 1
ATOM 6028 C C . ILE B 1 301 ? -12.312 18.234 -4.797 1 94.69 301 ILE B C 1
ATOM 6030 O O . ILE B 1 301 ? -11.242 18.234 -4.188 1 94.69 301 ILE B O 1
ATOM 6034 N N . ALA B 1 302 ? -13.102 17.203 -4.941 1 96 302 ALA B N 1
ATOM 6035 C CA . ALA B 1 302 ? -12.664 15.922 -4.398 1 96 302 ALA B CA 1
ATOM 6036 C C . ALA B 1 302 ? -11.359 15.469 -5.051 1 96 302 ALA B C 1
ATOM 6038 O O . ALA B 1 302 ? -10.461 14.969 -4.375 1 96 302 ALA B O 1
ATOM 6039 N N . LYS B 1 303 ? -11.281 15.641 -6.336 1 97.38 303 LYS B N 1
ATOM 6040 C CA . LYS B 1 303 ? -10.07 15.266 -7.062 1 97.38 303 LYS B CA 1
ATOM 6041 C C . LYS B 1 303 ? -8.875 16.078 -6.586 1 97.38 303 LYS B C 1
ATOM 6043 O O . LYS B 1 303 ? -7.789 15.539 -6.375 1 97.38 303 LYS B O 1
ATOM 6048 N N . VAL B 1 304 ? -9.055 17.281 -6.379 1 96.06 304 VAL B N 1
ATOM 6049 C CA . VAL B 1 304 ? -7.984 18.141 -5.887 1 96.06 304 VAL B CA 1
ATOM 6050 C C . VAL B 1 304 ? -7.613 17.734 -4.461 1 96.06 304 VAL B C 1
ATOM 6052 O O . VAL B 1 304 ? -6.434 17.719 -4.102 1 96.06 304 VAL B O 1
ATOM 6055 N N . THR B 1 305 ? -8.625 17.469 -3.713 1 94.31 305 THR B N 1
ATOM 6056 C CA . THR B 1 305 ? -8.414 17.094 -2.322 1 94.31 305 THR B CA 1
ATOM 6057 C C . THR B 1 305 ? -7.551 15.836 -2.23 1 94.31 305 THR B C 1
ATOM 6059 O O . THR B 1 305 ? -6.613 15.781 -1.43 1 94.31 305 THR B O 1
ATOM 6062 N N . VAL B 1 306 ? -7.875 14.852 -3.07 1 96.44 306 VAL B N 1
ATOM 6063 C CA . VAL B 1 306 ? -7.109 13.609 -3.053 1 96.44 306 VAL B CA 1
ATOM 6064 C C . VAL B 1 306 ? -5.656 13.891 -3.418 1 96.44 306 VAL B C 1
ATOM 6066 O O . VAL B 1 306 ? -4.738 13.312 -2.832 1 96.44 306 VAL B O 1
ATOM 6069 N N . LEU B 1 307 ? -5.41 14.773 -4.324 1 96.88 307 LEU B N 1
ATOM 6070 C CA . LEU B 1 307 ? -4.062 15.125 -4.758 1 96.88 307 LEU B CA 1
ATOM 6071 C C . LEU B 1 307 ? -3.303 15.844 -3.645 1 96.88 307 LEU B C 1
ATOM 6073 O O . LEU B 1 307 ? -2.131 15.547 -3.4 1 96.88 307 LEU B O 1
ATOM 6077 N N . VAL B 1 308 ? -3.943 16.703 -2.93 1 92.69 308 VAL B N 1
ATOM 6078 C CA . VAL B 1 308 ? -3.303 17.484 -1.879 1 92.69 308 VAL B CA 1
ATOM 6079 C C . VAL B 1 308 ? -2.951 16.578 -0.699 1 92.69 308 VAL B C 1
ATOM 6081 O O . VAL B 1 308 ? -1.869 16.703 -0.121 1 92.69 308 VAL B O 1
ATOM 6084 N N . VAL B 1 309 ? -3.908 15.758 -0.366 1 92.19 309 VAL B N 1
ATOM 6085 C CA . VAL B 1 309 ? -3.654 14.836 0.738 1 92.19 309 VAL B CA 1
ATOM 6086 C C . VAL B 1 309 ? -2.486 13.914 0.388 1 92.19 309 VAL B C 1
ATOM 6088 O O . VAL B 1 309 ? -1.627 13.648 1.229 1 92.19 309 VAL B O 1
ATOM 6091 N N . ASN B 1 310 ? -2.484 13.422 -0.841 1 94.19 310 ASN B N 1
ATOM 6092 C CA . ASN B 1 310 ? -1.371 12.586 -1.274 1 94.19 310 ASN B CA 1
ATOM 6093 C C . ASN B 1 310 ? -0.05 13.352 -1.245 1 94.19 310 ASN B C 1
ATOM 6095 O O . ASN B 1 310 ? 1 12.766 -0.961 1 94.19 310 ASN B O 1
ATOM 6099 N N . LEU B 1 311 ? -0.101 14.578 -1.6 1 92.56 311 LEU B N 1
ATOM 6100 C CA . LEU B 1 311 ? 1.082 15.43 -1.523 1 92.56 311 LEU B CA 1
ATOM 6101 C C . LEU B 1 311 ? 1.633 15.469 -0.102 1 92.56 311 LEU B C 1
ATOM 6103 O O . LEU B 1 311 ? 2.846 15.375 0.101 1 92.56 311 LEU B O 1
ATOM 6107 N N . TRP B 1 312 ? 0.716 15.625 0.773 1 89 312 TRP B N 1
ATOM 6108 C CA . TRP B 1 312 ? 1.078 15.641 2.186 1 89 312 TRP B CA 1
ATOM 6109 C C . TRP B 1 312 ? 1.733 14.32 2.594 1 89 312 TRP B C 1
ATOM 6111 O O . TRP B 1 312 ? 2.73 14.312 3.318 1 89 312 TRP B O 1
ATOM 6121 N N . LEU B 1 313 ? 1.302 13.289 2.092 1 89.31 313 LEU B N 1
ATOM 6122 C CA . LEU B 1 313 ? 1.775 11.961 2.465 1 89.31 313 LEU B CA 1
ATOM 6123 C C . LEU B 1 313 ? 3.092 11.633 1.767 1 89.31 313 LEU B C 1
ATOM 6125 O O . LEU B 1 313 ? 3.926 10.906 2.311 1 89.31 313 LEU B O 1
ATOM 6129 N N . GLY B 1 314 ? 3.289 12.18 0.608 1 90.12 314 GLY B N 1
ATOM 6130 C CA . GLY B 1 314 ? 4.312 11.641 -0.274 1 90.12 314 GLY B CA 1
ATOM 6131 C C . GLY B 1 314 ? 5.582 12.469 -0.29 1 90.12 314 GLY B C 1
ATOM 6132 O O . GLY B 1 314 ? 6.664 11.945 -0.577 1 90.12 314 GLY B O 1
ATOM 6133 N N . PHE B 1 315 ? 5.555 13.719 0.042 1 91.12 315 PHE B N 1
ATOM 6134 C CA . PHE B 1 315 ? 6.699 14.578 -0.217 1 91.12 315 PHE B CA 1
ATOM 6135 C C . PHE B 1 315 ? 7.855 14.242 0.716 1 91.12 315 PHE B C 1
ATOM 6137 O O . PHE B 1 315 ? 9.023 14.406 0.352 1 91.12 315 PHE B O 1
ATOM 6144 N N . PRO B 1 316 ? 7.613 13.781 1.964 1 87.5 316 PRO B N 1
ATOM 6145 C CA . PRO B 1 316 ? 8.734 13.57 2.883 1 87.5 316 PRO B CA 1
ATOM 6146 C C . PRO B 1 316 ? 9.727 12.531 2.371 1 87.5 316 PRO B C 1
ATOM 6148 O O . PRO B 1 316 ? 10.938 12.68 2.564 1 87.5 316 PRO B O 1
ATOM 6151 N N . VAL B 1 317 ? 9.211 11.523 1.74 1 84.06 317 VAL B N 1
ATOM 6152 C CA . VAL B 1 317 ? 10.094 10.477 1.239 1 84.06 317 VAL B CA 1
ATOM 6153 C C . VAL B 1 317 ? 11.047 11.055 0.199 1 84.06 317 VAL B C 1
ATOM 6155 O O . VAL B 1 317 ? 12.25 10.789 0.233 1 84.06 317 VAL B O 1
ATOM 6158 N N . PHE B 1 318 ? 10.562 11.805 -0.656 1 89.38 318 PHE B N 1
ATOM 6159 C CA . PHE B 1 318 ? 11.391 12.43 -1.678 1 89.38 318 PHE B CA 1
ATOM 6160 C C . PHE B 1 318 ? 12.352 13.438 -1.056 1 89.38 318 PHE B C 1
ATOM 6162 O O . PHE B 1 318 ? 13.492 13.57 -1.493 1 89.38 318 PHE B O 1
ATOM 6169 N N . MET B 1 319 ? 11.852 14.102 -0.075 1 89.5 319 MET B N 1
ATOM 6170 C CA . MET B 1 319 ? 12.695 15.078 0.608 1 89.5 319 MET B CA 1
ATOM 6171 C C . MET B 1 319 ? 13.93 14.406 1.212 1 89.5 319 MET B C 1
ATOM 6173 O O . MET B 1 319 ? 15.055 14.852 0.988 1 89.5 319 MET B O 1
ATOM 6177 N N . VAL B 1 320 ? 13.703 13.383 1.878 1 82.12 320 VAL B N 1
ATOM 6178 C CA . VAL B 1 320 ? 14.781 12.688 2.568 1 82.12 320 VAL B CA 1
ATOM 6179 C C . VAL B 1 320 ? 15.758 12.102 1.548 1 82.12 320 VAL B C 1
ATOM 6181 O O . VAL B 1 320 ? 16.984 12.203 1.719 1 82.12 320 VAL B O 1
ATOM 6184 N N . MET B 1 321 ? 15.219 11.516 0.564 1 81.69 321 MET B N 1
ATOM 6185 C CA . MET B 1 321 ? 16.047 10.938 -0.484 1 81.69 321 MET B CA 1
ATOM 6186 C C . MET B 1 321 ? 16.906 12 -1.147 1 81.69 321 MET B C 1
ATOM 6188 O O . MET B 1 321 ? 18.109 11.797 -1.345 1 81.69 321 MET B O 1
ATOM 6192 N N . MET B 1 322 ? 16.406 13.086 -1.398 1 89.5 322 MET B N 1
ATOM 6193 C CA . MET B 1 322 ? 17.109 14.141 -2.123 1 89.5 322 MET B CA 1
ATOM 6194 C C . MET B 1 322 ? 18.078 14.875 -1.203 1 89.5 322 MET B C 1
ATOM 6196 O O . MET B 1 322 ? 19.125 15.359 -1.649 1 89.5 322 MET B O 1
ATOM 6200 N N . LEU B 1 323 ? 17.734 14.969 0.036 1 85.5 323 LEU B N 1
ATOM 6201 C CA . LEU B 1 323 ? 18.672 15.5 1.007 1 85.5 323 LEU B CA 1
ATOM 6202 C C . LEU B 1 323 ? 19.953 14.664 1.034 1 85.5 323 LEU B C 1
ATOM 6204 O O . LEU B 1 323 ? 21.062 15.211 1.145 1 85.5 323 LEU B O 1
ATOM 6208 N N . GLY B 1 324 ? 19.734 13.398 0.97 1 78.88 324 GLY B N 1
ATOM 6209 C CA . GLY B 1 324 ? 20.891 12.516 0.898 1 78.88 324 GLY B CA 1
ATOM 6210 C C . GLY B 1 324 ? 21.75 12.758 -0.325 1 78.88 324 GLY B C 1
ATOM 6211 O O . GLY B 1 324 ? 22.984 12.789 -0.229 1 78.88 324 GLY B O 1
ATOM 6212 N N . VAL B 1 325 ? 21.156 12.992 -1.426 1 81.38 325 VAL B N 1
ATOM 6213 C CA . VAL B 1 325 ? 21.859 13.227 -2.676 1 81.38 325 VAL B CA 1
ATOM 6214 C C . VAL B 1 325 ? 22.562 14.586 -2.615 1 81.38 325 VAL B C 1
ATOM 6216 O O . VAL B 1 325 ? 23.734 14.703 -2.992 1 81.38 325 VAL B O 1
ATOM 6219 N N . LEU B 1 326 ? 21.938 15.562 -2.133 1 86.38 326 LEU B N 1
ATOM 6220 C CA . LEU B 1 326 ? 22.453 16.922 -2.084 1 86.38 326 LEU B CA 1
ATOM 6221 C C . LEU B 1 326 ? 23.641 17.016 -1.14 1 86.38 326 LEU B C 1
ATOM 6223 O O . LEU B 1 326 ? 24.594 17.75 -1.404 1 86.38 326 LEU B O 1
ATOM 6227 N N . SER B 1 327 ? 23.531 16.281 -0.139 1 80.31 327 SER B N 1
ATOM 6228 C CA . SER B 1 327 ? 24.609 16.312 0.856 1 80.31 327 SER B CA 1
ATOM 6229 C C . SER B 1 327 ? 25.875 15.68 0.324 1 80.31 327 SER B C 1
ATOM 6231 O O . SER B 1 327 ? 26.969 15.945 0.826 1 80.31 327 SER B O 1
ATOM 6233 N N . ASN B 1 328 ? 25.719 14.953 -0.695 1 78.12 328 ASN B N 1
ATOM 6234 C CA . ASN B 1 328 ? 26.875 14.25 -1.251 1 78.12 328 ASN B CA 1
ATOM 6235 C C . ASN B 1 328 ? 27.438 14.977 -2.471 1 78.12 328 ASN B C 1
ATOM 6237 O O . ASN B 1 328 ? 28.453 14.555 -3.037 1 78.12 328 ASN B O 1
ATOM 6241 N N . LEU B 1 329 ? 26.859 16.078 -2.76 1 82.88 329 LEU B N 1
ATOM 6242 C CA . LEU B 1 329 ? 27.344 16.797 -3.928 1 82.88 329 LEU B CA 1
ATOM 6243 C C . LEU B 1 329 ? 28.594 17.594 -3.592 1 82.88 329 LEU B C 1
ATOM 6245 O O . LEU B 1 329 ? 28.703 18.188 -2.508 1 82.88 329 LEU B O 1
ATOM 6249 N N . ASP B 1 330 ? 29.531 17.547 -4.512 1 84.75 330 ASP B N 1
ATOM 6250 C CA . ASP B 1 330 ? 30.812 18.219 -4.34 1 84.75 330 ASP B CA 1
ATOM 6251 C C . ASP B 1 330 ? 30.641 19.734 -4.395 1 84.75 330 ASP B C 1
ATOM 6253 O O . ASP B 1 330 ? 30.203 20.281 -5.406 1 84.75 330 ASP B O 1
ATOM 6257 N N . LYS B 1 331 ? 31.125 20.422 -3.453 1 84.38 331 LYS B N 1
ATOM 6258 C CA . LYS B 1 331 ? 31.031 21.875 -3.357 1 84.38 331 LYS B CA 1
ATOM 6259 C C . LYS B 1 331 ? 31.938 22.562 -4.383 1 84.38 331 LYS B C 1
ATOM 6261 O O . LYS B 1 331 ? 31.688 23.688 -4.793 1 84.38 331 LYS B O 1
ATOM 6266 N N . SER B 1 332 ? 32.906 21.766 -4.773 1 88.06 332 SER B N 1
ATOM 6267 C CA . SER B 1 332 ? 33.875 22.328 -5.723 1 88.06 332 SER B CA 1
ATOM 6268 C C . SER B 1 332 ? 33.188 22.609 -7.066 1 88.06 332 SER B C 1
ATOM 6270 O O . SER B 1 332 ? 33.625 23.531 -7.781 1 88.06 332 SER B O 1
ATOM 6272 N N . LEU B 1 333 ? 32.188 21.844 -7.344 1 88.88 333 LEU B N 1
ATOM 6273 C CA . LEU B 1 333 ? 31.438 22.062 -8.586 1 88.88 333 LEU B CA 1
ATOM 6274 C C . LEU B 1 333 ? 30.75 23.422 -8.578 1 88.88 333 LEU B C 1
ATOM 6276 O O . LEU B 1 333 ? 30.703 24.094 -9.609 1 88.88 333 LEU B O 1
ATOM 6280 N N . TYR B 1 334 ? 30.375 23.844 -7.438 1 87.06 334 TYR B N 1
ATOM 6281 C CA . TYR B 1 334 ? 29.641 25.094 -7.316 1 87.06 334 TYR B CA 1
ATOM 6282 C C . TYR B 1 334 ? 30.594 26.281 -7.281 1 87.06 334 TYR B C 1
ATOM 6284 O O . TYR B 1 334 ? 30.328 27.328 -7.875 1 87.06 334 TYR B O 1
ATOM 6292 N N . GLU B 1 335 ? 31.688 26.047 -6.621 1 88.88 335 GLU B N 1
ATOM 6293 C CA . GLU B 1 335 ? 32.719 27.094 -6.59 1 88.88 335 GLU B CA 1
ATOM 6294 C C . GLU B 1 335 ? 33.25 27.391 -7.992 1 88.88 335 GLU B C 1
ATOM 6296 O O . GLU B 1 335 ? 33.406 28.547 -8.359 1 88.88 335 GLU B O 1
ATOM 6301 N N . ALA B 1 336 ? 33.438 26.344 -8.695 1 91.19 336 ALA B N 1
ATOM 6302 C CA . ALA B 1 336 ? 33.906 26.484 -10.078 1 91.19 336 ALA B CA 1
ATOM 6303 C C . ALA B 1 336 ? 32.875 27.219 -10.93 1 91.19 336 ALA B C 1
ATOM 6305 O O . ALA B 1 336 ? 33.219 28.047 -11.766 1 91.19 336 ALA B O 1
ATOM 6306 N N . ALA B 1 337 ? 31.625 26.953 -10.711 1 91.06 337 ALA B N 1
ATOM 6307 C CA . ALA B 1 337 ? 30.547 27.594 -11.477 1 91.06 337 ALA B CA 1
ATOM 6308 C C . ALA B 1 337 ? 30.453 29.078 -11.148 1 91.06 337 ALA B C 1
ATOM 6310 O O . ALA B 1 337 ? 30.219 29.891 -12.039 1 91.06 337 ALA B O 1
ATOM 6311 N N . TYR B 1 338 ? 30.719 29.375 -9.93 1 89.94 338 TYR B N 1
ATOM 6312 C CA . TYR B 1 338 ? 30.656 30.766 -9.516 1 89.94 338 TYR B CA 1
ATOM 6313 C C . TYR B 1 338 ? 31.844 31.562 -10.047 1 89.94 338 TYR B C 1
ATOM 6315 O O . TYR B 1 338 ? 31.703 32.719 -10.398 1 89.94 338 TYR B O 1
ATOM 6323 N N . ILE B 1 339 ? 32.906 30.891 -10.141 1 91.44 339 ILE B N 1
ATOM 6324 C CA . ILE B 1 339 ? 34.094 31.516 -10.727 1 91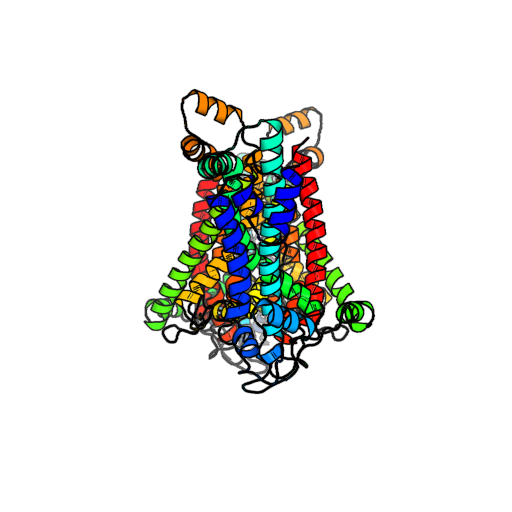.44 339 ILE B CA 1
ATOM 6325 C C . ILE B 1 339 ? 33.875 31.797 -12.211 1 91.44 339 ILE B C 1
ATOM 6327 O O . ILE B 1 339 ? 34.312 32.812 -12.734 1 91.44 339 ILE B O 1
ATOM 6331 N N . ASP B 1 340 ? 33.094 31.016 -12.898 1 92.12 340 ASP B N 1
ATOM 6332 C CA . ASP B 1 340 ? 32.75 31.172 -14.305 1 92.12 340 ASP B CA 1
ATOM 6333 C C . ASP B 1 340 ? 31.641 32.188 -14.492 1 92.12 340 ASP B C 1
ATOM 6335 O O . ASP B 1 340 ? 31.25 32.5 -15.617 1 92.12 340 ASP B O 1
ATOM 6339 N N . GLY B 1 341 ? 31.109 32.688 -13.391 1 90.31 341 GLY B N 1
ATOM 6340 C CA . GLY B 1 341 ? 30.156 33.781 -13.469 1 90.31 341 GLY B CA 1
ATOM 6341 C C . GLY B 1 341 ? 28.719 33.312 -13.352 1 90.31 341 GLY B C 1
ATOM 6342 O O . GLY B 1 341 ? 27.781 34.062 -13.609 1 90.31 341 GLY B O 1
ATOM 6343 N N . ALA B 1 342 ? 28.531 32.094 -12.984 1 89.25 342 ALA B N 1
ATOM 6344 C CA . ALA B 1 342 ? 27.172 31.562 -12.875 1 89.25 342 ALA B CA 1
ATOM 6345 C C . ALA B 1 342 ? 26.484 32.094 -11.625 1 89.25 342 ALA B C 1
ATOM 6347 O O . ALA B 1 342 ? 27.109 32.25 -10.578 1 89.25 342 ALA B O 1
ATOM 6348 N N . ASP B 1 343 ? 25.188 32.406 -11.844 1 90.31 343 ASP B N 1
ATOM 6349 C CA . ASP B 1 343 ? 24.406 32.812 -10.672 1 90.31 343 ASP B CA 1
ATOM 6350 C C . ASP B 1 343 ? 23.781 31.594 -9.984 1 90.31 343 ASP B C 1
ATOM 6352 O O . ASP B 1 343 ? 23.938 30.453 -10.453 1 90.31 343 ASP B O 1
ATOM 6356 N N . LYS B 1 344 ? 23.141 31.828 -8.789 1 83.88 344 LYS B N 1
ATOM 6357 C CA . LYS B 1 344 ? 22.609 30.75 -7.961 1 83.88 344 LYS B CA 1
ATOM 6358 C C . LYS B 1 344 ? 21.531 29.969 -8.703 1 83.88 344 LYS B C 1
ATOM 6360 O O . LYS B 1 344 ? 21.453 28.734 -8.57 1 83.88 344 LYS B O 1
ATOM 6365 N N . PHE B 1 345 ? 20.734 30.672 -9.438 1 88.44 345 PHE B N 1
ATOM 6366 C CA . PHE B 1 345 ? 19.672 30 -10.18 1 88.44 345 PHE B CA 1
ATOM 6367 C C . PHE B 1 345 ? 20.25 29.172 -11.32 1 88.44 345 PHE B C 1
ATOM 6369 O O . PHE B 1 345 ? 19.766 28.062 -11.594 1 88.44 345 PHE B O 1
ATOM 6376 N N . GLN B 1 346 ? 21.281 29.672 -11.977 1 90.19 346 GLN B N 1
ATOM 6377 C CA . GLN B 1 346 ? 21.938 28.938 -13.047 1 90.19 346 GLN B CA 1
ATOM 6378 C C . GLN B 1 346 ? 22.625 27.672 -12.516 1 90.19 346 GLN B C 1
ATOM 6380 O O . GLN B 1 346 ? 22.562 26.625 -13.148 1 90.19 346 GLN B O 1
ATOM 6385 N N . ALA B 1 347 ? 23.281 27.875 -11.398 1 90.62 347 ALA B N 1
ATOM 6386 C CA . ALA B 1 347 ? 23.938 26.734 -10.773 1 90.62 347 ALA B CA 1
ATOM 6387 C C . ALA B 1 347 ? 22.938 25.656 -10.398 1 90.62 347 ALA B C 1
ATOM 6389 O O . ALA B 1 347 ? 23.203 24.453 -10.539 1 90.62 347 ALA B O 1
ATOM 6390 N N . PHE B 1 348 ? 21.75 26.125 -9.938 1 88.5 348 PHE B N 1
ATOM 6391 C CA . PHE B 1 348 ? 20.703 25.172 -9.555 1 88.5 348 PHE B CA 1
ATOM 6392 C C . PHE B 1 348 ? 20.188 24.422 -10.773 1 88.5 348 PHE B C 1
ATOM 6394 O O . PHE B 1 348 ? 20.094 23.203 -10.758 1 88.5 348 PHE B O 1
ATOM 6401 N N . MET B 1 349 ? 19.891 25.047 -11.828 1 90.94 349 MET B N 1
ATOM 6402 C CA . MET B 1 349 ? 19.234 24.469 -13 1 90.94 349 MET B CA 1
ATOM 6403 C C . MET B 1 349 ? 20.203 23.625 -13.812 1 90.94 349 MET B C 1
ATOM 6405 O O . MET B 1 349 ? 19.812 22.641 -14.422 1 90.94 349 MET B O 1
ATOM 6409 N N . LYS B 1 350 ? 21.5 23.953 -13.773 1 91.69 350 LYS B N 1
ATOM 6410 C CA . LYS B 1 350 ? 22.453 23.297 -14.672 1 91.69 350 LYS B CA 1
ATOM 6411 C C . LYS B 1 350 ? 23.281 22.266 -13.93 1 91.69 350 LYS B C 1
ATOM 6413 O O . LYS B 1 350 ? 23.844 21.344 -14.547 1 91.69 350 LYS B O 1
ATOM 6418 N N . ILE B 1 351 ? 23.344 22.391 -12.633 1 91.12 351 ILE B N 1
ATOM 6419 C CA . ILE B 1 351 ? 24.203 21.469 -11.891 1 91.12 351 ILE B CA 1
ATOM 6420 C C . ILE B 1 351 ? 23.359 20.672 -10.906 1 91.12 351 ILE B C 1
ATOM 6422 O O . ILE B 1 351 ? 23.172 19.453 -11.086 1 91.12 351 ILE B O 1
ATOM 6426 N N . THR B 1 352 ? 22.688 21.375 -9.992 1 89.94 352 THR B N 1
ATOM 6427 C CA . THR B 1 352 ? 22 20.703 -8.898 1 89.94 352 THR B CA 1
ATOM 6428 C C . THR B 1 352 ? 20.844 19.859 -9.43 1 89.94 352 THR B C 1
ATOM 6430 O O . THR B 1 352 ? 20.766 18.656 -9.156 1 89.94 352 THR B O 1
ATOM 6433 N N . LEU B 1 353 ? 19.984 20.438 -10.172 1 91.19 353 LEU B N 1
ATOM 6434 C CA . LEU B 1 353 ? 18.766 19.781 -10.609 1 91.19 353 LEU B CA 1
ATOM 6435 C C . LEU B 1 353 ? 19.078 18.562 -11.477 1 91.19 353 LEU B C 1
ATOM 6437 O O . LEU B 1 353 ? 18.547 17.484 -11.242 1 91.19 353 LEU B O 1
ATOM 6441 N N . PRO B 1 354 ? 19.953 18.688 -12.414 1 90.31 354 PRO B N 1
ATOM 6442 C CA . PRO B 1 354 ? 20.266 17.516 -13.234 1 90.31 354 PRO B CA 1
ATOM 6443 C C . PRO B 1 354 ? 20.922 16.391 -12.422 1 90.31 354 PRO B C 1
ATOM 6445 O O . PRO B 1 354 ? 20.641 15.219 -12.664 1 90.31 354 PRO B O 1
ATOM 6448 N N . LEU B 1 355 ? 21.781 16.688 -11.531 1 87.81 355 LEU B N 1
ATOM 6449 C CA . LEU B 1 355 ? 22.453 15.68 -10.719 1 87.81 355 LEU B CA 1
ATOM 6450 C C . LEU B 1 355 ? 21.469 14.977 -9.789 1 87.81 355 LEU B C 1
ATOM 6452 O O . LEU B 1 355 ? 21.531 13.758 -9.625 1 87.81 355 LEU B O 1
ATOM 6456 N N . VAL B 1 356 ? 20.578 15.781 -9.227 1 89.75 356 VAL B N 1
ATOM 6457 C CA . VAL B 1 356 ? 19.578 15.211 -8.336 1 89.75 356 VAL B CA 1
ATOM 6458 C C . VAL B 1 356 ? 18.609 14.336 -9.133 1 89.75 356 VAL B C 1
ATOM 6460 O O . VAL B 1 356 ? 18.25 13.242 -8.703 1 89.75 356 VAL B O 1
ATOM 6463 N N . PHE B 1 357 ? 18.234 14.789 -10.25 1 89.44 357 PHE B N 1
ATOM 6464 C CA . PHE B 1 357 ? 17.297 14.055 -11.094 1 89.44 357 PHE B CA 1
ATOM 6465 C C . PHE B 1 357 ? 17.906 12.727 -11.539 1 89.44 357 PHE B C 1
ATOM 6467 O O . PHE B 1 357 ? 17.234 11.695 -11.516 1 89.44 357 PHE B O 1
ATOM 6474 N N . LYS B 1 358 ? 19.094 12.742 -11.945 1 82.12 358 LYS B N 1
ATOM 6475 C CA . LYS B 1 358 ? 19.766 11.523 -12.383 1 82.12 358 LYS B CA 1
ATOM 6476 C C . LYS B 1 358 ? 19.859 10.508 -11.242 1 82.12 358 LYS B C 1
ATOM 6478 O O . LYS B 1 358 ? 19.656 9.312 -11.453 1 82.12 358 LYS B O 1
ATOM 6483 N N . ALA B 1 359 ? 20.141 11.023 -10.125 1 78.5 359 ALA B N 1
ATOM 6484 C CA . ALA B 1 359 ? 20.328 10.148 -8.969 1 78.5 359 ALA B CA 1
ATOM 6485 C C . ALA B 1 359 ? 19 9.586 -8.477 1 78.5 359 ALA B C 1
ATOM 6487 O O . ALA B 1 359 ? 18.953 8.484 -7.93 1 78.5 359 ALA B O 1
ATOM 6488 N N . THR B 1 360 ? 17.844 10.289 -8.703 1 85.12 360 THR B N 1
ATOM 6489 C CA . THR B 1 360 ? 16.578 9.906 -8.078 1 85.12 360 THR B CA 1
ATOM 6490 C C . THR B 1 360 ? 15.594 9.398 -9.117 1 85.12 360 THR B C 1
ATOM 6492 O O . THR B 1 360 ? 14.469 9.023 -8.789 1 85.12 360 THR B O 1
ATOM 6495 N N . LEU B 1 361 ? 16.016 9.266 -10.312 1 81.38 361 LEU B N 1
ATOM 6496 C CA . LEU B 1 361 ? 15.133 8.875 -11.406 1 81.38 361 LEU B CA 1
ATOM 6497 C C . LEU B 1 361 ? 14.531 7.496 -11.148 1 81.38 361 LEU B C 1
ATOM 6499 O O . LEU B 1 361 ? 13.328 7.293 -11.352 1 81.38 361 LEU B O 1
ATOM 6503 N N . PRO B 1 362 ? 15.273 6.473 -10.727 1 72 362 PRO B N 1
ATOM 6504 C CA . PRO B 1 362 ? 14.68 5.164 -10.445 1 72 362 PRO B CA 1
ATOM 6505 C C . PRO B 1 362 ? 13.586 5.234 -9.383 1 72 362 PRO B C 1
ATOM 6507 O O . PRO B 1 362 ? 12.555 4.566 -9.508 1 72 362 PRO B O 1
ATOM 6510 N N . ASN B 1 363 ? 13.875 6.055 -8.43 1 76.31 363 ASN B N 1
ATOM 6511 C CA . ASN B 1 363 ? 12.883 6.211 -7.379 1 76.31 363 ASN B CA 1
ATOM 6512 C C . ASN B 1 363 ? 11.617 6.895 -7.898 1 76.31 363 ASN B C 1
ATOM 6514 O O . ASN B 1 363 ? 10.516 6.582 -7.457 1 76.31 363 ASN B O 1
ATOM 6518 N N . LEU B 1 364 ? 11.844 7.844 -8.75 1 84.81 364 LEU B N 1
ATOM 6519 C CA . LEU B 1 364 ? 10.719 8.547 -9.359 1 84.81 364 LEU B CA 1
ATOM 6520 C C . LEU B 1 364 ? 9.844 7.578 -10.156 1 84.81 364 LEU B C 1
ATOM 6522 O O . LEU B 1 364 ? 8.617 7.617 -10.062 1 84.81 364 LEU B O 1
ATOM 6526 N N . ILE B 1 365 ? 10.438 6.734 -10.82 1 78.06 365 ILE B N 1
ATOM 6527 C CA . ILE B 1 365 ? 9.727 5.754 -11.641 1 78.06 365 ILE B CA 1
ATOM 6528 C C . ILE B 1 365 ? 8.984 4.773 -10.734 1 78.06 365 ILE B C 1
ATOM 6530 O O . ILE B 1 365 ? 7.816 4.453 -10.992 1 78.06 365 ILE B O 1
ATOM 6534 N N . MET B 1 366 ? 9.609 4.293 -9.727 1 75.38 366 MET B N 1
ATOM 6535 C CA . MET B 1 366 ? 8.984 3.375 -8.781 1 75.38 366 MET B CA 1
ATOM 6536 C C . MET B 1 366 ? 7.785 4.027 -8.102 1 75.38 366 MET B C 1
ATOM 6538 O O . MET B 1 366 ? 6.77 3.371 -7.863 1 75.38 366 MET B O 1
ATOM 6542 N N . SER B 1 367 ? 7.957 5.301 -7.809 1 85.19 367 SER B N 1
ATOM 6543 C CA . SER B 1 367 ? 6.859 6.027 -7.18 1 85.19 367 SER B CA 1
ATOM 6544 C C . SER B 1 367 ? 5.68 6.184 -8.133 1 85.19 367 SER B C 1
ATOM 6546 O O . SER B 1 367 ? 4.523 6.168 -7.707 1 85.19 367 SER B O 1
ATOM 6548 N N . MET B 1 368 ? 6 6.406 -9.375 1 87.06 368 MET B N 1
ATOM 6549 C CA . MET B 1 368 ? 4.934 6.5 -10.367 1 87.06 368 MET B CA 1
ATOM 6550 C C . MET B 1 368 ? 4.16 5.191 -10.461 1 87.06 368 MET B C 1
ATOM 6552 O O . MET B 1 368 ? 2.928 5.195 -10.516 1 87.06 368 MET B O 1
ATOM 6556 N N . ALA B 1 369 ? 4.82 4.125 -10.461 1 79.5 369 ALA B N 1
ATOM 6557 C CA . ALA B 1 369 ? 4.176 2.816 -10.492 1 79.5 369 ALA B CA 1
ATOM 6558 C C . ALA B 1 369 ? 3.338 2.584 -9.234 1 79.5 369 ALA B C 1
ATOM 6560 O O . ALA B 1 369 ? 2.229 2.053 -9.312 1 79.5 369 ALA B O 1
ATOM 6561 N N . ALA B 1 370 ? 3.885 2.967 -8.195 1 82.56 370 ALA B N 1
ATOM 6562 C CA . ALA B 1 370 ? 3.191 2.799 -6.918 1 82.56 370 ALA B CA 1
ATOM 6563 C C . ALA B 1 370 ? 1.905 3.619 -6.879 1 82.56 370 ALA B C 1
ATOM 6565 O O . ALA B 1 370 ? 0.869 3.137 -6.418 1 82.56 370 ALA B O 1
ATOM 6566 N N . ASN B 1 371 ? 1.989 4.832 -7.34 1 90.62 371 ASN B N 1
ATOM 6567 C CA . ASN B 1 371 ? 0.807 5.688 -7.324 1 90.62 371 ASN B CA 1
ATOM 6568 C C . ASN B 1 371 ? -0.248 5.199 -8.312 1 90.62 371 ASN B C 1
ATOM 6570 O O . ASN B 1 371 ? -1.447 5.34 -8.07 1 90.62 371 ASN B O 1
ATOM 6574 N N . PHE B 1 372 ? 0.217 4.711 -9.406 1 88.94 372 PHE B N 1
ATOM 6575 C CA . PHE B 1 372 ? -0.7 4.156 -10.391 1 88.94 372 PHE B CA 1
ATOM 6576 C C . PHE B 1 372 ? -1.555 3.055 -9.773 1 88.94 372 PHE B C 1
ATOM 6578 O O . PHE B 1 372 ? -2.723 2.895 -10.133 1 88.94 372 PHE B O 1
ATOM 6585 N N . ASN B 1 373 ? -0.992 2.367 -8.82 1 86.69 373 ASN B N 1
ATOM 6586 C CA . ASN B 1 373 ? -1.666 1.254 -8.156 1 86.69 373 ASN B CA 1
ATOM 6587 C C . ASN B 1 373 ? -2.014 1.588 -6.711 1 86.69 373 ASN B C 1
ATOM 6589 O O . ASN B 1 373 ? -2.086 0.696 -5.863 1 86.69 373 ASN B O 1
ATOM 6593 N N . SER B 1 374 ? -2.168 2.791 -6.422 1 90.12 374 SER B N 1
ATOM 6594 C CA . SER B 1 374 ? -2.371 3.211 -5.039 1 90.12 374 SER B CA 1
ATOM 6595 C C . SER B 1 374 ? -3.832 3.068 -4.629 1 90.12 374 SER B C 1
ATOM 6597 O O . SER B 1 374 ? -4.531 4.066 -4.453 1 90.12 374 SER B O 1
ATOM 6599 N N . PHE B 1 375 ? -4.309 1.969 -4.371 1 90.31 375 PHE B N 1
ATOM 6600 C CA . PHE B 1 375 ? -5.676 1.669 -3.967 1 90.31 375 PHE B CA 1
ATOM 6601 C C . PHE B 1 375 ? -6.035 2.418 -2.689 1 90.31 375 PHE B C 1
ATOM 6603 O O . PHE B 1 375 ? -7.109 3.021 -2.6 1 90.31 375 PHE B O 1
ATOM 6610 N N . GLY B 1 376 ? -5.125 2.326 -1.715 1 91 376 GLY B N 1
ATOM 6611 C CA . GLY B 1 376 ? -5.398 2.865 -0.392 1 91 376 GLY B CA 1
ATOM 6612 C C . GLY B 1 376 ? -5.648 4.363 -0.398 1 91 376 GLY B C 1
ATOM 6613 O O . GLY B 1 376 ? -6.527 4.852 0.316 1 91 376 GLY B O 1
ATOM 6614 N N . ALA B 1 377 ? -4.961 5.102 -1.238 1 93 377 ALA B N 1
ATOM 6615 C CA . ALA B 1 377 ? -5.066 6.555 -1.297 1 93 377 ALA B CA 1
ATOM 6616 C C . ALA B 1 377 ? -6.48 6.988 -1.677 1 93 377 ALA B C 1
ATOM 6618 O O . ALA B 1 377 ? -6.969 8.023 -1.21 1 93 377 ALA B O 1
ATOM 6619 N N . ILE B 1 378 ? -7.109 6.211 -2.49 1 95.25 378 ILE B N 1
ATOM 6620 C CA . ILE B 1 378 ? -8.445 6.547 -2.961 1 95.25 378 ILE B CA 1
ATOM 6621 C C . ILE B 1 378 ? -9.492 5.918 -2.043 1 95.25 378 ILE B C 1
ATOM 6623 O O . ILE B 1 378 ? -10.398 6.602 -1.561 1 95.25 378 ILE B O 1
ATOM 6627 N N . TYR B 1 379 ? -9.336 4.707 -1.69 1 92.94 379 TYR B N 1
ATOM 6628 C CA . TYR B 1 379 ? -10.344 3.936 -0.964 1 92.94 379 TYR B CA 1
ATOM 6629 C C . TYR B 1 379 ? -10.547 4.492 0.44 1 92.94 379 TYR B C 1
ATOM 6631 O O . TYR B 1 379 ? -11.68 4.672 0.885 1 92.94 379 TYR B O 1
ATOM 6639 N N . PHE B 1 380 ? -9.508 4.758 1.122 1 92.44 380 PHE B N 1
ATOM 6640 C CA . PHE B 1 380 ? -9.633 5.152 2.52 1 92.44 380 PHE B CA 1
ATOM 6641 C C . PHE B 1 380 ? -10.109 6.594 2.637 1 92.44 380 PHE B C 1
ATOM 6643 O O . PHE B 1 380 ? -10.797 6.953 3.6 1 92.44 380 PHE B O 1
ATOM 6650 N N . LEU B 1 381 ? -9.859 7.391 1.595 1 93.81 381 LEU B N 1
ATOM 6651 C CA . LEU B 1 381 ? -10.203 8.805 1.679 1 93.81 381 LEU B CA 1
ATOM 6652 C C . LEU B 1 381 ? -11.602 9.055 1.127 1 93.81 381 LEU B C 1
ATOM 6654 O O . LEU B 1 381 ? -12.43 9.703 1.776 1 93.81 381 LEU B O 1
ATOM 6658 N N . THR B 1 382 ? -11.922 8.5 -0.084 1 95.06 382 THR B N 1
ATOM 6659 C CA . THR B 1 382 ? -13.172 8.867 -0.749 1 95.06 382 THR B CA 1
ATOM 6660 C C . THR B 1 382 ? -13.984 7.625 -1.099 1 95.06 382 THR B C 1
ATOM 6662 O O . THR B 1 382 ? -15.141 7.727 -1.504 1 95.06 382 THR B O 1
ATOM 6665 N N . GLN B 1 383 ? -13.367 6.484 -1.004 1 92.31 383 GLN B N 1
ATOM 6666 C CA . GLN B 1 383 ? -13.977 5.25 -1.495 1 92.31 383 GLN B CA 1
ATOM 6667 C C . GLN B 1 383 ? -14.391 5.391 -2.957 1 92.31 383 GLN B C 1
ATOM 6669 O O . GLN B 1 383 ? -15.438 4.871 -3.359 1 92.31 383 GLN B O 1
ATOM 6674 N N . GLY B 1 384 ? -13.695 6.254 -3.65 1 94.38 384 GLY B N 1
ATOM 6675 C CA . GLY B 1 384 ? -13.93 6.461 -5.07 1 94.38 384 GLY B CA 1
ATOM 6676 C C . GLY B 1 384 ? -15 7.496 -5.352 1 94.38 384 GLY B C 1
ATOM 6677 O O . GLY B 1 384 ? -15.273 7.82 -6.508 1 94.38 384 GLY B O 1
ATOM 6678 N N . GLY B 1 385 ? -15.586 8.055 -4.352 1 93.69 385 GLY B N 1
ATOM 6679 C CA . GLY B 1 385 ? -16.672 9.008 -4.512 1 93.69 385 GLY B CA 1
ATOM 6680 C C . GLY B 1 385 ? -16.188 10.367 -4.992 1 93.69 385 GLY B C 1
ATOM 6681 O O . GLY B 1 385 ? -14.992 10.586 -5.191 1 93.69 385 GLY B O 1
ATOM 6682 N N . PRO B 1 386 ? -17.125 11.242 -5.242 1 93.81 386 PRO B N 1
ATOM 6683 C CA . PRO B 1 386 ? -18.578 11.086 -5.199 1 93.81 386 PRO B CA 1
ATOM 6684 C C . PRO B 1 386 ? -19.109 10.18 -6.305 1 93.81 386 PRO B C 1
ATOM 6686 O O . PRO B 1 386 ? -18.422 9.953 -7.305 1 93.81 386 PRO B O 1
ATOM 6689 N N . ILE B 1 387 ? -20.281 9.781 -6.121 1 92.5 387 ILE B N 1
ATOM 6690 C CA . ILE B 1 387 ? -20.953 8.914 -7.09 1 92.5 387 ILE B CA 1
ATOM 6691 C C . ILE B 1 387 ? -21.219 9.688 -8.375 1 92.5 387 ILE B C 1
ATOM 6693 O O . ILE B 1 387 ? -21.625 10.852 -8.336 1 92.5 387 ILE B O 1
ATOM 6697 N N . ASN B 1 388 ? -20.906 9.102 -9.445 1 94.19 388 ASN B N 1
ATOM 6698 C CA . ASN B 1 388 ? -21.156 9.664 -10.766 1 94.19 388 ASN B CA 1
ATOM 6699 C C . ASN B 1 388 ? -22.156 8.82 -11.555 1 94.19 388 ASN B C 1
ATOM 6701 O O . ASN B 1 388 ? -21.828 7.719 -12 1 94.19 388 ASN B O 1
ATOM 6705 N N . GLU B 1 389 ? -23.281 9.312 -11.789 1 90.31 389 GLU B N 1
ATOM 6706 C CA . GLU B 1 389 ? -24.359 8.578 -12.43 1 90.31 389 GLU B CA 1
ATOM 6707 C C . GLU B 1 389 ? -24.062 8.328 -13.906 1 90.31 389 GLU B C 1
ATOM 6709 O O . GLU B 1 389 ? -24.672 7.461 -14.539 1 90.31 389 GLU B O 1
ATOM 6714 N N . LYS B 1 390 ? -23.188 9.07 -14.438 1 93.19 390 LYS B N 1
ATOM 6715 C CA . LYS B 1 390 ? -22.859 8.938 -15.852 1 93.19 390 LYS B CA 1
ATOM 6716 C C . LYS B 1 390 ? -21.797 7.859 -16.078 1 93.19 390 LYS B C 1
ATOM 6718 O O . LYS B 1 390 ? -21.422 7.574 -17.203 1 93.19 390 LYS B O 1
ATOM 6723 N N . MET B 1 391 ? -21.344 7.289 -14.961 1 94.5 391 MET B N 1
ATOM 6724 C CA . MET B 1 391 ? -20.328 6.246 -15.062 1 94.5 391 MET B CA 1
ATOM 6725 C C . MET B 1 391 ? -20.859 4.918 -14.523 1 94.5 391 MET B C 1
ATOM 6727 O O . MET B 1 391 ? -21.766 4.898 -13.688 1 94.5 391 MET B O 1
ATOM 6731 N N . GLN B 1 392 ? -20.266 3.857 -15.047 1 93.94 392 GLN B N 1
ATOM 6732 C CA . GLN B 1 392 ? -20.688 2.521 -14.641 1 93.94 392 GLN B CA 1
ATOM 6733 C C . GLN B 1 392 ? -19.938 2.053 -13.406 1 93.94 392 GLN B C 1
ATOM 6735 O O . GLN B 1 392 ? -18.797 1.611 -13.492 1 93.94 392 GLN B O 1
ATOM 6740 N N . PHE B 1 393 ? -20.578 2.064 -12.281 1 93.81 393 PHE B N 1
ATOM 6741 C CA . PHE B 1 393 ? -20.109 1.56 -11 1 93.81 393 PHE B CA 1
ATOM 6742 C C . PHE B 1 393 ? -18.797 2.244 -10.594 1 93.81 393 PHE B C 1
ATOM 6744 O O . PHE B 1 393 ? -17.938 1.628 -9.969 1 93.81 393 PHE B O 1
ATOM 6751 N N . ALA B 1 394 ? -18.5 3.414 -11.047 1 96.12 394 ALA B N 1
ATOM 6752 C CA . ALA B 1 394 ? -17.312 4.176 -10.711 1 96.12 394 ALA B CA 1
ATOM 6753 C C . ALA B 1 394 ? -17.672 5.574 -10.219 1 96.12 394 ALA B C 1
ATOM 6755 O O . ALA B 1 394 ? -18.672 6.152 -10.648 1 96.12 394 ALA B O 1
ATOM 6756 N N . GLY B 1 395 ? -16.891 6.02 -9.297 1 96.75 395 GLY B N 1
ATOM 6757 C CA . GLY B 1 395 ? -17.016 7.395 -8.844 1 96.75 395 GLY B CA 1
ATOM 6758 C C . GLY B 1 395 ? -16 8.328 -9.469 1 96.75 395 GLY B C 1
ATOM 6759 O O . GLY B 1 395 ? -15.133 7.887 -10.227 1 96.75 395 GLY B O 1
ATOM 6760 N N . ASP B 1 396 ? -16.047 9.531 -9.102 1 97.12 396 ASP B N 1
ATOM 6761 C CA . ASP B 1 396 ? -15.266 10.57 -9.773 1 97.12 396 ASP B CA 1
ATOM 6762 C C . ASP B 1 396 ? -13.789 10.469 -9.398 1 97.12 396 ASP B C 1
ATOM 6764 O O . ASP B 1 396 ? -12.922 10.898 -10.164 1 97.12 396 ASP B O 1
ATOM 6768 N N . THR B 1 397 ? -13.492 9.891 -8.258 1 97.69 397 THR B N 1
ATOM 6769 C CA . THR B 1 397 ? -12.094 9.844 -7.848 1 97.69 397 THR B CA 1
ATOM 6770 C C . THR B 1 397 ? -11.531 8.438 -8 1 97.69 397 THR B C 1
ATOM 6772 O O . THR B 1 397 ? -10.383 8.18 -7.637 1 97.69 397 THR B O 1
ATOM 6775 N N . ASP B 1 398 ? -12.328 7.555 -8.562 1 97.69 398 ASP B N 1
ATOM 6776 C CA . ASP B 1 398 ? -11.852 6.191 -8.773 1 97.69 398 ASP B CA 1
ATOM 6777 C C . ASP B 1 398 ? -10.719 6.16 -9.797 1 97.69 398 ASP B C 1
ATOM 6779 O O . ASP B 1 398 ? -10.805 6.809 -10.844 1 97.69 398 ASP B O 1
ATOM 6783 N N . ILE B 1 399 ? -9.695 5.496 -9.445 1 96.25 399 ILE B N 1
ATOM 6784 C CA . ILE B 1 399 ? -8.688 5.105 -10.422 1 96.25 399 ILE B CA 1
ATOM 6785 C C . ILE B 1 399 ? -8.938 3.672 -10.883 1 96.25 399 ILE B C 1
ATOM 6787 O O . ILE B 1 399 ? -9.867 3.016 -10.406 1 96.25 399 ILE B O 1
ATOM 6791 N N . LEU B 1 400 ? -8.164 3.213 -11.781 1 94.06 400 LEU B N 1
ATOM 6792 C CA . LEU B 1 400 ? -8.422 1.909 -12.383 1 94.06 400 LEU B CA 1
ATOM 6793 C C . LEU B 1 400 ? -8.469 0.821 -11.312 1 94.06 400 LEU B C 1
ATOM 6795 O O . LEU B 1 400 ? -9.398 0.009 -11.289 1 94.06 400 LEU B O 1
ATOM 6799 N N . ILE B 1 401 ? -7.582 0.812 -10.391 1 92.25 401 ILE B N 1
ATOM 6800 C CA . ILE B 1 401 ? -7.473 -0.265 -9.414 1 92.25 401 ILE B CA 1
ATOM 6801 C C . ILE B 1 401 ? -8.656 -0.214 -8.453 1 92.25 401 ILE B C 1
ATOM 6803 O O . ILE B 1 401 ? -9.18 -1.255 -8.039 1 92.25 401 ILE B O 1
ATOM 6807 N N . SER B 1 402 ? -9.078 0.955 -8 1 94.38 402 SER B N 1
ATOM 6808 C CA . SER B 1 402 ? -10.227 1.038 -7.109 1 94.38 402 SER B CA 1
ATOM 6809 C C . SER B 1 402 ? -11.516 0.69 -7.836 1 94.38 402 SER B C 1
ATOM 6811 O O . SER B 1 402 ? -12.445 0.138 -7.238 1 94.38 402 SER B O 1
ATOM 6813 N N . TRP B 1 403 ? -11.594 1.025 -9.133 1 95.25 403 TRP B N 1
ATOM 6814 C CA . TRP B 1 403 ? -12.742 0.617 -9.938 1 95.25 403 TRP B CA 1
ATOM 6815 C C . TRP B 1 403 ? -12.797 -0.902 -10.07 1 95.25 403 TRP B C 1
ATOM 6817 O O . TRP B 1 403 ? -13.867 -1.501 -9.922 1 95.25 403 TRP B O 1
ATOM 6827 N N . ILE B 1 404 ? -11.688 -1.524 -10.297 1 93.19 404 ILE B N 1
ATOM 6828 C CA . ILE B 1 404 ? -11.602 -2.979 -10.383 1 93.19 404 ILE B CA 1
ATOM 6829 C C . ILE B 1 404 ? -12.07 -3.602 -9.07 1 93.19 404 ILE B C 1
ATOM 6831 O O . ILE B 1 404 ? -12.781 -4.605 -9.07 1 93.19 404 ILE B O 1
ATOM 6835 N N . TYR B 1 405 ? -11.719 -2.986 -8.062 1 91.62 405 TYR B N 1
ATOM 6836 C CA . TYR B 1 405 ? -12.133 -3.457 -6.742 1 91.62 405 TYR B CA 1
ATOM 6837 C C . TYR B 1 405 ? -13.656 -3.455 -6.617 1 91.62 405 TYR B C 1
ATOM 6839 O O . TYR B 1 405 ? -14.242 -4.434 -6.156 1 91.62 405 TYR B O 1
ATOM 6847 N N . LYS B 1 406 ? -14.289 -2.426 -6.98 1 94 406 LYS B N 1
ATOM 6848 C CA . LYS B 1 406 ? -15.742 -2.309 -6.898 1 94 406 LYS B CA 1
ATOM 6849 C C . LYS B 1 406 ? -16.422 -3.324 -7.809 1 94 406 LYS B C 1
ATOM 6851 O O . LYS B 1 406 ? -17.438 -3.93 -7.43 1 94 406 LYS B O 1
ATOM 6856 N N . LEU B 1 407 ? -15.859 -3.455 -8.953 1 93.12 407 LEU B N 1
ATOM 6857 C CA . LEU B 1 407 ? -16.406 -4.426 -9.898 1 93.12 407 LEU B CA 1
ATOM 6858 C C . LEU B 1 407 ? -16.312 -5.84 -9.328 1 93.12 407 LEU B C 1
ATOM 6860 O O . LEU B 1 407 ? -17.234 -6.645 -9.5 1 93.12 407 LEU B O 1
ATOM 6864 N N . THR B 1 408 ? -15.234 -6.129 -8.625 1 88.12 408 THR B N 1
ATOM 6865 C CA . THR B 1 408 ? -14.961 -7.477 -8.133 1 88.12 408 THR B CA 1
ATOM 6866 C C . THR B 1 408 ? -15.766 -7.77 -6.875 1 88.12 408 THR B C 1
ATOM 6868 O O . THR B 1 408 ? -16.484 -8.773 -6.809 1 88.12 408 THR B O 1
ATOM 6871 N N . LEU B 1 409 ? -15.727 -6.934 -5.91 1 83.88 409 LEU B N 1
ATOM 6872 C CA . LEU B 1 409 ? -16.25 -7.285 -4.598 1 83.88 409 LEU B CA 1
ATOM 6873 C C . LEU B 1 409 ? -17.656 -6.707 -4.398 1 83.88 409 LEU B C 1
ATOM 6875 O O . LEU B 1 409 ? -18.516 -7.348 -3.787 1 83.88 409 LEU B O 1
ATOM 6879 N N . ASN B 1 410 ? -17.844 -5.523 -4.953 1 85.88 410 ASN B N 1
ATOM 6880 C CA . ASN B 1 410 ? -19.156 -4.914 -4.754 1 85.88 410 ASN B CA 1
ATOM 6881 C C . ASN B 1 410 ? -20.172 -5.418 -5.773 1 85.88 410 ASN B C 1
ATOM 6883 O O . ASN B 1 410 ? -21.312 -5.727 -5.418 1 85.88 410 ASN B O 1
ATOM 6887 N N . GLN B 1 411 ? -19.734 -5.586 -7.004 1 88.25 411 GLN B N 1
ATOM 6888 C CA . GLN B 1 411 ? -20.672 -5.887 -8.078 1 88.25 411 GLN B CA 1
ATOM 6889 C C . GLN B 1 411 ? -20.547 -7.34 -8.523 1 88.25 411 GLN B C 1
ATOM 6891 O O . GLN B 1 411 ? -21.406 -7.844 -9.258 1 88.25 411 GLN B O 1
ATOM 6896 N N . GLN B 1 412 ? -19.469 -8.008 -8.156 1 89.62 412 GLN B N 1
ATOM 6897 C CA . GLN B 1 412 ? -19.188 -9.398 -8.516 1 89.62 412 GLN B CA 1
ATOM 6898 C C . GLN B 1 412 ? -19.141 -9.57 -10.031 1 89.62 412 GLN B C 1
ATOM 6900 O O . GLN B 1 412 ? -19.719 -10.516 -10.57 1 89.62 412 GLN B O 1
ATOM 6905 N N . MET B 1 413 ? -18.734 -8.562 -10.672 1 92.75 413 MET B N 1
ATOM 6906 C CA . MET B 1 413 ? -18.469 -8.633 -12.109 1 92.75 413 MET B CA 1
ATOM 6907 C C . MET B 1 413 ? -17.031 -9.055 -12.375 1 92.75 413 MET B C 1
ATOM 6909 O O . MET B 1 413 ? -16.234 -8.273 -12.922 1 92.75 413 MET B O 1
ATOM 6913 N N . TYR B 1 414 ? -16.812 -10.273 -12.172 1 90.31 414 TYR B N 1
ATOM 6914 C CA . TYR B 1 414 ? -15.461 -10.812 -12.227 1 90.31 414 TYR B CA 1
ATOM 6915 C C . TYR B 1 414 ? -14.922 -10.797 -13.648 1 90.31 414 TYR B C 1
ATOM 6917 O O . TYR B 1 414 ? -13.727 -10.602 -13.867 1 90.31 414 TYR B O 1
ATOM 6925 N N . ASP B 1 415 ? -15.742 -11 -14.594 1 93.5 415 ASP B N 1
ATOM 6926 C CA . ASP B 1 415 ? -15.328 -11.039 -15.992 1 93.5 415 ASP B CA 1
ATOM 6927 C C . ASP B 1 415 ? -14.828 -9.672 -16.453 1 93.5 415 ASP B C 1
ATOM 6929 O O . ASP B 1 415 ? -13.711 -9.555 -16.969 1 93.5 415 ASP B O 1
ATOM 6933 N N . ILE B 1 416 ? -15.602 -8.664 -16.156 1 93 416 ILE B N 1
ATOM 6934 C CA . ILE B 1 416 ? -15.219 -7.316 -16.562 1 93 416 ILE B CA 1
ATOM 6935 C C . ILE B 1 416 ? -13.992 -6.863 -15.773 1 93 416 ILE B C 1
ATOM 6937 O O . ILE B 1 416 ? -13.102 -6.211 -16.328 1 93 416 ILE B O 1
ATOM 6941 N N . ALA B 1 417 ? -14.008 -7.18 -14.492 1 92.12 417 ALA B N 1
ATOM 6942 C CA . ALA B 1 417 ? -12.852 -6.863 -13.664 1 92.12 417 ALA B CA 1
ATOM 6943 C C . ALA B 1 417 ? -11.586 -7.516 -14.219 1 92.12 417 ALA B C 1
ATOM 6945 O O . ALA B 1 417 ? -10.508 -6.914 -14.188 1 92.12 417 ALA B O 1
ATOM 6946 N N . ALA B 1 418 ? -11.742 -8.68 -14.688 1 92.38 418 ALA B N 1
ATOM 6947 C CA . ALA B 1 418 ? -10.602 -9.398 -15.258 1 92.38 418 ALA B CA 1
ATOM 6948 C C . ALA B 1 418 ? -10.117 -8.719 -16.531 1 92.38 418 ALA B C 1
ATOM 6950 O O . ALA B 1 418 ? -8.906 -8.617 -16.766 1 92.38 418 ALA B O 1
ATOM 6951 N N . VAL B 1 419 ? -11 -8.336 -17.344 1 93.81 419 VAL B N 1
ATOM 6952 C CA . VAL B 1 419 ? -10.633 -7.617 -18.562 1 93.81 419 VAL B CA 1
ATOM 6953 C C . VAL B 1 419 ? -9.828 -6.371 -18.203 1 93.81 419 VAL B C 1
ATOM 6955 O O . VAL B 1 419 ? -8.766 -6.121 -18.781 1 93.81 419 VAL B O 1
ATOM 6958 N N . MET B 1 420 ? -10.367 -5.645 -17.281 1 90.5 420 MET B N 1
ATOM 6959 C CA . MET B 1 420 ? -9.688 -4.422 -16.859 1 90.5 420 MET B CA 1
ATOM 6960 C C . MET B 1 420 ? -8.305 -4.738 -16.297 1 90.5 420 MET B C 1
ATOM 6962 O O . MET B 1 420 ? -7.359 -3.975 -16.5 1 90.5 420 MET B O 1
ATOM 6966 N N . SER B 1 421 ? -8.211 -5.777 -15.555 1 87.56 421 SER B N 1
ATOM 6967 C CA . SER B 1 421 ? -6.93 -6.195 -14.992 1 87.56 421 SER B CA 1
ATOM 6968 C C . SER B 1 421 ? -5.922 -6.523 -16.094 1 87.56 421 SER B C 1
ATOM 6970 O O . SER B 1 421 ? -4.746 -6.176 -15.984 1 87.56 421 SER B O 1
ATOM 6972 N N . VAL B 1 422 ? -6.359 -7.184 -17.047 1 88.56 422 VAL B N 1
ATOM 6973 C CA . VAL B 1 422 ? -5.492 -7.535 -18.172 1 88.56 422 VAL B CA 1
ATOM 6974 C C . VAL B 1 422 ? -5.02 -6.262 -18.875 1 88.56 422 VAL B C 1
ATOM 6976 O O . VAL B 1 422 ? -3.838 -6.137 -19.203 1 88.56 422 VAL B O 1
ATOM 6979 N N . LEU B 1 423 ? -5.918 -5.398 -19.078 1 87.94 423 LEU B N 1
ATOM 6980 C CA . LEU B 1 423 ? -5.562 -4.137 -19.719 1 87.94 423 LEU B CA 1
ATOM 6981 C C . LEU B 1 423 ? -4.559 -3.363 -18.859 1 87.94 423 LEU B C 1
ATOM 6983 O O . LEU B 1 423 ? -3.607 -2.783 -19.391 1 87.94 423 LEU B O 1
ATOM 6987 N N . LEU B 1 424 ? -4.883 -3.348 -17.609 1 84.75 424 LEU B N 1
ATOM 6988 C CA . LEU B 1 424 ? -3.975 -2.688 -16.672 1 84.75 424 LEU B CA 1
ATOM 6989 C C . LEU B 1 424 ? -2.592 -3.33 -16.719 1 84.75 424 LEU B C 1
ATOM 6991 O O . LEU B 1 424 ? -1.576 -2.633 -16.672 1 84.75 424 LEU B O 1
ATOM 6995 N N . PHE B 1 425 ? -2.594 -4.617 -16.766 1 78.88 425 PHE B N 1
ATOM 6996 C CA . PHE B 1 425 ? -1.344 -5.363 -16.844 1 78.88 425 PHE B CA 1
ATOM 6997 C C . PHE B 1 425 ? -0.559 -4.98 -18.094 1 78.88 425 PHE B C 1
ATOM 6999 O O . PHE B 1 425 ? 0.661 -4.809 -18.031 1 78.88 425 PHE B O 1
ATOM 7006 N N . ILE B 1 426 ? -1.157 -4.855 -19.141 1 81.38 426 ILE B N 1
ATOM 7007 C CA . ILE B 1 426 ? -0.522 -4.508 -20.406 1 81.38 426 ILE B CA 1
ATOM 7008 C C . ILE B 1 426 ? 0.055 -3.098 -20.328 1 81.38 426 ILE B C 1
ATOM 7010 O O . ILE B 1 426 ? 1.188 -2.857 -20.75 1 81.38 426 ILE B O 1
ATOM 7014 N N . ILE B 1 427 ? -0.684 -2.229 -19.734 1 78.38 427 ILE B N 1
ATOM 7015 C CA . ILE B 1 427 ? -0.25 -0.841 -19.625 1 78.38 427 ILE B CA 1
ATOM 7016 C C . ILE B 1 427 ? 0.964 -0.751 -18.703 1 78.38 427 ILE B C 1
ATOM 7018 O O . ILE B 1 427 ? 1.982 -0.157 -19.062 1 78.38 427 ILE B O 1
ATOM 7022 N N . ILE B 1 428 ? 0.853 -1.345 -17.562 1 73.5 428 ILE B N 1
ATOM 7023 C CA . ILE B 1 428 ? 1.937 -1.309 -16.578 1 73.5 428 ILE B CA 1
ATOM 7024 C C . ILE B 1 428 ? 3.154 -2.043 -17.141 1 73.5 428 ILE B C 1
ATOM 7026 O O . ILE B 1 428 ? 4.293 -1.612 -16.938 1 73.5 428 ILE B O 1
ATOM 7030 N N . GLY B 1 429 ? 2.896 -3.219 -17.766 1 71.88 429 GLY B N 1
ATOM 7031 C CA . GLY B 1 429 ? 3.979 -3.961 -18.406 1 71.88 429 GLY B CA 1
ATOM 7032 C C . GLY B 1 429 ? 4.723 -3.158 -19.453 1 71.88 429 GLY B C 1
ATOM 7033 O O . GLY B 1 429 ? 5.953 -3.182 -19.5 1 71.88 429 GLY B O 1
ATOM 7034 N N . ALA B 1 430 ? 4.066 -2.43 -20.188 1 73.25 430 ALA B N 1
ATOM 7035 C CA . ALA B 1 430 ? 4.668 -1.607 -21.234 1 73.25 430 ALA B CA 1
ATOM 7036 C C . ALA B 1 430 ? 5.52 -0.492 -20.641 1 73.25 430 ALA B C 1
ATOM 7038 O O . ALA B 1 430 ? 6.637 -0.245 -21.094 1 73.25 430 ALA B O 1
ATOM 7039 N N . VAL B 1 431 ? 4.996 0.08 -19.594 1 68.56 431 VAL B N 1
ATOM 7040 C CA . VAL B 1 431 ? 5.73 1.159 -18.938 1 68.56 431 VAL B CA 1
ATOM 7041 C C . VAL B 1 431 ? 6.965 0.595 -18.234 1 68.56 431 VAL B C 1
ATOM 7043 O O . VAL B 1 431 ? 8.047 1.187 -18.297 1 68.56 431 VAL B O 1
ATOM 7046 N N . SER B 1 432 ? 6.754 -0.508 -17.547 1 63.25 432 SER B N 1
ATOM 7047 C CA . SER B 1 432 ? 7.867 -1.156 -16.859 1 63.25 432 SER B CA 1
ATOM 7048 C C . SER B 1 432 ? 8.953 -1.571 -17.844 1 63.25 432 SER B C 1
ATOM 7050 O O . SER B 1 432 ? 10.148 -1.424 -17.547 1 63.25 432 SER B O 1
ATOM 7052 N N . TYR B 1 433 ? 8.609 -2.141 -18.906 1 65.06 433 TYR B N 1
ATOM 7053 C CA . TYR B 1 433 ? 9.555 -2.543 -19.953 1 65.06 433 TYR B CA 1
ATOM 7054 C C . TYR B 1 433 ? 10.32 -1.341 -20.484 1 65.06 433 TYR B C 1
ATOM 7056 O O . TYR B 1 433 ? 11.539 -1.408 -20.672 1 65.06 433 TYR B O 1
ATOM 7064 N N . TRP B 1 434 ? 9.594 -0.316 -20.688 1 64.19 434 TRP B N 1
ATOM 7065 C CA . TRP B 1 434 ? 10.211 0.912 -21.188 1 64.19 434 TRP B CA 1
ATOM 7066 C C . TRP B 1 434 ? 11.211 1.462 -20.172 1 64.19 434 TRP B C 1
ATOM 7068 O O . TRP B 1 434 ? 12.312 1.871 -20.547 1 64.19 434 TRP B O 1
ATOM 7078 N N . ASN B 1 435 ? 10.836 1.447 -18.953 1 60.41 435 ASN B N 1
ATOM 7079 C CA . ASN B 1 435 ? 11.695 1.945 -17.891 1 60.41 435 ASN B CA 1
ATOM 7080 C C . ASN B 1 435 ? 12.938 1.076 -17.719 1 60.41 435 ASN B C 1
ATOM 7082 O O . ASN B 1 435 ? 14.039 1.59 -17.5 1 60.41 435 ASN B O 1
ATOM 7086 N N . PHE B 1 436 ? 12.773 -0.183 -17.781 1 57.69 436 PHE B N 1
ATOM 7087 C CA . PHE B 1 436 ? 13.883 -1.117 -17.625 1 57.69 436 PHE B CA 1
ATOM 7088 C C . PHE B 1 436 ? 14.891 -0.957 -18.766 1 57.69 436 PHE B C 1
ATOM 7090 O O . PHE B 1 436 ? 16.094 -1.012 -18.531 1 57.69 436 PHE B O 1
ATOM 7097 N N . ARG B 1 437 ? 14.445 -0.828 -19.875 1 57.19 437 ARG B N 1
ATOM 7098 C CA . ARG B 1 437 ? 15.336 -0.645 -21.016 1 57.19 437 ARG B CA 1
ATOM 7099 C C . ARG B 1 437 ? 16.156 0.633 -20.875 1 57.19 437 ARG B C 1
ATOM 7101 O O . ARG B 1 437 ? 17.328 0.673 -21.266 1 57.19 437 ARG B O 1
ATOM 7108 N N . ARG B 1 438 ? 15.531 1.539 -20.266 1 54.06 438 ARG B N 1
ATOM 7109 C CA . ARG B 1 438 ? 16.234 2.812 -20.125 1 54.06 438 ARG B CA 1
ATOM 7110 C C . ARG B 1 438 ? 17.172 2.789 -18.922 1 54.06 438 ARG B C 1
ATOM 7112 O O . ARG B 1 438 ? 18.203 3.467 -18.922 1 54.06 438 ARG B O 1
ATOM 7119 N N . THR B 1 439 ? 16.719 2.205 -17.891 1 50.66 439 THR B N 1
ATOM 7120 C CA . THR B 1 439 ? 17.625 2.145 -16.734 1 50.66 439 THR B CA 1
ATOM 7121 C C . THR B 1 439 ? 18.859 1.31 -17.047 1 50.66 439 THR B C 1
ATOM 7123 O O . THR B 1 439 ? 19.969 1.645 -16.625 1 50.66 439 THR B O 1
ATOM 7126 N N . VAL B 1 440 ? 18.734 0.172 -17.656 1 45.88 440 VAL B N 1
ATOM 7127 C CA . VAL B 1 440 ? 19.922 -0.599 -18.047 1 45.88 440 VAL B CA 1
ATOM 7128 C C . VAL B 1 440 ? 20.719 0.17 -19.094 1 45.88 440 VAL B C 1
ATOM 7130 O O . VAL B 1 440 ? 21.953 0.153 -19.078 1 45.88 440 VAL B O 1
ATOM 7133 N N . ALA B 1 441 ? 20.094 0.806 -19.969 1 41.88 441 ALA B N 1
ATOM 7134 C CA . ALA B 1 441 ? 20.859 1.583 -20.938 1 41.88 441 ALA B CA 1
ATOM 7135 C C . ALA B 1 441 ? 21.688 2.658 -20.234 1 41.88 441 ALA B C 1
ATOM 7137 O O . ALA B 1 441 ? 22.766 3.021 -20.703 1 41.88 441 ALA B O 1
ATOM 7138 N N . PHE B 1 442 ? 21.203 3.289 -19.312 1 38.25 442 PHE B N 1
ATOM 7139 C CA . PHE B 1 442 ? 22.031 4.297 -18.672 1 38.25 442 PHE B CA 1
ATOM 7140 C C . PHE B 1 442 ? 23.266 3.656 -18.047 1 38.25 442 PHE B C 1
ATOM 7142 O O . PHE B 1 442 ? 24.219 4.355 -17.688 1 38.25 442 PHE B O 1
ATOM 7149 N N . LYS B 1 443 ? 23.344 2.367 -17.812 1 39 443 LYS B N 1
ATOM 7150 C CA . LYS B 1 443 ? 24.516 1.699 -17.266 1 39 443 LYS B CA 1
ATOM 7151 C C . LYS B 1 443 ? 25.594 1.504 -18.328 1 39 443 LYS B C 1
ATOM 7153 O O . LYS B 1 443 ? 26.766 1.366 -18.016 1 39 443 LYS B O 1
ATOM 7158 N N . GLU B 1 444 ? 25.219 1.292 -19.516 1 34.97 444 GLU B N 1
ATOM 7159 C CA . GLU B 1 444 ? 26.281 1.101 -20.5 1 34.97 444 GLU B CA 1
ATOM 7160 C C . GLU B 1 444 ? 26.938 2.428 -20.875 1 34.97 444 GLU B C 1
ATOM 7162 O O . GLU B 1 444 ? 27.906 2.457 -21.625 1 34.97 444 GLU B O 1
ATOM 7167 N N . LEU B 1 445 ? 26.328 3.521 -20.5 1 27.2 445 LEU B N 1
ATOM 7168 C CA . LEU B 1 445 ? 27.219 4.637 -20.812 1 27.2 445 LEU B CA 1
ATOM 7169 C C . LEU B 1 445 ? 28.156 4.93 -19.656 1 27.2 445 LEU B C 1
ATOM 7171 O O . LEU B 1 445 ? 27.734 4.91 -18.484 1 27.2 445 LEU B O 1
#

Organism: NCBI:txid182773

Foldseek 3Di:
DLLVVLLVLCLVQQLRLVVPRLVANVSSVVRNVLVVVVVCQFPVQFCPVVVVVPNDPDDDCCHGGGQQSQLCVLCAFLFDAADDPPGGWSLVSNLSNVVSVLVVVVNVVSSVVSNVVSNVSSVCCVVVVDRDYNVRVVVVCCVVCVVVVVVVVVVSVCCSPVVSVVVSLQQLLQKQQFPVADPRRHGIDGNGCVLVCCCCPVVQNVVQVVLQAVLLLVQLVLLLVLLLVVLVVLLVVLLDPPDDPSVVVLVVLCVLQVDPPLVLQLVLLQQLDQPDHVVQVVCVVVVVDVHGDNCQADLVNVSVNLSVSSSSNRNSVSNVLLNVQVVPDDCVLVVVCVVVPDDPVRCCVPPVVVSSCVVCVVVSLVSSLCSSQVLSSCCSNHLQDDDDPSHDQGHSNRHLNSSLVCCCPVGVSSNSSSVSVVVVCVVSVVSVVVVVVVVVVVVVD/DLLVVLLVLCLVQQLVLCVPRLVANVSSVVRNVLVVVVVCQFVVQFCPVVVVVVNDPDDDCCHGGGQQSQLCVLCAFLFDAADDPPGGWSLVSNLSNVVSVLVVVVSVVSSVVSNVVSNVSSVCCVVVVDRDYNVRVVVVCCVVPVVVVVVVVVVSVCCSVVCSVVVSLQQLLQKQQFPVAHPRRHGIDGNGCVLVCCCCPVVQNVVQVVLQAVLLLVQLVLLLVLLLVVLVVLLVVLLDPPDDPSVVVLVVLCVLQVDPPLVLQLVLLQQLDQPDHVVQVVCVVVVVDVHTDNCQADLVNVSVNLSVSSSSNRNSVSNVLLNVQVVPDDCVLVVVCVVVPDDPVRCCVPPVVVSSCVVCVVVSLVSSLCSSQVLSSCCSNHLQDDDDPSHDQGHSNRHLNSSLVCCCPVGVSSNSSSVSVVVVCVVSVVSVVVVVVVVVVVVVD

Radius of gyration: 34.51 Å; Cα contacts (8 Å, |Δi|>4): 1230; chains: 2; bounding box: 75×110×71 Å

pLDDT: mean 86.37, std 10.59, range [27.2, 97.69]

Nearest PDB structures (foldseek):
  4jbw-assembly1_F  TM=9.140E-01  e=4.897E-16  Escherichia coli K-12
  3puz-assembly1_F  TM=9.051E-01  e=7.888E-16  Escherichia coli K-12
  3puy-assembly1_F  TM=8.674E-01  e=1.023E-15  Escherichia coli K-12
  2r6g-assembly1_F  TM=8.621E-01  e=9.797E-16  Escherichia coli K-12
  4jbw-assembly2_H  TM=9.127E-01  e=1.210E-14  Escherichia coli K-12

Solvent-accessible surface area (backbone atoms only — not comparable to full-atom values): 44302 Å² total; per-residue (Å²): 114,58,26,61,53,14,28,60,41,20,71,78,40,42,20,40,10,28,31,72,68,45,55,13,49,63,54,9,50,54,41,30,46,52,50,50,48,56,51,46,49,32,44,72,52,22,42,54,61,44,37,75,70,59,76,45,84,84,83,40,52,88,85,33,30,18,50,50,60,27,11,50,48,18,52,72,51,18,52,85,43,56,28,76,99,86,35,32,40,18,68,45,26,39,43,42,14,50,49,34,49,53,53,46,50,54,53,49,48,52,50,51,49,43,36,53,48,22,29,51,54,24,44,49,28,70,72,69,68,54,79,62,46,36,68,58,46,51,55,50,44,47,71,72,41,42,71,55,63,62,41,47,63,51,46,52,51,38,47,55,65,61,44,40,52,54,51,50,42,54,54,36,22,27,29,54,39,24,72,89,24,42,65,40,67,27,52,40,47,82,50,57,62,50,55,58,46,42,42,71,65,40,64,52,44,28,54,31,48,52,52,26,48,51,45,27,52,48,50,19,50,51,36,41,49,50,9,44,51,51,6,44,53,50,23,53,55,57,67,36,85,81,54,78,61,49,66,61,54,51,55,61,56,37,44,53,57,55,42,59,65,65,59,53,30,43,42,47,34,54,38,42,30,50,90,76,9,39,54,42,54,49,35,41,64,68,59,76,35,93,62,68,59,42,39,50,65,34,52,69,47,22,46,51,42,53,41,50,53,43,27,57,46,43,14,34,62,39,16,54,56,45,37,56,52,58,71,66,54,65,64,63,61,53,53,52,38,46,74,75,65,48,49,74,68,52,44,37,65,71,46,50,48,52,54,50,46,68,73,42,43,68,58,52,52,52,45,34,57,46,48,55,61,41,42,64,71,32,46,50,44,50,63,18,29,23,80,34,88,84,32,68,80,36,26,62,45,21,30,58,55,47,32,35,45,36,28,40,72,74,58,30,29,42,14,59,28,24,41,51,48,51,52,49,35,53,53,48,45,52,50,51,53,53,48,49,56,48,57,57,51,60,67,76,101,112,58,26,60,51,14,29,57,42,20,72,80,40,42,20,41,11,27,30,72,68,44,55,13,51,64,55,10,50,54,40,30,47,53,51,50,46,57,51,46,48,33,43,70,52,23,42,51,61,44,38,76,71,61,74,46,85,84,83,40,52,89,82,33,31,19,50,51,59,26,9,51,47,19,52,73,51,18,52,87,44,57,28,75,98,85,35,32,41,16,67,46,26,38,43,42,14,50,51,32,50,54,53,45,49,52,53,48,51,52,48,52,47,43,37,53,47,21,28,52,53,25,43,47,28,71,71,70,69,54,80,61,46,37,69,60,47,50,53,52,44,46,72,72,40,41,71,54,63,62,40,47,63,52,45,53,50,39,47,54,63,59,44,41,52,54,51,51,43,55,51,34,22,26,29,52,38,25,70,88,22,41,64,40,68,25,52,39,48,80,50,56,62,50,56,59,46,42,42,71,65,39,63,51,44,28,52,31,48,53,51,26,47,51,45,28,52,50,48,19,51,49,36,38,50,51,10,43,51,50,5,46,53,51,22,54,55,59,66,36,84,82,53,75,64,50,65,58,54,52,54,61,56,37,44,52,58,55,41,59,62,66,59,52,30,44,41,47,35,52,38,42,30,48,88,75,10,40,56,41,54,48,35,42,65,68,60,76,33,93,61,68,58,42,38,50,65,34,52,69,46,21,46,50,43,53,42,51,54,44,29,58,46,44,14,33,62,39,16,54,56,44,36,56,52,59,69,67,53,64,63,63,62,52,54,53,38,44,73,74,66,47,50,74,69,53,44,36,65,69,45,51,48,53,54,50,47,67,73,42,43,69,58,52,51,53,45,32,54,46,48,55,61,40,42,64,70,33,45,51,44,49,62,16,30,24,82,35,90,83,31,69,80,36,27,62,44,20,29,58,58,48,33,36,45,36,27,39,73,73,57,33,28,41,15,59,26,22,42,52,48,51,52,49,37,53,53,48,45,51,51,50,52,53,48,48,56,48,57,55,50,60,64,76,100

Sequence (890 aa):
MKRKKALILSIFFWGSGQFFICKQRLKGLILFAFQLLMISIELFSGYWLEYFAGYVKDFSIRLHGGFFTKGFWGLITLGEKAGGKYGDHSTMLLINGVIALFTLVIFIAVYIFNLKDAYQTAKGIEESGEYISSKDYFIKFKNKNFPYLILMPIGAAFLFVVIMPIIFSILTAFLNYNRDHLPPGKLLDWVGLANFKKIFTVPIWSKTFIKVLAWTITWTLVSTLSSYFLGLLQAIILNHKGVKFKKLFRTILILPWAIPQMISLLVFRNLLNGQFGPLNSFLLKLGIISENIPFLSDPNIAKVTVLVVNLWLGFPVFMVMMLGVLSNLDKSLYEAAYIDGADKFQAFMKITLPLVFKATLPNLIMSMAANFNSFGAIYFLTQGGPINEKMQFAGDTDILISWIYKLTLNQQMYDIAAVMSVLLFIIIGAVSYWNFRRTVAFKELMKRKKALILSIFFWGSGQFFICKQRLKGLILFAFQLLMISIELFSGYWLEYFAGYVKDFSIRLHGGFFTKGFWGLITLGEKAGGKYGDHSTMLLINGVIALFTLVIFIAVYIFNLKDAYQTAKGIEESGEYISSKDYFIKFKNKNFPYLILMPIGAAFLFVVIMPIIFSILTAFLNYNRDHLPPGKLLDWVGLANFKKIFTVPIWSKTFIKVLAWTITWTLVSTLSSYFLGLLQAIILNHKGVKFKKLFRTILILPWAIPQMISLLVFRNLLNGQFGPLNSFLLKLGIISENIPFLSDPNIAKVTVLVVNLWLGFPVFMVMMLGVLSNLDKSLYEAAYIDGADKFQAFMKITLPLVFKATLPNLIMSMAANFNSFGAIYFLTQGGPINEKMQFAGDTDILISWIYKLTLNQQMYDIAAVMSVLLFIIIGAVSYWNFRRTVAFKEL

Secondary structure (DSSP, 8-state):
-HHHHHHHHHHHSTTHIIIIIS--HHHHHHHHHHHHHHHHHHHHHSSHHHHHHT--SS--HHHH--HHHHHHHHHHH--S--SSTT---HHHHHHHHHHHHHHHHHHHHHHHHHHHHHHHHHHHHHHH--PPPHHHHHHHHHHHHHHHHHHHHHHHHHIIIIIHHHHHHHHHTTB--STTS-TTTS---B-TTHHHHHHHHSHHHHHHHHHHHHHHHHHHHHHHHHHHHHHHHHHHHHHSTT-S-HHHHHHHHHHHHHS-HHHHHHHHHHHT-TTT-HHHHHHHHTTS-SS---TTTSHHHHHHHHHHHHHHHHHHHHHHHHHHHHHTS-HHHHHHHHHTT--HHHHIIIIIHHHHHHHHHHHHHHHHHHHHT-HHHHHTTTTT-SB-TTSSS-BTT--HHHHHHIIIIIS--HHHHHHHHHHHHHHHHHHHHHHHHHHHHHHH-/-HHHHHHHHHHHSTTHIIIIIS--HHHHHHHHHHHHHHHHHHHHHSSHHHHHHT--SS--HHHH--HHHHHHHHHHH--S-BSSTT-B-HHHHHHHHHHHHHHHHHHHHHHHHHHHHHHHHHHHHHHH--PPPHHHHHHHHHHHHHHHHHHHHHHHHHIIIIIHHHHHHHHHTTB--STTS-TTTS---B-TTHHHHHHHHSHHHHHHHHHHHHHHHHHHHHHHHHHHHHHHHHHHHHHSTT-S-HHHHHHHHHHHHHS-HHHHHHHHHHHT-TTT-HHHHHHHHTTS-SS---TTTSHHHHHHHHHHHHHHHHHHHHHHHHHHHHHTS-HHHHHHHHHTT--HHHHIIIIIHHHHHHHHHHHHHHHHHHHHT-HHHHHTTTTT-SB-TTSSS-BTT--HHHHHHIIIIIS--HHHHHHHHHHHHHHHHHHHHHHHHHHHHHHH-